Protein 7FCF (pdb70)

Sequence (850 aa):
AFDAFLKIDGIPGESSDDKHKDWIEIQSFAHKHAAYEITHFLDKASPKIYEACCKGQHIKEITIELCRAGGDKYMEIKMEQVLIAKVEPHGSANDFPSEKVSFTYGKIKWTYTQQAGGGNVSSGAFDAFLKIDGIPGESSDDKHKDWIEIQSFAHKLEVNHAAYEITHFLDKASPKIYEACCKGQHIKEITIELCRAGGDVKYMEIKMEQVLIAKVEPHGSANDNGFPSEKVSFTYGKIKWTYTQQKRADGGGNVSSGWDLTANKAIAFDAFLKIDGIPGESSDDKHKDWIEIQSFAHKLEQRVNHAAYEITHFLDKASPKIYEACCKGQHIKEITIELCRAGGDVKYMEIKMEQVLIAKVEPHGSANDNGFPSEKVSFTYGKIKWTYTQQKRADGAGGGNVSSGWDLTANKAIAFDAFLKIDGIPGESSDDKHKDWIEIQSFAHKLEQPAVNHAAYEITHFLDKASPKIYEACCKGQHIKEITIELCRAGGDKVKYMEIKMEQVLIAKVEPHGSANDNFPSEKVSFTYGKIKWTYTQQKRADGGNVSSGWDLTANKAIAFDAFLKIDGIPGESSDDKHKDWIEIQSFAHKLEQAERVNHAAYEITHFLDKASPKIYEACCKGQHIKEITIELCRAGDKVKYMEIKMEQVLIAKVEPHGSANDNFPSEKVSFTYGKIKWTYTQQRADGGGNVSSGWDLTANKAIAFDAFLKIDGIPGESSDDKHKDWIEIQSFAHKLEQPVNHAAYEITHFLDKASPKIYEACCKGQHIKEITIELCRAGGDVKYMEIKMEQVLIAKVEPHGSANDNFPSEKVSFTYGKIKWTYTQQKRADGAGGGNVSSGWDLTANKAI

Radius of gyration: 32.99 Å; Cα contacts (8 Å, |Δi|>4): 2394; chains: 6; bounding box: 77×77×88 Å

Structure (mmCIF, N/CA/C/O backbone):
data_7FCF
#
_entry.id   7FCF
#
_cell.length_a   80.205
_cell.length_b   83.151
_cell.length_c   156.083
_cell.angle_alpha   90.00
_cell.angle_beta   90.00
_cell.angle_gamma   90.00
#
_symmetry.space_group_name_H-M   'P 21 21 21'
#
loop_
_entity.id
_entity.type
_entity.pdbx_description
1 polymer 'Fimbrial protein'
2 polymer 'Fimbrial protein'
#
loop_
_atom_site.group_PDB
_atom_site.id
_atom_site.type_symbol
_atom_site.label_atom_id
_atom_site.label_alt_id
_atom_site.label_comp_id
_atom_site.label_asym_id
_atom_site.label_entity_id
_atom_site.label_seq_id
_atom_site.pdbx_PDB_ins_code
_atom_site.Cartn_x
_atom_site.Cartn_y
_atom_site.Cartn_z
_atom_site.occupancy
_atom_site.B_iso_or_equiv
_atom_site.auth_seq_id
_atom_site.auth_comp_id
_atom_site.auth_asym_id
_atom_site.auth_atom_id
_atom_site.pdbx_PDB_model_num
ATOM 1 N N . ALA A 1 1 ? -31.409 -5.832 -9.195 1.00 221.41 2 ALA A N 1
ATOM 2 C CA . ALA A 1 1 ? -30.360 -6.547 -8.478 1.00 222.23 2 ALA A CA 1
ATOM 3 C C . ALA A 1 1 ? -29.039 -6.535 -9.262 1.00 222.59 2 ALA A C 1
ATOM 4 O O . ALA A 1 1 ? -29.036 -6.638 -10.490 1.00 222.70 2 ALA A O 1
ATOM 6 N N . PHE A 1 2 ? -27.920 -6.418 -8.542 1.00 213.31 3 PHE A N 1
ATOM 7 C CA . PHE A 1 2 ? -26.592 -6.480 -9.148 1.00 212.41 3 PHE A CA 1
ATOM 8 C C . PHE A 1 2 ? -25.975 -7.853 -8.928 1.00 212.87 3 PHE A C 1
ATOM 9 O O . PHE A 1 2 ? -25.646 -8.533 -9.906 1.00 213.03 3 PHE A O 1
ATOM 11 N N . ASP A 1 3 ? -25.823 -8.281 -7.672 1.00 206.27 4 ASP A N 1
ATOM 12 C CA . ASP A 1 3 ? -25.406 -9.637 -7.309 1.00 207.01 4 ASP A CA 1
ATOM 13 C C . ASP A 1 3 ? -24.318 -10.235 -8.197 1.00 205.97 4 ASP A C 1
ATOM 14 O O . ASP A 1 3 ? -24.586 -11.172 -8.954 1.00 206.11 4 ASP A O 1
ATOM 19 N N . ALA A 1 4 ? -23.098 -9.715 -8.123 1.00 183.52 5 ALA A N 1
ATOM 20 C CA . ALA A 1 4 ? -22.008 -10.182 -8.965 1.00 182.72 5 ALA A CA 1
ATOM 21 C C . ALA A 1 4 ? -20.986 -10.936 -8.122 1.00 182.40 5 ALA A C 1
ATOM 22 O O . ALA A 1 4 ? -20.741 -10.605 -6.956 1.00 182.36 5 ALA A O 1
ATOM 24 N N . PHE A 1 5 ? -20.364 -11.937 -8.743 1.00 169.62 6 PHE A N 1
ATOM 25 C CA . PHE A 1 5 ? -19.467 -12.842 -8.049 1.00 168.98 6 PHE A CA 1
ATOM 26 C C . PHE A 1 5 ? -18.344 -13.260 -8.976 1.00 168.45 6 PHE A C 1
ATOM 27 O O . PHE A 1 5 ? -18.545 -13.477 -10.173 1.00 168.16 6 PHE A O 1
ATOM 35 N N . LEU A 1 6 ? -17.171 -13.423 -8.387 1.00 157.99 7 LEU A N 1
ATOM 36 C CA . LEU A 1 6 ? -15.979 -13.758 -9.138 1.00 157.60 7 LEU A CA 1
ATOM 37 C C . LEU A 1 6 ? -15.312 -14.917 -8.430 1.00 159.30 7 LEU A C 1
ATOM 38 O O . LEU A 1 6 ? -15.150 -14.897 -7.205 1.00 159.93 7 LEU A O 1
ATOM 43 N N . LYS A 1 7 ? -14.935 -15.923 -9.196 1.00 162.76 8 LYS A N 1
ATOM 44 C CA . LYS A 1 7 ? -14.141 -17.013 -8.672 1.00 164.07 8 LYS A CA 1
ATOM 45 C C . LYS A 1 7 ? -12.771 -16.914 -9.308 1.00 163.17 8 LYS A C 1
ATOM 46 O O . LYS A 1 7 ? -12.634 -17.091 -10.523 1.00 162.02 8 LYS A O 1
ATOM 52 N N . ILE A 1 8 ? -11.768 -16.652 -8.482 1.00 158.51 9 ILE A N 1
ATOM 53 C CA . ILE A 1 8 ? -10.384 -16.803 -8.887 1.00 158.56 9 ILE A CA 1
ATOM 54 C C . ILE A 1 8 ? -9.966 -18.216 -8.482 1.00 160.20 9 ILE A C 1
ATOM 55 O O . ILE A 1 8 ? -10.207 -18.633 -7.342 1.00 161.50 9 ILE A O 1
ATOM 60 N N . ASP A 1 9 ? -9.359 -18.960 -9.418 1.00 165.84 10 ASP A N 1
ATOM 61 C CA . ASP A 1 9 ? -9.040 -20.360 -9.134 1.00 167.36 10 ASP A CA 1
ATOM 62 C C . ASP A 1 9 ? -8.146 -20.494 -7.913 1.00 168.25 10 ASP A C 1
ATOM 63 O O . ASP A 1 9 ? -8.541 -21.082 -6.901 1.00 169.30 10 ASP A O 1
ATOM 68 N N . GLY A 1 10 ? -6.984 -19.848 -7.946 1.00 160.03 11 GLY A N 1
ATOM 69 C CA . GLY A 1 10 ? -5.998 -20.101 -6.913 1.00 161.12 11 GLY A CA 1
ATOM 70 C C . GLY A 1 10 ? -6.447 -19.617 -5.549 1.00 162.39 11 GLY A C 1
ATOM 71 O O . GLY A 1 10 ? -6.227 -20.291 -4.538 1.00 163.62 11 GLY A O 1
ATOM 72 N N . ILE A 1 11 ? -7.141 -18.497 -5.509 1.00 165.32 12 ILE A N 1
ATOM 73 C CA . ILE A 1 11 ? -7.384 -17.752 -4.275 1.00 165.17 12 ILE A CA 1
ATOM 74 C C . ILE A 1 11 ? -8.824 -17.957 -3.881 1.00 165.38 12 ILE A C 1
ATOM 75 O O . ILE A 1 11 ? -9.732 -17.748 -4.697 1.00 164.56 12 ILE A O 1
ATOM 80 N N . PRO A 1 12 ? -9.107 -18.407 -2.652 1.00 171.85 13 PRO A N 1
ATOM 81 C CA . PRO A 1 12 ? -10.486 -18.559 -2.211 1.00 171.55 13 PRO A CA 1
ATOM 82 C C . PRO A 1 12 ? -10.990 -17.246 -1.623 1.00 170.82 13 PRO A C 1
ATOM 83 O O . PRO A 1 12 ? -10.217 -16.378 -1.200 1.00 170.24 13 PRO A O 1
ATOM 87 N N . GLY A 1 13 ? -12.319 -17.131 -1.590 1.00 174.93 14 GLY A N 1
ATOM 88 C CA . GLY A 1 13 ? -12.966 -15.938 -1.146 1.00 174.15 14 GLY A CA 1
ATOM 89 C C . GLY A 1 13 ? -13.611 -16.063 0.213 1.00 175.15 14 GLY A C 1
ATOM 90 O O . GLY A 1 13 ? -13.342 -16.991 0.991 1.00 176.92 14 GLY A O 1
ATOM 91 N N . GLU A 1 14 ? -14.504 -15.118 0.501 1.00 173.94 15 GLU A N 1
ATOM 92 C CA . GLU A 1 14 ? -15.138 -15.003 1.805 1.00 174.30 15 GLU A CA 1
ATOM 93 C C . GLU A 1 14 ? -16.641 -14.769 1.695 1.00 173.62 15 GLU A C 1
ATOM 94 O O . GLU A 1 14 ? -17.300 -14.552 2.719 1.00 174.48 15 GLU A O 1
ATOM 100 N N . SER A 1 15 ? -17.203 -14.862 0.498 1.00 172.84 16 SER A N 1
ATOM 101 C CA . SER A 1 15 ? -18.636 -14.693 0.378 1.00 173.24 16 SER A CA 1
ATOM 102 C C . SER A 1 15 ? -19.333 -15.907 0.955 1.00 174.96 16 SER A C 1
ATOM 103 O O . SER A 1 15 ? -18.870 -17.040 0.805 1.00 176.37 16 SER A O 1
ATOM 106 N N . SER A 1 16 ? -20.457 -15.680 1.623 1.00 176.40 17 SER A N 1
ATOM 107 C CA . SER A 1 16 ? -21.225 -16.780 2.191 1.00 180.12 17 SER A CA 1
ATOM 108 C C . SER A 1 16 ? -22.573 -16.936 1.497 1.00 179.36 17 SER A C 1
ATOM 109 O O . SER A 1 16 ? -23.488 -17.544 2.055 1.00 182.16 17 SER A O 1
ATOM 112 N N . ASP A 1 17 ? -22.684 -16.425 0.264 1.00 198.00 18 ASP A N 1
ATOM 113 C CA . ASP A 1 17 ? -23.921 -16.452 -0.521 1.00 198.77 18 ASP A CA 1
ATOM 114 C C . ASP A 1 17 ? -24.344 -17.878 -0.883 1.00 200.76 18 ASP A C 1
ATOM 115 O O . ASP A 1 17 ? -23.588 -18.843 -0.755 1.00 201.00 18 ASP A O 1
ATOM 120 N N . ASP A 1 18 ? -25.602 -17.972 -1.328 1.00 214.39 19 ASP A N 1
ATOM 121 C CA . ASP A 1 18 ? -26.218 -19.242 -1.722 1.00 216.09 19 ASP A CA 1
ATOM 122 C C . ASP A 1 18 ? -25.496 -19.891 -2.898 1.00 215.33 19 ASP A C 1
ATOM 123 O O . ASP A 1 18 ? -24.925 -20.983 -2.770 1.00 215.93 19 ASP A O 1
ATOM 128 N N . LYS A 1 19 ? -25.467 -19.223 -4.049 1.00 213.63 20 LYS A N 1
ATOM 129 C CA . LYS A 1 19 ? -24.888 -19.856 -5.230 1.00 212.72 20 LYS A CA 1
ATOM 130 C C . LYS A 1 19 ? -23.361 -19.783 -5.298 1.00 211.69 20 LYS A C 1
ATOM 131 O O . LYS A 1 19 ? -22.766 -20.611 -5.997 1.00 211.11 20 LYS A O 1
ATOM 137 N N . HIS A 1 20 ? -22.705 -18.839 -4.586 1.00 191.90 21 HIS A N 1
ATOM 138 C CA . HIS A 1 20 ? -21.245 -18.665 -4.691 1.00 190.46 21 HIS A CA 1
ATOM 139 C C . HIS A 1 20 ? -20.564 -18.566 -3.311 1.00 190.64 21 HIS A C 1
ATOM 140 O O . HIS A 1 20 ? -20.240 -17.486 -2.815 1.00 189.29 21 HIS A O 1
ATOM 147 N N . LYS A 1 21 ? -20.303 -19.733 -2.726 1.00 187.39 22 LYS A N 1
ATOM 148 C CA . LYS A 1 21 ? -19.589 -19.872 -1.459 1.00 188.02 22 LYS A CA 1
ATOM 149 C C . LYS A 1 21 ? -18.096 -19.702 -1.672 1.00 187.17 22 LYS A C 1
ATOM 150 O O . LYS A 1 21 ? -17.552 -20.119 -2.695 1.00 186.89 22 LYS A O 1
ATOM 156 N N . ASP A 1 22 ? -17.425 -19.107 -0.684 1.00 182.50 23 ASP A N 1
ATOM 157 C CA . ASP A 1 22 ? -15.986 -18.828 -0.762 1.00 181.82 23 ASP A CA 1
ATOM 158 C C . ASP A 1 22 ? -15.600 -18.206 -2.097 1.00 179.88 23 ASP A C 1
ATOM 159 O O . ASP A 1 22 ? -14.479 -18.370 -2.580 1.00 179.03 23 ASP A O 1
ATOM 164 N N . TRP A 1 23 ? -16.529 -17.460 -2.680 1.00 175.78 24 TRP A N 1
ATOM 165 C CA . TRP A 1 23 ? -16.230 -16.639 -3.831 1.00 174.15 24 TRP A CA 1
ATOM 166 C C . TRP A 1 23 ? -15.860 -15.273 -3.303 1.00 173.01 24 TRP A C 1
ATOM 167 O O . TRP A 1 23 ? -15.937 -15.013 -2.096 1.00 173.47 24 TRP A O 1
ATOM 178 N N . ILE A 1 24 ? -15.559 -14.359 -4.204 1.00 166.36 25 ILE A N 1
ATOM 179 C CA . ILE A 1 24 ? -15.263 -12.990 -3.834 1.00 165.27 25 ILE A CA 1
ATOM 180 C C . ILE A 1 24 ? -16.411 -12.129 -4.328 1.00 163.69 25 ILE A C 1
ATOM 181 O O . ILE A 1 24 ? -16.947 -12.361 -5.418 1.00 163.49 25 ILE A O 1
ATOM 186 N N . GLU A 1 25 ? -16.865 -11.229 -3.479 1.00 157.44 26 GLU A N 1
ATOM 187 C CA . GLU A 1 25 ? -17.901 -10.285 -3.859 1.00 156.55 26 GLU A CA 1
ATOM 188 C C . GLU A 1 25 ? -17.309 -9.086 -4.585 1.00 154.71 26 GLU A C 1
ATOM 189 O O . GLU A 1 25 ? -16.367 -8.455 -4.106 1.00 153.85 26 GLU A O 1
ATOM 195 N N . ILE A 1 26 ? -17.899 -8.744 -5.718 1.00 154.99 27 ILE A N 1
ATOM 196 C CA . ILE A 1 26 ? -17.353 -7.740 -6.617 1.00 153.88 27 ILE A CA 1
ATOM 197 C C . ILE A 1 26 ? -18.380 -6.617 -6.776 1.00 153.43 27 ILE A C 1
ATOM 198 O O . ILE A 1 26 ? -19.515 -6.860 -7.201 1.00 154.29 27 ILE A O 1
ATOM 203 N N . GLN A 1 27 ? -17.961 -5.379 -6.496 1.00 145.14 28 GLN A N 1
ATOM 204 C CA . GLN A 1 27 ? -18.866 -4.245 -6.581 1.00 143.39 28 GLN A CA 1
ATOM 205 C C . GLN A 1 27 ? -18.700 -3.496 -7.884 1.00 143.11 28 GLN A C 1
ATOM 206 O O . GLN A 1 27 ? -19.435 -2.536 -8.125 1.00 143.88 28 GLN A O 1
ATOM 212 N N . SER A 1 28 ? -17.710 -3.857 -8.695 1.00 144.01 29 SER A N 1
ATOM 213 C CA . SER A 1 28 ? -17.517 -3.226 -9.982 1.00 144.12 29 SER A CA 1
ATOM 214 C C . SER A 1 28 ? -16.795 -4.184 -10.913 1.00 144.58 29 SER A C 1
ATOM 215 O O . SER A 1 28 ? -15.860 -4.876 -10.507 1.00 144.78 29 SER A O 1
ATOM 218 N N . PHE A 1 29 ? -17.209 -4.194 -12.165 1.00 149.18 30 PHE A N 1
ATOM 219 C CA . PHE A 1 29 ? -16.545 -4.995 -13.167 1.00 148.99 30 PHE A CA 1
ATOM 220 C C . PHE A 1 29 ? -16.412 -4.173 -14.441 1.00 148.50 30 PHE A C 1
ATOM 221 O O . PHE A 1 29 ? -17.327 -3.424 -14.795 1.00 149.39 30 PHE A O 1
ATOM 229 N N . ALA A 1 30 ? -15.263 -4.297 -15.109 1.00 157.80 31 ALA A N 1
ATOM 230 C CA . ALA A 1 30 ? -15.000 -3.489 -16.322 1.00 156.52 31 ALA A CA 1
ATOM 231 C C . ALA A 1 30 ? -14.167 -4.283 -17.324 1.00 155.56 31 ALA A C 1
ATOM 232 O O . ALA A 1 30 ? -13.497 -5.238 -16.907 1.00 156.50 31 ALA A O 1
ATOM 234 N N . HIS A 1 31 ? -14.181 -3.859 -18.587 1.00 179.57 32 HIS A N 1
ATOM 235 C CA . HIS A 1 31 ? -13.469 -4.628 -19.637 1.00 179.79 32 HIS A CA 1
ATOM 236 C C . HIS A 1 31 ? -12.784 -3.669 -20.606 1.00 179.48 32 HIS A C 1
ATOM 237 O O . HIS A 1 31 ? -12.815 -2.452 -20.339 1.00 179.67 32 HIS A O 1
ATOM 244 N N . LYS A 1 32 ? -12.197 -4.200 -21.682 1.00 186.06 33 LYS A N 1
ATOM 245 C CA . LYS A 1 32 ? -11.516 -3.369 -22.711 1.00 184.98 33 LYS A CA 1
ATOM 246 C C . LYS A 1 32 ? -11.512 -4.147 -24.030 1.00 183.64 33 LYS A C 1
ATOM 247 O O . LYS A 1 32 ? -11.766 -5.364 -23.968 1.00 183.25 33 LYS A O 1
ATOM 249 N N . HIS A 1 54 ? -8.653 -5.430 -27.393 1.00 203.36 55 HIS A N 1
ATOM 250 C CA . HIS A 1 54 ? -8.260 -6.564 -26.514 1.00 203.68 55 HIS A CA 1
ATOM 251 C C . HIS A 1 54 ? -7.174 -6.096 -25.546 1.00 203.59 55 HIS A C 1
ATOM 252 O O . HIS A 1 54 ? -6.133 -5.602 -26.027 1.00 203.96 55 HIS A O 1
ATOM 259 N N . ALA A 1 55 ? -7.413 -6.251 -24.239 1.00 186.94 56 ALA A N 1
ATOM 260 C CA . ALA A 1 55 ? -6.421 -5.830 -23.227 1.00 187.59 56 ALA A CA 1
ATOM 261 C C . ALA A 1 55 ? -6.657 -6.561 -21.909 1.00 188.85 56 ALA A C 1
ATOM 262 O O . ALA A 1 55 ? -6.133 -7.679 -21.759 1.00 188.94 56 ALA A O 1
ATOM 264 N N . ALA A 1 56 ? -7.438 -5.962 -21.006 1.00 168.26 57 ALA A N 1
ATOM 265 C CA . ALA A 1 56 ? -7.562 -6.565 -19.660 1.00 169.50 57 ALA A CA 1
ATOM 266 C C . ALA A 1 56 ? -8.976 -6.482 -19.084 1.00 170.28 57 ALA A C 1
ATOM 267 O O . ALA A 1 56 ? -9.783 -5.698 -19.603 1.00 169.74 57 ALA A O 1
ATOM 269 N N . TYR A 1 57 ? -9.245 -7.271 -18.038 1.00 153.78 58 TYR A N 1
ATOM 270 C CA . TYR A 1 57 ? -10.554 -7.212 -17.338 1.00 154.39 58 TYR A CA 1
ATOM 271 C C . TYR A 1 57 ? -10.293 -6.840 -15.886 1.00 155.67 58 TYR A C 1
ATOM 272 O O . TYR A 1 57 ? -9.623 -7.600 -15.201 1.00 156.63 58 TYR A O 1
ATOM 281 N N . GLU A 1 58 ? -10.858 -5.738 -15.430 1.00 147.48 59 GLU A N 1
ATOM 282 C CA . GLU A 1 58 ? -10.679 -5.204 -14.080 1.00 148.01 59 GLU A CA 1
ATOM 283 C C . GLU A 1 58 ? -11.916 -5.403 -13.211 1.00 148.75 59 GLU A C 1
ATOM 284 O O . GLU A 1 58 ? -13.039 -5.468 -13.708 1.00 149.04 59 GLU A O 1
ATOM 290 N N . ILE A 1 59 ? -11.712 -5.528 -11.903 1.00 137.05 60 ILE A N 1
ATOM 291 C CA . ILE A 1 59 ? -12.830 -5.510 -10.973 1.00 137.61 60 ILE A CA 1
ATOM 292 C C . ILE A 1 59 ? -12.453 -4.692 -9.757 1.00 138.34 60 ILE A C 1
ATOM 293 O O . ILE A 1 59 ? -11.279 -4.433 -9.495 1.00 139.06 60 ILE A O 1
ATOM 298 N N . THR A 1 60 ? -13.474 -4.310 -8.993 1.00 144.20 61 THR A N 1
ATOM 299 C CA . THR A 1 60 ? -13.332 -3.651 -7.703 1.00 144.44 61 THR A CA 1
ATOM 300 C C . THR A 1 60 ? -13.938 -4.557 -6.643 1.00 145.27 61 THR A C 1
ATOM 301 O O . THR A 1 60 ? -14.978 -5.169 -6.877 1.00 145.57 61 THR A O 1
ATOM 305 N N . HIS A 1 61 ? -13.275 -4.681 -5.489 1.00 142.86 62 HIS A N 1
ATOM 306 C CA . HIS A 1 61 ? -13.843 -5.400 -4.346 1.00 143.46 62 HIS A CA 1
ATOM 307 C C . HIS A 1 61 ? -13.293 -4.802 -3.056 1.00 143.39 62 HIS A C 1
ATOM 308 O O . HIS A 1 61 ? -12.287 -4.088 -3.074 1.00 142.88 62 HIS A O 1
ATOM 315 N N . PHE A 1 62 ? -13.980 -5.082 -1.937 1.00 147.96 63 PHE A N 1
ATOM 316 C CA . PHE A 1 62 ? -13.499 -4.663 -0.620 1.00 148.00 63 PHE A CA 1
ATOM 317 C C . PHE A 1 62 ? -12.288 -5.474 -0.192 1.00 149.46 63 PHE A C 1
ATOM 318 O O . PHE A 1 62 ? -12.035 -6.578 -0.671 1.00 150.19 63 PHE A O 1
ATOM 326 N N . LEU A 1 63 ? -11.539 -4.916 0.747 1.00 146.86 64 LEU A N 1
ATOM 327 C CA . LEU A 1 63 ? -10.397 -5.629 1.295 1.00 148.64 64 LEU A CA 1
ATOM 328 C C . LEU A 1 63 ? -10.907 -6.773 2.159 1.00 150.27 64 LEU A C 1
ATOM 329 O O . LEU A 1 63 ? -11.678 -6.549 3.098 1.00 150.15 64 LEU A O 1
ATOM 334 N N . ASP A 1 64 ? -10.543 -7.993 1.776 1.00 153.34 65 ASP A N 1
ATOM 335 C CA . ASP A 1 64 ? -11.011 -9.228 2.403 1.00 154.33 65 ASP A CA 1
ATOM 336 C C . ASP A 1 64 ? -9.951 -10.317 2.225 1.00 155.25 65 ASP A C 1
ATOM 337 O O . ASP A 1 64 ? -8.764 -10.043 2.022 1.00 154.66 65 ASP A O 1
ATOM 342 N N . LYS A 1 65 ? -10.420 -11.567 2.306 1.00 162.62 66 LYS A N 1
ATOM 343 C CA . LYS A 1 65 ? -9.601 -12.787 2.319 1.00 163.76 66 LYS A CA 1
ATOM 344 C C . LYS A 1 65 ? -8.704 -12.958 1.083 1.00 162.68 66 LYS A C 1
ATOM 345 O O . LYS A 1 65 ? -7.569 -13.423 1.209 1.00 163.14 66 LYS A O 1
ATOM 351 N N . ALA A 1 66 ? -9.180 -12.588 -0.114 1.00 153.70 67 ALA A N 1
ATOM 352 C CA . ALA A 1 66 ? -8.397 -12.877 -1.314 1.00 152.66 67 ALA A CA 1
ATOM 353 C C . ALA A 1 66 ? -7.228 -11.930 -1.533 1.00 153.04 67 ALA A C 1
ATOM 354 O O . ALA A 1 66 ? -6.281 -12.302 -2.238 1.00 152.86 67 ALA A O 1
ATOM 356 N N . SER A 1 67 ? -7.286 -10.726 -0.965 1.00 151.92 68 SER A N 1
ATOM 357 C CA . SER A 1 67 ? -6.327 -9.670 -1.294 1.00 151.11 68 SER A CA 1
ATOM 358 C C . SER A 1 67 ? -4.866 -10.077 -1.136 1.00 151.81 68 SER A C 1
ATOM 359 O O . SER A 1 67 ? -4.092 -9.888 -2.086 1.00 150.96 68 SER A O 1
ATOM 362 N N . PRO A 1 68 ? -4.417 -10.658 -0.023 1.00 151.32 69 PRO A N 1
ATOM 363 C CA . PRO A 1 68 ? -2.977 -10.927 0.061 1.00 151.74 69 PRO A CA 1
ATOM 364 C C . PRO A 1 68 ? -2.513 -11.942 -0.977 1.00 152.62 69 PRO A C 1
ATOM 365 O O . PRO A 1 68 ? -1.417 -11.782 -1.527 1.00 153.11 69 PRO A O 1
ATOM 369 N N . LYS A 1 69 ? -3.319 -12.960 -1.297 1.00 154.49 70 LYS A N 1
ATOM 370 C CA . LYS A 1 69 ? -2.915 -13.913 -2.319 1.00 153.96 70 LYS A CA 1
ATOM 371 C C . LYS A 1 69 ? -3.063 -13.350 -3.722 1.00 152.40 70 LYS A C 1
ATOM 372 O O . LYS A 1 69 ? -2.440 -13.874 -4.650 1.00 152.51 70 LYS A O 1
ATOM 378 N N . ILE A 1 70 ? -3.819 -12.258 -3.887 1.00 153.25 71 ILE A N 1
ATOM 379 C CA . ILE A 1 70 ? -3.892 -11.579 -5.181 1.00 152.22 71 ILE A CA 1
ATOM 380 C C . ILE A 1 70 ? -2.579 -10.886 -5.470 1.00 152.20 71 ILE A C 1
ATOM 381 O O . ILE A 1 70 ? -2.072 -10.911 -6.598 1.00 152.05 71 ILE A O 1
ATOM 386 N N . TYR A 1 71 ? -1.993 -10.280 -4.456 1.00 153.97 72 TYR A N 1
ATOM 387 C CA . TYR A 1 71 ? -0.748 -9.572 -4.662 1.00 154.97 72 TYR A CA 1
ATOM 388 C C . TYR A 1 71 ? 0.378 -10.534 -5.097 1.00 156.14 72 TYR A C 1
ATOM 389 O O . TYR A 1 71 ? 1.254 -10.159 -5.885 1.00 156.21 72 TYR A O 1
ATOM 398 N N . GLU A 1 72 ? 0.397 -11.698 -4.452 1.00 162.83 73 GLU A N 1
ATOM 399 C CA . GLU A 1 72 ? 1.473 -12.677 -4.732 1.00 163.21 73 GLU A CA 1
ATOM 400 C C . GLU A 1 72 ? 1.398 -13.012 -6.212 1.00 162.41 73 GLU A C 1
ATOM 401 O O . GLU A 1 72 ? 2.386 -12.804 -6.902 1.00 162.70 73 GLU A O 1
ATOM 403 N N . ALA A 1 73 ? 0.235 -13.471 -6.662 1.00 167.78 74 ALA A N 1
ATOM 404 C CA . ALA A 1 73 ? 0.073 -13.870 -8.075 1.00 167.83 74 ALA A CA 1
ATOM 405 C C . ALA A 1 73 ? 0.539 -12.734 -8.982 1.00 166.46 74 ALA A C 1
ATOM 406 O O . ALA A 1 73 ? 1.261 -13.020 -9.948 1.00 166.40 74 ALA A O 1
ATOM 408 N N . CYS A 1 74 ? 0.126 -11.501 -8.683 1.00 165.92 75 CYS A N 1
ATOM 409 C CA . CYS A 1 74 ? 0.479 -10.350 -9.553 1.00 166.51 75 CYS A CA 1
ATOM 410 C C . CYS A 1 74 ? 1.998 -10.209 -9.612 1.00 167.95 75 CYS A C 1
ATOM 411 O O . CYS A 1 74 ? 2.542 -10.121 -10.726 1.00 168.48 75 CYS A O 1
ATOM 414 N N . CYS A 1 75 ? 2.649 -10.189 -8.447 1.00 168.93 76 CYS A N 1
ATOM 415 C CA . CYS A 1 75 ? 4.118 -9.995 -8.405 1.00 169.64 76 CYS A CA 1
ATOM 416 C C . CYS A 1 75 ? 4.801 -11.222 -9.012 1.00 169.99 76 CYS A C 1
ATOM 417 O O . CYS A 1 75 ? 5.802 -11.047 -9.728 1.00 170.07 76 CYS A O 1
ATOM 420 N N . LYS A 1 76 ? 4.266 -12.410 -8.738 1.00 176.81 77 LYS A N 1
ATOM 421 C CA . LYS A 1 76 ? 4.848 -13.660 -9.279 1.00 176.55 77 LYS A CA 1
ATOM 422 C C . LYS A 1 76 ? 4.594 -13.705 -10.781 1.00 175.88 77 LYS A C 1
ATOM 423 O O . LYS A 1 76 ? 5.245 -14.528 -11.447 1.00 176.29 77 LYS A O 1
ATOM 429 N N . GLY A 1 77 ? 3.706 -12.847 -11.290 1.00 180.84 78 GLY A N 1
ATOM 430 C CA . GLY A 1 77 ? 3.340 -12.969 -12.713 1.00 180.21 78 GLY A CA 1
ATOM 431 C C . GLY A 1 77 ? 2.899 -14.396 -12.926 1.00 180.48 78 GLY A C 1
ATOM 432 O O . GLY A 1 77 ? 3.170 -14.950 -14.008 1.00 180.12 78 GLY A O 1
ATOM 433 N N . GLN A 1 78 ? 2.248 -14.969 -11.918 1.00 182.49 79 GLN A N 1
ATOM 434 C CA . GLN A 1 78 ? 1.881 -16.399 -11.980 1.00 183.33 79 GLN A CA 1
ATOM 435 C C . GLN A 1 78 ? 0.900 -16.646 -13.115 1.00 182.43 79 GLN A C 1
ATOM 436 O O . GLN A 1 78 ? -0.219 -16.118 -13.020 1.00 181.68 79 GLN A O 1
ATOM 442 N N . HIS A 1 79 ? 1.332 -17.340 -14.176 1.00 197.66 80 HIS A N 1
ATOM 443 C CA . HIS A 1 79 ? 0.381 -17.760 -15.191 1.00 195.69 80 HIS A CA 1
ATOM 444 C C . HIS A 1 79 ? -0.802 -18.349 -14.435 1.00 196.42 80 HIS A C 1
ATOM 445 O O . HIS A 1 79 ? -0.666 -19.345 -13.718 1.00 197.62 80 HIS A O 1
ATOM 452 N N . ILE A 1 80 ? -1.953 -17.697 -14.535 1.00 180.37 81 ILE A N 1
ATOM 453 C CA . ILE A 1 80 ? -3.150 -18.104 -13.809 1.00 180.33 81 ILE A CA 1
ATOM 454 C C . ILE A 1 80 ? -4.123 -18.681 -14.819 1.00 179.27 81 ILE A C 1
ATOM 455 O O . ILE A 1 80 ? -4.436 -18.041 -15.832 1.00 177.64 81 ILE A O 1
ATOM 460 N N . LYS A 1 81 ? -4.646 -19.861 -14.499 1.00 186.45 82 LYS A N 1
ATOM 461 C CA . LYS A 1 81 ? -5.405 -20.640 -15.466 1.00 185.82 82 LYS A CA 1
ATOM 462 C C . LYS A 1 81 ? -6.727 -19.967 -15.786 1.00 184.53 82 LYS A C 1
ATOM 463 O O . LYS A 1 81 ? -6.977 -19.578 -16.936 1.00 183.18 82 LYS A O 1
ATOM 469 N N . GLU A 1 82 ? -7.558 -19.744 -14.771 1.00 171.76 83 GLU A N 1
ATOM 470 C CA . GLU A 1 82 ? -8.941 -19.423 -15.071 1.00 170.95 83 GLU A CA 1
ATOM 471 C C . GLU A 1 82 ? -9.521 -18.515 -14.003 1.00 170.69 83 GLU A C 1
ATOM 472 O O . GLU A 1 82 ? -9.204 -18.621 -12.816 1.00 170.84 83 GLU A O 1
ATOM 478 N N . ILE A 1 83 ? -10.371 -17.612 -14.472 1.00 163.85 84 ILE A N 1
ATOM 479 C CA . ILE A 1 83 ? -11.141 -16.697 -13.641 1.00 163.94 84 ILE A CA 1
ATOM 480 C C . ILE A 1 83 ? -12.540 -16.635 -14.247 1.00 162.83 84 ILE A C 1
ATOM 481 O O . ILE A 1 83 ? -12.686 -16.686 -15.473 1.00 162.45 84 ILE A O 1
ATOM 486 N N . THR A 1 84 ? -13.568 -16.635 -13.405 1.00 158.50 85 THR A N 1
ATOM 487 C CA . THR A 1 84 ? -14.932 -16.587 -13.911 1.00 159.37 85 THR A CA 1
ATOM 488 C C . THR A 1 84 ? -15.766 -15.627 -13.081 1.00 160.36 85 THR A C 1
ATOM 489 O O . THR A 1 84 ? -15.571 -15.490 -11.872 1.00 161.27 85 THR A O 1
ATOM 493 N N . ILE A 1 85 ? -16.702 -14.971 -13.750 1.00 161.59 86 ILE A N 1
ATOM 494 C CA . ILE A 1 85 ? -17.576 -14.001 -13.124 1.00 161.77 86 ILE A CA 1
ATOM 495 C C . ILE A 1 85 ? -19.009 -14.377 -13.478 1.00 162.15 86 ILE A C 1
ATOM 496 O O . ILE A 1 85 ? -19.263 -14.911 -14.562 1.00 161.70 86 ILE A O 1
ATOM 501 N N . GLU A 1 86 ? -19.934 -14.177 -12.539 1.00 177.79 87 GLU A N 1
ATOM 502 C CA . GLU A 1 86 ? -21.360 -14.407 -12.776 1.00 179.11 87 GLU A CA 1
ATOM 503 C C . GLU A 1 86 ? -22.205 -13.244 -12.281 1.00 179.73 87 GLU A C 1
ATOM 504 O O . GLU A 1 86 ? -21.856 -12.582 -11.304 1.00 180.46 87 GLU A O 1
ATOM 510 N N . LEU A 1 87 ? -23.280 -12.928 -13.008 1.00 186.50 88 LEU A N 1
ATOM 511 C CA . LEU A 1 87 ? -24.143 -11.775 -12.635 1.00 187.17 88 LEU A CA 1
ATOM 512 C C . LEU A 1 87 ? -25.559 -12.294 -12.416 1.00 188.82 88 LEU A C 1
ATOM 513 O O . LEU A 1 87 ? -26.288 -12.425 -13.409 1.00 188.95 88 LEU A O 1
ATOM 518 N N . CYS A 1 88 ? -25.940 -12.554 -11.164 1.00 206.51 89 CYS A N 1
ATOM 519 C CA . CYS A 1 88 ? -27.278 -13.137 -10.882 1.00 207.64 89 CYS A CA 1
ATOM 520 C C . CYS A 1 88 ? -28.249 -12.048 -10.421 1.00 208.01 89 CYS A C 1
ATOM 521 O O . CYS A 1 88 ? -27.880 -10.860 -10.481 1.00 207.73 89 CYS A O 1
ATOM 524 N N . ARG A 1 89 ? -29.447 -12.449 -9.991 1.00 215.07 90 ARG A N 1
ATOM 525 C CA . ARG A 1 89 ? -30.451 -11.481 -9.477 1.00 215.19 90 ARG A CA 1
ATOM 526 C C . ARG A 1 89 ? -31.024 -12.059 -8.183 1.00 216.02 90 ARG A C 1
ATOM 527 O O . ARG A 1 89 ? -30.896 -13.278 -7.988 1.00 216.22 90 ARG A O 1
ATOM 529 N N . ALA A 1 90 ? -31.611 -11.214 -7.334 1.00 220.34 91 ALA A N 1
ATOM 530 C CA . ALA A 1 90 ? -32.174 -11.680 -6.045 1.00 221.28 91 ALA A CA 1
ATOM 531 C C . ALA A 1 90 ? -33.397 -12.549 -6.332 1.00 221.90 91 ALA A C 1
ATOM 532 O O . ALA A 1 90 ? -33.585 -13.551 -5.618 1.00 221.73 91 ALA A O 1
ATOM 534 N N . GLY A 1 91 ? -34.193 -12.167 -7.334 1.00 220.95 92 GLY A N 1
ATOM 535 C CA . GLY A 1 91 ? -35.347 -12.990 -7.728 1.00 221.93 92 GLY A CA 1
ATOM 536 C C . GLY A 1 91 ? -34.884 -14.358 -8.184 1.00 223.03 92 GLY A C 1
ATOM 537 O O . GLY A 1 91 ? -34.136 -14.417 -9.178 1.00 222.65 92 GLY A O 1
ATOM 538 N N . GLY A 1 92 ? -35.292 -15.415 -7.475 1.00 224.42 93 GLY A N 1
ATOM 539 C CA . GLY A 1 92 ? -34.812 -16.767 -7.812 1.00 225.25 93 GLY A CA 1
ATOM 540 C C . GLY A 1 92 ? -33.299 -16.796 -7.841 1.00 224.02 93 GLY A C 1
ATOM 541 O O . GLY A 1 92 ? -32.766 -17.268 -8.860 1.00 222.16 93 GLY A O 1
ATOM 542 N N . ASP A 1 93 ? -32.651 -16.314 -6.775 1.00 215.56 94 ASP A N 1
ATOM 543 C CA . ASP A 1 93 ? -31.164 -16.249 -6.690 1.00 214.48 94 ASP A CA 1
ATOM 544 C C . ASP A 1 93 ? -30.502 -17.245 -7.648 1.00 213.33 94 ASP A C 1
ATOM 545 O O . ASP A 1 93 ? -29.627 -16.786 -8.402 1.00 213.79 94 ASP A O 1
ATOM 547 N N . LYS A 1 96 ? -28.656 -16.551 -12.470 1.00 201.41 97 LYS A N 1
ATOM 548 C CA . LYS A 1 96 ? -27.451 -16.160 -13.252 1.00 199.61 97 LYS A CA 1
ATOM 549 C C . LYS A 1 96 ? -27.887 -15.647 -14.623 1.00 198.95 97 LYS A C 1
ATOM 550 O O . LYS A 1 96 ? -28.562 -16.402 -15.348 1.00 199.50 97 LYS A O 1
ATOM 552 N N . TYR A 1 97 ? -27.508 -14.414 -14.959 1.00 190.38 98 TYR A N 1
ATOM 553 C CA . TYR A 1 97 ? -27.951 -13.814 -16.244 1.00 189.37 98 TYR A CA 1
ATOM 554 C C . TYR A 1 97 ? -26.736 -13.570 -17.140 1.00 187.49 98 TYR A C 1
ATOM 555 O O . TYR A 1 97 ? -26.941 -13.321 -18.336 1.00 186.77 98 TYR A O 1
ATOM 557 N N . MET A 1 98 ? -25.528 -13.630 -16.572 1.00 179.03 99 MET A N 1
ATOM 558 C CA . MET A 1 98 ? -24.298 -13.417 -17.349 1.00 177.03 99 MET A CA 1
ATOM 559 C C . MET A 1 98 ? -23.080 -14.073 -16.696 1.00 175.78 99 MET A C 1
ATOM 560 O O . MET A 1 98 ? -22.911 -14.014 -15.475 1.00 176.66 99 MET A O 1
ATOM 562 N N . GLU A 1 99 ? -22.255 -14.733 -17.526 1.00 169.63 100 GLU A N 1
ATOM 563 C CA . GLU A 1 99 ? -21.062 -15.461 -17.100 1.00 169.95 100 GLU A CA 1
ATOM 564 C C . GLU A 1 99 ? -19.890 -15.099 -18.013 1.00 169.38 100 GLU A C 1
ATOM 565 O O . GLU A 1 99 ? -19.938 -15.365 -19.220 1.00 168.39 100 GLU A O 1
ATOM 571 N N . ILE A 1 100 ? -18.839 -14.498 -17.452 1.00 160.19 101 ILE A N 1
ATOM 572 C CA . ILE A 1 100 ? -17.619 -14.154 -18.191 1.00 159.22 101 ILE A CA 1
ATOM 573 C C . ILE A 1 100 ? -16.519 -15.122 -17.755 1.00 159.55 101 ILE A C 1
ATOM 574 O O . ILE A 1 100 ? -16.215 -15.225 -16.562 1.00 160.15 101 ILE A O 1
ATOM 579 N N . LYS A 1 101 ? -15.977 -15.871 -18.714 1.00 170.34 102 LYS A N 1
ATOM 580 C CA . LYS A 1 101 ? -14.918 -16.838 -18.449 1.00 171.45 102 LYS A CA 1
ATOM 581 C C . LYS A 1 101 ? -13.681 -16.456 -19.259 1.00 171.08 102 LYS A C 1
ATOM 582 O O . LYS A 1 101 ? -13.783 -16.178 -20.457 1.00 170.36 102 LYS A O 1
ATOM 588 N N . MET A 1 102 ? -12.519 -16.394 -18.593 1.00 175.90 103 MET A N 1
ATOM 589 C CA . MET A 1 102 ? -11.250 -15.982 -19.200 1.00 175.15 103 MET A CA 1
ATOM 590 C C . MET A 1 102 ? -10.163 -16.946 -18.742 1.00 175.81 103 MET A C 1
ATOM 591 O O . MET A 1 102 ? -10.107 -17.287 -17.558 1.00 176.78 103 MET A O 1
ATOM 596 N N . GLU A 1 103 ? -9.332 -17.420 -19.675 1.00 173.85 104 GLU A N 1
ATOM 597 C CA . GLU A 1 103 ? -8.247 -18.339 -19.345 1.00 174.73 104 GLU A CA 1
ATOM 598 C C . GLU A 1 103 ? -6.907 -17.742 -19.741 1.00 174.68 104 GLU A C 1
ATOM 599 O O . GLU A 1 103 ? -6.841 -16.680 -20.375 1.00 173.64 104 GLU A O 1
ATOM 605 N N . GLN A 1 104 ? -5.833 -18.406 -19.294 1.00 179.93 105 GLN A N 1
ATOM 606 C CA . GLN A 1 104 ? -4.460 -17.956 -19.512 1.00 179.95 105 GLN A CA 1
ATOM 607 C C . GLN A 1 104 ? -4.364 -16.508 -19.012 1.00 179.13 105 GLN A C 1
ATOM 608 O O . GLN A 1 104 ? -3.984 -15.575 -19.721 1.00 177.67 105 GLN A O 1
ATOM 614 N N . VAL A 1 105 ? -4.746 -16.368 -17.745 1.00 166.40 106 VAL A N 1
ATOM 615 C CA . VAL A 1 105 ? -4.958 -15.093 -17.107 1.00 166.12 106 VAL A CA 1
ATOM 616 C C . VAL A 1 105 ? -3.675 -14.738 -16.389 1.00 166.77 106 VAL A C 1
ATOM 617 O O . VAL A 1 105 ? -2.781 -15.562 -16.229 1.00 168.43 106 VAL A O 1
ATOM 621 N N . LEU A 1 106 ? -3.560 -13.480 -16.010 1.00 157.90 107 LEU A N 1
ATOM 622 C CA . LEU A 1 106 ? -2.419 -13.033 -15.236 1.00 159.06 107 LEU A CA 1
ATOM 623 C C . LEU A 1 106 ? -2.879 -11.754 -14.562 1.00 159.51 107 LEU A C 1
ATOM 624 O O . LEU A 1 106 ? -3.347 -10.846 -15.253 1.00 158.25 107 LEU A O 1
ATOM 629 N N . ILE A 1 107 ? -2.840 -11.703 -13.230 1.00 153.37 108 ILE A N 1
ATOM 630 C CA . ILE A 1 107 ? -3.200 -10.447 -12.574 1.00 152.67 108 ILE A CA 1
ATOM 631 C C . ILE A 1 107 ? -2.137 -9.426 -12.928 1.00 153.04 108 ILE A C 1
ATOM 632 O O . ILE A 1 107 ? -0.952 -9.606 -12.614 1.00 154.65 108 ILE A O 1
ATOM 637 N N . ALA A 1 108 ? -2.551 -8.389 -13.639 1.00 150.05 109 ALA A N 1
ATOM 638 C CA . ALA A 1 108 ? -1.619 -7.355 -14.043 1.00 149.51 109 ALA A CA 1
ATOM 639 C C . ALA A 1 108 ? -1.451 -6.243 -13.008 1.00 150.45 109 ALA A C 1
ATOM 640 O O . ALA A 1 108 ? -0.343 -5.736 -12.840 1.00 151.88 109 ALA A O 1
ATOM 642 N N . LYS A 1 109 ? -2.514 -5.857 -12.306 1.00 141.52 110 LYS A N 1
ATOM 643 C CA . LYS A 1 109 ? -2.481 -4.648 -11.486 1.00 141.54 110 LYS A CA 1
ATOM 644 C C . LYS A 1 109 ? -3.636 -4.633 -10.492 1.00 142.62 110 LYS A C 1
ATOM 645 O O . LYS A 1 109 ? -4.791 -4.865 -10.867 1.00 142.20 110 LYS A O 1
ATOM 651 N N . VAL A 1 110 ? -3.327 -4.347 -9.226 1.00 138.32 111 VAL A N 1
ATOM 652 C CA . VAL A 1 110 ? -4.338 -4.196 -8.180 1.00 137.96 111 VAL A CA 1
ATOM 653 C C . VAL A 1 110 ? -4.008 -2.981 -7.304 1.00 137.74 111 VAL A C 1
ATOM 654 O O . VAL A 1 110 ? -2.845 -2.711 -6.997 1.00 138.76 111 VAL A O 1
ATOM 658 N N . GLU A 1 111 ? -5.032 -2.230 -6.945 1.00 144.73 112 GLU A N 1
ATOM 659 C CA . GLU A 1 111 ? -4.831 -0.974 -6.235 1.00 145.13 112 GLU A CA 1
ATOM 660 C C . GLU A 1 111 ? -5.828 -0.795 -5.092 1.00 144.47 112 GLU A C 1
ATOM 661 O O . GLU A 1 111 ? -7.019 -0.572 -5.339 1.00 143.49 112 GLU A O 1
ATOM 667 N N . PRO A 1 112 ? -5.369 -0.874 -3.823 1.00 137.73 113 PRO A N 1
ATOM 668 C CA . PRO A 1 112 ? -6.263 -0.618 -2.679 1.00 137.54 113 PRO A CA 1
ATOM 669 C C . PRO A 1 112 ? -6.411 0.848 -2.313 1.00 136.96 113 PRO A C 1
ATOM 670 O O . PRO A 1 112 ? -5.423 1.528 -2.042 1.00 137.20 113 PRO A O 1
ATOM 674 N N . HIS A 1 113 ? -7.653 1.320 -2.311 1.00 143.72 114 HIS A N 1
ATOM 675 C CA . HIS A 1 113 ? -7.928 2.727 -1.935 1.00 142.64 114 HIS A CA 1
ATOM 676 C C . HIS A 1 113 ? -8.684 2.721 -0.611 1.00 141.75 114 HIS A C 1
ATOM 677 O O . HIS A 1 113 ? -9.040 1.630 -0.142 1.00 141.58 114 HIS A O 1
ATOM 684 N N . GLY A 1 114 ? -8.946 3.903 -0.054 1.00 139.23 115 GLY A N 1
ATOM 685 C CA . GLY A 1 114 ? -9.695 4.008 1.209 1.00 139.46 115 GLY A CA 1
ATOM 686 C C . GLY A 1 114 ? -9.579 5.410 1.762 1.00 139.58 115 GLY A C 1
ATOM 687 O O . GLY A 1 114 ? -8.440 5.866 1.940 1.00 140.85 115 GLY A O 1
ATOM 688 N N . SER A 1 1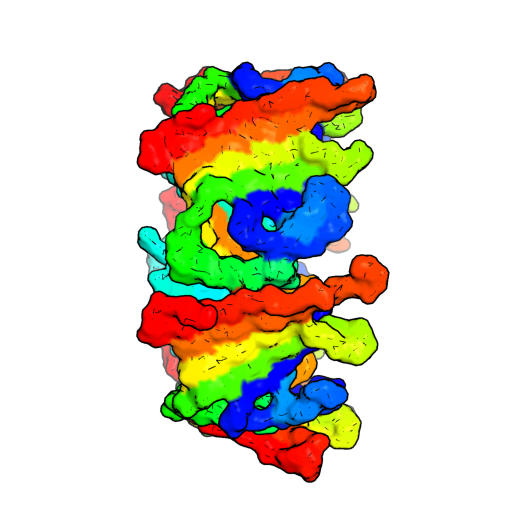15 ? -10.711 6.073 2.012 1.00 164.65 116 SER A N 1
ATOM 689 C CA . SER A 1 115 ? -10.669 7.487 2.460 1.00 165.22 116 SER A CA 1
ATOM 690 C C . SER A 1 115 ? -11.804 7.769 3.442 1.00 165.86 116 SER A C 1
ATOM 691 O O . SER A 1 115 ? -11.547 7.749 4.659 1.00 166.81 116 SER A O 1
ATOM 694 N N . ALA A 1 116 ? -13.002 8.051 2.923 1.00 187.43 117 ALA A N 1
ATOM 695 C CA . ALA A 1 116 ? -14.168 8.345 3.783 1.00 187.35 117 ALA A CA 1
ATOM 696 C C . ALA A 1 116 ? -15.353 7.525 3.282 1.00 187.17 117 ALA A C 1
ATOM 697 O O . ALA A 1 116 ? -15.485 7.435 2.047 1.00 186.07 117 ALA A O 1
ATOM 699 N N . ASN A 1 117 ? -16.161 6.960 4.190 1.00 204.49 118 ASN A N 1
ATOM 700 C CA . ASN A 1 117 ? -17.329 6.104 3.826 1.00 204.43 118 ASN A CA 1
ATOM 701 C C . ASN A 1 117 ? -16.851 4.865 3.064 1.00 204.11 118 ASN A C 1
ATOM 702 O O . ASN A 1 117 ? -16.808 3.791 3.694 1.00 203.11 118 ASN A O 1
ATOM 704 N N . ASP A 1 118 ? -16.547 5.000 1.771 1.00 296.89 119 ASP A N 1
ATOM 705 C CA . ASP A 1 118 ? -15.993 3.874 0.970 1.00 297.37 119 ASP A CA 1
ATOM 706 C C . ASP A 1 118 ? -16.898 2.647 1.119 1.00 298.15 119 ASP A C 1
ATOM 707 O O . ASP A 1 118 ? -16.742 1.726 0.298 1.00 296.31 119 ASP A O 1
ATOM 712 N N . PHE A 1 121 ? -15.861 1.096 3.776 1.00 203.88 122 PHE A N 1
ATOM 713 C CA . PHE A 1 121 ? -14.942 -0.069 3.796 1.00 205.30 122 PHE A CA 1
ATOM 714 C C . PHE A 1 121 ? -13.954 0.049 2.635 1.00 205.31 122 PHE A C 1
ATOM 715 O O . PHE A 1 121 ? -14.394 0.186 1.483 1.00 204.64 122 PHE A O 1
ATOM 717 N N . PRO A 1 122 ? -12.631 -0.009 2.888 1.00 151.18 123 PRO A N 1
ATOM 718 C CA . PRO A 1 122 ? -11.637 0.162 1.834 1.00 151.13 123 PRO A CA 1
ATOM 719 C C . PRO A 1 122 ? -11.813 -0.854 0.701 1.00 151.33 123 PRO A C 1
ATOM 720 O O . PRO A 1 122 ? -12.227 -1.962 0.964 1.00 152.30 123 PRO A O 1
ATOM 724 N N . SER A 1 123 ? -11.475 -0.450 -0.522 1.00 146.11 124 SER A N 1
ATOM 725 C CA . SER A 1 123 ? -11.684 -1.347 -1.685 1.00 146.22 124 SER A CA 1
ATOM 726 C C . SER A 1 123 ? -10.443 -1.343 -2.577 1.00 146.78 124 SER A C 1
ATOM 727 O O . SER A 1 123 ? -9.580 -0.508 -2.336 1.00 147.84 124 SER A O 1
ATOM 730 N N . GLU A 1 124 ? -10.367 -2.252 -3.552 1.00 136.30 125 GLU A N 1
ATOM 731 C CA . GLU A 1 124 ? -9.252 -2.305 -4.476 1.00 137.14 125 GLU A CA 1
ATOM 732 C C . GLU A 1 124 ? -9.721 -2.774 -5.834 1.00 136.53 125 GLU A C 1
ATOM 733 O O . GLU A 1 124 ? -10.620 -3.612 -5.948 1.00 135.97 125 GLU A O 1
ATOM 739 N N . LYS A 1 125 ? -9.070 -2.254 -6.853 1.00 143.27 126 LYS A N 1
ATOM 740 C CA . LYS A 1 125 ? -9.448 -2.483 -8.234 1.00 142.99 126 LYS A CA 1
ATOM 741 C C . LYS A 1 125 ? -8.359 -3.332 -8.855 1.00 142.70 126 LYS A C 1
ATOM 742 O O . LYS A 1 125 ? -7.263 -2.837 -9.121 1.00 142.98 126 LYS A O 1
ATOM 748 N N . VAL A 1 126 ? -8.687 -4.592 -9.148 1.00 136.01 127 VAL A N 1
ATOM 749 C CA . VAL A 1 126 ? -7.726 -5.564 -9.661 1.00 136.71 127 VAL A CA 1
ATOM 750 C C . VAL A 1 126 ? -8.029 -5.868 -11.126 1.00 135.12 127 VAL A C 1
ATOM 751 O O . VAL A 1 126 ? -9.193 -6.010 -11.512 1.00 133.98 127 VAL A O 1
ATOM 755 N N . SER A 1 127 ? -6.969 -5.971 -11.930 1.00 138.90 128 SER A N 1
ATOM 756 C CA . SER A 1 127 ? -7.045 -6.058 -13.383 1.00 137.78 128 SER A CA 1
ATOM 757 C C . SER A 1 127 ? -6.362 -7.317 -13.888 1.00 138.54 128 SER A C 1
ATOM 758 O O . SER A 1 127 ? -5.232 -7.616 -13.487 1.00 140.21 128 SER A O 1
ATOM 761 N N . PHE A 1 128 ? -7.024 -8.026 -14.807 1.00 149.59 129 PHE A N 1
ATOM 762 C CA . PHE A 1 128 ? -6.590 -9.346 -15.271 1.00 150.27 129 PHE A CA 1
ATOM 763 C C . PHE A 1 128 ? -6.327 -9.303 -16.775 1.00 149.45 129 PHE A C 1
ATOM 764 O O . PHE A 1 128 ? -7.179 -8.824 -17.524 1.00 148.90 129 PHE A O 1
ATOM 772 N N . THR A 1 129 ? -5.179 -9.823 -17.222 1.00 169.76 130 THR A N 1
ATOM 773 C CA . THR A 1 129 ? -4.897 -9.991 -18.650 1.00 168.39 130 THR A CA 1
ATOM 774 C C . THR A 1 129 ? -4.957 -11.449 -19.095 1.00 168.96 130 THR A C 1
ATOM 775 O O . THR A 1 129 ? -4.817 -12.364 -18.289 1.00 170.90 130 THR A O 1
ATOM 779 N N . TYR A 1 130 ? -5.179 -11.656 -20.396 1.00 187.62 131 TYR A N 1
ATOM 780 C CA . TYR A 1 130 ? -5.413 -12.999 -20.935 1.00 188.26 131 TYR A CA 1
ATOM 781 C C . TYR A 1 130 ? -5.053 -13.057 -22.430 1.00 187.20 131 TYR A C 1
ATOM 782 O O . TYR A 1 130 ? -4.730 -12.046 -23.064 1.00 186.47 131 TYR A O 1
ATOM 791 N N . GLY A 1 131 ? -5.142 -14.269 -22.985 1.00 190.81 132 GLY A N 1
ATOM 792 C CA . GLY A 1 131 ? -4.951 -14.558 -24.401 1.00 190.52 132 GLY A CA 1
ATOM 793 C C . GLY A 1 131 ? -6.211 -15.163 -25.004 1.00 191.12 132 GLY A C 1
ATOM 794 O O . GLY A 1 131 ? -6.279 -15.382 -26.222 1.00 190.69 132 GLY A O 1
ATOM 795 N N . LYS A 1 132 ? -7.162 -15.541 -24.134 1.00 190.09 133 LYS A N 1
ATOM 796 C CA . LYS A 1 132 ? -8.432 -16.162 -24.503 1.00 189.86 133 LYS A CA 1
ATOM 797 C C . LYS A 1 132 ? -9.553 -15.694 -23.572 1.00 189.50 133 LYS A C 1
ATOM 798 O O . LYS A 1 132 ? -9.308 -15.386 -22.403 1.00 189.96 133 LYS A O 1
ATOM 804 N N . ILE A 1 133 ? -10.796 -15.633 -24.091 1.00 183.12 134 ILE A N 1
ATOM 805 C CA . ILE A 1 133 ? -11.972 -15.191 -23.324 1.00 183.29 134 ILE A CA 1
ATOM 806 C C . ILE A 1 133 ? -13.238 -15.902 -23.801 1.00 183.78 134 ILE A C 1
ATOM 807 O O . ILE A 1 133 ? -13.309 -16.387 -24.929 1.00 183.48 134 ILE A O 1
ATOM 812 N N . LYS A 1 134 ? -14.229 -15.999 -22.891 1.00 183.69 135 LYS A N 1
ATOM 813 C CA . LYS A 1 134 ? -15.584 -16.507 -23.157 1.00 183.30 135 LYS A CA 1
ATOM 814 C C . LYS A 1 134 ? -16.621 -15.744 -22.331 1.00 182.42 135 LYS A C 1
ATOM 815 O O . LYS A 1 134 ? -16.438 -15.571 -21.123 1.00 182.68 135 LYS A O 1
ATOM 821 N N . TRP A 1 135 ? -17.704 -15.296 -22.972 1.00 179.06 136 TRP A N 1
ATOM 822 C CA . TRP A 1 135 ? -18.799 -14.580 -22.311 1.00 179.93 136 TRP A CA 1
ATOM 823 C C . TRP A 1 135 ? -20.148 -15.249 -22.568 1.00 181.39 136 TRP A C 1
ATOM 824 O O . TRP A 1 135 ? -20.413 -15.664 -23.700 1.00 181.38 136 TRP A O 1
ATOM 826 N N . THR A 1 136 ? -21.020 -15.329 -21.538 1.00 189.21 137 THR A N 1
ATOM 827 C CA . THR A 1 136 ? -22.286 -16.102 -21.605 1.00 190.21 137 THR A CA 1
ATOM 828 C C . THR A 1 136 ? -23.517 -15.450 -20.948 1.00 191.23 137 THR A C 1
ATOM 829 O O . THR A 1 136 ? -23.685 -15.554 -19.728 1.00 191.76 137 THR A O 1
ATOM 833 N N . TYR A 1 137 ? -24.374 -14.792 -21.752 1.00 191.82 138 TYR A N 1
ATOM 834 C CA . TYR A 1 137 ? -25.651 -14.220 -21.290 1.00 192.50 138 TYR A CA 1
ATOM 835 C C . TYR A 1 137 ? -26.781 -15.259 -21.296 1.00 193.36 138 TYR A C 1
ATOM 836 O O . TYR A 1 137 ? -26.908 -16.029 -22.251 1.00 193.06 138 TYR A O 1
ATOM 838 N N . THR A 1 138 ? -27.607 -15.292 -20.242 1.00 197.35 139 THR A N 1
ATOM 839 C CA . THR A 1 138 ? -28.752 -16.223 -20.194 1.00 198.41 139 THR A CA 1
ATOM 840 C C . THR A 1 138 ? -30.044 -15.427 -20.363 1.00 198.24 139 THR A C 1
ATOM 841 O O . THR A 1 138 ? -30.666 -14.988 -19.395 1.00 198.95 139 THR A O 1
ATOM 845 N N . GLN A 1 139 ? -30.503 -15.345 -21.600 1.00 202.54 140 GLN A N 1
ATOM 846 C CA . GLN A 1 139 ? -31.653 -14.524 -21.938 1.00 202.85 140 GLN A CA 1
ATOM 847 C C . GLN A 1 139 ? -32.938 -15.326 -21.786 1.00 204.99 140 GLN A C 1
ATOM 848 O O . GLN A 1 139 ? -33.115 -16.345 -22.469 1.00 205.65 140 GLN A O 1
ATOM 854 N N . GLN A 1 140 ? -33.813 -14.887 -20.875 1.00 206.78 141 GLN A N 1
ATOM 855 C CA . GLN A 1 140 ? -35.145 -15.476 -20.642 1.00 208.64 141 GLN A CA 1
ATOM 856 C C . GLN A 1 140 ? -36.279 -14.803 -21.421 1.00 208.53 141 GLN A C 1
ATOM 857 O O . GLN A 1 140 ? -36.111 -14.424 -22.576 1.00 208.03 141 GLN A O 1
ATOM 863 N N . ALA A 1 146 ? -35.043 -21.654 -21.855 1.00 210.29 147 ALA A N 1
ATOM 864 C CA . ALA A 1 146 ? -35.294 -20.221 -21.770 1.00 208.55 147 ALA A CA 1
ATOM 865 C C . ALA A 1 146 ? -35.746 -19.702 -23.125 1.00 208.18 147 ALA A C 1
ATOM 866 O O . ALA A 1 146 ? -35.515 -20.350 -24.147 1.00 208.08 147 ALA A O 1
ATOM 868 N N . GLY A 1 147 ? -36.383 -18.535 -23.138 1.00 214.33 148 GLY A N 1
ATOM 869 C CA . GLY A 1 147 ? -36.696 -17.908 -24.405 1.00 213.45 148 GLY A CA 1
ATOM 870 C C . GLY A 1 147 ? -35.425 -17.335 -24.998 1.00 211.80 148 GLY A C 1
ATOM 871 O O . GLY A 1 147 ? -35.265 -16.114 -25.109 1.00 210.97 148 GLY A O 1
ATOM 872 N N . GLY A 1 148 ? -34.507 -18.201 -25.395 1.00 206.03 149 GLY A N 1
ATOM 873 C CA . GLY A 1 148 ? -33.208 -17.727 -25.815 1.00 203.92 149 GLY A CA 1
ATOM 874 C C . GLY A 1 148 ? -32.121 -18.619 -25.270 1.00 203.68 149 GLY A C 1
ATOM 875 O O . GLY A 1 148 ? -30.979 -18.568 -25.739 1.00 201.47 149 GLY A O 1
ATOM 876 N N . GLY A 1 149 ? -32.470 -19.437 -24.281 1.00 206.10 150 GLY A N 1
ATOM 877 C CA . GLY A 1 149 ? -31.497 -20.399 -23.802 1.00 205.64 150 GLY A CA 1
ATOM 878 C C . GLY A 1 149 ? -30.291 -19.672 -23.253 1.00 204.77 150 GLY A C 1
ATOM 879 O O . GLY A 1 149 ? -30.379 -18.834 -22.344 1.00 204.66 150 GLY A O 1
ATOM 880 N N . ASN A 1 150 ? -29.127 -20.033 -23.786 1.00 202.38 151 ASN A N 1
ATOM 881 C CA . ASN A 1 150 ? -27.855 -19.467 -23.365 1.00 200.80 151 ASN A CA 1
ATOM 882 C C . ASN A 1 150 ? -27.061 -18.996 -24.585 1.00 199.28 151 ASN A C 1
ATOM 883 O O . ASN A 1 150 ? -26.559 -19.824 -25.355 1.00 198.43 151 ASN A O 1
ATOM 885 N N . VAL A 1 151 ? -27.003 -17.672 -24.784 1.00 189.05 152 VAL A N 1
ATOM 886 C CA . VAL A 1 151 ? -26.166 -17.017 -25.803 1.00 187.13 152 VAL A CA 1
ATOM 887 C C . VAL A 1 151 ? -24.740 -16.808 -25.263 1.00 186.73 152 VAL A C 1
ATOM 888 O O . VAL A 1 151 ? -24.563 -16.238 -24.180 1.00 186.94 152 VAL A O 1
ATOM 892 N N . SER A 1 152 ? -23.720 -17.284 -25.992 1.00 180.30 153 SER A N 1
ATOM 893 C CA . SER A 1 152 ? -22.325 -17.259 -25.533 1.00 179.71 153 SER A CA 1
ATOM 894 C C . SER A 1 152 ? -21.385 -16.737 -26.615 1.00 178.39 153 SER A C 1
ATOM 895 O O . SER A 1 152 ? -21.756 -16.612 -27.782 1.00 177.36 153 SER A O 1
ATOM 898 N N . SER A 1 153 ? -20.131 -16.481 -26.223 1.00 182.30 154 SER A N 1
ATOM 899 C CA . SER A 1 153 ? -19.117 -15.969 -27.145 1.00 181.12 154 SER A CA 1
ATOM 900 C C . SER A 1 153 ? -17.727 -16.244 -26.580 1.00 181.37 154 SER A C 1
ATOM 901 O O . SER A 1 153 ? -17.533 -16.278 -25.365 1.00 182.18 154 SER A O 1
ATOM 904 N N . GLY A 1 154 ? -16.750 -16.317 -27.488 1.00 182.74 155 GLY A N 1
ATOM 905 C CA . GLY A 1 154 ? -15.364 -16.573 -27.138 1.00 183.59 155 GLY A CA 1
ATOM 906 C C . GLY A 1 154 ? -14.345 -16.174 -28.191 1.00 184.32 155 GLY A C 1
ATOM 907 O O . GLY A 1 154 ? -13.182 -16.600 -28.154 1.00 185.51 155 GLY A O 1
ATOM 908 N N . ALA B 2 1 ? -15.670 4.573 6.641 1.00 177.09 2 ALA B N 1
ATOM 909 C CA . ALA B 2 1 ? -14.327 4.172 6.206 1.00 178.23 2 ALA B CA 1
ATOM 910 C C . ALA B 2 1 ? -13.762 3.078 7.108 1.00 180.73 2 ALA B C 1
ATOM 911 O O . ALA B 2 1 ? -14.305 1.966 7.163 1.00 181.75 2 ALA B O 1
ATOM 913 N N . PHE B 2 2 ? -12.659 3.365 7.788 1.00 168.19 3 PHE B N 1
ATOM 914 C CA . PHE B 2 2 ? -12.099 2.437 8.767 1.00 170.52 3 PHE B CA 1
ATOM 915 C C . PHE B 2 2 ? -11.544 3.251 9.939 1.00 171.39 3 PHE B C 1
ATOM 916 O O . PHE B 2 2 ? -11.970 4.383 10.177 1.00 171.85 3 PHE B O 1
ATOM 918 N N . ASP B 2 3 ? -10.528 2.693 10.607 1.00 164.58 4 ASP B N 1
ATOM 919 C CA . ASP B 2 3 ? -9.794 3.305 11.725 1.00 165.60 4 ASP B CA 1
ATOM 920 C C . ASP B 2 3 ? -8.328 2.863 11.626 1.00 166.37 4 ASP B C 1
ATOM 921 O O . ASP B 2 3 ? -7.934 1.872 12.243 1.00 168.29 4 ASP B O 1
ATOM 926 N N . ALA B 2 4 ? -7.512 3.613 10.902 1.00 147.48 5 ALA B N 1
ATOM 927 C CA . ALA B 2 4 ? -6.147 3.201 10.602 1.00 148.40 5 ALA B CA 1
ATOM 928 C C . ALA B 2 4 ? -5.087 4.010 11.350 1.00 149.49 5 ALA B C 1
ATOM 929 O O . ALA B 2 4 ? -5.289 5.176 11.700 1.00 148.99 5 ALA B O 1
ATOM 931 N N . PHE B 2 5 ? -3.935 3.363 11.555 1.00 144.92 6 PHE B N 1
ATOM 932 C CA . PHE B 2 5 ? -2.818 3.829 12.372 1.00 146.66 6 PHE B CA 1
ATOM 933 C C . PHE B 2 5 ? -1.510 3.380 11.736 1.00 146.92 6 PHE B C 1
ATOM 934 O O . PHE B 2 5 ? -1.466 2.340 11.083 1.00 146.79 6 PHE B O 1
ATOM 942 N N . LEU B 2 6 ? -0.455 4.178 11.913 1.00 148.11 7 LEU B N 1
ATOM 943 C CA . LEU B 2 6 ? 0.865 3.935 11.323 1.00 148.76 7 LEU B CA 1
ATOM 944 C C . LEU B 2 6 ? 1.988 4.104 12.349 1.00 151.02 7 LEU B C 1
ATOM 945 O O . LEU B 2 6 ? 1.985 5.061 13.129 1.00 152.00 7 LEU B O 1
ATOM 950 N N . LYS B 2 7 ? 2.953 3.186 12.356 1.00 149.75 8 LYS B N 1
ATOM 951 C CA . LYS B 2 7 ? 4.151 3.317 13.183 1.00 152.94 8 LYS B CA 1
ATOM 952 C C . LYS B 2 7 ? 5.349 3.475 12.259 1.00 151.59 8 LYS B C 1
ATOM 953 O O . LYS B 2 7 ? 5.603 2.606 11.425 1.00 150.89 8 LYS B O 1
ATOM 959 N N . ILE B 2 8 ? 6.051 4.599 12.361 1.00 149.44 9 ILE B N 1
ATOM 960 C CA . ILE B 2 8 ? 7.359 4.723 11.742 1.00 149.22 9 ILE B CA 1
ATOM 961 C C . ILE B 2 8 ? 8.401 4.400 12.798 1.00 153.59 9 ILE B C 1
ATOM 962 O O . ILE B 2 8 ? 8.320 4.897 13.929 1.00 155.84 9 ILE B O 1
ATOM 967 N N . ASP B 2 9 ? 9.382 3.562 12.449 1.00 156.88 10 ASP B N 1
ATOM 968 C CA . ASP B 2 9 ? 10.373 3.200 13.448 1.00 159.24 10 ASP B CA 1
ATOM 969 C C . ASP B 2 9 ? 11.061 4.444 13.982 1.00 159.62 10 ASP B C 1
ATOM 970 O O . ASP B 2 9 ? 11.062 4.701 15.195 1.00 161.40 10 ASP B O 1
ATOM 975 N N . GLY B 2 10 ? 11.610 5.255 13.080 1.00 159.88 11 GLY B N 1
ATOM 976 C CA . GLY B 2 10 ? 12.395 6.390 13.519 1.00 160.27 11 GLY B CA 1
ATOM 977 C C . GLY B 2 10 ? 11.537 7.490 14.105 1.00 159.95 11 GLY B C 1
ATOM 978 O O . GLY B 2 10 ? 11.913 8.122 15.094 1.00 161.41 11 GLY B O 1
ATOM 979 N N . ILE B 2 11 ? 10.370 7.716 13.506 1.00 155.47 12 ILE B N 1
ATOM 980 C CA . ILE B 2 11 ? 9.551 8.905 13.726 1.00 154.57 12 ILE B CA 1
ATOM 981 C C . ILE B 2 11 ? 8.280 8.495 14.455 1.00 155.10 12 ILE B C 1
ATOM 982 O O . ILE B 2 11 ? 7.408 7.840 13.867 1.00 153.97 12 ILE B O 1
ATOM 987 N N . PRO B 2 12 ? 8.082 8.928 15.690 1.00 157.18 13 PRO B N 1
ATOM 988 C CA . PRO B 2 12 ? 6.827 8.649 16.382 1.00 158.40 13 PRO B CA 1
ATOM 989 C C . PRO B 2 12 ? 5.800 9.759 16.162 1.00 156.90 13 PRO B C 1
ATOM 990 O O . PRO B 2 12 ? 6.130 10.917 15.889 1.00 155.97 13 PRO B O 1
ATOM 994 N N . GLY B 2 13 ? 4.535 9.384 16.355 1.00 159.12 14 GLY B N 1
ATOM 995 C CA . GLY B 2 13 ? 3.428 10.281 16.170 1.00 158.14 14 GLY B CA 1
ATOM 996 C C . GLY B 2 13 ? 2.854 10.740 17.495 1.00 159.98 14 GLY B C 1
ATOM 997 O O . GLY B 2 13 ? 3.489 10.629 18.547 1.00 162.10 14 GLY B O 1
ATOM 998 N N . GLU B 2 14 ? 1.609 11.246 17.437 1.00 158.33 15 GLU B N 1
ATOM 999 C CA . GLU B 2 14 ? 0.974 11.811 18.628 1.00 159.47 15 GLU B CA 1
ATOM 1000 C C . GLU B 2 14 ? -0.470 11.348 18.849 1.00 159.14 15 GLU B C 1
ATOM 1001 O O . GLU B 2 14 ? -1.217 12.044 19.538 1.00 159.10 15 GLU B O 1
ATOM 1007 N N . SER B 2 15 ? -0.905 10.223 18.269 1.00 162.79 16 SER B N 1
ATOM 1008 C CA . SER B 2 15 ? -2.282 9.782 18.509 1.00 161.94 16 SER B CA 1
ATOM 1009 C C . SER B 2 15 ? -2.456 9.317 19.955 1.00 164.69 16 SER B C 1
ATOM 1010 O O . SER B 2 15 ? -1.520 8.818 20.598 1.00 166.36 16 SER B O 1
ATOM 1013 N N . SER B 2 16 ? -3.678 9.491 20.463 1.00 169.47 17 SER B N 1
ATOM 1014 C CA . SER B 2 16 ? -4.038 9.095 21.816 1.00 171.19 17 SER B CA 1
ATOM 1015 C C . SER B 2 16 ? -4.926 7.857 21.794 1.00 171.14 17 SER B C 1
ATOM 1016 O O . SER B 2 16 ? -5.692 7.632 22.736 1.00 172.63 17 SER B O 1
ATOM 1019 N N . ASP B 2 17 ? -4.853 7.075 20.724 1.00 169.29 18 ASP B N 1
ATOM 1020 C CA . ASP B 2 17 ? -5.590 5.822 20.684 1.00 168.87 18 ASP B CA 1
ATOM 1021 C C . ASP B 2 17 ? -5.049 4.847 21.737 1.00 171.72 18 ASP B C 1
ATOM 1022 O O . ASP B 2 17 ? -3.880 4.905 22.148 1.00 173.27 18 ASP B O 1
ATOM 1027 N N . ASP B 2 18 ? -5.921 3.954 22.194 1.00 184.32 19 ASP B N 1
ATOM 1028 C CA . ASP B 2 18 ? -5.493 2.997 23.202 1.00 186.70 19 ASP B CA 1
ATOM 1029 C C . ASP B 2 18 ? -4.540 1.959 22.631 1.00 186.87 19 ASP B C 1
ATOM 1030 O O . ASP B 2 18 ? -3.381 1.880 23.054 1.00 188.28 19 ASP B O 1
ATOM 1035 N N . LYS B 2 19 ? -4.957 1.224 21.592 1.00 179.01 20 LYS B N 1
ATOM 1036 C CA . LYS B 2 19 ? -4.090 0.141 21.127 1.00 179.85 20 LYS B CA 1
ATOM 1037 C C . LYS B 2 19 ? -2.824 0.678 20.450 1.00 179.85 20 LYS B C 1
ATOM 1038 O O . LYS B 2 19 ? -1.842 -0.066 20.318 1.00 180.66 20 LYS B O 1
ATOM 1044 N N . HIS B 2 20 ? -2.826 1.968 20.035 1.00 172.99 21 HIS B N 1
ATOM 1045 C CA . HIS B 2 20 ? -1.703 2.622 19.351 1.00 171.88 21 HIS B CA 1
ATOM 1046 C C . HIS B 2 20 ? -1.445 3.988 19.981 1.00 172.80 21 HIS B C 1
ATOM 1047 O O . HIS B 2 20 ? -1.902 5.000 19.451 1.00 171.60 21 HIS B O 1
ATOM 1054 N N . LYS B 2 21 ? -0.692 4.046 21.073 1.00 176.09 22 LYS B N 1
ATOM 1055 C CA . LYS B 2 21 ? -0.282 5.357 21.554 1.00 176.55 22 LYS B CA 1
ATOM 1056 C C . LYS B 2 21 ? 0.842 5.863 20.653 1.00 176.13 22 LYS B C 1
ATOM 1057 O O . LYS B 2 21 ? 1.652 5.072 20.167 1.00 176.41 22 LYS B O 1
ATOM 1063 N N . ASP B 2 22 ? 0.869 7.181 20.412 1.00 177.49 23 ASP B N 1
ATOM 1064 C CA . ASP B 2 22 ? 1.862 7.897 19.591 1.00 177.04 23 ASP B CA 1
ATOM 1065 C C . ASP B 2 22 ? 2.210 7.233 18.257 1.00 175.48 23 ASP B C 1
ATOM 1066 O O . ASP B 2 22 ? 3.348 7.315 17.772 1.00 174.95 23 ASP B O 1
ATOM 1071 N N . TRP B 2 23 ? 1.199 6.641 17.639 1.00 161.55 24 TRP B N 1
ATOM 1072 C CA . TRP B 2 23 ? 1.257 6.213 16.256 1.00 159.19 24 TRP B CA 1
ATOM 1073 C C . TRP B 2 23 ? 0.832 7.431 15.430 1.00 157.14 24 TRP B C 1
ATOM 1074 O O . TRP B 2 23 ? 0.659 8.538 15.958 1.00 157.80 24 TRP B O 1
ATOM 1085 N N . ILE B 2 24 ? 0.683 7.275 14.122 1.00 146.78 25 ILE B N 1
ATOM 1086 C CA . ILE B 2 24 ? 0.232 8.356 13.267 1.00 143.08 25 ILE B CA 1
ATOM 1087 C C . ILE B 2 24 ? -1.180 8.015 12.810 1.00 141.18 25 ILE B C 1
ATOM 1088 O O . ILE B 2 24 ? -1.415 6.929 12.273 1.00 140.75 25 ILE B O 1
ATOM 1093 N N . GLU B 2 25 ? -2.113 8.927 13.009 1.00 149.14 26 GLU B N 1
ATOM 1094 C CA . GLU B 2 25 ? -3.441 8.699 12.476 1.00 147.51 26 GLU B CA 1
ATOM 1095 C C . GLU B 2 25 ? -3.510 9.093 10.994 1.00 146.61 26 GLU B C 1
ATOM 1096 O O . GLU B 2 25 ? -3.131 10.203 10.598 1.00 145.61 26 GLU B O 1
ATOM 1102 N N . ILE B 2 26 ? -4.066 8.170 10.204 1.00 142.65 27 ILE B N 1
ATOM 1103 C CA . ILE B 2 26 ? -4.073 8.143 8.748 1.00 141.44 27 ILE B CA 1
ATOM 1104 C C . ILE B 2 26 ? -5.519 8.130 8.265 1.00 140.50 27 ILE B C 1
ATOM 1105 O O . ILE B 2 26 ? -6.298 7.266 8.689 1.00 141.09 27 ILE B O 1
ATOM 1110 N N . GLN B 2 27 ? -5.876 9.078 7.360 1.00 139.30 28 GLN B N 1
ATOM 1111 C CA . GLN B 2 27 ? -7.243 9.220 6.835 1.00 137.26 28 GLN B CA 1
ATOM 1112 C C . GLN B 2 27 ? -7.412 8.782 5.389 1.00 136.27 28 GLN B C 1
ATOM 1113 O O . GLN B 2 27 ? -8.547 8.746 4.892 1.00 136.26 28 GLN B O 1
ATOM 1119 N N . SER B 2 28 ? -6.322 8.514 4.689 1.00 124.53 29 SER B N 1
ATOM 1120 C CA . SER B 2 28 ? -6.364 8.047 3.326 1.00 123.25 29 SER B CA 1
ATOM 1121 C C . SER B 2 28 ? -5.108 7.254 3.096 1.00 124.46 29 SER B C 1
ATOM 1122 O O . SER B 2 28 ? -4.033 7.640 3.544 1.00 125.43 29 SER B O 1
ATOM 1125 N N . PHE B 2 29 ? -5.271 6.136 2.413 1.00 132.91 30 PHE B N 1
ATOM 1126 C CA . PHE B 2 29 ? -4.143 5.335 1.990 1.00 133.24 30 PHE B CA 1
ATOM 1127 C C . PHE B 2 29 ? -4.443 4.868 0.576 1.00 132.78 30 PHE B C 1
ATOM 1128 O O . PHE B 2 29 ? -5.600 4.776 0.159 1.00 131.98 30 PHE B O 1
ATOM 1136 N N . ALA B 2 30 ? -3.367 4.655 -0.171 1.00 131.89 31 ALA B N 1
ATOM 1137 C CA . ALA B 2 30 ? -3.526 4.224 -1.567 1.00 131.68 31 ALA B CA 1
ATOM 1138 C C . ALA B 2 30 ? -2.254 3.511 -1.971 1.00 132.85 31 ALA B C 1
ATOM 1139 O O . ALA B 2 30 ? -1.170 3.959 -1.588 1.00 133.82 31 ALA B O 1
ATOM 1141 N N . HIS B 2 31 ? -2.377 2.450 -2.768 1.00 131.93 32 HIS B N 1
ATOM 1142 C CA . HIS B 2 31 ? -1.189 1.715 -3.266 1.00 132.86 32 HIS B CA 1
ATOM 1143 C C . HIS B 2 31 ? -1.505 1.222 -4.678 1.00 133.35 32 HIS B C 1
ATOM 1144 O O . HIS B 2 31 ? -2.657 1.405 -5.086 1.00 134.29 32 HIS B O 1
ATOM 1151 N N . LYS B 2 32 ? -0.537 0.614 -5.369 1.00 139.93 33 LYS B N 1
ATOM 1152 C CA . LYS B 2 32 ? -0.758 0.022 -6.714 1.00 140.06 33 LYS B CA 1
ATOM 1153 C C . LYS B 2 32 ? 0.445 -0.871 -7.007 1.00 141.36 33 LYS B C 1
ATOM 1154 O O . LYS B 2 32 ? 1.567 -0.417 -6.746 1.00 142.18 33 LYS B O 1
ATOM 1160 N N . LEU B 2 33 ? 0.238 -2.084 -7.514 1.00 148.17 34 LEU B N 1
ATOM 1161 C CA . LEU B 2 33 ? 1.442 -2.883 -7.856 1.00 149.02 34 LEU B CA 1
ATOM 1162 C C . LEU B 2 33 ? 1.396 -3.335 -9.313 1.00 148.79 34 LEU B C 1
ATOM 1163 O O . LEU B 2 33 ? 0.303 -3.703 -9.772 1.00 148.28 34 LEU B O 1
ATOM 1168 N N . GLU B 2 34 ? 2.546 -3.292 -9.992 1.00 172.18 35 GLU B N 1
ATOM 1169 C CA . GLU B 2 34 ? 2.637 -3.720 -11.414 1.00 172.18 35 GLU B CA 1
ATOM 1170 C C . GLU B 2 34 ? 1.474 -3.117 -12.208 1.00 172.18 35 GLU B C 1
ATOM 1171 O O . GLU B 2 34 ? 1.762 -2.291 -13.095 1.00 172.18 35 GLU B O 1
ATOM 1177 N N . VAL B 2 52 ? 8.024 -6.883 -11.518 1.00 187.96 53 VAL B N 1
ATOM 1178 C CA . VAL B 2 52 ? 6.790 -6.191 -11.041 1.00 187.19 53 VAL B CA 1
ATOM 1179 C C . VAL B 2 52 ? 7.086 -4.694 -10.930 1.00 185.14 53 VAL B C 1
ATOM 1180 O O . VAL B 2 52 ? 8.122 -4.337 -10.339 1.00 185.27 53 VAL B O 1
ATOM 1184 N N . ASN B 2 53 ? 6.223 -3.854 -11.502 1.00 189.00 54 ASN B N 1
ATOM 1185 C CA . ASN B 2 53 ? 6.405 -2.383 -11.401 1.00 187.00 54 ASN B CA 1
ATOM 1186 C C . ASN B 2 53 ? 5.771 -1.903 -10.096 1.00 187.98 54 ASN B C 1
ATOM 1187 O O . ASN B 2 53 ? 4.725 -1.233 -10.156 1.00 187.93 54 ASN B O 1
ATOM 1192 N N . HIS B 2 54 ? 6.389 -2.232 -8.962 1.00 182.14 55 HIS B N 1
ATOM 1193 C CA . HIS B 2 54 ? 5.845 -1.838 -7.638 1.00 183.38 55 HIS B CA 1
ATOM 1194 C C . HIS B 2 54 ? 5.900 -0.318 -7.494 1.00 181.48 55 HIS B C 1
ATOM 1195 O O . HIS B 2 54 ? 6.821 0.299 -8.060 1.00 179.45 55 HIS B O 1
ATOM 1202 N N . ALA B 2 55 ? 4.964 0.257 -6.739 1.00 160.83 56 ALA B N 1
ATOM 1203 C CA . ALA B 2 55 ? 4.918 1.728 -6.588 1.00 159.95 56 ALA B CA 1
ATOM 1204 C C . ALA B 2 55 ? 5.273 2.125 -5.157 1.00 160.60 56 ALA B C 1
ATOM 1205 O O . ALA B 2 55 ? 6.306 1.646 -4.657 1.00 161.87 56 ALA B O 1
ATOM 1207 N N . ALA B 2 56 ? 4.446 2.967 -4.533 1.00 130.09 57 ALA B N 1
ATOM 1208 C CA . ALA B 2 56 ? 4.746 3.466 -3.173 1.00 131.22 57 ALA B CA 1
ATOM 1209 C C . ALA B 2 56 ? 3.456 3.518 -2.366 1.00 131.62 57 ALA B C 1
ATOM 1210 O O . ALA B 2 56 ? 2.422 3.919 -2.926 1.00 130.69 57 ALA B O 1
ATOM 1212 N N . TYR B 2 57 ? 3.519 3.118 -1.102 1.00 129.20 58 TYR B N 1
ATOM 1213 C CA . TYR B 2 57 ? 2.318 3.213 -0.244 1.00 129.84 58 TYR B CA 1
ATOM 1214 C C . TYR B 2 57 ? 2.146 4.670 0.168 1.00 128.94 58 TYR B C 1
ATOM 1215 O O . TYR B 2 57 ? 3.020 5.202 0.872 1.00 128.96 58 TYR B O 1
ATOM 1224 N N . GLU B 2 58 ? 1.060 5.293 -0.285 1.00 129.76 59 GLU B N 1
ATOM 1225 C CA . GLU B 2 58 ? 0.800 6.710 0.057 1.00 128.56 59 GLU B CA 1
ATOM 1226 C C . GLU B 2 58 ? -0.132 6.754 1.259 1.00 128.47 59 GLU B C 1
ATOM 1227 O O . GLU B 2 58 ? -1.150 6.067 1.221 1.00 129.06 59 GLU B O 1
ATOM 1233 N N . ILE B 2 59 ? 0.237 7.512 2.288 1.00 131.03 60 ILE B N 1
ATOM 1234 C CA . ILE B 2 59 ? -0.654 7.678 3.472 1.00 132.02 60 ILE B CA 1
ATOM 1235 C C . ILE B 2 59 ? -0.903 9.176 3.631 1.00 131.15 60 ILE B C 1
ATOM 1236 O O . ILE B 2 59 ? -0.032 9.949 3.231 1.00 131.03 60 ILE B O 1
ATOM 1241 N N . THR B 2 60 ? -2.075 9.566 4.131 1.00 128.24 61 THR B N 1
ATOM 1242 C CA . THR B 2 60 ? -2.312 11.008 4.403 1.00 127.43 61 THR B CA 1
ATOM 1243 C C . THR B 2 60 ? -2.604 11.194 5.891 1.00 128.51 61 THR B C 1
ATOM 1244 O O . THR B 2 60 ? -3.467 10.473 6.416 1.00 129.13 61 THR B O 1
ATOM 1248 N N . HIS B 2 61 ? -1.896 12.118 6.536 1.00 128.48 62 HIS B N 1
ATOM 1249 C CA . HIS B 2 61 ? -2.112 12.376 7.979 1.00 129.62 62 HIS B CA 1
ATOM 1250 C C . HIS B 2 61 ? -2.327 13.867 8.208 1.00 129.22 62 HIS B C 1
ATOM 1251 O O . HIS B 2 61 ? -1.695 14.666 7.503 1.00 128.22 62 HIS B O 1
ATOM 1258 N N . PHE B 2 62 ? -3.201 14.221 9.144 1.00 144.43 63 PHE B N 1
ATOM 1259 C CA . PHE B 2 62 ? -3.345 15.652 9.489 1.00 143.55 63 PHE B CA 1
ATOM 1260 C C . PHE B 2 62 ? -2.029 16.068 10.134 1.00 144.91 63 PHE B C 1
ATOM 1261 O O . PHE B 2 62 ? -1.483 15.252 10.897 1.00 146.73 63 PHE B O 1
ATOM 1269 N N . LEU B 2 63 ? -1.530 17.265 9.836 1.00 140.17 64 LEU B N 1
ATOM 1270 C CA . LEU B 2 63 ? -0.212 17.712 10.353 1.00 142.28 64 LEU B CA 1
ATOM 1271 C C . LEU B 2 63 ? -0.078 17.356 11.839 1.00 144.40 64 LEU B C 1
ATOM 1272 O O . LEU B 2 63 ? -0.827 17.934 12.643 1.00 144.68 64 LEU B O 1
ATOM 1277 N N . ASP B 2 64 ? 0.837 16.445 12.181 1.00 142.55 65 ASP B N 1
ATOM 1278 C CA . ASP B 2 64 ? 1.022 16.018 13.592 1.00 146.20 65 ASP B CA 1
ATOM 1279 C C . ASP B 2 64 ? 2.429 16.392 14.060 1.00 148.50 65 ASP B C 1
ATOM 1280 O O . ASP B 2 64 ? 3.085 17.182 13.367 1.00 147.27 65 ASP B O 1
ATOM 1285 N N . LYS B 2 65 ? 2.875 15.817 15.178 1.00 158.58 66 LYS B N 1
ATOM 1286 C CA . LYS B 2 65 ? 4.224 16.125 15.717 1.00 160.42 66 LYS B CA 1
ATOM 1287 C C . LYS B 2 65 ? 5.277 15.376 14.904 1.00 160.35 66 LYS B C 1
ATOM 1288 O O . LYS B 2 65 ? 6.467 15.714 15.020 1.00 160.25 66 LYS B O 1
ATOM 1294 N N . ALA B 2 66 ? 4.853 14.388 14.125 1.00 147.82 67 ALA B N 1
ATOM 1295 C CA . ALA B 2 66 ? 5.805 13.596 13.329 1.00 147.57 67 ALA B CA 1
ATOM 1296 C C . ALA B 2 66 ? 6.200 14.414 12.108 1.00 145.85 67 ALA B C 1
ATOM 1297 O O . ALA B 2 66 ? 7.333 14.257 11.650 1.00 145.82 67 ALA B O 1
ATOM 1299 N N . SER B 2 67 ? 5.288 15.256 11.624 1.00 143.67 68 SER B N 1
ATOM 1300 C CA . SER B 2 67 ? 5.547 16.038 10.391 1.00 141.38 68 SER B CA 1
ATOM 1301 C C . SER B 2 67 ? 6.973 16.589 10.335 1.00 141.89 68 SER B C 1
ATOM 1302 O O . SER B 2 67 ? 7.663 16.228 9.374 1.00 140.64 68 SER B O 1
ATOM 1305 N N . PRO B 2 68 ? 7.478 17.440 11.261 1.00 139.61 69 PRO B N 1
ATOM 1306 C CA . PRO B 2 68 ? 8.825 17.998 11.126 1.00 139.92 69 PRO B CA 1
ATOM 1307 C C . PRO B 2 68 ? 9.885 16.921 10.859 1.00 140.91 69 PRO B C 1
ATOM 1308 O O . PRO B 2 68 ? 10.673 17.085 9.948 1.00 140.09 69 PRO B O 1
ATOM 1312 N N . LYS B 2 69 ? 9.857 15.840 11.633 1.00 142.28 70 LYS B N 1
ATOM 1313 C CA . LYS B 2 69 ? 10.884 14.781 11.489 1.00 143.38 70 LYS B CA 1
ATOM 1314 C C . LYS B 2 69 ? 10.643 14.004 10.194 1.00 141.37 70 LYS B C 1
ATOM 1315 O O . LYS B 2 69 ? 11.633 13.585 9.588 1.00 141.82 70 LYS B O 1
ATOM 1321 N N . ILE B 2 70 ? 9.382 13.824 9.795 1.00 139.14 71 ILE B N 1
ATOM 1322 C CA . ILE B 2 70 ? 9.055 13.133 8.514 1.00 136.23 71 ILE B CA 1
ATOM 1323 C C . ILE B 2 70 ? 9.699 13.926 7.376 1.00 134.37 71 ILE B C 1
ATOM 1324 O O . ILE B 2 70 ? 10.385 13.310 6.536 1.00 133.08 71 ILE B O 1
ATOM 1329 N N . TYR B 2 71 ? 9.516 15.245 7.381 1.00 143.59 72 TYR B N 1
ATOM 1330 C CA . TYR B 2 71 ? 10.132 16.104 6.338 1.00 142.32 72 TYR B CA 1
ATOM 1331 C C . TYR B 2 71 ? 11.628 15.832 6.312 1.00 142.63 72 TYR B C 1
ATOM 1332 O O . TYR B 2 71 ? 12.163 15.480 5.251 1.00 141.89 72 TYR B O 1
ATOM 1341 N N . GLU B 2 72 ? 12.280 15.973 7.462 1.00 156.76 73 GLU B N 1
ATOM 1342 C CA . GLU B 2 72 ? 13.753 15.817 7.502 1.00 158.02 73 GLU B CA 1
ATOM 1343 C C . GLU B 2 72 ? 14.153 14.401 7.085 1.00 157.96 73 GLU B C 1
ATOM 1344 O O . GLU B 2 72 ? 15.176 14.275 6.430 1.00 157.02 73 GLU B O 1
ATOM 1350 N N . ALA B 2 73 ? 13.386 13.384 7.479 1.00 145.88 74 ALA B N 1
ATOM 1351 C CA . ALA B 2 73 ? 13.771 11.994 7.168 1.00 145.88 74 ALA B CA 1
ATOM 1352 C C . ALA B 2 73 ? 13.826 11.825 5.655 1.00 143.33 74 ALA B C 1
ATOM 1353 O O . ALA B 2 73 ? 14.767 11.184 5.168 1.00 143.26 74 ALA B O 1
ATOM 1355 N N . CYS B 2 74 ? 12.843 12.387 4.952 1.00 135.56 75 CYS B N 1
ATOM 1356 C CA . CYS B 2 74 ? 12.866 12.335 3.470 1.00 132.88 75 CYS B CA 1
ATOM 1357 C C . CYS B 2 74 ? 14.148 13.005 2.999 1.00 133.71 75 CYS B C 1
ATOM 1358 O O . CYS B 2 74 ? 14.898 12.381 2.236 1.00 134.16 75 CYS B O 1
ATOM 1361 N N . CYS B 2 75 ? 14.408 14.217 3.481 1.00 143.08 76 CYS B N 1
ATOM 1362 C CA . CYS B 2 75 ? 15.589 14.967 2.999 1.00 142.22 76 CYS B CA 1
ATOM 1363 C C . CYS B 2 75 ? 16.878 14.233 3.393 1.00 143.33 76 CYS B C 1
ATOM 1364 O O . CYS B 2 75 ? 17.845 14.279 2.635 1.00 142.35 76 CYS B O 1
ATOM 1367 N N . LYS B 2 76 ? 16.891 13.563 4.538 1.00 155.32 77 LYS B N 1
ATOM 1368 C CA . LYS B 2 76 ? 18.140 12.905 4.984 1.00 155.73 77 LYS B CA 1
ATOM 1369 C C . LYS B 2 76 ? 18.269 11.579 4.244 1.00 155.68 77 LYS B C 1
ATOM 1370 O O . LYS B 2 76 ? 19.366 11.000 4.268 1.00 156.75 77 LYS B O 1
ATOM 1376 N N . GLY B 2 77 ? 17.186 11.118 3.613 1.00 144.99 78 GLY B N 1
ATOM 1377 C CA . GLY B 2 77 ? 17.218 9.786 2.988 1.00 145.66 78 GLY B CA 1
ATOM 1378 C C . GLY B 2 77 ? 17.382 8.758 4.080 1.00 147.34 78 GLY B C 1
ATOM 1379 O O . GLY B 2 77 ? 18.052 7.739 3.843 1.00 148.73 78 GLY B O 1
ATOM 1380 N N . GLN B 2 78 ? 16.792 9.022 5.244 1.00 148.55 79 GLN B N 1
ATOM 1381 C CA . GLN B 2 78 ? 17.002 8.121 6.401 1.00 150.91 79 GLN B CA 1
ATOM 1382 C C . GLN B 2 78 ? 16.393 6.754 6.100 1.00 151.66 79 GLN B C 1
ATOM 1383 O O . GLN B 2 78 ? 15.173 6.691 5.887 1.00 151.84 79 GLN B O 1
ATOM 1385 N N . HIS B 2 79 ? 17.227 5.716 6.081 1.00 157.57 80 HIS B N 1
ATOM 1386 C CA . HIS B 2 79 ? 16.684 4.352 5.895 1.00 159.09 80 HIS B CA 1
ATOM 1387 C C . HIS B 2 79 ? 15.830 4.017 7.111 1.00 160.61 80 HIS B C 1
ATOM 1388 O O . HIS B 2 79 ? 16.399 3.809 8.198 1.00 162.55 80 HIS B O 1
ATOM 1395 N N . ILE B 2 80 ? 14.512 4.047 6.955 1.00 163.58 81 ILE B N 1
ATOM 1396 C CA . ILE B 2 80 ? 13.647 3.604 8.076 1.00 165.38 81 ILE B CA 1
ATOM 1397 C C . ILE B 2 80 ? 13.659 2.079 8.009 1.00 166.47 81 ILE B C 1
ATOM 1398 O O . ILE B 2 80 ? 13.331 1.544 6.939 1.00 165.41 81 ILE B O 1
ATOM 1403 N N . LYS B 2 81 ? 14.086 1.419 9.083 1.00 171.08 82 LYS B N 1
ATOM 1404 C CA . LYS B 2 81 ? 14.199 -0.059 9.055 1.00 171.24 82 LYS B CA 1
ATOM 1405 C C . LYS B 2 81 ? 12.860 -0.643 8.610 1.00 170.31 82 LYS B C 1
ATOM 1406 O O . LYS B 2 81 ? 12.847 -1.381 7.621 1.00 170.05 82 LYS B O 1
ATOM 1412 N N . GLU B 2 82 ? 11.786 -0.312 9.327 1.00 167.03 83 GLU B N 1
ATOM 1413 C CA . GLU B 2 82 ? 10.461 -0.866 8.972 1.00 166.91 83 GLU B CA 1
ATOM 1414 C C . GLU B 2 82 ? 9.345 0.069 9.421 1.00 166.14 83 GLU B C 1
ATOM 1415 O O . GLU B 2 82 ? 9.579 0.879 10.333 1.00 166.45 83 GLU B O 1
ATOM 1421 N N . ILE B 2 83 ? 8.187 -0.026 8.770 1.00 160.28 84 ILE B N 1
ATOM 1422 C CA . ILE B 2 83 ? 7.000 0.758 9.209 1.00 159.93 84 ILE B CA 1
ATOM 1423 C C . ILE B 2 83 ? 5.853 -0.248 9.319 1.00 159.62 84 ILE B C 1
ATOM 1424 O O . ILE B 2 83 ? 5.922 -1.284 8.635 1.00 159.38 84 ILE B O 1
ATOM 1429 N N . THR B 2 84 ? 4.865 0.019 10.167 1.00 159.00 85 THR B N 1
ATOM 1430 C CA . THR B 2 84 ? 3.701 -0.896 10.222 1.00 159.00 85 THR B CA 1
ATOM 1431 C C . THR B 2 84 ? 2.410 -0.085 10.150 1.00 158.00 85 THR B C 1
ATOM 1432 O O . THR B 2 84 ? 2.273 0.862 10.935 1.00 158.00 85 THR B O 1
ATOM 1436 N N . ILE B 2 85 ? 1.523 -0.441 9.226 1.00 158.53 86 ILE B N 1
ATOM 1437 C CA . ILE B 2 85 ? 0.207 0.250 9.110 1.00 157.11 86 ILE B CA 1
ATOM 1438 C C . ILE B 2 85 ? -0.868 -0.761 9.506 1.00 157.68 86 ILE B C 1
ATOM 1439 O O . ILE B 2 85 ? -0.817 -1.890 9.011 1.00 158.52 86 ILE B O 1
ATOM 1444 N N . GLU B 2 86 ? -1.792 -0.370 10.385 1.00 160.80 87 GLU B N 1
ATOM 1445 C CA . GLU B 2 86 ? -2.817 -1.323 10.877 1.00 160.92 87 GLU B CA 1
ATOM 1446 C C . GLU B 2 86 ? -4.201 -0.734 10.638 1.00 159.44 87 GLU B C 1
ATOM 1447 O O . GLU B 2 86 ? -4.482 0.333 11.196 1.00 158.96 87 GLU B O 1
ATOM 1453 N N . LEU B 2 87 ? -5.032 -1.413 9.850 1.00 161.80 88 LEU B N 1
ATOM 1454 C CA . LEU B 2 87 ? -6.420 -0.932 9.639 1.00 160.95 88 LEU B CA 1
ATOM 1455 C C . LEU B 2 87 ? -7.348 -1.727 10.556 1.00 162.53 88 LEU B C 1
ATOM 1456 O O . LEU B 2 87 ? -7.365 -2.962 10.442 1.00 164.42 88 LEU B O 1
ATOM 1461 N N . CYS B 2 88 ? -8.066 -1.033 11.438 1.00 173.70 89 CYS B N 1
ATOM 1462 C CA . CYS B 2 88 ? -9.020 -1.706 12.353 1.00 174.55 89 CYS B CA 1
ATOM 1463 C C . CYS B 2 88 ? -10.442 -1.291 11.972 1.00 174.07 89 CYS B C 1
ATOM 1464 O O . CYS B 2 88 ? -10.583 -0.280 11.265 1.00 173.38 89 CYS B O 1
ATOM 1467 N N . ARG B 2 89 ? -11.447 -2.042 12.418 1.00 190.40 90 ARG B N 1
ATOM 1468 C CA . ARG B 2 89 ? -12.846 -1.747 12.017 1.00 189.81 90 ARG B CA 1
ATOM 1469 C C . ARG B 2 89 ? -13.483 -0.791 13.024 1.00 190.28 90 ARG B C 1
ATOM 1470 O O . ARG B 2 89 ? -12.740 -0.148 13.783 1.00 190.12 90 ARG B O 1
ATOM 1478 N N . ALA B 2 90 ? -14.817 -0.714 13.023 1.00 203.38 91 ALA B N 1
ATOM 1479 C CA . ALA B 2 90 ? -15.542 0.141 13.993 1.00 204.17 91 ALA B CA 1
ATOM 1480 C C . ALA B 2 90 ? -16.129 -0.750 15.088 1.00 206.58 91 ALA B C 1
ATOM 1481 O O . ALA B 2 90 ? -15.995 -1.983 14.970 1.00 207.00 91 ALA B O 1
ATOM 1483 N N . GLY B 2 91 ? -16.777 -0.161 16.101 1.00 202.84 92 GLY B N 1
ATOM 1484 C CA . GLY B 2 91 ? -17.266 -0.970 17.235 1.00 203.46 92 GLY B CA 1
ATOM 1485 C C . GLY B 2 91 ? -16.101 -1.705 17.858 1.00 204.86 92 GLY B C 1
ATOM 1486 O O . GLY B 2 91 ? -16.206 -2.931 18.048 1.00 206.33 92 GLY B O 1
ATOM 1487 N N . GLY B 2 92 ? -15.020 -0.985 18.155 1.00 209.67 93 GLY B N 1
ATOM 1488 C CA . GLY B 2 92 ? -13.797 -1.626 18.665 1.00 211.62 93 GLY B CA 1
ATOM 1489 C C . GLY B 2 92 ? -12.601 -1.112 17.889 1.00 210.87 93 GLY B C 1
ATOM 1490 O O . GLY B 2 92 ? -12.575 -1.339 16.668 1.00 209.23 93 GLY B O 1
ATOM 1491 N N . ASP B 2 93 ? -11.679 -0.417 18.563 1.00 207.12 94 ASP B N 1
ATOM 1492 C CA . ASP B 2 93 ? -10.491 0.181 17.891 1.00 205.97 94 ASP B CA 1
ATOM 1493 C C . ASP B 2 93 ? -10.964 1.080 16.743 1.00 202.97 94 ASP B C 1
ATOM 1494 O O . ASP B 2 93 ? -11.650 2.074 17.047 1.00 201.48 94 ASP B O 1
ATOM 1499 N N . VAL B 2 95 ? -11.264 -3.892 16.177 1.00 181.56 96 VAL B N 1
ATOM 1500 C CA . VAL B 2 95 ? -11.393 -5.139 15.368 1.00 182.85 96 VAL B CA 1
ATOM 1501 C C . VAL B 2 95 ? -10.379 -5.081 14.225 1.00 181.26 96 VAL B C 1
ATOM 1502 O O . VAL B 2 95 ? -10.801 -4.927 13.063 1.00 180.09 96 VAL B O 1
ATOM 1506 N N . LYS B 2 96 ? -9.094 -5.203 14.557 1.00 160.90 97 LYS B N 1
ATOM 1507 C CA . LYS B 2 96 ? -8.032 -5.170 13.520 1.00 157.66 97 LYS B CA 1
ATOM 1508 C C . LYS B 2 96 ? -8.337 -6.232 12.470 1.00 156.19 97 LYS B C 1
ATOM 1509 O O . LYS B 2 96 ? -8.694 -7.358 12.851 1.00 158.61 97 LYS B O 1
ATOM 1515 N N . TYR B 2 97 ? -8.187 -5.875 11.198 1.00 166.88 98 TYR B N 1
ATOM 1516 C CA . TYR B 2 97 ? -8.525 -6.831 10.120 1.00 166.75 98 TYR B CA 1
ATOM 1517 C C . TYR B 2 97 ? -7.435 -6.839 9.047 1.00 165.98 98 TYR B C 1
ATOM 1518 O O . TYR B 2 97 ? -7.488 -7.732 8.217 1.00 166.17 98 TYR B O 1
ATOM 1527 N N . MET B 2 98 ? -6.493 -5.894 9.067 1.00 153.77 99 MET B N 1
ATOM 1528 C CA . MET B 2 98 ? -5.391 -5.967 8.069 1.00 151.91 99 MET B CA 1
ATOM 1529 C C . MET B 2 98 ? -4.140 -5.251 8.581 1.00 152.45 99 MET B C 1
ATOM 1530 O O . MET B 2 98 ? -4.269 -4.119 9.074 1.00 151.73 99 MET B O 1
ATOM 1535 N N . GLU B 2 99 ? -2.982 -5.894 8.451 1.00 157.05 100 GLU B N 1
ATOM 1536 C CA . GLU B 2 99 ? -1.709 -5.266 8.881 1.00 158.70 100 GLU B CA 1
ATOM 1537 C C . GLU B 2 99 ? -0.750 -5.199 7.694 1.00 157.62 100 GLU B C 1
ATOM 1538 O O . GLU B 2 99 ? -0.466 -6.257 7.113 1.00 158.06 100 GLU B O 1
ATOM 1544 N N . ILE B 2 100 ? -0.265 -4.003 7.361 1.00 153.14 101 ILE B N 1
ATOM 1545 C CA . ILE B 2 100 ? 0.715 -3.840 6.250 1.00 152.23 101 ILE B CA 1
ATOM 1546 C C . ILE B 2 100 ? 2.081 -3.541 6.856 1.00 153.60 101 ILE B C 1
ATOM 1547 O O . ILE B 2 100 ? 2.336 -2.374 7.191 1.00 153.15 101 ILE B O 1
ATOM 1552 N N . LYS B 2 101 ? 2.930 -4.560 6.981 1.00 164.63 102 LYS B N 1
ATOM 1553 C CA . LYS B 2 101 ? 4.293 -4.341 7.520 1.00 165.80 102 LYS B CA 1
ATOM 1554 C C . LYS B 2 101 ? 5.266 -4.205 6.352 1.00 164.93 102 LYS B C 1
ATOM 1555 O O . LYS B 2 101 ? 5.484 -5.196 5.649 1.00 164.60 102 LYS B O 1
ATOM 1561 N N . MET B 2 102 ? 5.819 -3.010 6.168 1.00 164.66 103 MET B N 1
ATOM 1562 C CA . MET B 2 102 ? 6.757 -2.781 5.048 1.00 163.60 103 MET B CA 1
ATOM 1563 C C . MET B 2 102 ? 8.148 -2.518 5.619 1.00 165.03 103 MET B C 1
ATOM 1564 O O . MET B 2 102 ? 8.238 -1.742 6.575 1.00 166.34 103 MET B O 1
ATOM 1569 N N . GLU B 2 103 ? 9.180 -3.147 5.059 1.00 171.58 104 GLU B N 1
ATOM 1570 C CA . GLU B 2 103 ? 10.548 -3.000 5.613 1.00 172.94 104 GLU B CA 1
ATOM 1571 C C . GLU B 2 103 ? 11.440 -2.280 4.604 1.00 172.17 104 GLU B C 1
ATOM 1572 O O . GLU B 2 103 ? 10.944 -2.017 3.494 1.00 171.36 104 GLU B O 1
ATOM 1578 N N . GLN B 2 104 ? 12.692 -2.002 4.976 1.00 172.93 105 GLN B N 1
ATOM 1579 C CA . GLN B 2 104 ? 13.637 -1.260 4.099 1.00 171.97 105 GLN B CA 1
ATOM 1580 C C . GLN B 2 104 ? 12.903 -0.067 3.491 1.00 170.14 105 GLN B C 1
ATOM 1581 O O . GLN B 2 104 ? 12.911 0.053 2.254 1.00 169.01 105 GLN B O 1
ATOM 1587 N N . VAL B 2 105 ? 12.317 0.790 4.329 1.00 158.51 106 VAL B N 1
ATOM 1588 C CA . VAL B 2 105 ? 11.479 1.901 3.789 1.00 156.57 106 VAL B CA 1
ATOM 1589 C C . VAL B 2 105 ? 12.287 3.189 3.691 1.00 155.62 106 VAL B C 1
ATOM 1590 O O . VAL B 2 105 ? 13.360 3.266 4.313 1.00 156.62 106 VAL B O 1
ATOM 1594 N N . LEU B 2 106 ? 11.772 4.153 2.934 1.00 147.89 107 LEU B N 1
ATOM 1595 C CA . LEU B 2 106 ? 12.432 5.474 2.802 1.00 146.77 107 LEU B CA 1
ATOM 1596 C C . LEU B 2 106 ? 11.341 6.484 2.457 1.00 145.10 107 LEU B C 1
ATOM 1597 O O . LEU B 2 106 ? 10.591 6.233 1.506 1.00 143.94 107 LEU B O 1
ATOM 1602 N N . ILE B 2 107 ? 11.228 7.555 3.234 1.00 143.30 108 ILE B N 1
ATOM 1603 C CA . ILE B 2 107 ? 10.234 8.616 2.912 1.00 141.71 108 ILE B CA 1
ATOM 1604 C C . ILE B 2 107 ? 10.638 9.208 1.566 1.00 139.50 108 ILE B C 1
ATOM 1605 O O . ILE B 2 107 ? 11.773 9.699 1.453 1.00 138.81 108 ILE B O 1
ATOM 1610 N N . ALA B 2 108 ? 9.752 9.128 0.575 1.00 144.98 109 ALA B N 1
ATOM 1611 C CA . ALA B 2 108 ? 10.108 9.602 -0.780 1.00 142.89 109 ALA B CA 1
ATOM 1612 C C . ALA B 2 108 ? 9.535 10.996 -1.003 1.00 141.08 109 ALA B C 1
ATOM 1613 O O . ALA B 2 108 ? 10.321 11.945 -1.118 1.00 141.10 109 ALA B O 1
ATOM 1615 N N . LYS B 2 109 ? 8.209 11.107 -1.053 1.00 136.79 110 LYS B N 1
ATOM 1616 C CA . LYS B 2 109 ? 7.587 12.412 -1.374 1.00 135.74 110 LYS B CA 1
ATOM 1617 C C . LYS B 2 109 ? 6.583 12.784 -0.291 1.00 136.53 110 LYS B C 1
ATOM 1618 O O . LYS B 2 109 ? 5.581 12.073 -0.149 1.00 137.23 110 LYS B O 1
ATOM 1624 N N . VAL B 2 110 ? 6.851 13.866 0.433 1.00 126.73 111 VAL B N 1
ATOM 1625 C CA . VAL B 2 110 ? 5.871 14.350 1.446 1.00 127.53 111 VAL B CA 1
ATOM 1626 C C . VAL B 2 110 ? 5.239 15.619 0.878 1.00 126.49 111 VAL B C 1
ATOM 1627 O O . VAL B 2 110 ? 5.984 16.531 0.489 1.00 125.16 111 VAL B O 1
ATOM 1631 N N . GLU B 2 111 ? 3.912 15.628 0.737 1.00 125.88 112 GLU B N 1
ATOM 1632 C CA . GLU B 2 111 ? 3.214 16.795 0.147 1.00 124.85 112 GLU B CA 1
ATOM 1633 C C . GLU B 2 111 ? 2.225 17.349 1.167 1.00 125.74 112 GLU B C 1
ATOM 1634 O O . GLU B 2 111 ? 1.058 16.931 1.133 1.00 125.75 112 GLU B O 1
ATOM 1640 N N . PRO B 2 112 ? 2.633 18.264 2.069 1.00 125.11 113 PRO B N 1
ATOM 1641 C CA . PRO B 2 112 ? 1.700 18.874 3.002 1.00 125.47 113 PRO B CA 1
ATOM 1642 C C . PRO B 2 112 ? 0.767 19.825 2.245 1.00 123.98 113 PRO B C 1
ATOM 1643 O O . PRO B 2 112 ? 1.235 20.525 1.371 1.00 123.56 113 PRO B O 1
ATOM 1647 N N . HIS B 2 113 ? -0.518 19.829 2.605 1.00 129.72 114 HIS B N 1
ATOM 1648 C CA . HIS B 2 113 ? -1.490 20.725 1.933 1.00 128.48 114 HIS B CA 1
ATOM 1649 C C . HIS B 2 113 ? -2.481 21.270 2.954 1.00 129.17 114 HIS B C 1
ATOM 1650 O O . HIS B 2 113 ? -2.513 20.742 4.080 1.00 130.48 114 HIS B O 1
ATOM 1657 N N . GLY B 2 114 ? -3.267 22.270 2.564 1.00 123.61 115 GLY B N 1
ATOM 1658 C CA . GLY B 2 114 ? -4.276 22.860 3.464 1.00 124.28 115 GLY B CA 1
ATOM 1659 C C . GLY B 2 114 ? -5.036 23.960 2.752 1.00 122.73 115 GLY B C 1
ATOM 1660 O O . GLY B 2 114 ? -4.386 24.820 2.149 1.00 122.16 115 GLY B O 1
ATOM 1661 N N . SER B 2 115 ? -6.365 23.926 2.813 1.00 151.13 116 SER B N 1
ATOM 1662 C CA . SER B 2 115 ? -7.184 24.924 2.087 1.00 151.13 116 SER B CA 1
ATOM 1663 C C . SER B 2 115 ? -8.418 25.264 2.921 1.00 151.26 116 SER B C 1
ATOM 1664 O O . SER B 2 115 ? -8.813 24.437 3.751 1.00 152.43 116 SER B O 1
ATOM 1667 N N . ALA B 2 116 ? -8.966 26.463 2.741 1.00 154.59 117 ALA B N 1
ATOM 1668 C CA . ALA B 2 116 ? -10.137 26.877 3.541 1.00 155.79 117 ALA B CA 1
ATOM 1669 C C . ALA B 2 116 ? -11.347 26.078 3.065 1.00 155.34 117 ALA B C 1
ATOM 1670 O O . ALA B 2 116 ? -12.178 25.699 3.907 1.00 155.41 117 ALA B O 1
ATOM 1672 N N . ASN B 2 117 ? -11.417 25.816 1.758 1.00 171.45 118 ASN B N 1
ATOM 1673 C CA . ASN B 2 117 ? -12.541 25.030 1.194 1.00 169.73 118 ASN B CA 1
ATOM 1674 C C . ASN B 2 117 ? -12.448 23.585 1.684 1.00 170.45 118 ASN B C 1
ATOM 1675 O O . ASN B 2 117 ? -13.495 22.915 1.705 1.00 170.21 118 ASN B O 1
ATOM 1680 N N . ASP B 2 118 ? -11.254 23.127 2.077 1.00 177.14 119 ASP B N 1
ATOM 1681 C CA . ASP B 2 118 ? -11.122 21.762 2.650 1.00 179.12 119 ASP B CA 1
ATOM 1682 C C . ASP B 2 118 ? -12.104 21.638 3.812 1.00 180.54 119 ASP B C 1
ATOM 1683 O O . ASP B 2 118 ? -12.657 20.534 3.985 1.00 181.34 119 ASP B O 1
ATOM 1688 N N . ASN B 2 119 ? -12.286 22.718 4.583 1.00 273.52 120 ASN B N 1
ATOM 1689 C CA . ASN B 2 119 ? -13.204 22.700 5.754 1.00 275.02 120 ASN B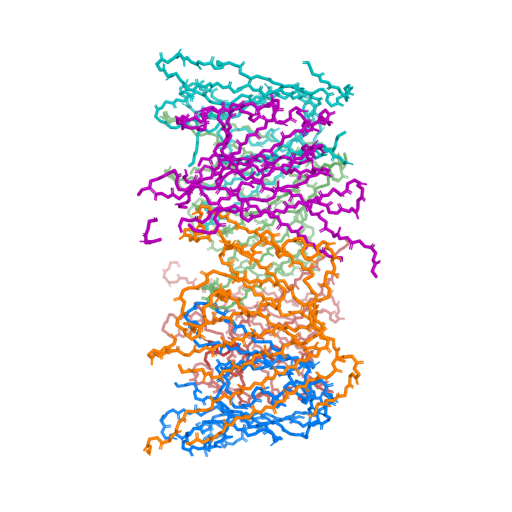 CA 1
ATOM 1690 C C . ASN B 2 119 ? -12.821 21.521 6.645 1.00 275.45 120 ASN B C 1
ATOM 1691 O O . ASN B 2 119 ? -13.723 20.910 7.239 1.00 277.18 120 ASN B O 1
ATOM 1696 N N . GLY B 2 120 ? -11.523 21.221 6.716 1.00 186.86 121 GLY B N 1
ATOM 1697 C CA . GLY B 2 120 ? -11.032 20.114 7.549 1.00 188.31 121 GLY B CA 1
ATOM 1698 C C . GLY B 2 120 ? -9.672 20.497 8.079 1.00 189.39 121 GLY B C 1
ATOM 1699 O O . GLY B 2 120 ? -9.361 21.704 8.087 1.00 189.09 121 GLY B O 1
ATOM 1700 N N . PHE B 2 121 ? -8.872 19.520 8.486 1.00 153.58 122 PHE B N 1
ATOM 1701 C CA . PHE B 2 121 ? -7.578 19.879 9.111 1.00 155.12 122 PHE B CA 1
ATOM 1702 C C . PHE B 2 121 ? -6.467 19.913 8.043 1.00 153.91 122 PHE B C 1
ATOM 1703 O O . PHE B 2 121 ? -6.573 19.089 7.116 1.00 153.00 122 PHE B O 1
ATOM 1711 N N . PRO B 2 122 ? -5.433 20.807 8.083 1.00 140.78 123 PRO B N 1
ATOM 1712 C CA . PRO B 2 122 ? -4.345 20.706 7.125 1.00 140.18 123 PRO B CA 1
ATOM 1713 C C . PRO B 2 122 ? -3.818 19.266 7.107 1.00 140.39 123 PRO B C 1
ATOM 1714 O O . PRO B 2 122 ? -3.272 18.839 8.101 1.00 142.13 123 PRO B O 1
ATOM 1718 N N . SER B 2 123 ? -3.998 18.568 5.988 1.00 131.73 124 SER B N 1
ATOM 1719 C CA . SER B 2 123 ? -3.513 17.173 5.874 1.00 132.21 124 SER B CA 1
ATOM 1720 C C . SER B 2 123 ? -2.124 17.159 5.244 1.00 132.30 124 SER B C 1
ATOM 1721 O O . SER B 2 123 ? -1.479 18.222 5.227 1.00 131.78 124 SER B O 1
ATOM 1724 N N . GLU B 2 124 ? -1.686 16.001 4.751 1.00 127.06 125 GLU B N 1
ATOM 1725 C CA . GLU B 2 124 ? -0.314 15.887 4.199 1.00 126.88 125 GLU B CA 1
ATOM 1726 C C . GLU B 2 124 ? -0.085 14.448 3.732 1.00 127.00 125 GLU B C 1
ATOM 1727 O O . GLU B 2 124 ? -0.175 13.542 4.569 1.00 128.05 125 GLU B O 1
ATOM 1733 N N . LYS B 2 125 ? 0.191 14.257 2.442 1.00 125.33 126 LYS B N 1
ATOM 1734 C CA . LYS B 2 125 ? 0.361 12.884 1.898 1.00 125.73 126 LYS B CA 1
ATOM 1735 C C . LYS B 2 125 ? 1.840 12.505 1.888 1.00 126.41 126 LYS B C 1
ATOM 1736 O O . LYS B 2 125 ? 2.617 13.201 1.223 1.00 125.30 126 LYS B O 1
ATOM 1742 N N . VAL B 2 126 ? 2.196 11.422 2.577 1.00 133.28 127 VAL B N 1
ATOM 1743 C CA . VAL B 2 126 ? 3.611 10.950 2.566 1.00 134.48 127 VAL B CA 1
ATOM 1744 C C . VAL B 2 126 ? 3.683 9.614 1.823 1.00 134.38 127 VAL B C 1
ATOM 1745 O O . VAL B 2 126 ? 2.907 8.703 2.157 1.00 134.73 127 VAL B O 1
ATOM 1749 N N . SER B 2 127 ? 4.562 9.526 0.824 1.00 136.88 128 SER B N 1
ATOM 1750 C CA . SER B 2 127 ? 4.731 8.276 0.045 1.00 136.60 128 SER B CA 1
ATOM 1751 C C . SER B 2 127 ? 5.920 7.498 0.609 1.00 137.56 128 SER B C 1
ATOM 1752 O O . SER B 2 127 ? 6.801 8.137 1.207 1.00 137.92 128 SER B O 1
ATOM 1755 N N . PHE B 2 128 ? 5.956 6.179 0.409 1.00 135.61 129 PHE B N 1
ATOM 1756 C CA . PHE B 2 128 ? 7.028 5.371 1.033 1.00 136.90 129 PHE B CA 1
ATOM 1757 C C . PHE B 2 128 ? 7.607 4.357 0.047 1.00 136.91 129 PHE B C 1
ATOM 1758 O O . PHE B 2 128 ? 6.869 3.442 -0.344 1.00 137.22 129 PHE B O 1
ATOM 1766 N N . THR B 2 129 ? 8.882 4.500 -0.320 1.00 141.66 130 THR B N 1
ATOM 1767 C CA . THR B 2 129 ? 9.509 3.456 -1.173 1.00 141.90 130 THR B CA 1
ATOM 1768 C C . THR B 2 129 ? 9.943 2.327 -0.248 1.00 144.37 130 THR B C 1
ATOM 1769 O O . THR B 2 129 ? 10.828 2.563 0.586 1.00 145.69 130 THR B O 1
ATOM 1773 N N . TYR B 2 130 ? 9.338 1.154 -0.387 1.00 163.43 131 TYR B N 1
ATOM 1774 C CA . TYR B 2 130 ? 9.628 0.024 0.531 1.00 164.84 131 TYR B CA 1
ATOM 1775 C C . TYR B 2 130 ? 10.648 -0.906 -0.118 1.00 165.23 131 TYR B C 1
ATOM 1776 O O . TYR B 2 130 ? 11.040 -0.651 -1.268 1.00 164.90 131 TYR B O 1
ATOM 1785 N N . GLY B 2 131 ? 11.058 -1.949 0.595 1.00 172.62 132 GLY B N 1
ATOM 1786 C CA . GLY B 2 131 ? 11.973 -2.951 0.017 1.00 173.95 132 GLY B CA 1
ATOM 1787 C C . GLY B 2 131 ? 11.405 -4.327 0.285 1.00 175.26 132 GLY B C 1
ATOM 1788 O O . GLY B 2 131 ? 11.681 -5.251 -0.492 1.00 176.01 132 GLY B O 1
ATOM 1789 N N . LYS B 2 132 ? 10.661 -4.464 1.381 1.00 174.85 133 LYS B N 1
ATOM 1790 C CA . LYS B 2 132 ? 9.973 -5.739 1.676 1.00 175.72 133 LYS B CA 1
ATOM 1791 C C . LYS B 2 132 ? 8.558 -5.348 2.097 1.00 175.39 133 LYS B C 1
ATOM 1792 O O . LYS B 2 132 ? 8.400 -4.210 2.557 1.00 175.35 133 LYS B O 1
ATOM 1798 N N . ILE B 2 133 ? 7.580 -6.231 1.921 1.00 169.94 134 ILE B N 1
ATOM 1799 C CA . ILE B 2 133 ? 6.163 -5.872 2.224 1.00 169.34 134 ILE B CA 1
ATOM 1800 C C . ILE B 2 133 ? 5.482 -7.101 2.813 1.00 170.31 134 ILE B C 1
ATOM 1801 O O . ILE B 2 133 ? 5.963 -8.214 2.546 1.00 170.43 134 ILE B O 1
ATOM 1806 N N . LYS B 2 134 ? 4.408 -6.900 3.574 1.00 154.30 135 LYS B N 1
ATOM 1807 C CA . LYS B 2 134 ? 3.674 -8.028 4.193 1.00 156.76 135 LYS B CA 1
ATOM 1808 C C . LYS B 2 134 ? 2.214 -7.625 4.346 1.00 155.27 135 LYS B C 1
ATOM 1809 O O . LYS B 2 134 ? 1.962 -6.430 4.553 1.00 154.82 135 LYS B O 1
ATOM 1815 N N . TRP B 2 135 ? 1.301 -8.589 4.248 1.00 160.15 136 TRP B N 1
ATOM 1816 C CA . TRP B 2 135 ? -0.149 -8.298 4.366 1.00 159.99 136 TRP B CA 1
ATOM 1817 C C . TRP B 2 135 ? -0.772 -9.336 5.298 1.00 160.42 136 TRP B C 1
ATOM 1818 O O . TRP B 2 135 ? -0.298 -10.469 5.260 1.00 161.09 136 TRP B O 1
ATOM 1829 N N . THR B 2 136 ? -1.778 -8.963 6.089 1.00 161.61 137 THR B N 1
ATOM 1830 C CA . THR B 2 136 ? -2.316 -9.884 7.118 1.00 163.41 137 THR B CA 1
ATOM 1831 C C . THR B 2 136 ? -3.814 -9.627 7.372 1.00 162.28 137 THR B C 1
ATOM 1832 O O . THR B 2 136 ? -4.168 -8.829 8.245 1.00 161.50 137 THR B O 1
ATOM 1836 N N . TYR B 2 137 ? -4.651 -10.370 6.640 1.00 165.34 138 TYR B N 1
ATOM 1837 C CA . TYR B 2 137 ? -6.120 -10.225 6.799 1.00 164.48 138 TYR B CA 1
ATOM 1838 C C . TYR B 2 137 ? -6.601 -11.061 7.978 1.00 166.58 138 TYR B C 1
ATOM 1839 O O . TYR B 2 137 ? -6.591 -12.293 7.871 1.00 168.79 138 TYR B O 1
ATOM 1848 N N . THR B 2 138 ? -7.033 -10.405 9.052 1.00 167.39 139 THR B N 1
ATOM 1849 C CA . THR B 2 138 ? -7.615 -11.145 10.195 1.00 168.77 139 THR B CA 1
ATOM 1850 C C . THR B 2 138 ? -9.120 -11.267 9.964 1.00 168.84 139 THR B C 1
ATOM 1851 O O . THR B 2 138 ? -9.776 -10.222 9.820 1.00 168.88 139 THR B O 1
ATOM 1855 N N . GLN B 2 139 ? -9.639 -12.495 9.924 1.00 183.19 140 GLN B N 1
ATOM 1856 C CA . GLN B 2 139 ? -11.088 -12.714 9.667 1.00 183.63 140 GLN B CA 1
ATOM 1857 C C . GLN B 2 139 ? -11.871 -12.506 10.965 1.00 186.18 140 GLN B C 1
ATOM 1858 O O . GLN B 2 139 ? -11.243 -12.201 11.998 1.00 188.15 140 GLN B O 1
ATOM 1864 N N . GLN B 2 140 ? -13.198 -12.637 10.925 1.00 199.46 141 GLN B N 1
ATOM 1865 C CA . GLN B 2 140 ? -14.013 -12.353 12.135 1.00 201.35 141 GLN B CA 1
ATOM 1866 C C . GLN B 2 140 ? -14.410 -13.676 12.797 1.00 204.03 141 GLN B C 1
ATOM 1867 O O . GLN B 2 140 ? -13.553 -14.267 13.483 1.00 203.43 141 GLN B O 1
ATOM 1873 N N . LYS B 2 141 ? -15.652 -14.118 12.599 1.00 218.96 142 LYS B N 1
ATOM 1874 C CA . LYS B 2 141 ? -16.117 -15.412 13.167 1.00 221.29 142 LYS B CA 1
ATOM 1875 C C . LYS B 2 141 ? -17.068 -16.080 12.172 1.00 220.66 142 LYS B C 1
ATOM 1876 O O . LYS B 2 141 ? -16.834 -15.940 10.956 1.00 219.21 142 LYS B O 1
ATOM 1878 N N . ARG B 2 142 ? -18.096 -16.773 12.671 1.00 235.89 143 ARG B N 1
ATOM 1879 C CA . ARG B 2 142 ? -19.096 -17.437 11.794 1.00 234.98 143 ARG B CA 1
ATOM 1880 C C . ARG B 2 142 ? -20.393 -17.590 12.592 1.00 237.56 143 ARG B C 1
ATOM 1881 O O . ARG B 2 142 ? -20.923 -18.716 12.636 1.00 239.70 143 ARG B O 1
ATOM 1889 N N . ALA B 2 143 ? -20.859 -16.506 13.224 1.00 237.43 144 ALA B N 1
ATOM 1890 C CA . ALA B 2 143 ? -22.073 -16.558 14.078 1.00 238.60 144 ALA B CA 1
ATOM 1891 C C . ALA B 2 143 ? -22.000 -17.774 15.010 1.00 241.54 144 ALA B C 1
ATOM 1892 O O . ALA B 2 143 ? -23.002 -18.511 15.095 1.00 243.85 144 ALA B O 1
ATOM 1894 N N . ASP B 2 144 ? -20.862 -17.965 15.683 1.00 241.28 145 ASP B N 1
ATOM 1895 C CA . ASP B 2 144 ? -20.673 -19.147 16.567 1.00 244.23 145 ASP B CA 1
ATOM 1896 C C . ASP B 2 144 ? -20.024 -18.702 17.881 1.00 244.29 145 ASP B C 1
ATOM 1897 O O . ASP B 2 144 ? -19.197 -19.479 18.396 1.00 242.60 145 ASP B O 1
ATOM 1902 N N . GLY B 2 147 ? -14.016 -18.345 13.244 1.00 209.36 148 GLY B N 1
ATOM 1903 C CA . GLY B 2 147 ? -14.300 -18.533 11.809 1.00 208.88 148 GLY B CA 1
ATOM 1904 C C . GLY B 2 147 ? -13.255 -17.862 10.941 1.00 206.63 148 GLY B C 1
ATOM 1905 O O . GLY B 2 147 ? -13.025 -16.653 11.130 1.00 204.40 148 GLY B O 1
ATOM 1906 N N . GLY B 2 148 ? -12.636 -18.619 10.031 1.00 204.75 149 GLY B N 1
ATOM 1907 C CA . GLY B 2 148 ? -11.605 -18.065 9.132 1.00 202.38 149 GLY B CA 1
ATOM 1908 C C . GLY B 2 148 ? -10.242 -18.033 9.799 1.00 201.76 149 GLY B C 1
ATOM 1909 O O . GLY B 2 148 ? -10.108 -18.646 10.875 1.00 200.50 149 GLY B O 1
ATOM 1910 N N . GLY B 2 149 ? -9.265 -17.340 9.204 1.00 189.88 150 GLY B N 1
ATOM 1911 C CA . GLY B 2 149 ? -7.961 -17.228 9.888 1.00 190.40 150 GLY B CA 1
ATOM 1912 C C . GLY B 2 149 ? -7.189 -15.992 9.465 1.00 188.21 150 GLY B C 1
ATOM 1913 O O . GLY B 2 149 ? -7.834 -14.971 9.173 1.00 187.21 150 GLY B O 1
ATOM 1914 N N . ASN B 2 150 ? -5.857 -16.082 9.438 1.00 175.90 151 ASN B N 1
ATOM 1915 C CA . ASN B 2 150 ? -5.013 -14.908 9.099 1.00 175.15 151 ASN B CA 1
ATOM 1916 C C . ASN B 2 150 ? -4.370 -15.127 7.726 1.00 174.12 151 ASN B C 1
ATOM 1917 O O . ASN B 2 150 ? -3.197 -15.536 7.692 1.00 175.69 151 ASN B O 1
ATOM 1922 N N . VAL B 2 151 ? -5.107 -14.850 6.647 1.00 169.61 152 VAL B N 1
ATOM 1923 C CA . VAL B 2 151 ? -4.580 -15.090 5.296 1.00 169.00 152 VAL B CA 1
ATOM 1924 C C . VAL B 2 151 ? -3.484 -14.082 4.967 1.00 168.85 152 VAL B C 1
ATOM 1925 O O . VAL B 2 151 ? -3.731 -12.875 5.009 1.00 168.91 152 VAL B O 1
ATOM 1929 N N . SER B 2 152 ? -2.274 -14.563 4.619 1.00 166.51 153 SER B N 1
ATOM 1930 C CA . SER B 2 152 ? -1.128 -13.668 4.385 1.00 165.52 153 SER B CA 1
ATOM 1931 C C . SER B 2 152 ? -0.320 -14.006 3.129 1.00 164.77 153 SER B C 1
ATOM 1932 O O . SER B 2 152 ? -0.444 -15.077 2.510 1.00 165.61 153 SER B O 1
ATOM 1935 N N . SER B 2 153 ? 0.518 -13.024 2.782 1.00 167.77 154 SER B N 1
ATOM 1936 C CA . SER B 2 153 ? 1.396 -12.957 1.623 1.00 167.53 154 SER B CA 1
ATOM 1937 C C . SER B 2 153 ? 2.354 -11.792 1.816 1.00 166.79 154 SER B C 1
ATOM 1938 O O . SER B 2 153 ? 2.108 -10.898 2.626 1.00 167.50 154 SER B O 1
ATOM 1941 N N . GLY B 2 154 ? 3.459 -11.823 1.079 1.00 167.16 155 GLY B N 1
ATOM 1942 C CA . GLY B 2 154 ? 4.438 -10.753 1.107 1.00 167.40 155 GLY B CA 1
ATOM 1943 C C . GLY B 2 154 ? 5.352 -10.881 -0.088 1.00 167.71 155 GLY B C 1
ATOM 1944 O O . GLY B 2 154 ? 5.480 -11.958 -0.673 1.00 168.74 155 GLY B O 1
ATOM 1945 N N . TRP B 2 155 ? 5.993 -9.783 -0.450 1.00 173.34 156 TRP B N 1
ATOM 1946 C CA . TRP B 2 155 ? 7.016 -9.848 -1.482 1.00 173.51 156 TRP B CA 1
ATOM 1947 C C . TRP B 2 155 ? 8.329 -9.383 -0.887 1.00 174.60 156 TRP B C 1
ATOM 1948 O O . TRP B 2 155 ? 8.355 -8.553 0.031 1.00 175.09 156 TRP B O 1
ATOM 1959 N N . ASP B 2 156 ? 9.419 -9.949 -1.394 1.00 186.05 157 ASP B N 1
ATOM 1960 C CA . ASP B 2 156 ? 10.745 -9.408 -1.142 1.00 186.49 157 ASP B CA 1
ATOM 1961 C C . ASP B 2 156 ? 11.147 -8.616 -2.382 1.00 185.60 157 ASP B C 1
ATOM 1962 O O . ASP B 2 156 ? 11.885 -9.099 -3.240 1.00 185.89 157 ASP B O 1
ATOM 1967 N N . LEU B 2 157 ? 10.657 -7.374 -2.465 1.00 191.23 158 LEU B N 1
ATOM 1968 C CA . LEU B 2 157 ? 10.977 -6.516 -3.603 1.00 189.85 158 LEU B CA 1
ATOM 1969 C C . LEU B 2 157 ? 12.487 -6.397 -3.822 1.00 189.95 158 LEU B C 1
ATOM 1970 O O . LEU B 2 157 ? 12.912 -6.207 -4.968 1.00 188.68 158 LEU B O 1
ATOM 1975 N N . THR B 2 158 ? 13.304 -6.565 -2.768 1.00 191.31 159 THR B N 1
ATOM 1976 C CA . THR B 2 158 ? 14.762 -6.566 -2.914 1.00 192.05 159 THR B CA 1
ATOM 1977 C C . THR B 2 158 ? 15.323 -7.893 -3.414 1.00 192.20 159 THR B C 1
ATOM 1978 O O . THR B 2 158 ? 16.539 -7.997 -3.623 1.00 192.36 159 THR B O 1
ATOM 1982 N N . ALA B 2 159 ? 14.489 -8.934 -3.535 1.00 190.25 160 ALA B N 1
ATOM 1983 C CA . ALA B 2 159 ? 14.905 -10.113 -4.292 1.00 190.45 160 ALA B CA 1
ATOM 1984 C C . ALA B 2 159 ? 13.709 -10.646 -5.079 1.00 189.82 160 ALA B C 1
ATOM 1985 O O . ALA B 2 159 ? 13.673 -11.846 -5.373 1.00 190.34 160 ALA B O 1
ATOM 1987 N N . ASN B 2 160 ? 12.841 -9.753 -5.555 1.00 200.91 161 ASN B N 1
ATOM 1988 C CA . ASN B 2 160 ? 11.704 -10.141 -6.441 1.00 199.85 161 ASN B CA 1
ATOM 1989 C C . ASN B 2 160 ? 11.409 -11.651 -6.404 1.00 200.16 161 ASN B C 1
ATOM 1990 O O . ASN B 2 160 ? 11.405 -12.274 -7.481 1.00 199.53 161 ASN B O 1
ATOM 1995 N N . LYS B 2 161 ? 11.203 -12.212 -5.211 1.00 186.14 162 LYS B N 1
ATOM 1996 C CA . LYS B 2 161 ? 10.809 -13.606 -5.056 1.00 187.18 162 LYS B CA 1
ATOM 1997 C C . LYS B 2 161 ? 10.092 -13.601 -3.713 1.00 187.49 162 LYS B C 1
ATOM 1998 O O . LYS B 2 161 ? 10.609 -13.036 -2.740 1.00 188.88 162 LYS B O 1
ATOM 2004 N N . ALA B 2 162 ? 8.906 -14.225 -3.675 1.00 178.64 163 ALA B N 1
ATOM 2005 C CA . ALA B 2 162 ? 7.949 -14.064 -2.580 1.00 178.77 163 ALA B CA 1
ATOM 2006 C C . ALA B 2 162 ? 8.464 -14.671 -1.270 1.00 180.71 163 ALA B C 1
ATOM 2007 O O . ALA B 2 162 ? 9.521 -15.304 -1.212 1.00 182.02 163 ALA B O 1
ATOM 2009 N N . ILE B 2 163 ? 7.668 -14.489 -0.210 1.00 185.00 164 ILE B N 1
ATOM 2010 C CA . ILE B 2 163 ? 8.068 -14.848 1.165 1.00 186.65 164 ILE B CA 1
ATOM 2011 C C . ILE B 2 163 ? 7.627 -16.281 1.586 1.00 188.49 164 ILE B C 1
ATOM 2012 O O . ILE B 2 163 ? 6.551 -16.525 2.163 1.00 189.67 164 ILE B O 1
ATOM 2017 N N . ALA C 2 1 ? -28.602 31.547 -21.341 1.00 170.21 2 ALA C N 1
ATOM 2018 C CA . ALA C 2 1 ? -29.288 31.088 -22.553 1.00 170.36 2 ALA C CA 1
ATOM 2019 C C . ALA C 2 1 ? -29.820 32.250 -23.394 1.00 172.20 2 ALA C C 1
ATOM 2020 O O . ALA C 2 1 ? -30.643 33.042 -22.934 1.00 173.63 2 ALA C O 1
ATOM 2022 N N . PHE C 2 2 ? -29.347 32.316 -24.632 1.00 168.35 3 PHE C N 1
ATOM 2023 C CA . PHE C 2 2 ? -29.650 33.343 -25.612 1.00 169.03 3 PHE C CA 1
ATOM 2024 C C . PHE C 2 2 ? -30.771 32.883 -26.551 1.00 170.55 3 PHE C C 1
ATOM 2025 O O . PHE C 2 2 ? -31.448 31.878 -26.310 1.00 171.07 3 PHE C O 1
ATOM 2033 N N . ASP C 2 3 ? -30.947 33.623 -27.649 1.00 166.14 4 ASP C N 1
ATOM 2034 C CA . ASP C 2 3 ? -31.822 33.263 -28.763 1.00 166.50 4 ASP C CA 1
ATOM 2035 C C . ASP C 2 3 ? -30.923 33.357 -29.988 1.00 164.63 4 ASP C C 1
ATOM 2036 O O . ASP C 2 3 ? -30.732 34.449 -30.531 1.00 164.94 4 ASP C O 1
ATOM 2041 N N . ALA C 2 4 ? -30.356 32.239 -30.426 1.00 152.46 5 ALA C N 1
ATOM 2042 C CA . ALA C 2 4 ? -29.409 32.275 -31.525 1.00 150.68 5 ALA C CA 1
ATOM 2043 C C . ALA C 2 4 ? -29.958 31.541 -32.737 1.00 151.35 5 ALA C C 1
ATOM 2044 O O . ALA C 2 4 ? -30.737 30.594 -32.611 1.00 151.68 5 ALA C O 1
ATOM 2046 N N . PHE C 2 5 ? -29.535 32.013 -33.905 1.00 152.45 6 PHE C N 1
ATOM 2047 C CA . PHE C 2 5 ? -30.018 31.598 -35.214 1.00 152.90 6 PHE C CA 1
ATOM 2048 C C . PHE C 2 5 ? -28.905 31.685 -36.240 1.00 151.55 6 PHE C C 1
ATOM 2049 O O . PHE C 2 5 ? -28.036 32.551 -36.162 1.00 150.18 6 PHE C O 1
ATOM 2057 N N . LEU C 2 6 ? -28.963 30.791 -37.220 1.00 153.74 7 LEU C N 1
ATOM 2058 C CA . LEU C 2 6 ? -27.984 30.719 -38.292 1.00 153.01 7 LEU C CA 1
ATOM 2059 C C . LEU C 2 6 ? -28.709 30.657 -39.625 1.00 155.02 7 LEU C C 1
ATOM 2060 O O . LEU C 2 6 ? -29.619 29.841 -39.800 1.00 155.18 7 LEU C O 1
ATOM 2065 N N . LYS C 2 7 ? -28.270 31.477 -40.588 1.00 165.35 8 LYS C N 1
ATOM 2066 C CA . LYS C 2 7 ? -28.760 31.363 -41.961 1.00 167.00 8 LYS C CA 1
ATOM 2067 C C . LYS C 2 7 ? -27.648 30.715 -42.742 1.00 165.40 8 LYS C C 1
ATOM 2068 O O . LYS C 2 7 ? -26.604 31.325 -42.968 1.00 164.69 8 LYS C O 1
ATOM 2074 N N . ILE C 2 8 ? -27.902 29.512 -43.190 1.00 164.82 9 ILE C N 1
ATOM 2075 C CA . ILE C 2 8 ? -27.098 28.901 -44.227 1.00 164.67 9 ILE C CA 1
ATOM 2076 C C . ILE C 2 8 ? -27.834 29.180 -45.518 1.00 167.67 9 ILE C C 1
ATOM 2077 O O . ILE C 2 8 ? -29.057 28.998 -45.586 1.00 169.26 9 ILE C O 1
ATOM 2082 N N . ASP C 2 9 ? -27.107 29.638 -46.543 1.00 168.57 10 ASP C N 1
ATOM 2083 C CA . ASP C 2 9 ? -27.773 29.934 -47.812 1.00 170.27 10 ASP C CA 1
ATOM 2084 C C . ASP C 2 9 ? -28.406 28.684 -48.434 1.00 171.11 10 ASP C C 1
ATOM 2085 O O . ASP C 2 9 ? -29.613 28.655 -48.711 1.00 173.42 10 ASP C O 1
ATOM 2090 N N . GLY C 2 10 ? -27.622 27.608 -48.582 1.00 166.20 11 GLY C N 1
ATOM 2091 C CA . GLY C 2 10 ? -28.064 26.407 -49.284 1.00 166.33 11 GLY C CA 1
ATOM 2092 C C . GLY C 2 10 ? -29.011 25.463 -48.553 1.00 165.99 11 GLY C C 1
ATOM 2093 O O . GLY C 2 10 ? -30.002 25.007 -49.142 1.00 167.32 11 GLY C O 1
ATOM 2094 N N . ILE C 2 11 ? -28.764 25.191 -47.272 1.00 163.38 12 ILE C N 1
ATOM 2095 C CA . ILE C 2 11 ? -29.435 24.121 -46.533 1.00 162.93 12 ILE C CA 1
ATOM 2096 C C . ILE C 2 11 ? -30.488 24.768 -45.635 1.00 163.34 12 ILE C C 1
ATOM 2097 O O . ILE C 2 11 ? -30.141 25.539 -44.727 1.00 162.89 12 ILE C O 1
ATOM 2102 N N . PRO C 2 12 ? -31.768 24.450 -45.801 1.00 159.04 13 PRO C N 1
ATOM 2103 C CA . PRO C 2 12 ? -32.786 25.104 -44.990 1.00 160.37 13 PRO C CA 1
ATOM 2104 C C . PRO C 2 12 ? -32.934 24.418 -43.643 1.00 159.95 13 PRO C C 1
ATOM 2105 O O . PRO C 2 12 ? -32.542 23.264 -43.446 1.00 158.45 13 PRO C O 1
ATOM 2109 N N . GLY C 2 13 ? -33.537 25.143 -42.704 1.00 160.50 14 GLY C N 1
ATOM 2110 C CA . GLY C 2 13 ? -33.792 24.620 -41.396 1.00 159.51 14 GLY C CA 1
ATOM 2111 C C . GLY C 2 13 ? -35.269 24.423 -41.146 1.00 160.97 14 GLY C C 1
ATOM 2112 O O . GLY C 2 13 ? -36.089 24.380 -42.072 1.00 162.14 14 GLY C O 1
ATOM 2113 N N . GLU C 2 14 ? -35.624 24.353 -39.865 1.00 165.23 15 GLU C N 1
ATOM 2114 C CA . GLU C 2 14 ? -37.021 24.124 -39.530 1.00 166.59 15 GLU C CA 1
ATOM 2115 C C . GLU C 2 14 ? -37.465 24.977 -38.359 1.00 166.79 15 GLU C C 1
ATOM 2116 O O . GLU C 2 14 ? -38.331 24.564 -37.574 1.00 166.74 15 GLU C O 1
ATOM 2122 N N . SER C 2 15 ? -36.909 26.176 -38.226 1.00 157.81 16 SER C N 1
ATOM 2123 C CA . SER C 2 15 ? -37.355 27.039 -37.150 1.00 158.63 16 SER C CA 1
ATOM 2124 C C . SER C 2 15 ? -38.815 27.407 -37.349 1.00 160.92 16 SER C C 1
ATOM 2125 O O . SER C 2 15 ? -39.302 27.530 -38.477 1.00 161.92 16 SER C O 1
ATOM 2128 N N . SER C 2 16 ? -39.525 27.520 -36.239 1.00 171.07 17 SER C N 1
ATOM 2129 C CA . SER C 2 16 ? -40.909 27.943 -36.241 1.00 172.48 17 SER C CA 1
ATOM 2130 C C . SER C 2 16 ? -41.011 29.371 -35.747 1.00 174.07 17 SER C C 1
ATOM 2131 O O . SER C 2 16 ? -42.119 29.910 -35.637 1.00 176.53 17 SER C O 1
ATOM 2134 N N . ASP C 2 17 ? -39.862 29.994 -35.482 1.00 177.97 18 ASP C N 1
ATOM 2135 C CA . ASP C 2 17 ? -39.767 31.386 -35.066 1.00 179.36 18 ASP C CA 1
ATOM 2136 C C . ASP C 2 17 ? -40.208 32.347 -36.169 1.00 181.01 18 ASP C C 1
ATOM 2137 O O . ASP C 2 17 ? -39.953 32.122 -37.355 1.00 180.79 18 ASP C O 1
ATOM 2142 N N . ASP C 2 18 ? -40.893 33.421 -35.760 1.00 186.08 19 ASP C N 1
ATOM 2143 C CA . ASP C 2 18 ? -41.412 34.398 -36.718 1.00 187.71 19 ASP C CA 1
ATOM 2144 C C . ASP C 2 18 ? -40.323 35.265 -37.359 1.00 187.30 19 ASP C C 1
ATOM 2145 O O . ASP C 2 18 ? -40.472 35.682 -38.515 1.00 187.94 19 ASP C O 1
ATOM 2150 N N . LYS C 2 19 ? -39.275 35.644 -36.618 1.00 180.00 20 LYS C N 1
ATOM 2151 C CA . LYS C 2 19 ? -38.251 36.456 -37.284 1.00 179.64 20 LYS C CA 1
ATOM 2152 C C . LYS C 2 19 ? -37.373 35.647 -38.219 1.00 177.76 20 LYS C C 1
ATOM 2153 O O . LYS C 2 19 ? -36.942 36.161 -39.267 1.00 177.54 20 LYS C O 1
ATOM 2159 N N . HIS C 2 20 ? -37.097 34.400 -37.882 1.00 172.53 21 HIS C N 1
ATOM 2160 C CA . HIS C 2 20 ? -36.171 33.593 -38.656 1.00 170.65 21 HIS C CA 1
ATOM 2161 C C . HIS C 2 20 ? -36.843 32.275 -39.108 1.00 170.65 21 HIS C C 1
ATOM 2162 O O . HIS C 2 20 ? -36.492 31.207 -38.611 1.00 170.31 21 HIS C O 1
ATOM 2169 N N . LYS C 2 21 ? -37.745 32.336 -40.094 1.00 164.56 22 LYS C N 1
ATOM 2170 C CA . LYS C 2 21 ? -38.510 31.136 -40.460 1.00 164.91 22 LYS C CA 1
ATOM 2171 C C . LYS C 2 21 ? -37.656 30.118 -41.197 1.00 163.44 22 LYS C C 1
ATOM 2172 O O . LYS C 2 21 ? -36.873 30.467 -42.082 1.00 163.92 22 LYS C O 1
ATOM 2178 N N . ASP C 2 22 ? -37.858 28.843 -40.870 1.00 171.64 23 ASP C N 1
ATOM 2179 C CA . ASP C 2 22 ? -37.093 27.721 -41.405 1.00 170.04 23 ASP C CA 1
ATOM 2180 C C . ASP C 2 22 ? -35.607 28.063 -41.389 1.00 168.83 23 ASP C C 1
ATOM 2181 O O . ASP C 2 22 ? -34.892 27.843 -42.376 1.00 168.21 23 ASP C O 1
ATOM 2186 N N . TRP C 2 23 ? -35.136 28.597 -40.267 1.00 165.41 24 TRP C N 1
ATOM 2187 C CA . TRP C 2 23 ? -33.730 28.909 -40.059 1.00 163.12 24 TRP C CA 1
ATOM 2188 C C . TRP C 2 23 ? -33.044 27.779 -39.301 1.00 161.42 24 TRP C C 1
ATOM 2189 O O . TRP C 2 23 ? -33.587 26.684 -39.121 1.00 162.11 24 TRP C O 1
ATOM 2200 N N . ILE C 2 24 ? -31.844 28.047 -38.805 1.00 151.22 25 ILE C N 1
ATOM 2201 C CA . ILE C 2 24 ? -31.171 27.105 -37.936 1.00 149.42 25 ILE C CA 1
ATOM 2202 C C . ILE C 2 24 ? -31.121 27.737 -36.567 1.00 148.87 25 ILE C C 1
ATOM 2203 O O . ILE C 2 24 ? -30.511 28.793 -36.378 1.00 147.70 25 ILE C O 1
ATOM 2208 N N . GLU C 2 25 ? -31.772 27.083 -35.615 1.00 144.24 26 GLU C N 1
ATOM 2209 C CA . GLU C 2 25 ? -31.678 27.466 -34.223 1.00 143.50 26 GLU C CA 1
ATOM 2210 C C . GLU C 2 25 ? -30.374 26.937 -33.684 1.00 140.95 26 GLU C C 1
ATOM 2211 O O . GLU C 2 25 ? -30.028 25.781 -33.918 1.00 139.98 26 GLU C O 1
ATOM 2217 N N . ILE C 2 26 ? -29.657 27.779 -32.963 1.00 144.76 27 ILE C N 1
ATOM 2218 C CA . ILE C 2 26 ? -28.309 27.469 -32.519 1.00 142.32 27 ILE C CA 1
ATOM 2219 C C . ILE C 2 26 ? -28.287 27.371 -31.005 1.00 142.29 27 ILE C C 1
ATOM 2220 O O . ILE C 2 26 ? -28.892 28.194 -30.306 1.00 144.16 27 ILE C O 1
ATOM 2225 N N . GLN C 2 27 ? -27.640 26.321 -30.503 1.00 140.64 28 GLN C N 1
ATOM 2226 C CA . GLN C 2 27 ? -27.543 26.050 -29.083 1.00 139.03 28 GLN C CA 1
ATOM 2227 C C . GLN C 2 27 ? -26.194 26.420 -28.477 1.00 136.89 28 GLN C C 1
ATOM 2228 O O . GLN C 2 27 ? -26.112 26.565 -27.252 1.00 136.59 28 GLN C O 1
ATOM 2234 N N . SER C 2 28 ? -25.137 26.582 -29.287 1.00 139.54 29 SER C N 1
ATOM 2235 C CA . SER C 2 28 ? -23.825 27.032 -28.817 1.00 137.66 29 SER C CA 1
ATOM 2236 C C . SER C 2 28 ? -22.952 27.467 -29.989 1.00 136.66 29 SER C C 1
ATOM 2237 O O . SER C 2 28 ? -22.982 26.854 -31.054 1.00 136.89 29 SER C O 1
ATOM 2240 N N . PHE C 2 29 ? -22.206 28.554 -29.776 1.00 138.37 30 PHE C N 1
ATOM 2241 C CA . PHE C 2 29 ? -21.280 29.063 -30.815 1.00 137.73 30 PHE C CA 1
ATOM 2242 C C . PHE C 2 29 ? -19.889 29.192 -30.197 1.00 136.61 30 PHE C C 1
ATOM 2243 O O . PHE C 2 29 ? -19.792 29.338 -28.969 1.00 136.58 30 PHE C O 1
ATOM 2251 N N . ALA C 2 30 ? -18.848 29.134 -31.027 1.00 131.89 31 ALA C N 1
ATOM 2252 C CA . ALA C 2 30 ? -17.461 29.225 -30.523 1.00 130.89 31 ALA C CA 1
ATOM 2253 C C . ALA C 2 30 ? -16.548 29.719 -31.638 1.00 131.47 31 ALA C C 1
ATOM 2254 O O . ALA C 2 30 ? -16.809 29.375 -32.801 1.00 131.91 31 ALA C O 1
ATOM 2256 N N . HIS C 2 31 ? -15.520 30.487 -31.286 1.00 142.08 32 HIS C N 1
ATOM 2257 C CA . HIS C 2 31 ? -14.571 31.028 -32.292 1.00 143.25 32 HIS C CA 1
ATOM 2258 C C . HIS C 2 31 ? -13.279 31.407 -31.571 1.00 143.50 32 HIS C C 1
ATOM 2259 O O . HIS C 2 31 ? -13.317 31.475 -30.331 1.00 143.07 32 HIS C O 1
ATOM 2266 N N . LYS C 2 32 ? -12.191 31.640 -32.311 1.00 159.46 33 LYS C N 1
ATOM 2267 C CA . LYS C 2 32 ? -10.880 31.937 -31.678 1.00 159.98 33 LYS C CA 1
ATOM 2268 C C . LYS C 2 32 ? -9.963 32.654 -32.671 1.00 162.01 33 LYS C C 1
ATOM 2269 O O . LYS C 2 32 ? -9.260 31.965 -33.426 1.00 162.57 33 LYS C O 1
ATOM 2271 N N . LEU C 2 33 ? -9.958 33.986 -32.656 1.00 162.89 34 LEU C N 1
ATOM 2272 C CA . LEU C 2 33 ? -9.031 34.751 -33.526 1.00 163.05 34 LEU C CA 1
ATOM 2273 C C . LEU C 2 33 ? -7.735 34.980 -32.745 1.00 163.59 34 LEU C C 1
ATOM 2274 O O . LEU C 2 33 ? -7.796 35.662 -31.715 1.00 164.24 34 LEU C O 1
ATOM 2279 N N . GLU C 2 34 ? -6.608 34.435 -33.215 1.00 259.35 35 GLU C N 1
ATOM 2280 C CA . GLU C 2 34 ? -5.332 34.526 -32.453 1.00 259.35 35 GLU C CA 1
ATOM 2281 C C . GLU C 2 34 ? -4.436 35.625 -33.020 1.00 259.35 35 GLU C C 1
ATOM 2282 O O . GLU C 2 34 ? -4.970 36.635 -33.485 1.00 259.35 35 GLU C O 1
ATOM 2288 N N . GLN C 2 35 ? -3.115 35.438 -32.943 1.00 197.47 36 GLN C N 1
ATOM 2289 C CA . GLN C 2 35 ? -2.153 36.409 -33.531 1.00 197.47 36 GLN C CA 1
ATOM 2290 C C . GLN C 2 35 ? -0.894 35.649 -33.954 1.00 197.47 36 GLN C C 1
ATOM 2291 O O . GLN C 2 35 ? 0.201 36.127 -33.604 1.00 197.47 36 GLN C O 1
ATOM 2297 N N . ARG C 2 51 ? 0.619 38.427 -37.844 1.00 188.37 52 ARG C N 1
ATOM 2298 C CA . ARG C 2 51 ? 0.420 37.096 -38.475 1.00 188.10 52 ARG C CA 1
ATOM 2299 C C . ARG C 2 51 ? -0.724 36.376 -37.759 1.00 185.82 52 ARG C C 1
ATOM 2300 O O . ARG C 2 51 ? -0.461 35.307 -37.178 1.00 184.58 52 ARG C O 1
ATOM 2302 N N . VAL C 2 52 ? -1.941 36.923 -37.821 1.00 205.11 53 VAL C N 1
ATOM 2303 C CA . VAL C 2 52 ? -3.093 36.338 -37.067 1.00 203.13 53 VAL C CA 1
ATOM 2304 C C . VAL C 2 52 ? -3.313 34.873 -37.451 1.00 201.18 53 VAL C C 1
ATOM 2305 O O . VAL C 2 52 ? -3.314 34.564 -38.660 1.00 201.38 53 VAL C O 1
ATOM 2309 N N . ASN C 2 53 ? -3.480 34.001 -36.456 1.00 218.04 54 ASN C N 1
ATOM 2310 C CA . ASN C 2 53 ? -3.799 32.584 -36.760 1.00 215.86 54 ASN C CA 1
ATOM 2311 C C . ASN C 2 53 ? -5.315 32.395 -36.645 1.00 215.10 54 ASN C C 1
ATOM 2312 O O . ASN C 2 53 ? -5.782 31.992 -35.569 1.00 214.13 54 ASN C O 1
ATOM 2314 N N . HIS C 2 54 ? -6.052 32.664 -37.722 1.00 305.03 55 HIS C N 1
ATOM 2315 C CA . HIS C 2 54 ? -7.531 32.521 -37.724 1.00 304.44 55 HIS C CA 1
ATOM 2316 C C . HIS C 2 54 ? -7.945 31.064 -37.494 1.00 303.38 55 HIS C C 1
ATOM 2317 O O . HIS C 2 54 ? -7.178 30.167 -37.885 1.00 303.23 55 HIS C O 1
ATOM 2324 N N . ALA C 2 55 ? -9.136 30.842 -36.927 1.00 195.68 56 ALA C N 1
ATOM 2325 C CA . ALA C 2 55 ? -9.645 29.463 -36.733 1.00 193.02 56 ALA C CA 1
ATOM 2326 C C . ALA C 2 55 ? -10.928 29.270 -37.540 1.00 193.06 56 ALA C C 1
ATOM 2327 O O . ALA C 2 55 ? -10.993 29.778 -38.677 1.00 195.00 56 ALA C O 1
ATOM 2329 N N . ALA C 2 56 ? -11.911 28.571 -36.971 1.00 155.32 57 ALA C N 1
ATOM 2330 C CA . ALA C 2 56 ? -13.184 28.314 -37.681 1.00 154.67 57 ALA C CA 1
ATOM 2331 C C . ALA C 2 56 ? -14.352 28.651 -36.754 1.00 154.06 57 ALA C C 1
ATOM 2332 O O . ALA C 2 56 ? -14.148 28.665 -35.530 1.00 154.11 57 ALA C O 1
ATOM 2334 N N . TYR C 2 57 ? -15.533 28.896 -37.322 1.00 138.86 58 TYR C N 1
ATOM 2335 C CA . TYR C 2 57 ? -16.714 29.160 -36.464 1.00 138.62 58 TYR C CA 1
ATOM 2336 C C . TYR C 2 57 ? -17.463 27.863 -36.182 1.00 137.77 58 TYR C C 1
ATOM 2337 O O . TYR C 2 57 ? -17.994 27.255 -37.119 1.00 139.05 58 TYR C O 1
ATOM 2346 N N . GLU C 2 58 ? -17.506 27.475 -34.914 1.00 138.99 59 GLU C N 1
ATOM 2347 C CA . GLU C 2 58 ? -18.189 26.257 -34.496 1.00 138.30 59 GLU C CA 1
ATOM 2348 C C . GLU C 2 58 ? -19.568 26.563 -33.954 1.00 138.98 59 GLU C C 1
ATOM 2349 O O . GLU C 2 58 ? -19.730 27.503 -33.178 1.00 139.67 59 GLU C O 1
ATOM 2355 N N . ILE C 2 59 ? -20.571 25.770 -34.331 1.00 128.95 60 ILE C N 1
ATOM 2356 C CA . ILE C 2 59 ? -21.889 25.891 -33.711 1.00 130.63 60 ILE C CA 1
ATOM 2357 C C . ILE C 2 59 ? -22.482 24.489 -33.551 1.00 131.26 60 ILE C C 1
ATOM 2358 O O . ILE C 2 59 ? -22.213 23.591 -34.356 1.00 131.05 60 ILE C O 1
ATOM 2363 N N . THR C 2 60 ? -23.306 24.306 -32.513 1.00 126.50 61 THR C N 1
ATOM 2364 C CA . THR C 2 60 ? -23.972 23.038 -32.243 1.00 127.17 61 THR C CA 1
ATOM 2365 C C . THR C 2 60 ? -25.490 23.229 -32.297 1.00 129.70 61 THR C C 1
ATOM 2366 O O . THR C 2 60 ? -26.008 24.256 -31.851 1.00 130.69 61 THR C O 1
ATOM 2370 N N . HIS C 2 61 ? -26.210 22.241 -32.854 1.00 121.52 62 HIS C N 1
ATOM 2371 C CA . HIS C 2 61 ? -27.669 22.289 -32.937 1.00 123.91 62 HIS C CA 1
ATOM 2372 C C . HIS C 2 61 ? -28.216 20.865 -32.994 1.00 124.35 62 HIS C C 1
ATOM 2373 O O . HIS C 2 61 ? -27.481 19.908 -33.234 1.00 122.78 62 HIS C O 1
ATOM 2380 N N . PHE C 2 62 ? -29.521 20.742 -32.753 1.00 137.12 63 PHE C N 1
ATOM 2381 C CA . PHE C 2 62 ? -30.208 19.454 -32.846 1.00 138.89 63 PHE C CA 1
ATOM 2382 C C . PHE C 2 62 ? -30.229 18.939 -34.285 1.00 138.18 63 PHE C C 1
ATOM 2383 O O . PHE C 2 62 ? -30.174 19.699 -35.242 1.00 139.19 63 PHE C O 1
ATOM 2391 N N . LEU C 2 63 ? -30.344 17.628 -34.428 1.00 132.36 64 LEU C N 1
ATOM 2392 C CA . LEU C 2 63 ? -30.555 17.064 -35.753 1.00 132.93 64 LEU C CA 1
ATOM 2393 C C . LEU C 2 63 ? -31.917 17.500 -36.270 1.00 135.26 64 LEU C C 1
ATOM 2394 O O . LEU C 2 63 ? -32.929 17.227 -35.616 1.00 136.68 64 LEU C O 1
ATOM 2399 N N . ASP C 2 64 ? -31.954 18.162 -37.432 1.00 136.05 65 ASP C N 1
ATOM 2400 C CA . ASP C 2 64 ? -33.191 18.789 -37.933 1.00 138.25 65 ASP C CA 1
ATOM 2401 C C . ASP C 2 64 ? -33.292 18.617 -39.454 1.00 138.64 65 ASP C C 1
ATOM 2402 O O . ASP C 2 64 ? -32.643 17.745 -40.031 1.00 137.71 65 ASP C O 1
ATOM 2407 N N . LYS C 2 65 ? -34.187 19.389 -40.090 1.00 148.04 66 LYS C N 1
ATOM 2408 C CA . LYS C 2 65 ? -34.360 19.323 -41.549 1.00 148.76 66 LYS C CA 1
ATOM 2409 C C . LYS C 2 65 ? -33.078 19.706 -42.295 1.00 147.99 66 LYS C C 1
ATOM 2410 O O . LYS C 2 65 ? -32.897 19.353 -43.470 1.00 148.30 66 LYS C O 1
ATOM 2416 N N . ALA C 2 66 ? -32.212 20.482 -41.658 1.00 135.36 67 ALA C N 1
ATOM 2417 C CA . ALA C 2 66 ? -30.943 20.803 -42.269 1.00 134.81 67 ALA C CA 1
ATOM 2418 C C . ALA C 2 66 ? -29.982 19.624 -42.240 1.00 133.03 67 ALA C C 1
ATOM 2419 O O . ALA C 2 66 ? -29.101 19.552 -43.086 1.00 133.00 67 ALA C O 1
ATOM 2421 N N . SER C 2 67 ? -30.133 18.687 -41.314 1.00 142.41 68 SER C N 1
ATOM 2422 C CA . SER C 2 67 ? -29.074 17.708 -41.055 1.00 140.74 68 SER C CA 1
ATOM 2423 C C . SER C 2 67 ? -28.616 16.910 -42.269 1.00 139.92 68 SER C C 1
ATOM 2424 O O . SER C 2 67 ? -27.395 16.805 -42.474 1.00 138.31 68 SER C O 1
ATOM 2427 N N . PRO C 2 68 ? -29.492 16.295 -43.078 1.00 140.88 69 PRO C N 1
ATOM 2428 C CA . PRO C 2 68 ? -28.978 15.429 -44.160 1.00 141.05 69 PRO C CA 1
ATOM 2429 C C . PRO C 2 68 ? -28.297 16.185 -45.298 1.00 140.96 69 PRO C C 1
ATOM 2430 O O . PRO C 2 68 ? -27.272 15.727 -45.819 1.00 139.72 69 PRO C O 1
ATOM 2434 N N . LYS C 2 69 ? -28.803 17.361 -45.665 1.00 140.20 70 LYS C N 1
ATOM 2435 C CA . LYS C 2 69 ? -28.198 18.171 -46.703 1.00 140.85 70 LYS C CA 1
ATOM 2436 C C . LYS C 2 69 ? -26.944 18.872 -46.208 1.00 139.48 70 LYS C C 1
ATOM 2437 O O . LYS C 2 69 ? -26.228 19.491 -47.001 1.00 139.78 70 LYS C O 1
ATOM 2443 N N . ILE C 2 70 ? -26.664 18.790 -44.917 1.00 139.03 71 ILE C N 1
ATOM 2444 C CA . ILE C 2 70 ? -25.408 19.299 -44.373 1.00 137.50 71 ILE C CA 1
ATOM 2445 C C . ILE C 2 70 ? -24.252 18.360 -44.689 1.00 135.81 71 ILE C C 1
ATOM 2446 O O . ILE C 2 70 ? -23.142 18.804 -44.997 1.00 135.90 71 ILE C O 1
ATOM 2451 N N . TYR C 2 71 ? -24.505 17.062 -44.629 1.00 141.09 72 TYR C N 1
ATOM 2452 C CA . TYR C 2 71 ? -23.484 16.072 -44.935 1.00 141.08 72 TYR C CA 1
ATOM 2453 C C . TYR C 2 71 ? -23.057 16.121 -46.400 1.00 142.40 72 TYR C C 1
ATOM 2454 O O . TYR C 2 71 ? -21.877 15.920 -46.722 1.00 141.39 72 TYR C O 1
ATOM 2463 N N . GLU C 2 72 ? -23.998 16.388 -47.299 1.00 150.67 73 GLU C N 1
ATOM 2464 C CA . GLU C 2 72 ? -23.636 16.544 -48.700 1.00 151.64 73 GLU C CA 1
ATOM 2465 C C . GLU C 2 72 ? -22.667 17.719 -48.849 1.00 151.12 73 GLU C C 1
ATOM 2466 O O . GLU C 2 72 ? -21.530 17.549 -49.303 1.00 150.99 73 GLU C O 1
ATOM 2472 N N . ALA C 2 73 ? -23.054 18.891 -48.325 1.00 136.81 74 ALA C N 1
ATOM 2473 C CA . ALA C 2 73 ? -22.224 20.093 -48.415 1.00 137.54 74 ALA C CA 1
ATOM 2474 C C . ALA C 2 73 ? -20.834 19.917 -47.815 1.00 135.41 74 ALA C C 1
ATOM 2475 O O . ALA C 2 73 ? -19.891 20.606 -48.218 1.00 136.54 74 ALA C O 1
ATOM 2477 N N . CYS C 2 74 ? -20.685 19.042 -46.827 1.00 144.26 75 CYS C N 1
ATOM 2478 C CA . CYS C 2 74 ? -19.359 18.800 -46.261 1.00 142.93 75 CYS C CA 1
ATOM 2479 C C . CYS C 2 74 ? -18.528 17.932 -47.185 1.00 143.51 75 CYS C C 1
ATOM 2480 O O . CYS C 2 74 ? -17.370 18.262 -47.500 1.00 143.52 75 CYS C O 1
ATOM 2483 N N . CYS C 2 75 ? -19.099 16.787 -47.577 1.00 151.27 76 CYS C N 1
ATOM 2484 C CA . CYS C 2 75 ? -18.433 15.848 -48.477 1.00 152.17 76 CYS C CA 1
ATOM 2485 C C . CYS C 2 75 ? -18.220 16.460 -49.850 1.00 153.55 76 CYS C C 1
ATOM 2486 O O . CYS C 2 75 ? -17.256 16.125 -50.545 1.00 153.58 76 CYS C O 1
ATOM 2489 N N . LYS C 2 76 ? -19.139 17.322 -50.274 1.00 144.92 77 LYS C N 1
ATOM 2490 C CA . LYS C 2 76 ? -19.052 17.909 -51.590 1.00 146.68 77 LYS C CA 1
ATOM 2491 C C . LYS C 2 76 ? -17.851 18.821 -51.739 1.00 146.60 77 LYS C C 1
ATOM 2492 O O . LYS C 2 76 ? -17.611 19.300 -52.851 1.00 148.10 77 LYS C O 1
ATOM 2494 N N . GLY C 2 77 ? -17.128 19.121 -50.665 1.00 150.53 78 GLY C N 1
ATOM 2495 C CA . GLY C 2 77 ? -16.124 20.167 -50.764 1.00 151.08 78 GLY C CA 1
ATOM 2496 C C . GLY C 2 77 ? -16.771 21.473 -51.124 1.00 151.91 78 GLY C C 1
ATOM 2497 O O . GLY C 2 77 ? -16.104 22.403 -51.582 1.00 152.96 78 GLY C O 1
ATOM 2498 N N . GLN C 2 78 ? -18.067 21.572 -50.825 1.00 153.68 79 GLN C N 1
ATOM 2499 C CA . GLN C 2 78 ? -18.994 22.536 -51.400 1.00 155.95 79 GLN C CA 1
ATOM 2500 C C . GLN C 2 78 ? -18.701 23.942 -50.890 1.00 156.02 79 GLN C C 1
ATOM 2501 O O . GLN C 2 78 ? -18.990 24.275 -49.734 1.00 154.90 79 GLN C O 1
ATOM 2507 N N . HIS C 2 79 ? -18.120 24.757 -51.770 1.00 181.32 80 HIS C N 1
ATOM 2508 C CA . HIS C 2 79 ? -17.913 26.184 -51.548 1.00 181.96 80 HIS C CA 1
ATOM 2509 C C . HIS C 2 79 ? -19.276 26.880 -51.469 1.00 183.01 80 HIS C C 1
ATOM 2510 O O . HIS C 2 79 ? -20.108 26.731 -52.369 1.00 184.63 80 HIS C O 1
ATOM 2517 N N . ILE C 2 80 ? -19.554 27.557 -50.358 1.00 177.11 81 ILE C N 1
ATOM 2518 C CA . ILE C 2 80 ? -20.823 28.239 -50.150 1.00 178.04 81 ILE C CA 1
ATOM 2519 C C . ILE C 2 80 ? -20.571 29.734 -49.938 1.00 178.77 81 ILE C C 1
ATOM 2520 O O . ILE C 2 80 ? -19.568 30.118 -49.326 1.00 177.72 81 ILE C O 1
ATOM 2525 N N . LYS C 2 81 ? -21.438 30.574 -50.512 1.00 182.81 82 LYS C N 1
ATOM 2526 C CA . LYS C 2 81 ? -21.155 32.010 -50.578 1.00 184.27 82 LYS C CA 1
ATOM 2527 C C . LYS C 2 81 ? -21.293 32.688 -49.226 1.00 183.09 82 LYS C C 1
ATOM 2528 O O . LYS C 2 81 ? -20.406 33.441 -48.819 1.00 182.60 82 LYS C O 1
ATOM 2534 N N . GLU C 2 82 ? -22.414 32.495 -48.543 1.00 175.99 83 GLU C N 1
ATOM 2535 C CA . GLU C 2 82 ? -22.710 33.337 -47.393 1.00 176.24 83 GLU C CA 1
ATOM 2536 C C . GLU C 2 82 ? -23.540 32.610 -46.337 1.00 175.35 83 GLU C C 1
ATOM 2537 O O . GLU C 2 82 ? -24.426 31.808 -46.652 1.00 175.91 83 GLU C O 1
ATOM 2543 N N . ILE C 2 83 ? -23.221 32.881 -45.072 1.00 165.66 84 ILE C N 1
ATOM 2544 C CA . ILE C 2 83 ? -24.054 32.529 -43.931 1.00 164.65 84 ILE C CA 1
ATOM 2545 C C . ILE C 2 83 ? -24.107 33.761 -43.062 1.00 165.23 84 ILE C C 1
ATOM 2546 O O . ILE C 2 83 ? -23.165 34.558 -43.022 1.00 165.17 84 ILE C O 1
ATOM 2551 N N . THR C 2 84 ? -25.234 33.959 -42.439 1.00 165.24 85 THR C N 1
ATOM 2552 C CA . THR C 2 84 ? -25.375 35.035 -41.494 1.00 164.87 85 THR C CA 1
ATOM 2553 C C . THR C 2 84 ? -26.070 34.432 -40.277 1.00 164.48 85 THR C C 1
ATOM 2554 O O . THR C 2 84 ? -26.975 33.602 -40.419 1.00 164.44 85 THR C O 1
ATOM 2558 N N . ILE C 2 85 ? -25.598 34.780 -39.081 1.00 162.96 86 ILE C N 1
ATOM 2559 C CA . ILE C 2 85 ? -26.123 34.232 -37.834 1.00 162.24 86 ILE C CA 1
ATOM 2560 C C . ILE C 2 85 ? -26.534 35.407 -36.954 1.00 163.30 86 ILE C C 1
ATOM 2561 O O . ILE C 2 85 ? -25.920 36.477 -37.025 1.00 163.69 86 ILE C O 1
ATOM 2566 N N . GLU C 2 86 ? -27.593 35.229 -36.157 1.00 165.39 87 GLU C N 1
ATOM 2567 C CA . GLU C 2 86 ? -28.051 36.306 -35.281 1.00 166.58 87 GLU C CA 1
ATOM 2568 C C . GLU C 2 86 ? -28.112 35.884 -33.826 1.00 165.06 87 GLU C C 1
ATOM 2569 O O . GLU C 2 86 ? -28.323 34.716 -33.507 1.00 164.81 87 GLU C O 1
ATOM 2575 N N . LEU C 2 87 ? -27.930 36.876 -32.966 1.00 160.50 88 LEU C N 1
ATOM 2576 C CA . LEU C 2 87 ? -28.080 36.763 -31.527 1.00 161.19 88 LEU C CA 1
ATOM 2577 C C . LEU C 2 87 ? -29.193 37.721 -31.116 1.00 163.88 88 LEU C C 1
ATOM 2578 O O . LEU C 2 87 ? -29.229 38.863 -31.584 1.00 165.17 88 LEU C O 1
ATOM 2583 N N . CYS C 2 88 ? -30.129 37.246 -30.289 1.00 169.56 89 CYS C N 1
ATOM 2584 C CA . CYS C 2 88 ? -31.289 38.030 -29.893 1.00 171.41 89 CYS C CA 1
ATOM 2585 C C . CYS C 2 88 ? -31.405 38.150 -28.378 1.00 172.30 89 CYS C C 1
ATOM 2586 O O . CYS C 2 88 ? -30.965 37.278 -27.618 1.00 171.07 89 CYS C O 1
ATOM 2589 N N . ARG C 2 89 ? -32.015 39.254 -27.955 1.00 190.26 90 ARG C N 1
ATOM 2590 C CA . ARG C 2 89 ? -32.451 39.515 -26.595 1.00 190.94 90 ARG C CA 1
ATOM 2591 C C . ARG C 2 89 ? -33.945 39.174 -26.512 1.00 193.63 90 ARG C C 1
ATOM 2592 O O . ARG C 2 89 ? -34.528 38.615 -27.454 1.00 194.02 90 ARG C O 1
ATOM 2600 N N . ALA C 2 90 ? -34.571 39.479 -25.376 1.00 200.37 91 ALA C N 1
ATOM 2601 C CA . ALA C 2 90 ? -36.024 39.464 -25.259 1.00 201.60 91 ALA C CA 1
ATOM 2602 C C . ALA C 2 90 ? -36.579 40.867 -25.524 1.00 203.82 91 ALA C C 1
ATOM 2603 O O . ALA C 2 90 ? -35.849 41.794 -25.899 1.00 203.55 91 ALA C O 1
ATOM 2605 N N . GLY C 2 91 ? -37.868 41.069 -25.237 1.00 206.22 92 GLY C N 1
ATOM 2606 C CA . GLY C 2 91 ? -38.566 42.306 -25.581 1.00 207.84 92 GLY C CA 1
ATOM 2607 C C . GLY C 2 91 ? -38.681 42.398 -27.094 1.00 208.43 92 GLY C C 1
ATOM 2608 O O . GLY C 2 91 ? -38.401 43.428 -27.712 1.00 208.13 92 GLY C O 1
ATOM 2609 N N . GLY C 2 92 ? -39.222 41.323 -27.658 1.00 209.55 93 GLY C N 1
ATOM 2610 C CA . GLY C 2 92 ? -39.118 40.882 -29.034 1.00 209.13 93 GLY C CA 1
ATOM 2611 C C . GLY C 2 92 ? -38.037 39.812 -29.191 1.00 207.78 93 GLY C C 1
ATOM 2612 O O . GLY C 2 92 ? -37.023 39.798 -28.478 1.00 206.76 93 GLY C O 1
ATOM 2613 N N . ASP C 2 93 ? -38.270 38.879 -30.116 1.00 206.92 94 ASP C N 1
ATOM 2614 C CA . ASP C 2 93 ? -37.401 37.714 -30.335 1.00 205.13 94 ASP C CA 1
ATOM 2615 C C . ASP C 2 93 ? -36.003 38.062 -30.860 1.00 203.57 94 ASP C C 1
ATOM 2616 O O . ASP C 2 93 ? -35.217 38.724 -30.185 1.00 202.52 94 ASP C O 1
ATOM 2621 N N . VAL C 2 95 ? -35.573 41.435 -31.167 1.00 196.58 96 VAL C N 1
ATOM 2622 C CA . VAL C 2 95 ? -34.572 42.487 -31.245 1.00 196.17 96 VAL C CA 1
ATOM 2623 C C . VAL C 2 95 ? -33.165 41.875 -31.431 1.00 193.97 96 VAL C C 1
ATOM 2624 O O . VAL C 2 95 ? -32.518 41.448 -30.469 1.00 192.50 96 VAL C O 1
ATOM 2628 N N . LYS C 2 96 ? -32.717 41.809 -32.688 1.00 178.23 97 LYS C N 1
ATOM 2629 C CA . LYS C 2 96 ? -31.400 41.280 -33.028 1.00 175.21 97 LYS C CA 1
ATOM 2630 C C . LYS C 2 96 ? -30.308 42.221 -32.528 1.00 174.16 97 LYS C C 1
ATOM 2631 O O . LYS C 2 96 ? -30.445 43.443 -32.606 1.00 176.63 97 LYS C O 1
ATOM 2637 N N . TYR C 2 97 ? -29.211 41.661 -32.029 1.00 176.02 98 TYR C N 1
ATOM 2638 C CA . TYR C 2 97 ? -28.138 42.528 -31.557 1.00 175.79 98 TYR C CA 1
ATOM 2639 C C . TYR C 2 97 ? -26.730 42.095 -31.980 1.00 173.43 98 TYR C C 1
ATOM 2640 O O . TYR C 2 97 ? -25.761 42.637 -31.442 1.00 172.62 98 TYR C O 1
ATOM 2649 N N . MET C 2 98 ? -26.574 41.087 -32.832 1.00 166.54 99 MET C N 1
ATOM 2650 C CA . MET C 2 98 ? -25.250 40.755 -33.356 1.00 164.61 99 MET C CA 1
ATOM 2651 C C . MET C 2 98 ? -25.459 39.978 -34.645 1.00 164.75 99 MET C C 1
ATOM 2652 O O . MET C 2 98 ? -26.111 38.936 -34.631 1.00 164.30 99 MET C O 1
ATOM 2657 N N . GLU C 2 99 ? -24.881 40.452 -35.745 1.00 170.17 100 GLU C N 1
ATOM 2658 C CA . GLU C 2 99 ? -25.068 39.868 -37.071 1.00 170.74 100 GLU C CA 1
ATOM 2659 C C . GLU C 2 99 ? -23.691 39.441 -37.567 1.00 169.44 100 GLU C C 1
ATOM 2660 O O . GLU C 2 99 ? -22.810 40.287 -37.746 1.00 170.00 100 GLU C O 1
ATOM 2666 N N . ILE C 2 100 ? -23.478 38.133 -37.708 1.00 161.82 101 ILE C N 1
ATOM 2667 C CA . ILE C 2 100 ? -22.129 37.649 -38.122 1.00 159.87 101 ILE C CA 1
ATOM 2668 C C . ILE C 2 100 ? -22.245 37.051 -39.520 1.00 160.18 101 ILE C C 1
ATOM 2669 O O . ILE C 2 100 ? -22.762 35.932 -39.641 1.00 160.25 101 ILE C O 1
ATOM 2674 N N . LYS C 2 101 ? -21.784 37.796 -40.526 1.00 165.71 102 LYS C N 1
ATOM 2675 C CA . LYS C 2 101 ? -21.893 37.330 -41.927 1.00 167.35 102 LYS C CA 1
ATOM 2676 C C . LYS C 2 101 ? -20.551 36.743 -42.359 1.00 165.95 102 LYS C C 1
ATOM 2677 O O . LYS C 2 101 ? -19.617 37.518 -42.590 1.00 166.08 102 LYS C O 1
ATOM 2683 N N . MET C 2 102 ? -20.471 35.418 -42.457 1.00 163.07 103 MET C N 1
ATOM 2684 C CA . MET C 2 102 ? -19.219 34.784 -42.935 1.00 162.27 103 MET C CA 1
ATOM 2685 C C . MET C 2 102 ? -19.361 34.533 -44.435 1.00 164.20 103 MET C C 1
ATOM 2686 O O . MET C 2 102 ? -20.435 34.055 -44.842 1.00 165.01 103 MET C O 1
ATOM 2691 N N . GLU C 2 103 ? -18.326 34.848 -45.218 1.00 170.94 104 GLU C N 1
ATOM 2692 C CA . GLU C 2 103 ? -18.435 34.713 -46.692 1.00 171.92 104 GLU C CA 1
ATOM 2693 C C . GLU C 2 103 ? -17.456 33.659 -47.206 1.00 170.36 104 GLU C C 1
ATOM 2694 O O . GLU C 2 103 ? -16.469 33.389 -46.495 1.00 168.14 104 GLU C O 1
ATOM 2700 N N . GLN C 2 104 ? -17.722 33.102 -48.393 1.00 170.81 105 GLN C N 1
ATOM 2701 C CA . GLN C 2 104 ? -16.870 32.035 -48.981 1.00 170.11 105 GLN C CA 1
ATOM 2702 C C . GLN C 2 104 ? -16.603 30.986 -47.907 1.00 167.50 105 GLN C C 1
ATOM 2703 O O . GLN C 2 104 ? -15.428 30.757 -47.575 1.00 165.72 105 GLN C O 1
ATOM 2709 N N . VAL C 2 105 ? -17.670 30.359 -47.410 1.00 167.60 106 VAL C N 1
ATOM 2710 C CA . VAL C 2 105 ? -17.530 29.386 -46.293 1.00 165.26 106 VAL C CA 1
ATOM 2711 C C . VAL C 2 105 ? -17.395 27.970 -46.846 1.00 163.66 106 VAL C C 1
ATOM 2712 O O . VAL C 2 105 ? -17.392 27.823 -48.084 1.00 165.07 106 VAL C O 1
ATOM 2716 N N . LEU C 2 106 ? -17.305 26.978 -45.954 1.00 161.56 107 LEU C N 1
ATOM 2717 C CA . LEU C 2 106 ? -17.202 25.552 -46.353 1.00 161.05 107 LEU C CA 1
ATOM 2718 C C . LEU C 2 106 ? -17.412 24.719 -45.089 1.00 159.34 107 LEU C C 1
ATOM 2719 O O . LEU C 2 106 ? -16.761 25.021 -44.082 1.00 158.02 107 LEU C O 1
ATOM 2724 N N . ILE C 2 107 ? -18.295 23.720 -45.134 1.00 154.21 108 ILE C N 1
ATOM 2725 C CA . ILE C 2 107 ? -18.468 22.825 -43.952 1.00 152.28 108 ILE C CA 1
ATOM 2726 C C . ILE C 2 107 ? -17.233 21.931 -43.847 1.00 151.30 108 ILE C C 1
ATOM 2727 O O . ILE C 2 107 ? -17.150 20.949 -44.596 1.00 151.60 108 ILE C O 1
ATOM 2732 N N . ALA C 2 108 ? -16.308 22.288 -42.960 1.00 141.78 109 ALA C N 1
ATOM 2733 C CA . ALA C 2 108 ? -15.070 21.497 -42.808 1.00 140.66 109 ALA C CA 1
ATOM 2734 C C . ALA C 2 108 ? -15.380 20.225 -42.025 1.00 140.09 109 ALA C C 1
ATOM 2735 O O . ALA C 2 108 ? -15.162 19.135 -42.573 1.00 140.95 109 ALA C O 1
ATOM 2737 N N . LYS C 2 109 ? -15.889 20.366 -40.796 1.00 138.41 110 LYS C N 1
ATOM 2738 C CA . LYS C 2 109 ? -16.114 19.169 -39.945 1.00 138.23 110 LYS C CA 1
ATOM 2739 C C . LYS C 2 109 ? -17.494 19.212 -39.292 1.00 138.23 110 LYS C C 1
ATOM 2740 O O . LYS C 2 109 ? -17.820 20.241 -38.694 1.00 138.14 110 LYS C O 1
ATOM 2746 N N . VAL C 2 110 ? -18.270 18.133 -39.411 1.00 137.66 111 VAL C N 1
ATOM 2747 C CA . VAL C 2 110 ? -19.590 18.063 -38.713 1.00 137.55 111 VAL C CA 1
ATOM 2748 C C . VAL C 2 110 ? -19.630 16.753 -37.925 1.00 137.83 111 VAL C C 1
ATOM 2749 O O . VAL C 2 110 ? -19.242 15.719 -38.495 1.00 138.65 111 VAL C O 1
ATOM 2753 N N . GLU C 2 111 ? -20.046 16.795 -36.653 1.00 133.66 112 GLU C N 1
ATOM 2754 C CA . GLU C 2 111 ? -19.996 15.575 -35.803 1.00 132.81 112 GLU C CA 1
ATOM 2755 C C . GLU C 2 111 ? -21.345 15.276 -35.156 1.00 133.47 112 GLU C C 1
ATOM 2756 O O . GLU C 2 111 ? -21.576 15.781 -34.052 1.00 133.13 112 GLU C O 1
ATOM 2762 N N . PRO C 2 112 ? -22.272 14.461 -35.736 1.00 133.93 113 PRO C N 1
ATOM 2763 C CA . PRO C 2 112 ? -23.495 14.087 -35.019 1.00 135.14 113 PRO C CA 1
ATOM 2764 C C . PRO C 2 112 ? -23.149 13.262 -33.775 1.00 134.47 113 PRO C C 1
ATOM 2765 O O . PRO C 2 112 ? -22.379 12.330 -33.884 1.00 133.72 113 PRO C O 1
ATOM 2769 N N . HIS C 2 113 ? -23.721 13.631 -32.627 1.00 148.55 114 HIS C N 1
ATOM 2770 C CA . HIS C 2 113 ? -23.430 12.898 -31.369 1.00 147.88 114 HIS C CA 1
ATOM 2771 C C . HIS C 2 113 ? -24.720 12.522 -30.643 1.00 148.25 114 HIS C C 1
ATOM 2772 O O . HIS C 2 113 ? -25.597 13.390 -30.508 1.00 149.02 114 HIS C O 1
ATOM 2779 N N . GLY C 2 114 ? -24.829 11.264 -30.217 1.00 153.17 115 GLY C N 1
ATOM 2780 C CA . GLY C 2 114 ? -25.995 10.820 -29.433 1.00 153.96 115 GLY C CA 1
ATOM 2781 C C . GLY C 2 114 ? -25.495 10.115 -28.191 1.00 153.14 115 GLY C C 1
ATOM 2782 O O . GLY C 2 114 ? -24.394 9.545 -28.274 1.00 152.47 115 GLY C O 1
ATOM 2783 N N . SER C 2 115 ? -26.244 10.159 -27.088 1.00 181.66 116 SER C N 1
ATOM 2784 C CA . SER C 2 115 ? -25.721 9.586 -25.819 1.00 182.53 116 SER C CA 1
ATOM 2785 C C . SER C 2 115 ? -26.860 9.124 -24.915 1.00 182.98 116 SER C C 1
ATOM 2786 O O . SER C 2 115 ? -26.545 8.394 -23.961 1.00 184.01 116 SER C O 1
ATOM 2789 N N . ALA C 2 116 ? -28.101 9.535 -25.201 1.00 193.83 117 ALA C N 1
ATOM 2790 C CA . ALA C 2 116 ? -29.276 9.201 -24.358 1.00 195.27 117 ALA C CA 1
ATOM 2791 C C . ALA C 2 116 ? -29.177 9.881 -22.991 1.00 195.45 117 ALA C C 1
ATOM 2792 O O . ALA C 2 116 ? -29.913 10.862 -22.793 1.00 195.96 117 ALA C O 1
ATOM 2794 N N . ASN C 2 117 ? -28.309 9.392 -22.098 1.00 290.41 118 ASN C N 1
ATOM 2795 C CA . ASN C 2 117 ? -28.182 9.941 -20.718 1.00 289.65 118 ASN C CA 1
ATOM 2796 C C . ASN C 2 117 ? -28.440 11.452 -20.688 1.00 289.30 118 ASN C C 1
ATOM 2797 O O . ASN C 2 117 ? -29.391 11.868 -19.999 1.00 289.75 118 ASN C O 1
ATOM 2802 N N . ASP C 2 118 ? -27.624 12.240 -21.391 1.00 208.14 119 ASP C N 1
ATOM 2803 C CA . ASP C 2 118 ? -27.779 13.716 -21.361 1.00 207.83 119 ASP C CA 1
ATOM 2804 C C . ASP C 2 118 ? -27.976 14.225 -22.790 1.00 208.87 119 ASP C C 1
ATOM 2805 O O . ASP C 2 118 ? -27.593 15.376 -23.062 1.00 209.27 119 ASP C O 1
ATOM 2807 N N . ASN C 2 119 ? -28.549 13.391 -23.659 1.00 190.19 120 ASN C N 1
ATOM 2808 C CA . ASN C 2 119 ? -28.689 13.789 -25.082 1.00 192.18 120 ASN C CA 1
ATOM 2809 C C . ASN C 2 119 ? -30.158 13.786 -25.497 1.00 193.06 120 ASN C C 1
ATOM 2810 O O . ASN C 2 119 ? -30.441 13.283 -26.600 1.00 193.49 120 ASN C O 1
ATOM 2812 N N . GLY C 2 120 ? -31.053 14.296 -24.646 1.00 182.06 121 GLY C N 1
ATOM 2813 C CA . GLY C 2 120 ? -32.450 14.439 -25.096 1.00 183.42 121 GLY C CA 1
ATOM 2814 C C . GLY C 2 120 ? -32.429 15.258 -26.371 1.00 184.96 121 GLY C C 1
ATOM 2815 O O . GLY C 2 120 ? -31.917 16.394 -26.293 1.00 185.31 121 GLY C O 1
ATOM 2816 N N . PHE C 2 121 ? -32.918 14.708 -27.491 1.00 166.21 122 PHE C N 1
ATOM 2817 C CA . PHE C 2 121 ? -32.827 15.385 -28.816 1.00 166.90 122 PHE C CA 1
ATOM 2818 C C . PHE C 2 121 ? -31.344 15.436 -29.251 1.00 165.99 122 PHE C C 1
ATOM 2819 O O . PHE C 2 121 ? -30.727 16.485 -28.984 1.00 165.97 122 PHE C O 1
ATOM 2821 N N . PRO C 2 122 ? -30.712 14.396 -29.885 1.00 147.12 123 PRO C N 1
ATOM 2822 C CA . PRO C 2 122 ? -29.285 14.482 -30.209 1.00 145.09 123 PRO C CA 1
ATOM 2823 C C . PRO C 2 122 ? -28.849 15.727 -30.982 1.00 146.11 123 PRO C C 1
ATOM 2824 O O . PRO C 2 122 ? -29.646 16.287 -31.704 1.00 148.98 123 PRO C O 1
ATOM 2828 N N . SER C 2 123 ? -27.573 16.081 -30.865 1.00 138.85 124 SER C N 1
ATOM 2829 C CA . SER C 2 123 ? -27.084 17.325 -31.503 1.00 138.87 124 SER C CA 1
ATOM 2830 C C . SER C 2 123 ? -25.891 17.025 -32.409 1.00 137.84 124 SER C C 1
ATOM 2831 O O . SER C 2 123 ? -25.383 15.901 -32.337 1.00 137.41 124 SER C O 1
ATOM 2834 N N . GLU C 2 124 ? -25.486 17.980 -33.245 1.00 129.92 125 GLU C N 1
ATOM 2835 C CA . GLU C 2 124 ? -24.266 17.792 -34.065 1.00 128.71 125 GLU C CA 1
ATOM 2836 C C . GLU C 2 124 ? -23.409 19.050 -33.947 1.00 128.28 125 GLU C C 1
ATOM 2837 O O . GLU C 2 124 ? -23.981 20.133 -33.794 1.00 129.23 125 GLU C O 1
ATOM 2843 N N . LYS C 2 125 ? -22.085 18.894 -33.996 1.00 138.82 126 LYS C N 1
ATOM 2844 C CA . LYS C 2 125 ? -21.165 20.058 -33.899 1.00 137.85 126 LYS C CA 1
ATOM 2845 C C . LYS C 2 125 ? -20.599 20.358 -35.285 1.00 138.10 126 LYS C C 1
ATOM 2846 O O . LYS C 2 125 ? -19.701 19.623 -35.726 1.00 137.87 126 LYS C O 1
ATOM 2852 N N . VAL C 2 126 ? -21.104 21.404 -35.939 1.00 135.17 127 VAL C N 1
ATOM 2853 C CA . VAL C 2 126 ? -20.655 21.710 -37.325 1.00 135.50 127 VAL C CA 1
ATOM 2854 C C . VAL C 2 126 ? -19.674 22.881 -37.273 1.00 135.25 127 VAL C C 1
ATOM 2855 O O . VAL C 2 126 ? -19.992 23.892 -36.625 1.00 135.98 127 VAL C O 1
ATOM 2859 N N . SER C 2 127 ? -18.504 22.718 -37.892 1.00 135.57 128 SER C N 1
ATOM 2860 C CA . SER C 2 127 ? -17.503 23.811 -37.941 1.00 135.78 128 SER C CA 1
ATOM 2861 C C . SER C 2 127 ? -17.516 24.434 -39.336 1.00 138.10 128 SER C C 1
ATOM 2862 O O . SER C 2 127 ? -17.802 23.708 -40.300 1.00 139.32 128 SER C O 1
ATOM 2865 N N . PHE C 2 128 ? -17.209 25.730 -39.436 1.00 135.94 129 PHE C N 1
ATOM 2866 C CA . PHE C 2 128 ? -17.298 26.427 -40.739 1.00 137.71 129 PHE C CA 1
ATOM 2867 C C . PHE C 2 128 ? -15.970 27.105 -41.072 1.00 137.79 129 PHE C C 1
ATOM 2868 O O . PHE C 2 128 ? -15.577 28.026 -40.341 1.00 137.58 129 PHE C O 1
ATOM 2876 N N . THR C 2 129 ? -15.327 26.675 -42.156 1.00 154.63 130 THR C N 1
ATOM 2877 C CA . THR C 2 129 ? -14.073 27.334 -42.594 1.00 154.99 130 THR C CA 1
ATOM 2878 C C . THR C 2 129 ? -14.448 28.518 -43.479 1.00 156.62 130 THR C C 1
ATOM 2879 O O . THR C 2 129 ? -14.823 28.282 -44.634 1.00 157.72 130 THR C O 1
ATOM 2883 N N . TYR C 2 130 ? -14.335 29.732 -42.953 1.00 160.26 131 TYR C N 1
ATOM 2884 C CA . TYR C 2 130 ? -14.758 30.922 -43.726 1.00 162.58 131 TYR C CA 1
ATOM 2885 C C . TYR C 2 130 ? -13.556 31.541 -44.435 1.00 164.15 131 TYR C C 1
ATOM 2886 O O . TYR C 2 130 ? -12.416 31.269 -44.030 1.00 163.47 131 TYR C O 1
ATOM 2895 N N . GLY C 2 131 ? -13.816 32.346 -45.467 1.00 170.63 132 GLY C N 1
ATOM 2896 C CA . GLY C 2 131 ? -12.717 33.071 -46.133 1.00 172.16 132 GLY C CA 1
ATOM 2897 C C . GLY C 2 131 ? -12.841 34.535 -45.797 1.00 173.28 132 GLY C C 1
ATOM 2898 O O . GLY C 2 131 ? -11.806 35.215 -45.718 1.00 175.05 132 GLY C O 1
ATOM 2899 N N . LYS C 2 132 ? -14.077 34.999 -45.604 1.00 180.57 133 LYS C N 1
ATOM 2900 C CA . LYS C 2 132 ? -14.307 36.411 -45.202 1.00 182.96 133 LYS C CA 1
ATOM 2901 C C . LYS C 2 132 ? -15.279 36.410 -44.026 1.00 182.24 133 LYS C C 1
ATOM 2902 O O . LYS C 2 132 ? -15.947 35.385 -43.827 1.00 181.34 133 LYS C O 1
ATOM 2908 N N . ILE C 2 133 ? -15.361 37.524 -43.291 1.00 174.23 134 ILE C N 1
ATOM 2909 C CA . ILE C 2 133 ? -16.239 37.595 -42.091 1.00 173.07 134 ILE C CA 1
ATOM 2910 C C . ILE C 2 133 ? -16.741 39.037 -41.940 1.00 174.17 134 ILE C C 1
ATOM 2911 O O . ILE C 2 133 ? -16.090 39.938 -42.496 1.00 175.15 134 ILE C O 1
ATOM 2916 N N . LYS C 2 134 ? -17.875 39.228 -41.258 1.00 168.65 135 LYS C N 1
ATOM 2917 C CA . LYS C 2 134 ? -18.400 40.595 -41.010 1.00 170.40 135 LYS C CA 1
ATOM 2918 C C . LYS C 2 134 ? -19.228 40.611 -39.724 1.00 170.31 135 LYS C C 1
ATOM 2919 O O . LYS C 2 134 ? -20.359 40.101 -39.750 1.00 169.88 135 LYS C O 1
ATOM 2925 N N . TRP C 2 135 ? -18.690 41.188 -38.648 1.00 170.75 136 TRP C N 1
ATOM 2926 C CA . TRP C 2 135 ? -19.450 41.314 -37.378 1.00 169.91 136 TRP C CA 1
ATOM 2927 C C . TRP C 2 135 ? -20.279 42.598 -37.443 1.00 171.71 136 TRP C C 1
ATOM 2928 O O . TRP C 2 135 ? -19.803 43.544 -38.079 1.00 173.25 136 TRP C O 1
ATOM 2939 N N . THR C 2 136 ? -21.474 42.612 -36.843 1.00 173.17 137 THR C N 1
ATOM 2940 C CA . THR C 2 136 ? -22.361 43.808 -36.871 1.00 175.22 137 THR C CA 1
ATOM 2941 C C . THR C 2 136 ? -23.215 43.872 -35.602 1.00 174.99 137 THR C C 1
ATOM 2942 O O . THR C 2 136 ? -24.294 43.257 -35.594 1.00 175.84 137 THR C O 1
ATOM 2946 N N . TYR C 2 137 ? -22.771 44.623 -34.593 1.00 173.66 138 TYR C N 1
ATOM 2947 C CA . TYR C 2 137 ? -23.536 44.755 -33.325 1.00 174.07 138 TYR C CA 1
ATOM 2948 C C . TYR C 2 137 ? -24.658 45.775 -33.515 1.00 176.33 138 TYR C C 1
ATOM 2949 O O . TYR C 2 137 ? -24.525 46.647 -34.383 1.00 178.19 138 TYR C O 1
ATOM 2958 N N . THR C 2 138 ? -25.732 45.655 -32.732 1.00 179.82 139 THR C N 1
ATOM 2959 C CA . THR C 2 138 ? -26.833 46.648 -32.794 1.00 182.47 139 THR C CA 1
ATOM 2960 C C . THR C 2 138 ? -27.263 46.980 -31.364 1.00 182.35 139 THR C C 1
ATOM 2961 O O . THR C 2 138 ? -28.099 46.243 -30.813 1.00 181.80 139 THR C O 1
ATOM 2965 N N . GLN C 2 139 ? -26.701 48.042 -30.786 1.00 195.11 140 GLN C N 1
ATOM 2966 C CA . GLN C 2 139 ? -27.030 48.410 -29.385 1.00 195.23 140 GLN C CA 1
ATOM 2967 C C . GLN C 2 139 ? -28.471 48.925 -29.323 1.00 197.99 140 GLN C C 1
ATOM 2968 O O . GLN C 2 139 ? -28.888 49.617 -30.266 1.00 199.81 140 GLN C O 1
ATOM 2974 N N . GLN C 2 140 ? -29.202 48.569 -28.265 1.00 215.32 141 GLN C N 1
ATOM 2975 C CA . GLN C 2 140 ? -30.621 48.987 -28.128 1.00 217.15 141 GLN C CA 1
ATOM 2976 C C . GLN C 2 140 ? -30.723 50.065 -27.043 1.00 218.23 141 GLN C C 1
ATOM 2977 O O . GLN C 2 140 ? -30.099 49.888 -25.981 1.00 216.84 141 GLN C O 1
ATOM 2983 N N . LYS C 2 141 ? -31.471 51.139 -27.317 1.00 214.36 142 LYS C N 1
ATOM 2984 C CA . LYS C 2 141 ? -31.657 52.230 -26.322 1.00 216.09 142 LYS C CA 1
ATOM 2985 C C . LYS C 2 141 ? -32.803 51.860 -25.381 1.00 217.16 142 LYS C C 1
ATOM 2986 O O . LYS C 2 141 ? -33.649 51.041 -25.778 1.00 216.71 142 LYS C O 1
ATOM 2992 N N . ARG C 2 142 ? -32.850 52.484 -24.203 1.00 221.19 143 ARG C N 1
ATOM 2993 C CA . ARG C 2 142 ? -33.970 52.229 -23.260 1.00 222.30 143 ARG C CA 1
ATOM 2994 C C . ARG C 2 142 ? -34.985 53.363 -23.390 1.00 224.75 143 ARG C C 1
ATOM 2995 O O . ARG C 2 142 ? -35.603 53.720 -22.366 1.00 225.66 143 ARG C O 1
ATOM 2997 N N . ALA C 2 143 ? -35.157 53.904 -24.600 1.00 220.86 144 ALA C N 1
ATOM 2998 C CA . ALA C 2 143 ? -36.101 55.025 -24.814 1.00 222.27 144 ALA C CA 1
ATOM 2999 C C . ALA C 2 143 ? -37.016 54.727 -26.004 1.00 223.96 144 ALA C C 1
ATOM 3000 O O . ALA C 2 143 ? -37.684 53.679 -25.984 1.00 224.87 144 ALA C O 1
ATOM 3002 N N . ASP C 2 144 ? -37.033 55.610 -27.005 1.00 210.74 145 ASP C N 1
ATOM 3003 C CA . ASP C 2 144 ? -37.953 55.451 -28.160 1.00 211.54 145 ASP C CA 1
ATOM 3004 C C . ASP C 2 144 ? -37.495 54.301 -29.064 1.00 210.18 145 ASP C C 1
ATOM 3005 O O . ASP C 2 144 ? -38.214 53.287 -29.124 1.00 211.57 145 ASP C O 1
ATOM 3010 N N . GLY C 2 145 ? -36.356 54.452 -29.743 1.00 221.54 146 GLY C N 1
ATOM 3011 C CA . GLY C 2 145 ? -35.910 53.425 -30.706 1.00 220.57 146 GLY C CA 1
ATOM 3012 C C . GLY C 2 145 ? -34.723 52.617 -30.213 1.00 218.96 146 GLY C C 1
ATOM 3013 O O . GLY C 2 145 ? -34.616 52.410 -28.990 1.00 217.73 146 GLY C O 1
ATOM 3014 N N . ALA C 2 146 ? -33.867 52.158 -31.135 1.00 229.58 147 ALA C N 1
ATOM 3015 C CA . ALA C 2 146 ? -32.699 51.323 -30.760 1.00 226.43 147 ALA C CA 1
ATOM 3016 C C . ALA C 2 146 ? -31.408 52.114 -30.974 1.00 225.31 147 ALA C C 1
ATOM 3017 O O . ALA C 2 146 ? -30.616 51.731 -31.855 1.00 224.16 147 ALA C O 1
ATOM 3019 N N . GLY C 2 147 ? -31.213 53.178 -30.194 1.00 223.23 148 GLY C N 1
ATOM 3020 C CA . GLY C 2 147 ? -30.009 54.019 -30.324 1.00 223.24 148 GLY C CA 1
ATOM 3021 C C . GLY C 2 147 ? -28.740 53.219 -30.119 1.00 220.74 148 GLY C C 1
ATOM 3022 O O . GLY C 2 147 ? -28.705 52.400 -29.184 1.00 218.93 148 GLY C O 1
ATOM 3023 N N . GLY C 2 148 ? -27.724 53.475 -30.942 1.00 214.22 149 GLY C N 1
ATOM 3024 C CA . GLY C 2 148 ? -26.464 52.713 -30.874 1.00 211.69 149 GLY C CA 1
ATOM 3025 C C . GLY C 2 148 ? -26.001 52.422 -32.284 1.00 211.82 149 GLY C C 1
ATOM 3026 O O . GLY C 2 148 ? -24.835 52.020 -32.461 1.00 210.17 149 GLY C O 1
ATOM 3027 N N . GLY C 2 149 ? -26.896 52.618 -33.251 1.00 207.12 150 GLY C N 1
ATOM 3028 C CA . GLY C 2 149 ? -26.533 52.426 -34.665 1.00 207.38 150 GLY C CA 1
ATOM 3029 C C . GLY C 2 149 ? -26.128 50.998 -34.952 1.00 204.28 150 GLY C C 1
ATOM 3030 O O . GLY C 2 149 ? -26.774 50.079 -34.418 1.00 203.04 150 GLY C O 1
ATOM 3031 N N . ASN C 2 150 ? -25.094 50.822 -35.773 1.00 197.08 151 ASN C N 1
ATOM 3032 C CA . ASN C 2 150 ? -24.680 49.455 -36.177 1.00 195.32 151 ASN C CA 1
ATOM 3033 C C . ASN C 2 150 ? -23.155 49.384 -36.220 1.00 194.27 151 ASN C C 1
ATOM 3034 O O . ASN C 2 150 ? -22.608 49.252 -37.326 1.00 196.23 151 ASN C O 1
ATOM 3039 N N . VAL C 2 151 ? -22.506 49.473 -35.055 1.00 180.47 152 VAL C N 1
ATOM 3040 C CA . VAL C 2 151 ? -21.022 49.328 -35.005 1.00 179.68 152 VAL C CA 1
ATOM 3041 C C . VAL C 2 151 ? -20.659 47.994 -35.667 1.00 178.28 152 VAL C C 1
ATOM 3042 O O . VAL C 2 151 ? -21.255 46.968 -35.294 1.00 177.56 152 VAL C O 1
ATOM 3046 N N . SER C 2 152 ? -19.746 48.011 -36.645 1.00 174.81 153 SER C N 1
ATOM 3047 C CA . SER C 2 152 ? -19.448 46.767 -37.400 1.00 173.49 153 SER C CA 1
ATOM 3048 C C . SER C 2 152 ? -17.959 46.659 -37.725 1.00 173.04 153 SER C C 1
ATOM 3049 O O . SER C 2 152 ? -17.255 47.669 -37.548 1.00 173.85 153 SER C O 1
ATOM 3052 N N . SER C 2 153 ? -17.515 45.485 -38.187 1.00 173.02 154 SER C N 1
ATOM 3053 C CA . SER C 2 153 ? -16.095 45.265 -38.575 1.00 173.09 154 SER C CA 1
ATOM 3054 C C . SER C 2 153 ? -16.024 44.044 -39.498 1.00 172.08 154 SER C C 1
ATOM 3055 O O . SER C 2 153 ? -17.062 43.386 -39.653 1.00 171.36 154 SER C O 1
ATOM 3058 N N . GLY C 2 154 ? -14.851 43.748 -40.072 1.00 171.29 155 GLY C N 1
ATOM 3059 C CA . GLY C 2 154 ? -14.743 42.630 -41.029 1.00 170.64 155 GLY C CA 1
ATOM 3060 C C . GLY C 2 154 ? -13.312 42.293 -41.404 1.00 170.33 155 GLY C C 1
ATOM 3061 O O . GLY C 2 154 ? -12.419 43.089 -41.058 1.00 170.71 155 GLY C O 1
ATOM 3062 N N . TRP C 2 155 ? -13.104 41.168 -42.102 1.00 185.85 156 TRP C N 1
ATOM 3063 C CA . TRP C 2 155 ? -11.741 40.729 -42.522 1.00 186.72 156 TRP C CA 1
ATOM 3064 C C . TRP C 2 155 ? -11.838 39.730 -43.678 1.00 187.17 156 TRP C C 1
ATOM 3065 O O . TRP C 2 155 ? -12.810 38.968 -43.700 1.00 185.57 156 TRP C O 1
ATOM 3076 N N . ASP C 2 156 ? -10.844 39.689 -44.569 1.00 194.56 157 ASP C N 1
ATOM 3077 C CA . ASP C 2 156 ? -10.809 38.696 -45.682 1.00 194.72 157 ASP C CA 1
ATOM 3078 C C . ASP C 2 156 ? -9.459 37.972 -45.639 1.00 193.54 157 ASP C C 1
ATOM 3079 O O . ASP C 2 156 ? -8.447 38.600 -45.966 1.00 195.06 157 ASP C O 1
ATOM 3084 N N . LEU C 2 157 ? -9.442 36.690 -45.281 1.00 196.56 158 LEU C N 1
ATOM 3085 C CA . LEU C 2 157 ? -8.137 35.995 -45.132 1.00 196.30 158 LEU C CA 1
ATOM 3086 C C . LEU C 2 157 ? -7.667 35.382 -46.455 1.00 196.89 158 LEU C C 1
ATOM 3087 O O . LEU C 2 157 ? -6.533 34.879 -46.487 1.00 196.14 158 LEU C O 1
ATOM 3092 N N . THR C 2 158 ? -8.492 35.407 -47.505 1.00 202.79 159 THR C N 1
ATOM 3093 C CA . THR C 2 158 ? -7.985 34.917 -48.817 1.00 203.80 159 THR C CA 1
ATOM 3094 C C . THR C 2 158 ? -6.857 35.861 -49.227 1.00 205.58 159 THR C C 1
ATOM 3095 O O . THR C 2 158 ? -5.761 35.361 -49.547 1.00 205.81 159 THR C O 1
ATOM 3099 N N . ALA C 2 159 ? -7.114 37.164 -49.205 1.00 203.47 160 ALA C N 1
ATOM 3100 C CA . ALA C 2 159 ? -6.094 38.170 -49.489 1.00 204.66 160 ALA C CA 1
ATOM 3101 C C . ALA C 2 159 ? -5.455 38.690 -48.206 1.00 203.96 160 ALA C C 1
ATOM 3102 O O . ALA C 2 159 ? -4.707 39.675 -48.241 1.00 205.33 160 ALA C O 1
ATOM 3104 N N . ASN C 2 160 ? -5.787 38.061 -47.068 1.00 207.16 161 ASN C N 1
ATOM 3105 C CA . ASN C 2 160 ? -5.166 38.261 -45.748 1.00 206.08 161 ASN C CA 1
ATOM 3106 C C . ASN C 2 160 ? -5.230 39.724 -45.271 1.00 207.15 161 ASN C C 1
ATOM 3107 O O . ASN C 2 160 ? -4.359 40.174 -44.516 1.00 206.53 161 ASN C O 1
ATOM 3112 N N . LYS C 2 161 ? -6.264 40.477 -45.682 1.00 199.33 162 LYS C N 1
ATOM 3113 C CA . LYS C 2 161 ? -6.483 41.853 -45.216 1.00 200.11 162 LYS C CA 1
ATOM 3114 C C . LYS C 2 161 ? -7.967 42.105 -44.920 1.00 199.83 162 LYS C C 1
ATOM 3115 O O . LYS C 2 161 ? -8.825 41.251 -45.162 1.00 199.30 162 LYS C O 1
ATOM 3121 N N . ALA C 2 162 ? -8.266 43.296 -44.382 1.00 192.71 163 ALA C N 1
ATOM 3122 C CA . ALA C 2 162 ? -9.544 43.658 -43.760 1.00 191.80 163 ALA C CA 1
ATOM 3123 C C . ALA C 2 162 ? -10.637 44.037 -44.772 1.00 192.87 163 ALA C C 1
ATOM 3124 O O . ALA C 2 162 ? -10.386 44.216 -45.964 1.00 195.23 163 ALA C O 1
ATOM 3126 N N . ILE C 2 163 ? -11.876 44.157 -44.265 1.00 183.46 164 ILE C N 1
ATOM 3127 C CA . ILE C 2 163 ? -13.082 44.524 -45.050 1.00 184.94 164 ILE C CA 1
ATOM 3128 C C . ILE C 2 163 ? -13.612 45.914 -44.673 1.00 186.63 164 ILE C C 1
ATOM 3129 O O . ILE C 2 163 ? -14.452 46.062 -43.769 1.00 185.47 164 ILE C O 1
ATOM 3134 N N . ALA D 2 1 ? -33.555 11.350 -23.092 1.00 186.90 2 ALA D N 1
ATOM 3135 C CA . ALA D 2 1 ? -33.051 10.211 -23.869 1.00 186.28 2 ALA D CA 1
ATOM 3136 C C . ALA D 2 1 ? -33.748 10.178 -25.216 1.00 186.68 2 ALA D C 1
ATOM 3137 O O . ALA D 2 1 ? -34.362 11.177 -25.605 1.00 187.97 2 ALA D O 1
ATOM 3139 N N . PHE D 2 2 ? -33.685 9.043 -25.905 1.00 173.22 3 PHE D N 1
ATOM 3140 C CA . PHE D 2 2 ? -34.383 8.892 -27.194 1.00 175.00 3 PHE D CA 1
ATOM 3141 C C . PHE D 2 2 ? -34.926 7.465 -27.317 1.00 174.53 3 PHE D C 1
ATOM 3142 O O . PHE D 2 2 ? -34.990 6.723 -26.331 1.00 174.45 3 PHE D O 1
ATOM 3150 N N . ASP D 2 3 ? -35.302 7.073 -28.558 1.00 164.37 4 ASP D N 1
ATOM 3151 C CA . ASP D 2 3 ? -35.775 5.729 -28.878 1.00 164.02 4 ASP D CA 1
ATOM 3152 C C . ASP D 2 3 ? -35.061 5.303 -30.145 1.00 163.97 4 ASP D C 1
ATOM 3153 O O . ASP D 2 3 ? -35.634 5.491 -31.219 1.00 165.20 4 ASP D O 1
ATOM 3158 N N . ALA D 2 4 ? -33.861 4.730 -30.045 1.00 154.31 5 ALA D N 1
ATOM 3159 C CA . ALA D 2 4 ? -33.091 4.358 -31.232 1.00 152.63 5 ALA D CA 1
ATOM 3160 C C . ALA D 2 4 ? -32.910 2.843 -31.373 1.00 151.96 5 ALA D C 1
ATOM 3161 O O . ALA D 2 4 ? -32.775 2.123 -30.375 1.00 151.89 5 ALA D O 1
ATOM 3163 N N . PHE D 2 5 ? -32.823 2.373 -32.633 1.00 149.24 6 PHE D N 1
ATOM 3164 C CA . PHE D 2 5 ? -32.846 0.951 -32.983 1.00 148.28 6 PHE D CA 1
ATOM 3165 C C . PHE D 2 5 ? -31.933 0.711 -34.177 1.00 146.80 6 PHE D C 1
ATOM 3166 O O . PHE D 2 5 ? -31.820 1.569 -35.046 1.00 147.16 6 PHE D O 1
ATOM 3174 N N . LEU D 2 6 ? -31.300 -0.458 -34.251 1.00 153.51 7 LEU D N 1
ATOM 3175 C CA . LEU D 2 6 ? -30.371 -0.732 -35.348 1.00 153.10 7 LEU D CA 1
ATOM 3176 C C . LEU D 2 6 ? -30.601 -2.108 -35.978 1.00 153.41 7 LEU D C 1
ATOM 3177 O O . LEU D 2 6 ? -30.774 -3.100 -35.267 1.00 153.58 7 LEU D O 1
ATOM 3182 N N . LYS D 2 7 ? -30.612 -2.172 -37.311 1.00 172.27 8 LYS D N 1
ATOM 3183 C CA . LYS D 2 7 ? -30.683 -3.439 -38.036 1.00 172.15 8 LYS D CA 1
ATOM 3184 C C . LYS D 2 7 ? -29.456 -3.700 -38.886 1.00 171.65 8 LYS D C 1
ATOM 3185 O O . LYS D 2 7 ? -29.151 -2.915 -39.788 1.00 172.09 8 LYS D O 1
ATOM 3191 N N . ILE D 2 8 ? -28.751 -4.788 -38.593 1.00 168.49 9 ILE D N 1
ATOM 3192 C CA . ILE D 2 8 ? -27.798 -5.390 -39.521 1.00 168.10 9 ILE D CA 1
ATOM 3193 C C . ILE D 2 8 ? -28.454 -6.637 -40.118 1.00 168.93 9 ILE D C 1
ATOM 3194 O O . ILE D 2 8 ? -29.049 -7.430 -39.377 1.00 169.00 9 ILE D O 1
ATOM 3199 N N . ASP D 2 9 ? -28.362 -6.816 -41.449 1.00 178.71 10 ASP D N 1
ATOM 3200 C CA . ASP D 2 9 ? -29.060 -7.937 -42.096 1.00 178.96 10 ASP D CA 1
ATOM 3201 C C . ASP D 2 9 ? -28.548 -9.303 -41.614 1.00 177.80 10 ASP D C 1
ATOM 3202 O O . ASP D 2 9 ? -29.344 -10.217 -41.357 1.00 178.12 10 ASP D O 1
ATOM 3207 N N . GLY D 2 10 ? -27.227 -9.482 -41.525 1.00 176.76 11 GLY D N 1
ATOM 3208 C CA . GLY D 2 10 ? -26.698 -10.804 -41.228 1.00 176.72 11 GLY D CA 1
ATOM 3209 C C . GLY D 2 10 ? -27.050 -11.262 -39.824 1.00 176.98 11 GLY D C 1
ATOM 3210 O O . GLY D 2 10 ? -27.357 -12.438 -39.600 1.00 176.86 11 GLY D O 1
ATOM 3211 N N . ILE D 2 11 ? -27.008 -10.355 -38.864 1.00 171.19 12 ILE D N 1
ATOM 3212 C CA . ILE D 2 11 ? -27.152 -10.689 -37.452 1.00 171.23 12 ILE D CA 1
ATOM 3213 C C . ILE D 2 11 ? -28.453 -10.093 -36.958 1.00 171.98 12 ILE D C 1
ATOM 3214 O O . ILE D 2 11 ? -28.650 -8.873 -37.059 1.00 171.72 12 ILE D O 1
ATOM 3219 N N . PRO D 2 12 ? -29.370 -10.893 -36.421 1.00 172.19 13 PRO D N 1
ATOM 3220 C CA . PRO D 2 12 ? -30.597 -10.352 -35.837 1.00 173.78 13 PRO D CA 1
ATOM 3221 C C . PRO D 2 12 ? -30.461 -10.004 -34.353 1.00 174.64 13 PRO D C 1
ATOM 3222 O O . PRO D 2 12 ? -29.578 -10.488 -33.644 1.00 174.60 13 PRO D O 1
ATOM 3226 N N . GLY D 2 13 ? -31.371 -9.142 -33.886 1.00 167.99 14 GLY D N 1
ATOM 3227 C CA . GLY D 2 13 ? -31.371 -8.677 -32.514 1.00 168.77 14 GLY D CA 1
ATOM 3228 C C . GLY D 2 13 ? -32.516 -9.230 -31.677 1.00 169.61 14 GLY D C 1
ATOM 3229 O O . GLY D 2 13 ? -33.185 -10.202 -32.049 1.00 170.04 14 GLY D O 1
ATOM 3230 N N . GLU D 2 14 ? -32.772 -8.556 -30.533 1.00 171.15 15 GLU D N 1
ATOM 3231 C CA . GLU D 2 14 ? -33.780 -9.057 -29.599 1.00 172.91 15 GLU D CA 1
ATOM 3232 C C . GLU D 2 14 ? -34.772 -8.013 -29.036 1.00 173.53 15 GLU D C 1
ATOM 3233 O O . GLU D 2 14 ? -35.382 -8.281 -28.001 1.00 175.49 15 GLU D O 1
ATOM 3239 N N . SER D 2 15 ? -34.958 -6.848 -29.665 1.00 165.80 16 SER D N 1
ATOM 3240 C CA . SER D 2 15 ? -35.897 -5.823 -29.167 1.00 166.79 16 SER D CA 1
ATOM 3241 C C . SER D 2 15 ? -37.373 -6.207 -29.351 1.00 167.16 16 SER D C 1
ATOM 3242 O O . SER D 2 15 ? -37.734 -6.989 -30.230 1.00 167.66 16 SER D O 1
ATOM 3245 N N . SER D 2 16 ? -38.234 -5.654 -28.485 1.00 160.73 17 SER D N 1
ATOM 3246 C CA . SER D 2 16 ? -39.669 -5.913 -28.508 1.00 161.47 17 SER D CA 1
ATOM 3247 C C . SER D 2 16 ? -40.537 -4.710 -28.882 1.00 162.01 17 SER D C 1
ATOM 3248 O O . SER D 2 16 ? -41.716 -4.695 -28.529 1.00 163.95 17 SER D O 1
ATOM 3251 N N . ASP D 2 17 ? -40.024 -3.718 -29.612 1.00 161.74 18 ASP D N 1
ATOM 3252 C CA . ASP D 2 17 ? -40.861 -2.551 -29.923 1.00 162.51 18 ASP D CA 1
ATOM 3253 C C . ASP D 2 17 ? -42.069 -2.966 -30.790 1.00 163.22 18 ASP D C 1
ATOM 3254 O O . ASP D 2 17 ? -42.084 -4.046 -31.410 1.00 162.57 18 ASP D O 1
ATOM 3259 N N . ASP D 2 18 ? -43.128 -2.137 -30.792 1.00 174.35 19 ASP D N 1
ATOM 3260 C CA . ASP D 2 18 ? -44.213 -2.443 -31.721 1.00 174.60 19 ASP D CA 1
ATOM 3261 C C . ASP D 2 18 ? -43.667 -2.416 -33.136 1.00 173.30 19 ASP D C 1
ATOM 3262 O O . ASP D 2 18 ? -43.758 -3.402 -33.875 1.00 173.22 19 ASP D O 1
ATOM 3267 N N . LYS D 2 19 ? -43.015 -1.309 -33.486 1.00 169.76 20 LYS D N 1
ATOM 3268 C CA . LYS D 2 19 ? -42.519 -1.071 -34.826 1.00 169.09 20 LYS D 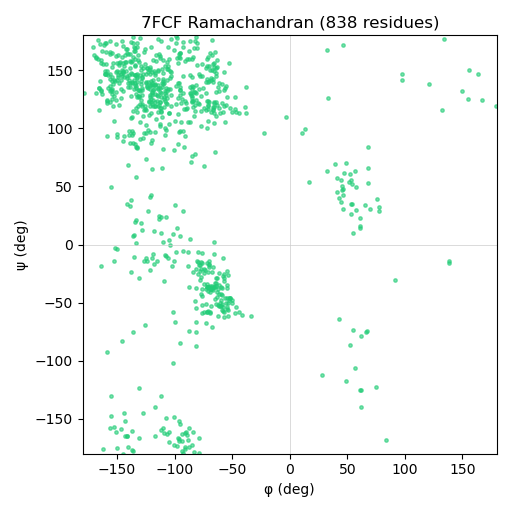CA 1
ATOM 3269 C C . LYS D 2 19 ? -41.213 -1.793 -35.144 1.00 167.72 20 LYS D C 1
ATOM 3270 O O . LYS D 2 19 ? -40.863 -1.900 -36.321 1.00 167.82 20 LYS D O 1
ATOM 3276 N N . HIS D 2 20 ? -40.459 -2.261 -34.143 1.00 160.27 21 HIS D N 1
ATOM 3277 C CA . HIS D 2 20 ? -39.166 -2.936 -34.361 1.00 158.82 21 HIS D CA 1
ATOM 3278 C C . HIS D 2 20 ? -39.063 -4.226 -33.557 1.00 159.16 21 HIS D C 1
ATOM 3279 O O . HIS D 2 20 ? -38.464 -4.230 -32.489 1.00 159.52 21 HIS D O 1
ATOM 3286 N N . LYS D 2 21 ? -39.601 -5.326 -34.076 1.00 160.79 22 LYS D N 1
ATOM 3287 C CA . LYS D 2 21 ? -39.389 -6.605 -33.408 1.00 161.08 22 LYS D CA 1
ATOM 3288 C C . LYS D 2 21 ? -37.998 -7.154 -33.733 1.00 159.92 22 LYS D C 1
ATOM 3289 O O . LYS D 2 21 ? -37.420 -6.860 -34.775 1.00 159.69 22 LYS D O 1
ATOM 3295 N N . ASP D 2 22 ? -37.414 -7.851 -32.755 1.00 170.52 23 ASP D N 1
ATOM 3296 C CA . ASP D 2 22 ? -36.085 -8.472 -32.829 1.00 170.59 23 ASP D CA 1
ATOM 3297 C C . ASP D 2 22 ? -34.994 -7.623 -33.485 1.00 169.79 23 ASP D C 1
ATOM 3298 O O . ASP D 2 22 ? -34.180 -8.159 -34.247 1.00 168.53 23 ASP D O 1
ATOM 3303 N N . TRP D 2 23 ? -34.970 -6.308 -33.200 1.00 164.27 24 TRP D N 1
ATOM 3304 C CA . TRP D 2 23 ? -33.903 -5.402 -33.609 1.00 162.69 24 TRP D CA 1
ATOM 3305 C C . TRP D 2 23 ? -32.785 -5.288 -32.563 1.00 162.68 24 TRP D C 1
ATOM 3306 O O . TRP D 2 23 ? -32.780 -5.965 -31.526 1.00 163.44 24 TRP D O 1
ATOM 3317 N N . ILE D 2 24 ? -31.832 -4.391 -32.819 1.00 154.25 25 ILE D N 1
ATOM 3318 C CA . ILE D 2 24 ? -30.777 -4.074 -31.874 1.00 153.78 25 ILE D CA 1
ATOM 3319 C C . ILE D 2 24 ? -31.072 -2.702 -31.307 1.00 154.68 25 ILE D C 1
ATOM 3320 O O . ILE D 2 24 ? -31.340 -1.749 -32.054 1.00 153.97 25 ILE D O 1
ATOM 3325 N N . GLU D 2 25 ? -31.061 -2.628 -29.993 1.00 152.71 26 GLU D N 1
ATOM 3326 C CA . GLU D 2 25 ? -31.173 -1.369 -29.291 1.00 152.65 26 GLU D CA 1
ATOM 3327 C C . GLU D 2 25 ? -29.809 -0.715 -29.198 1.00 151.82 26 GLU D C 1
ATOM 3328 O O . GLU D 2 25 ? -28.796 -1.367 -28.961 1.00 151.93 26 GLU D O 1
ATOM 3334 N N . ILE D 2 26 ? -29.788 0.564 -29.472 1.00 149.07 27 ILE D N 1
ATOM 3335 C CA . ILE D 2 26 ? -28.588 1.356 -29.555 1.00 147.42 27 ILE D CA 1
ATOM 3336 C C . ILE D 2 26 ? -28.758 2.464 -28.531 1.00 148.81 27 ILE D C 1
ATOM 3337 O O . ILE D 2 26 ? -29.823 3.092 -28.474 1.00 149.74 27 ILE D O 1
ATOM 3342 N N . GLN D 2 27 ? -27.764 2.647 -27.666 1.00 148.55 28 GLN D N 1
ATOM 3343 C CA . GLN D 2 27 ? -27.890 3.662 -26.633 1.00 148.75 28 GLN D CA 1
ATOM 3344 C C . GLN D 2 27 ? -27.059 4.908 -26.879 1.00 148.41 28 GLN D C 1
ATOM 3345 O O . GLN D 2 27 ? -27.248 5.893 -26.167 1.00 149.14 28 GLN D O 1
ATOM 3351 N N . SER D 2 28 ? -26.148 4.892 -27.838 1.00 140.38 29 SER D N 1
ATOM 3352 C CA . SER D 2 28 ? -25.391 6.073 -28.197 1.00 139.82 29 SER D CA 1
ATOM 3353 C C . SER D 2 28 ? -24.873 5.877 -29.605 1.00 139.26 29 SER D C 1
ATOM 3354 O O . SER D 2 28 ? -24.659 4.747 -30.041 1.00 139.18 29 SER D O 1
ATOM 3357 N N . PHE D 2 29 ? -24.721 6.970 -30.332 1.00 134.59 30 PHE D N 1
ATOM 3358 C CA . PHE D 2 29 ? -24.079 6.889 -31.633 1.00 134.74 30 PHE D CA 1
ATOM 3359 C C . PHE D 2 29 ? -23.140 8.064 -31.811 1.00 134.77 30 PHE D C 1
ATOM 3360 O O . PHE D 2 29 ? -23.278 9.098 -31.161 1.00 134.78 30 PHE D O 1
ATOM 3368 N N . ALA D 2 30 ? -22.180 7.901 -32.707 1.00 133.67 31 ALA D N 1
ATOM 3369 C CA . ALA D 2 30 ? -21.352 9.045 -33.020 1.00 134.11 31 ALA D CA 1
ATOM 3370 C C . ALA D 2 30 ? -20.682 8.842 -34.373 1.00 134.75 31 ALA D C 1
ATOM 3371 O O . ALA D 2 30 ? -20.370 7.712 -34.758 1.00 134.28 31 ALA D O 1
ATOM 3373 N N . HIS D 2 31 ? -20.487 9.946 -35.095 1.00 141.15 32 HIS D N 1
ATOM 3374 C CA . HIS D 2 31 ? -19.888 9.922 -36.425 1.00 141.19 32 HIS D CA 1
ATOM 3375 C C . HIS D 2 31 ? -19.287 11.294 -36.697 1.00 140.87 32 HIS D C 1
ATOM 3376 O O . HIS D 2 31 ? -19.583 12.254 -35.993 1.00 140.97 32 HIS D O 1
ATOM 3383 N N . LYS D 2 32 ? -18.411 11.383 -37.701 1.00 138.95 33 LYS D N 1
ATOM 3384 C CA . LYS D 2 32 ? -17.728 12.669 -38.000 1.00 138.10 33 LYS D CA 1
ATOM 3385 C C . LYS D 2 32 ? -17.465 12.756 -39.502 1.00 139.58 33 LYS D C 1
ATOM 3386 O O . LYS D 2 32 ? -17.107 11.737 -40.090 1.00 140.78 33 LYS D O 1
ATOM 3392 N N . LEU D 2 33 ? -17.669 13.921 -40.110 1.00 147.95 34 LEU D N 1
ATOM 3393 C CA . LEU D 2 33 ? -17.327 14.075 -41.545 1.00 148.86 34 LEU D CA 1
ATOM 3394 C C . LEU D 2 33 ? -16.330 15.224 -41.656 1.00 148.46 34 LEU D C 1
ATOM 3395 O O . LEU D 2 33 ? -16.736 16.365 -41.408 1.00 148.28 34 LEU D O 1
ATOM 3400 N N . GLU D 2 34 ? -15.080 14.928 -42.003 1.00 201.68 35 GLU D N 1
ATOM 3401 C CA . GLU D 2 34 ? -14.053 15.996 -42.027 1.00 202.72 35 GLU D CA 1
ATOM 3402 C C . GLU D 2 34 ? -13.619 16.307 -43.460 1.00 204.78 35 GLU D C 1
ATOM 3403 O O . GLU D 2 34 ? -13.466 15.363 -44.246 1.00 205.79 35 GLU D O 1
ATOM 3405 N N . GLN D 2 35 ? -13.433 17.587 -43.783 1.00 202.76 36 GLN D N 1
ATOM 3406 C CA . GLN D 2 35 ? -12.912 17.979 -45.114 1.00 203.62 36 GLN D CA 1
ATOM 3407 C C . GLN D 2 35 ? -11.526 18.580 -44.877 1.00 203.99 36 GLN D C 1
ATOM 3408 O O . GLN D 2 35 ? -11.451 19.722 -44.382 1.00 203.24 36 GLN D O 1
ATOM 3414 N N . PRO D 2 36 ? -10.428 17.844 -45.136 1.00 289.18 37 PRO D N 1
ATOM 3415 C CA . PRO D 2 36 ? -9.082 18.341 -44.867 1.00 290.20 37 PRO D CA 1
ATOM 3416 C C . PRO D 2 36 ? -8.539 19.192 -46.021 1.00 292.64 37 PRO D C 1
ATOM 3417 O O . PRO D 2 36 ? -9.294 19.472 -46.935 1.00 292.77 37 PRO D O 1
ATOM 3421 N N . ALA D 2 37 ? -7.258 19.570 -45.949 1.00 281.08 38 ALA D N 1
ATOM 3422 C CA . ALA D 2 37 ? -6.619 20.385 -47.021 1.00 283.02 38 ALA D CA 1
ATOM 3423 C C . ALA D 2 37 ? -7.568 21.497 -47.479 1.00 284.38 38 ALA D C 1
ATOM 3424 O O . ALA D 2 37 ? -7.590 21.758 -48.698 1.00 287.15 38 ALA D O 1
ATOM 3426 N N . VAL D 2 52 ? -12.102 14.299 -49.889 1.00 194.31 53 VAL D N 1
ATOM 3427 C CA . VAL D 2 52 ? -12.792 14.479 -48.590 1.00 192.16 53 VAL D CA 1
ATOM 3428 C C . VAL D 2 52 ? -12.760 13.174 -47.751 1.00 190.71 53 VAL D C 1
ATOM 3429 O O . VAL D 2 52 ? -12.697 12.076 -48.328 1.00 191.56 53 VAL D O 1
ATOM 3433 N N . ASN D 2 53 ? -12.799 13.288 -46.412 1.00 183.49 54 ASN D N 1
ATOM 3434 C CA . ASN D 2 53 ? -12.491 12.177 -45.509 1.00 182.86 54 ASN D CA 1
ATOM 3435 C C . ASN D 2 53 ? -13.709 11.755 -44.682 1.00 182.30 54 ASN D C 1
ATOM 3436 O O . ASN D 2 53 ? -14.333 12.595 -44.020 1.00 182.07 54 ASN D O 1
ATOM 3438 N N . HIS D 2 54 ? -14.003 10.441 -44.698 1.00 173.33 55 HIS D N 1
ATOM 3439 C CA . HIS D 2 54 ? -15.127 9.806 -43.991 1.00 172.99 55 HIS D CA 1
ATOM 3440 C C . HIS D 2 54 ? -14.649 9.030 -42.779 1.00 172.79 55 HIS D C 1
ATOM 3441 O O . HIS D 2 54 ? -13.734 8.200 -42.892 1.00 172.39 55 HIS D O 1
ATOM 3448 N N . ALA D 2 55 ? -15.339 9.229 -41.649 1.00 164.13 56 ALA D N 1
ATOM 3449 C CA . ALA D 2 55 ? -15.080 8.499 -40.410 1.00 163.01 56 ALA D CA 1
ATOM 3450 C C . ALA D 2 55 ? -15.926 7.220 -40.383 1.00 162.74 56 ALA D C 1
ATOM 3451 O O . ALA D 2 55 ? -16.471 6.794 -41.408 1.00 163.49 56 ALA D O 1
ATOM 3453 N N . ALA D 2 56 ? -16.068 6.600 -39.208 1.00 153.18 57 ALA D N 1
ATOM 3454 C CA . ALA D 2 56 ? -16.681 5.283 -39.079 1.00 153.12 57 ALA D CA 1
ATOM 3455 C C . ALA D 2 56 ? -17.667 5.330 -37.916 1.00 153.57 57 ALA D C 1
ATOM 3456 O O . ALA D 2 56 ? -17.522 6.128 -36.983 1.00 154.09 57 ALA D O 1
ATOM 3458 N N . TYR D 2 57 ? -18.671 4.462 -37.958 1.00 145.14 58 TYR D N 1
ATOM 3459 C CA . TYR D 2 57 ? -19.889 4.666 -37.179 1.00 144.90 58 TYR D CA 1
ATOM 3460 C C . TYR D 2 57 ? -19.927 3.922 -35.858 1.00 143.10 58 TYR D C 1
ATOM 3461 O O . TYR D 2 57 ? -19.838 2.694 -35.828 1.00 142.37 58 TYR D O 1
ATOM 3470 N N . GLU D 2 58 ? -20.177 4.659 -34.783 1.00 146.82 59 GLU D N 1
ATOM 3471 C CA . GLU D 2 58 ? -20.169 4.084 -33.450 1.00 146.43 59 GLU D CA 1
ATOM 3472 C C . GLU D 2 58 ? -21.578 3.958 -32.915 1.00 146.39 59 GLU D C 1
ATOM 3473 O O . GLU D 2 58 ? -22.429 4.820 -33.146 1.00 147.00 59 GLU D O 1
ATOM 3479 N N . ILE D 2 59 ? -21.819 2.854 -32.207 1.00 148.28 60 ILE D N 1
ATOM 3480 C CA . ILE D 2 59 ? -23.049 2.637 -31.455 1.00 148.61 60 ILE D CA 1
ATOM 3481 C C . ILE D 2 59 ? -22.688 1.956 -30.148 1.00 149.20 60 ILE D C 1
ATOM 3482 O O . ILE D 2 59 ? -21.575 1.458 -29.965 1.00 149.25 60 ILE D O 1
ATOM 3487 N N . THR D 2 60 ? -23.627 1.983 -29.211 1.00 143.70 61 THR D N 1
ATOM 3488 C CA . THR D 2 60 ? -23.528 1.187 -28.000 1.00 144.06 61 THR D CA 1
ATOM 3489 C C . THR D 2 60 ? -24.749 0.305 -27.911 1.00 144.87 61 THR D C 1
ATOM 3490 O O . THR D 2 60 ? -25.857 0.753 -28.214 1.00 145.48 61 THR D O 1
ATOM 3494 N N . HIS D 2 61 ? -24.551 -0.939 -27.491 1.00 160.47 62 HIS D N 1
ATOM 3495 C CA . HIS D 2 61 ? -25.684 -1.809 -27.196 1.00 161.95 62 HIS D CA 1
ATOM 3496 C C . HIS D 2 61 ? -25.263 -2.791 -26.108 1.00 162.33 62 HIS D C 1
ATOM 3497 O O . HIS D 2 61 ? -24.083 -3.105 -25.956 1.00 162.67 62 HIS D O 1
ATOM 3504 N N . PHE D 2 62 ? -26.248 -3.311 -25.386 1.00 157.16 63 PHE D N 1
ATOM 3505 C CA . PHE D 2 62 ? -25.956 -4.303 -24.356 1.00 159.02 63 PHE D CA 1
ATOM 3506 C C . PHE D 2 62 ? -25.525 -5.651 -24.935 1.00 159.23 63 PHE D C 1
ATOM 3507 O O . PHE D 2 62 ? -25.739 -5.969 -26.103 1.00 158.70 63 PHE D O 1
ATOM 3515 N N . LEU D 2 63 ? -24.881 -6.450 -24.083 1.00 171.57 64 LEU D N 1
ATOM 3516 C CA . LEU D 2 63 ? -24.572 -7.830 -24.415 1.00 171.58 64 LEU D CA 1
ATOM 3517 C C . LEU D 2 63 ? -25.881 -8.622 -24.430 1.00 172.36 64 LEU D C 1
ATOM 3518 O O . LEU D 2 63 ? -26.647 -8.602 -23.465 1.00 173.78 64 LEU D O 1
ATOM 3520 N N . ASP D 2 64 ? -26.176 -9.244 -25.563 1.00 172.92 65 ASP D N 1
ATOM 3521 C CA . ASP D 2 64 ? -27.468 -9.870 -25.765 1.00 173.52 65 ASP D CA 1
ATOM 3522 C C . ASP D 2 64 ? -27.298 -11.034 -26.729 1.00 173.05 65 ASP D C 1
ATOM 3523 O O . ASP D 2 64 ? -26.201 -11.577 -26.886 1.00 172.15 65 ASP D O 1
ATOM 3528 N N . LYS D 2 65 ? -28.420 -11.455 -27.315 1.00 179.43 66 LYS D N 1
ATOM 3529 C CA . LYS D 2 65 ? -28.413 -12.534 -28.293 1.00 178.15 66 LYS D CA 1
ATOM 3530 C C . LYS D 2 65 ? -27.571 -12.161 -29.518 1.00 176.76 66 LYS D C 1
ATOM 3531 O O . LYS D 2 65 ? -26.900 -13.021 -30.095 1.00 176.66 66 LYS D O 1
ATOM 3537 N N . ALA D 2 66 ? -27.567 -10.880 -29.916 1.00 174.42 67 ALA D N 1
ATOM 3538 C CA . ALA D 2 66 ? -26.842 -10.448 -31.114 1.00 172.94 67 ALA D CA 1
ATOM 3539 C C . ALA D 2 66 ? -25.326 -10.329 -30.925 1.00 173.12 67 ALA D C 1
ATOM 3540 O O . ALA D 2 66 ? -24.590 -10.320 -31.919 1.00 171.80 67 ALA D O 1
ATOM 3542 N N . SER D 2 67 ? -24.849 -10.196 -29.678 1.00 173.48 68 SER D N 1
ATOM 3543 C CA . SER D 2 67 ? -23.447 -9.900 -29.392 1.00 172.86 68 SER D CA 1
ATOM 3544 C C . SER D 2 67 ? -22.450 -10.841 -30.060 1.00 172.43 68 SER D C 1
ATOM 3545 O O . SER D 2 67 ? -21.461 -10.351 -30.631 1.00 171.24 68 SER D O 1
ATOM 3548 N N . PRO D 2 68 ? -22.615 -12.167 -30.007 1.00 179.69 69 PRO D N 1
ATOM 3549 C CA . PRO D 2 68 ? -21.546 -13.042 -30.519 1.00 179.35 69 PRO D CA 1
ATOM 3550 C C . PRO D 2 68 ? -21.336 -12.982 -32.019 1.00 177.55 69 PRO D C 1
ATOM 3551 O O . PRO D 2 68 ? -20.181 -13.027 -32.467 1.00 177.08 69 PRO D O 1
ATOM 3555 N N . LYS D 2 69 ? -22.400 -12.820 -32.807 1.00 175.15 70 LYS D N 1
ATOM 3556 C CA . LYS D 2 69 ? -22.209 -12.881 -34.247 1.00 174.16 70 LYS D CA 1
ATOM 3557 C C . LYS D 2 69 ? -21.459 -11.680 -34.791 1.00 174.32 70 LYS D C 1
ATOM 3558 O O . LYS D 2 69 ? -20.966 -11.739 -35.923 1.00 173.89 70 LYS D O 1
ATOM 3560 N N . ILE D 2 70 ? -21.357 -10.589 -34.036 1.00 182.02 71 ILE D N 1
ATOM 3561 C CA . ILE D 2 70 ? -20.486 -9.494 -34.450 1.00 181.28 71 ILE D CA 1
ATOM 3562 C C . ILE D 2 70 ? -19.034 -9.776 -34.071 1.00 180.68 71 ILE D C 1
ATOM 3563 O O . ILE D 2 70 ? -18.108 -9.428 -34.817 1.00 179.61 71 ILE D O 1
ATOM 3568 N N . TYR D 2 71 ? -18.811 -10.401 -32.901 1.00 185.34 72 TYR D N 1
ATOM 3569 C CA . TYR D 2 71 ? -17.455 -10.687 -32.444 1.00 185.83 72 TYR D CA 1
ATOM 3570 C C . TYR D 2 71 ? -16.742 -11.532 -33.465 1.00 185.52 72 TYR D C 1
ATOM 3571 O O . TYR D 2 71 ? -15.503 -11.515 -33.536 1.00 185.47 72 TYR D O 1
ATOM 3573 N N . GLU D 2 72 ? -17.519 -12.311 -34.235 1.00 190.70 73 GLU D N 1
ATOM 3574 C CA . GLU D 2 72 ? -16.970 -13.031 -35.377 1.00 190.41 73 GLU D CA 1
ATOM 3575 C C . GLU D 2 72 ? -16.581 -12.045 -36.474 1.00 189.45 73 GLU D C 1
ATOM 3576 O O . GLU D 2 72 ? -15.398 -11.912 -36.809 1.00 188.76 73 GLU D O 1
ATOM 3578 N N . ALA D 2 73 ? -17.561 -11.254 -36.955 1.00 188.44 74 ALA D N 1
ATOM 3579 C CA . ALA D 2 73 ? -17.298 -10.244 -37.982 1.00 188.07 74 ALA D CA 1
ATOM 3580 C C . ALA D 2 73 ? -16.225 -9.238 -37.560 1.00 187.93 74 ALA D C 1
ATOM 3581 O O . ALA D 2 73 ? -15.614 -8.597 -38.423 1.00 187.71 74 ALA D O 1
ATOM 3583 N N . CYS D 2 74 ? -16.022 -9.016 -36.254 1.00 189.46 75 CYS D N 1
ATOM 3584 C CA . CYS D 2 74 ? -14.879 -8.199 -35.837 1.00 189.11 75 CYS D CA 1
ATOM 3585 C C . CYS D 2 74 ? -13.577 -8.953 -35.972 1.00 189.94 75 CYS D C 1
ATOM 3586 O O . CYS D 2 74 ? -12.618 -8.459 -36.578 1.00 190.12 75 CYS D O 1
ATOM 3589 N N . CYS D 2 75 ? -13.486 -10.098 -35.290 1.00 201.64 76 CYS D N 1
ATOM 3590 C CA . CYS D 2 75 ? -12.263 -10.882 -35.311 1.00 201.42 76 CYS D CA 1
ATOM 3591 C C . CYS D 2 75 ? -12.075 -11.554 -36.667 1.00 200.82 76 CYS D C 1
ATOM 3592 O O . CYS D 2 75 ? -10.938 -11.668 -37.152 1.00 201.64 76 CYS D O 1
ATOM 3595 N N . LYS D 2 76 ? -13.174 -12.009 -37.298 1.00 195.09 77 LYS D N 1
ATOM 3596 C CA . LYS D 2 76 ? -13.108 -12.579 -38.646 1.00 195.74 77 LYS D CA 1
ATOM 3597 C C . LYS D 2 76 ? -13.136 -11.556 -39.784 1.00 196.21 77 LYS D C 1
ATOM 3598 O O . LYS D 2 76 ? -12.584 -11.851 -40.854 1.00 196.59 77 LYS D O 1
ATOM 3600 N N . GLY D 2 77 ? -13.673 -10.352 -39.594 1.00 192.07 78 GLY D N 1
ATOM 3601 C CA . GLY D 2 77 ? -13.832 -9.431 -40.724 1.00 192.33 78 GLY D CA 1
ATOM 3602 C C . GLY D 2 77 ? -14.940 -9.644 -41.761 1.00 192.86 78 GLY D C 1
ATOM 3603 O O . GLY D 2 77 ? -14.685 -9.479 -42.964 1.00 193.29 78 GLY D O 1
ATOM 3604 N N . GLN D 2 78 ? -16.151 -10.056 -41.342 1.00 194.09 79 GLN D N 1
ATOM 3605 C CA . GLN D 2 78 ? -17.237 -10.456 -42.260 1.00 193.68 79 GLN D CA 1
ATOM 3606 C C . GLN D 2 78 ? -17.860 -9.271 -43.023 1.00 193.49 79 GLN D C 1
ATOM 3607 O O . GLN D 2 78 ? -18.426 -8.359 -42.403 1.00 193.29 79 GLN D O 1
ATOM 3609 N N . HIS D 2 79 ? -17.730 -9.275 -44.368 1.00 181.13 80 HIS D N 1
ATOM 3610 C CA . HIS D 2 79 ? -18.380 -8.302 -45.269 1.00 182.19 80 HIS D CA 1
ATOM 3611 C C . HIS D 2 79 ? -19.907 -8.453 -45.283 1.00 182.32 80 HIS D C 1
ATOM 3612 O O . HIS D 2 79 ? -20.419 -9.479 -45.735 1.00 181.91 80 HIS D O 1
ATOM 3614 N N . ILE D 2 80 ? -20.632 -7.418 -44.834 1.00 179.07 81 ILE D N 1
ATOM 3615 C CA . ILE D 2 80 ? -22.093 -7.461 -44.749 1.00 178.94 81 ILE D CA 1
ATOM 3616 C C . ILE D 2 80 ? -22.783 -6.441 -45.655 1.00 179.58 81 ILE D C 1
ATOM 3617 O O . ILE D 2 80 ? -22.253 -5.369 -45.974 1.00 179.85 81 ILE D O 1
ATOM 3622 N N . LYS D 2 81 ? -23.968 -6.837 -46.136 1.00 182.11 82 LYS D N 1
ATOM 3623 C CA . LYS D 2 81 ? -24.696 -6.019 -47.137 1.00 182.83 82 LYS D CA 1
ATOM 3624 C C . LYS D 2 81 ? -25.195 -4.693 -46.584 1.00 183.29 82 LYS D C 1
ATOM 3625 O O . LYS D 2 81 ? -24.646 -3.670 -46.983 1.00 184.07 82 LYS D O 1
ATOM 3627 N N . GLU D 2 82 ? -26.204 -4.710 -45.711 1.00 190.98 83 GLU D N 1
ATOM 3628 C CA . GLU D 2 82 ? -26.797 -3.407 -45.319 1.00 191.27 83 GLU D CA 1
ATOM 3629 C C . GLU D 2 82 ? -27.114 -3.298 -43.828 1.00 190.49 83 GLU D C 1
ATOM 3630 O O . GLU D 2 82 ? -27.656 -4.271 -43.269 1.00 189.43 83 GLU D O 1
ATOM 3636 N N . ILE D 2 83 ? -26.771 -2.160 -43.213 1.00 255.10 84 ILE D N 1
ATOM 3637 C CA . ILE D 2 83 ? -27.167 -1.906 -41.797 1.00 253.94 84 ILE D CA 1
ATOM 3638 C C . ILE D 2 83 ? -28.006 -0.621 -41.754 1.00 254.89 84 ILE D C 1
ATOM 3639 O O . ILE D 2 83 ? -27.770 0.258 -42.606 1.00 255.93 84 ILE D O 1
ATOM 3644 N N . THR D 2 84 ? -28.982 -0.539 -40.842 1.00 177.40 85 THR D N 1
ATOM 3645 C CA . THR D 2 84 ? -29.876 0.646 -40.813 1.00 178.82 85 THR D CA 1
ATOM 3646 C C . THR D 2 84 ? -30.217 1.106 -39.396 1.00 178.29 85 THR D C 1
ATOM 3647 O O . THR D 2 84 ? -30.503 0.252 -38.553 1.00 177.00 85 THR D O 1
ATOM 3651 N N . ILE D 2 85 ? -30.168 2.419 -39.156 1.00 157.64 86 ILE D N 1
ATOM 3652 C CA . ILE D 2 85 ? -30.536 2.993 -37.860 1.00 157.28 86 ILE D CA 1
ATOM 3653 C C . ILE D 2 85 ? -31.784 3.867 -37.984 1.00 159.02 86 ILE D C 1
ATOM 3654 O O . ILE D 2 85 ? -31.950 4.589 -38.976 1.00 160.54 86 ILE D O 1
ATOM 3659 N N . GLU D 2 86 ? -32.691 3.729 -37.012 1.00 159.75 87 GLU D N 1
ATOM 3660 C CA . GLU D 2 86 ? -33.947 4.514 -37.023 1.00 160.67 87 GLU D CA 1
ATOM 3661 C C . GLU D 2 86 ? -34.075 5.287 -35.712 1.00 160.69 87 GLU D C 1
ATOM 3662 O O . GLU D 2 86 ? -34.377 4.648 -34.687 1.00 160.39 87 GLU D O 1
ATOM 3668 N N . LEU D 2 87 ? -33.792 6.590 -35.736 1.00 154.64 88 LEU D N 1
ATOM 3669 C CA . LEU D 2 87 ? -33.996 7.422 -34.527 1.00 155.63 88 LEU D CA 1
ATOM 3670 C C . LEU D 2 87 ? -35.473 7.798 -34.509 1.00 157.55 88 LEU D C 1
ATOM 3671 O O . LEU D 2 87 ? -35.927 8.400 -35.488 1.00 159.29 88 LEU D O 1
ATOM 3676 N N . CYS D 2 88 ? -36.195 7.417 -33.458 1.00 162.77 89 CYS D N 1
ATOM 3677 C CA . CYS D 2 88 ? -37.654 7.683 -33.414 1.00 164.02 89 CYS D CA 1
ATOM 3678 C C . CYS D 2 88 ? -37.972 8.594 -32.234 1.00 165.13 89 CYS D C 1
ATOM 3679 O O . CYS D 2 88 ? -37.242 8.533 -31.229 1.00 165.60 89 CYS D O 1
ATOM 3682 N N . ARG D 2 89 ? -39.006 9.427 -32.369 1.00 172.73 90 ARG D N 1
ATOM 3683 C CA . ARG D 2 89 ? -39.445 10.282 -31.236 1.00 173.62 90 ARG D CA 1
ATOM 3684 C C . ARG D 2 89 ? -40.341 9.414 -30.353 1.00 174.19 90 ARG D C 1
ATOM 3685 O O . ARG D 2 89 ? -40.629 8.269 -30.752 1.00 173.28 90 ARG D O 1
ATOM 3693 N N . ALA D 2 90 ? -40.785 9.942 -29.216 1.00 206.66 91 ALA D N 1
ATOM 3694 C CA . ALA D 2 90 ? -41.734 9.173 -28.381 1.00 207.33 91 ALA D CA 1
ATOM 3695 C C . ALA D 2 90 ? -43.141 9.352 -28.957 1.00 209.05 91 ALA D C 1
ATOM 3696 O O . ALA D 2 90 ? -43.546 8.512 -29.780 1.00 209.87 91 ALA D O 1
ATOM 3698 N N . GLY D 2 91 ? -43.844 10.409 -28.539 1.00 228.55 92 GLY D N 1
ATOM 3699 C CA . GLY D 2 91 ? -45.208 10.673 -29.033 1.00 230.01 92 GLY D CA 1
ATOM 3700 C C . GLY D 2 91 ? -46.059 9.420 -29.051 1.00 230.00 92 GLY D C 1
ATOM 3701 O O . GLY D 2 91 ? -46.684 9.154 -30.097 1.00 230.11 92 GLY D O 1
ATOM 3702 N N . GLY D 2 92 ? -46.105 8.686 -27.934 1.00 244.79 93 GLY D N 1
ATOM 3703 C CA . GLY D 2 92 ? -46.832 7.404 -27.912 1.00 244.49 93 GLY D CA 1
ATOM 3704 C C . GLY D 2 92 ? -46.292 6.482 -28.986 1.00 243.68 93 GLY D C 1
ATOM 3705 O O . GLY D 2 92 ? -45.176 5.959 -28.800 1.00 243.82 93 GLY D O 1
ATOM 3706 N N . ASP D 2 93 ? -47.044 6.293 -30.073 1.00 299.97 94 ASP D N 1
ATOM 3707 C CA . ASP D 2 93 ? -46.536 5.486 -31.210 1.00 298.85 94 ASP D CA 1
ATOM 3708 C C . ASP D 2 93 ? -45.220 6.112 -31.679 1.00 299.18 94 ASP D C 1
ATOM 3709 O O . ASP D 2 93 ? -45.246 7.288 -32.082 1.00 298.31 94 ASP D O 1
ATOM 3714 N N . LYS D 2 94 ? -44.121 5.355 -31.613 1.00 214.11 95 LYS D N 1
ATOM 3715 C CA . LYS D 2 94 ? -42.800 5.863 -32.057 1.00 214.11 95 LYS D CA 1
ATOM 3716 C C . LYS D 2 94 ? -42.951 6.528 -33.431 1.00 214.11 95 LYS D C 1
ATOM 3717 O O . LYS D 2 94 ? -43.503 5.887 -34.337 1.00 214.11 95 LYS D O 1
ATOM 3719 N N . VAL D 2 95 ? -42.497 7.774 -33.563 1.00 185.85 96 VAL D N 1
ATOM 3720 C CA . VAL D 2 95 ? -42.567 8.488 -34.872 1.00 186.21 96 VAL D CA 1
ATOM 3721 C C . VAL D 2 95 ? -41.146 8.591 -35.422 1.00 184.57 96 VAL D C 1
ATOM 3722 O O . VAL D 2 95 ? -40.418 9.493 -34.975 1.00 184.44 96 VAL D O 1
ATOM 3726 N N . LYS D 2 96 ? -40.772 7.714 -36.357 1.00 160.75 97 LYS D N 1
ATOM 3727 C CA . LYS D 2 96 ? -39.366 7.712 -36.827 1.00 159.09 97 LYS D CA 1
ATOM 3728 C C . LYS D 2 96 ? -39.009 9.077 -37.414 1.00 160.02 97 LYS D C 1
ATOM 3729 O O . LYS D 2 96 ? -39.717 9.542 -38.325 1.00 161.37 97 LYS D O 1
ATOM 3735 N N . TYR D 2 97 ? -37.992 9.723 -36.854 1.00 158.03 98 TYR D N 1
ATOM 3736 C CA . TYR D 2 97 ? -37.512 10.992 -37.404 1.00 159.01 98 TYR D CA 1
ATOM 3737 C C . TYR D 2 97 ? -36.144 10.967 -38.088 1.00 158.40 98 TYR D C 1
ATOM 3738 O O . TYR D 2 97 ? -35.698 12.034 -38.521 1.00 160.06 98 TYR D O 1
ATOM 3747 N N . MET D 2 98 ? -35.452 9.821 -38.213 1.00 150.37 99 MET D N 1
ATOM 3748 C CA . MET D 2 98 ? -34.166 9.787 -38.916 1.00 149.65 99 MET D CA 1
ATOM 3749 C C . MET D 2 98 ? -33.787 8.359 -39.261 1.00 147.98 99 MET D C 1
ATOM 3750 O O . MET D 2 98 ? -33.799 7.491 -38.393 1.00 146.80 99 MET D O 1
ATOM 3755 N N . GLU D 2 99 ? -33.377 8.139 -40.502 1.00 154.50 100 GLU D N 1
ATOM 3756 C CA . GLU D 2 99 ? -33.104 6.803 -41.007 1.00 153.25 100 GLU D CA 1
ATOM 3757 C C . GLU D 2 99 ? -31.723 6.813 -41.631 1.00 153.08 100 GLU D C 1
ATOM 3758 O O . GLU D 2 99 ? -31.471 7.604 -42.541 1.00 155.41 100 GLU D O 1
ATOM 3764 N N . ILE D 2 100 ? -30.810 5.997 -41.108 1.00 156.68 101 ILE D N 1
ATOM 3765 C CA . ILE D 2 100 ? -29.464 5.876 -41.669 1.00 156.56 101 ILE D CA 1
ATOM 3766 C C . ILE D 2 100 ? -29.284 4.488 -42.268 1.00 156.90 101 ILE D C 1
ATOM 3767 O O . ILE D 2 100 ? -29.261 3.505 -41.523 1.00 155.29 101 ILE D O 1
ATOM 3772 N N . LYS D 2 101 ? -29.046 4.418 -43.584 1.00 166.53 102 LYS D N 1
ATOM 3773 C CA . LYS D 2 101 ? -28.852 3.164 -44.321 1.00 165.30 102 LYS D CA 1
ATOM 3774 C C . LYS D 2 101 ? -27.434 3.084 -44.868 1.00 165.09 102 LYS D C 1
ATOM 3775 O O . LYS D 2 101 ? -26.980 4.013 -45.540 1.00 165.72 102 LYS D O 1
ATOM 3781 N N . MET D 2 102 ? -26.739 1.985 -44.589 1.00 170.28 103 MET D N 1
ATOM 3782 C CA . MET D 2 102 ? -25.350 1.843 -45.022 1.00 170.21 103 MET D CA 1
ATOM 3783 C C . MET D 2 102 ? -25.124 0.495 -45.686 1.00 169.78 103 MET D C 1
ATOM 3784 O O . MET D 2 102 ? -25.434 -0.546 -45.108 1.00 168.37 103 MET D O 1
ATOM 3789 N N . GLU D 2 103 ? -24.550 0.527 -46.886 1.00 170.12 104 GLU D N 1
ATOM 3790 C CA . GLU D 2 103 ? -24.308 -0.664 -47.688 1.00 169.82 104 GLU D CA 1
ATOM 3791 C C . GLU D 2 103 ? -22.812 -0.931 -47.843 1.00 169.32 104 GLU D C 1
ATOM 3792 O O . GLU D 2 103 ? -21.963 -0.066 -47.600 1.00 169.08 104 GLU D O 1
ATOM 3798 N N . GLN D 2 104 ? -22.513 -2.162 -48.258 1.00 171.46 105 GLN D N 1
ATOM 3799 C CA . GLN D 2 104 ? -21.138 -2.628 -48.402 1.00 170.52 105 GLN D CA 1
ATOM 3800 C C . GLN D 2 104 ? -20.396 -2.369 -47.099 1.00 169.25 105 GLN D C 1
ATOM 3801 O O . GLN D 2 104 ? -19.429 -1.617 -47.031 1.00 169.63 105 GLN D O 1
ATOM 3803 N N . VAL D 2 105 ? -20.913 -2.988 -46.049 1.00 169.30 106 VAL D N 1
ATOM 3804 C CA . VAL D 2 105 ? -20.500 -2.674 -44.698 1.00 168.91 106 VAL D CA 1
ATOM 3805 C C . VAL D 2 105 ? -19.422 -3.651 -44.283 1.00 167.53 106 VAL D C 1
ATOM 3806 O O . VAL D 2 105 ? -19.195 -4.673 -44.930 1.00 167.30 106 VAL D O 1
ATOM 3810 N N . LEU D 2 106 ? -18.714 -3.337 -43.206 1.00 157.62 107 LEU D N 1
ATOM 3811 C CA . LEU D 2 106 ? -17.738 -4.237 -42.613 1.00 156.70 107 LEU D CA 1
ATOM 3812 C C . LEU D 2 106 ? -17.654 -3.854 -41.148 1.00 156.09 107 LEU D C 1
ATOM 3813 O O . LEU D 2 106 ? -17.320 -2.711 -40.830 1.00 156.63 107 LEU D O 1
ATOM 3818 N N . ILE D 2 107 ? -17.985 -4.781 -40.249 1.00 163.65 108 ILE D N 1
ATOM 3819 C CA . ILE D 2 107 ? -17.891 -4.461 -38.825 1.00 163.22 108 ILE D CA 1
ATOM 3820 C C . ILE D 2 107 ? -16.421 -4.312 -38.482 1.00 162.68 108 ILE D C 1
ATOM 3821 O O . ILE D 2 107 ? -15.649 -5.276 -38.551 1.00 162.23 108 ILE D O 1
ATOM 3826 N N . ALA D 2 108 ? -16.031 -3.099 -38.119 1.00 163.54 109 ALA D N 1
ATOM 3827 C CA . ALA D 2 108 ? -14.657 -2.817 -37.725 1.00 163.76 109 ALA D CA 1
ATOM 3828 C C . ALA D 2 108 ? -14.491 -3.168 -36.250 1.00 162.85 109 ALA D C 1
ATOM 3829 O O . ALA D 2 108 ? -15.297 -3.900 -35.670 1.00 163.31 109 ALA D O 1
ATOM 3831 N N . LYS D 2 109 ? -13.447 -2.627 -35.639 1.00 161.00 110 LYS D N 1
ATOM 3832 C CA . LYS D 2 109 ? -13.076 -2.941 -34.274 1.00 161.16 110 LYS D CA 1
ATOM 3833 C C . LYS D 2 109 ? -14.290 -3.127 -33.369 1.00 161.22 110 LYS D C 1
ATOM 3834 O O . LYS D 2 109 ? -15.234 -2.336 -33.443 1.00 160.86 110 LYS D O 1
ATOM 3840 N N . VAL D 2 110 ? -14.287 -4.159 -32.522 1.00 173.92 111 VAL D N 1
ATOM 3841 C CA . VAL D 2 110 ? -15.355 -4.337 -31.549 1.00 174.21 111 VAL D CA 1
ATOM 3842 C C . VAL D 2 110 ? -14.715 -4.172 -30.178 1.00 174.97 111 VAL D C 1
ATOM 3843 O O . VAL D 2 110 ? -13.626 -4.699 -29.903 1.00 175.76 111 VAL D O 1
ATOM 3847 N N . GLU D 2 111 ? -15.393 -3.417 -29.333 1.00 170.93 112 GLU D N 1
ATOM 3848 C CA . GLU D 2 111 ? -14.866 -2.957 -28.064 1.00 172.38 112 GLU D CA 1
ATOM 3849 C C . GLU D 2 111 ? -15.933 -3.082 -26.999 1.00 174.15 112 GLU D C 1
ATOM 3850 O O . GLU D 2 111 ? -16.955 -2.401 -27.088 1.00 174.78 112 GLU D O 1
ATOM 3856 N N . PRO D 2 112 ? -15.799 -4.017 -26.056 1.00 179.52 113 PRO D N 1
ATOM 3857 C CA . PRO D 2 112 ? -16.755 -4.112 -24.936 1.00 181.17 113 PRO D CA 1
ATOM 3858 C C . PRO D 2 112 ? -16.388 -3.311 -23.699 1.00 182.26 113 PRO D C 1
ATOM 3859 O O . PRO D 2 112 ? -15.287 -3.499 -23.173 1.00 182.97 113 PRO D O 1
ATOM 3863 N N . HIS D 2 113 ? -17.258 -2.404 -23.235 1.00 182.46 114 HIS D N 1
ATOM 3864 C CA . HIS D 2 113 ? -17.090 -1.723 -21.949 1.00 184.12 114 HIS D CA 1
ATOM 3865 C C . HIS D 2 113 ? -18.266 -1.959 -20.992 1.00 186.01 114 HIS D C 1
ATOM 3866 O O . HIS D 2 113 ? -19.399 -2.157 -21.418 1.00 186.58 114 HIS D O 1
ATOM 3873 N N . GLY D 2 114 ? -17.990 -1.924 -19.686 1.00 186.77 115 GLY D N 1
ATOM 3874 C CA . GLY D 2 114 ? -19.026 -1.997 -18.665 1.00 188.76 115 GLY D CA 1
ATOM 3875 C C . GLY D 2 114 ? -18.557 -1.337 -17.380 1.00 191.65 115 GLY D C 1
ATOM 3876 O O . GLY D 2 114 ? -17.460 -1.671 -16.927 1.00 191.68 115 GLY D O 1
ATOM 3877 N N . SER D 2 115 ? -19.382 -0.482 -16.733 1.00 204.46 116 SER D N 1
ATOM 3878 C CA . SER D 2 115 ? -18.948 0.363 -15.605 1.00 204.73 116 SER D CA 1
ATOM 3879 C C . SER D 2 115 ? -19.660 0.088 -14.277 1.00 205.03 116 SER D C 1
ATOM 3880 O O . SER D 2 115 ? -19.533 0.892 -13.340 1.00 204.86 116 SER D O 1
ATOM 3883 N N . ALA D 2 116 ? -20.416 -1.014 -14.183 1.00 187.45 117 ALA D N 1
ATOM 3884 C CA . ALA D 2 116 ? -21.062 -1.558 -12.985 1.00 187.08 117 ALA D CA 1
ATOM 3885 C C . ALA D 2 116 ? -21.983 -0.584 -12.249 1.00 187.62 117 ALA D C 1
ATOM 3886 O O . ALA D 2 116 ? -22.435 -0.917 -11.139 1.00 187.86 117 ALA D O 1
ATOM 3888 N N . ASN D 2 117 ? -22.303 0.599 -12.828 1.00 202.84 118 ASN D N 1
ATOM 3889 C CA . ASN D 2 117 ? -23.359 1.476 -12.307 1.00 201.79 118 ASN D CA 1
ATOM 3890 C C . ASN D 2 117 ? -24.412 1.805 -13.359 1.00 201.58 118 ASN D C 1
ATOM 3891 O O . ASN D 2 117 ? -25.436 2.418 -13.013 1.00 200.56 118 ASN D O 1
ATOM 3896 N N . ASP D 2 118 ? -24.151 1.488 -14.639 1.00 203.05 119 ASP D N 1
ATOM 3897 C CA . ASP D 2 118 ? -25.173 1.378 -15.690 1.00 202.99 119 ASP D CA 1
ATOM 3898 C C . ASP D 2 118 ? -25.593 -0.099 -15.739 1.00 203.30 119 ASP D C 1
ATOM 3899 O O . ASP D 2 118 ? -24.914 -0.944 -16.333 1.00 202.83 119 ASP D O 1
ATOM 3904 N N . ASN D 2 119 ? -26.704 -0.409 -15.079 1.00 206.36 120 ASN D N 1
ATOM 3905 C CA . ASN D 2 119 ? -27.094 -1.788 -14.783 1.00 206.91 120 ASN D CA 1
ATOM 3906 C C . ASN D 2 119 ? -27.203 -2.688 -16.005 1.00 206.11 120 ASN D C 1
ATOM 3907 O O . ASN D 2 119 ? -26.904 -3.876 -15.917 1.00 206.03 120 ASN D O 1
ATOM 3912 N N . PHE D 2 121 ? -24.622 -4.770 -16.167 1.00 187.05 122 PHE D N 1
ATOM 3913 C CA . PHE D 2 121 ? -24.514 -5.662 -17.315 1.00 186.58 122 PHE D CA 1
ATOM 3914 C C . PHE D 2 121 ? -23.552 -5.019 -18.304 1.00 185.25 122 PHE D C 1
ATOM 3915 O O . PHE D 2 121 ? -23.549 -3.792 -18.470 1.00 185.12 122 PHE D O 1
ATOM 3923 N N . PRO D 2 122 ? -22.726 -5.855 -18.928 1.00 182.53 123 PRO D N 1
ATOM 3924 C CA . PRO D 2 122 ? -21.715 -5.358 -19.867 1.00 181.19 123 PRO D CA 1
ATOM 3925 C C . PRO D 2 122 ? -22.336 -4.742 -21.112 1.00 179.41 123 PRO D C 1
ATOM 3926 O O . PRO D 2 122 ? -23.486 -5.020 -21.457 1.00 179.51 123 PRO D O 1
ATOM 3928 N N . SER D 2 123 ? -21.568 -3.857 -21.754 1.00 170.81 124 SER D N 1
ATOM 3929 C CA . SER D 2 123 ? -21.964 -3.100 -22.941 1.00 169.09 124 SER D CA 1
ATOM 3930 C C . SER D 2 123 ? -20.866 -3.257 -23.997 1.00 167.62 124 SER D C 1
ATOM 3931 O O . SER D 2 123 ? -19.870 -3.947 -23.770 1.00 168.08 124 SER D O 1
ATOM 3934 N N . GLU D 2 124 ? -21.061 -2.676 -25.181 1.00 164.88 125 GLU D N 1
ATOM 3935 C CA . GLU D 2 124 ? -19.968 -2.636 -26.146 1.00 163.53 125 GLU D CA 1
ATOM 3936 C C . GLU D 2 124 ? -20.206 -1.590 -27.223 1.00 161.26 125 GLU D C 1
ATOM 3937 O O . GLU D 2 124 ? -21.332 -1.176 -27.486 1.00 161.93 125 GLU D O 1
ATOM 3943 N N . LYS D 2 125 ? -19.102 -1.139 -27.800 1.00 156.35 126 LYS D N 1
ATOM 3944 C CA . LYS D 2 125 ? -19.087 -0.142 -28.854 1.00 155.20 126 LYS D CA 1
ATOM 3945 C C . LYS D 2 125 ? -18.599 -0.791 -30.131 1.00 154.64 126 LYS D C 1
ATOM 3946 O O . LYS D 2 125 ? -17.490 -1.338 -30.172 1.00 154.19 126 LYS D O 1
ATOM 3952 N N . VAL D 2 126 ? -19.453 -0.763 -31.142 1.00 159.31 127 VAL D N 1
ATOM 3953 C CA . VAL D 2 126 ? -19.194 -1.349 -32.445 1.00 158.07 127 VAL D CA 1
ATOM 3954 C C . VAL D 2 126 ? -19.017 -0.236 -33.459 1.00 157.89 127 VAL D C 1
ATOM 3955 O O . VAL D 2 126 ? -19.795 0.726 -33.482 1.00 158.45 127 VAL D O 1
ATOM 3959 N N . SER D 2 127 ? -18.036 -0.392 -34.336 1.00 149.97 128 SER D N 1
ATOM 3960 C CA . SER D 2 127 ? -17.743 0.610 -35.344 1.00 151.04 128 SER D CA 1
ATOM 3961 C C . SER D 2 127 ? -17.951 -0.033 -36.710 1.00 151.30 128 SER D C 1
ATOM 3962 O O . SER D 2 127 ? -17.516 -1.167 -36.946 1.00 150.87 128 SER D O 1
ATOM 3965 N N . PHE D 2 128 ? -18.646 0.685 -37.589 1.00 157.55 129 PHE D N 1
ATOM 3966 C CA . PHE D 2 128 ? -19.079 0.197 -38.896 1.00 158.08 129 PHE D CA 1
ATOM 3967 C C . PHE D 2 128 ? -18.418 1.028 -39.986 1.00 159.95 129 PHE D C 1
ATOM 3968 O O . PHE D 2 128 ? -18.481 2.262 -39.953 1.00 160.97 129 PHE D O 1
ATOM 3976 N N . THR D 2 129 ? -17.800 0.362 -40.956 1.00 154.38 130 THR D N 1
ATOM 3977 C CA . THR D 2 129 ? -17.379 1.030 -42.174 1.00 154.67 130 THR D CA 1
ATOM 3978 C C . THR D 2 129 ? -18.308 0.633 -43.310 1.00 154.66 130 THR D C 1
ATOM 3979 O O . THR D 2 129 ? -18.905 -0.444 -43.303 1.00 154.10 130 THR D O 1
ATOM 3983 N N . TYR D 2 130 ? -18.407 1.514 -44.294 1.00 159.15 131 TYR D N 1
ATOM 3984 C CA . TYR D 2 130 ? -19.419 1.384 -45.327 1.00 160.38 131 TYR D CA 1
ATOM 3985 C C . TYR D 2 130 ? -18.875 2.012 -46.598 1.00 161.30 131 TYR D C 1
ATOM 3986 O O . TYR D 2 130 ? -17.854 2.714 -46.590 1.00 161.40 131 TYR D O 1
ATOM 3995 N N . GLY D 2 131 ? -19.628 1.835 -47.677 1.00 166.31 132 GLY D N 1
ATOM 3996 C CA . GLY D 2 131 ? -19.273 2.452 -48.937 1.00 167.41 132 GLY D CA 1
ATOM 3997 C C . GLY D 2 131 ? -20.352 3.423 -49.371 1.00 168.57 132 GLY D C 1
ATOM 3998 O O . GLY D 2 131 ? -20.134 4.259 -50.252 1.00 169.70 132 GLY D O 1
ATOM 3999 N N . LYS D 2 132 ? -21.529 3.300 -48.766 1.00 164.66 133 LYS D N 1
ATOM 4000 C CA . LYS D 2 132 ? -22.658 4.175 -49.048 1.00 165.76 133 LYS D CA 1
ATOM 4001 C C . LYS D 2 132 ? -23.419 4.490 -47.767 1.00 165.41 133 LYS D C 1
ATOM 4002 O O . LYS D 2 132 ? -23.513 3.651 -46.868 1.00 163.91 133 LYS D O 1
ATOM 4004 N N . ILE D 2 133 ? -23.940 5.727 -47.697 1.00 166.77 134 ILE D N 1
ATOM 4005 C CA . ILE D 2 133 ? -24.739 6.203 -46.533 1.00 166.94 134 ILE D CA 1
ATOM 4006 C C . ILE D 2 133 ? -26.089 6.756 -46.986 1.00 167.94 134 ILE D C 1
ATOM 4007 O O . ILE D 2 133 ? -26.222 7.029 -48.188 1.00 168.09 134 ILE D O 1
ATOM 4012 N N . LYS D 2 134 ? -27.029 6.946 -46.058 1.00 161.28 135 LYS D N 1
ATOM 4013 C CA . LYS D 2 134 ? -28.353 7.537 -46.402 1.00 162.54 135 LYS D CA 1
ATOM 4014 C C . LYS D 2 134 ? -28.893 8.232 -45.152 1.00 161.91 135 LYS D C 1
ATOM 4015 O O . LYS D 2 134 ? -28.647 7.716 -44.060 1.00 160.32 135 LYS D O 1
ATOM 4021 N N . TRP D 2 135 ? -29.544 9.390 -45.304 1.00 152.76 136 TRP D N 1
ATOM 4022 C CA . TRP D 2 135 ? -30.152 10.109 -44.152 1.00 152.77 136 TRP D CA 1
ATOM 4023 C C . TRP D 2 135 ? -31.572 10.516 -44.550 1.00 153.87 136 TRP D C 1
ATOM 4024 O O . TRP D 2 135 ? -31.672 11.375 -45.410 1.00 155.82 136 TRP D O 1
ATOM 4035 N N . THR D 2 136 ? -32.613 9.963 -43.918 1.00 151.43 137 THR D N 1
ATOM 4036 C CA . THR D 2 136 ? -33.990 10.205 -44.360 1.00 153.49 137 THR D CA 1
ATOM 4037 C C . THR D 2 136 ? -34.678 10.861 -43.175 1.00 154.03 137 THR D C 1
ATOM 4038 O O . THR D 2 136 ? -35.331 10.196 -42.363 1.00 153.00 137 THR D O 1
ATOM 4042 N N . TYR D 2 137 ? -34.603 12.182 -43.152 1.00 151.83 138 TYR D N 1
ATOM 4043 C CA . TYR D 2 137 ? -35.186 12.956 -42.077 1.00 151.83 138 TYR D CA 1
ATOM 4044 C C . TYR D 2 137 ? -36.669 13.114 -42.348 1.00 153.46 138 TYR D C 1
ATOM 4045 O O . TYR D 2 137 ? -37.056 13.475 -43.458 1.00 156.54 138 TYR D O 1
ATOM 4054 N N . THR D 2 138 ? -37.507 12.819 -41.353 1.00 158.69 139 THR D N 1
ATOM 4055 C CA . THR D 2 138 ? -38.957 12.938 -41.491 1.00 160.26 139 THR D CA 1
ATOM 4056 C C . THR D 2 138 ? -39.488 13.982 -40.504 1.00 161.98 139 THR D C 1
ATOM 4057 O O . THR D 2 138 ? -39.317 13.838 -39.291 1.00 161.17 139 THR D O 1
ATOM 4061 N N . GLN D 2 139 ? -40.108 15.043 -41.024 1.00 173.79 140 GLN D N 1
ATOM 4062 C CA . GLN D 2 139 ? -40.551 16.154 -40.139 1.00 175.07 140 GLN D CA 1
ATOM 4063 C C . GLN D 2 139 ? -42.032 16.012 -39.790 1.00 177.00 140 GLN D C 1
ATOM 4064 O O . GLN D 2 139 ? -42.741 15.289 -40.513 1.00 178.06 140 GLN D O 1
ATOM 4070 N N . GLN D 2 140 ? -42.470 16.680 -38.722 1.00 189.94 141 GLN D N 1
ATOM 4071 C CA . GLN D 2 140 ? -43.908 16.681 -38.348 1.00 191.81 141 GLN D CA 1
ATOM 4072 C C . GLN D 2 140 ? -44.525 17.979 -38.884 1.00 194.80 141 GLN D C 1
ATOM 4073 O O . GLN D 2 140 ? -43.753 18.828 -39.371 1.00 195.07 141 GLN D O 1
ATOM 4079 N N . LYS D 2 141 ? -45.846 18.128 -38.784 1.00 199.41 142 LYS D N 1
ATOM 4080 C CA . LYS D 2 141 ? -46.529 19.337 -39.314 1.00 201.73 142 LYS D CA 1
ATOM 4081 C C . LYS D 2 141 ? -47.807 19.594 -38.513 1.00 203.43 142 LYS D C 1
ATOM 4082 O O . LYS D 2 141 ? -48.470 20.606 -38.802 1.00 205.29 142 LYS D O 1
ATOM 4084 N N . ARG D 2 142 ? -48.129 18.709 -37.564 1.00 217.05 143 ARG D N 1
ATOM 4085 C CA . ARG D 2 142 ? -49.380 18.835 -36.764 1.00 217.72 143 ARG D CA 1
ATOM 4086 C C . ARG D 2 142 ? -50.559 19.077 -37.708 1.00 220.19 143 ARG D C 1
ATOM 4087 O O . ARG D 2 142 ? -50.849 18.186 -38.531 1.00 220.73 143 ARG D O 1
ATOM 4089 N N . ALA D 2 143 ? -51.217 20.233 -37.590 1.00 222.30 144 ALA D N 1
ATOM 4090 C CA . ALA D 2 143 ? -52.340 20.571 -38.493 1.00 224.05 144 ALA D CA 1
ATOM 4091 C C . ALA D 2 143 ? -52.104 21.963 -39.075 1.00 225.93 144 ALA D C 1
ATOM 4092 O O . ALA D 2 143 ? -53.067 22.571 -39.567 1.00 227.95 144 ALA D O 1
ATOM 4094 N N . ASP D 2 144 ? -50.860 22.442 -39.017 1.00 233.27 145 ASP D N 1
ATOM 4095 C CA . ASP D 2 144 ? -50.538 23.806 -39.509 1.00 235.14 145 ASP D CA 1
ATOM 4096 C C . ASP D 2 144 ? -49.529 23.704 -40.654 1.00 235.10 145 ASP D C 1
ATOM 4097 O O . ASP D 2 144 ? -49.358 22.578 -41.159 1.00 233.68 145 ASP D O 1
ATOM 4102 N N . GLY D 2 148 ? -45.147 15.976 -43.410 1.00 190.96 149 GLY D N 1
ATOM 4103 C CA . GLY D 2 148 ? -44.596 17.321 -43.394 1.00 191.49 149 GLY D CA 1
ATOM 4104 C C . GLY D 2 148 ? -43.329 17.554 -44.203 1.00 191.04 149 GLY D C 1
ATOM 4105 O O . GLY D 2 148 ? -43.046 18.688 -44.603 1.00 191.44 149 GLY D O 1
ATOM 4106 N N . GLY D 2 149 ? -42.619 16.476 -44.532 1.00 186.17 150 GLY D N 1
ATOM 4107 C CA . GLY D 2 149 ? -41.434 16.558 -45.374 1.00 184.97 150 GLY D CA 1
ATOM 4108 C C . GLY D 2 149 ? -40.438 15.421 -45.182 1.00 181.91 150 GLY D C 1
ATOM 4109 O O . GLY D 2 149 ? -40.365 14.828 -44.105 1.00 180.32 150 GLY D O 1
ATOM 4110 N N . ASN D 2 150 ? -39.711 15.073 -46.242 1.00 175.33 151 ASN D N 1
ATOM 4111 C CA . ASN D 2 150 ? -38.742 13.972 -46.233 1.00 172.12 151 ASN D CA 1
ATOM 4112 C C . ASN D 2 150 ? -37.425 14.404 -46.885 1.00 171.23 151 ASN D C 1
ATOM 4113 O O . ASN D 2 150 ? -36.976 13.803 -47.853 1.00 171.80 151 ASN D O 1
ATOM 4118 N N . VAL D 2 151 ? -36.791 15.447 -46.354 1.00 157.66 152 VAL D N 1
ATOM 4119 C CA . VAL D 2 151 ? -35.517 15.904 -46.919 1.00 157.29 152 VAL D CA 1
ATOM 4120 C C . VAL D 2 151 ? -34.403 14.912 -46.587 1.00 154.93 152 VAL D C 1
ATOM 4121 O O . VAL D 2 151 ? -34.178 14.559 -45.426 1.00 153.39 152 VAL D O 1
ATOM 4125 N N . SER D 2 152 ? -33.739 14.423 -47.628 1.00 152.88 153 SER D N 1
ATOM 4126 C CA . SER D 2 152 ? -32.770 13.345 -47.555 1.00 151.21 153 SER D CA 1
ATOM 4127 C C . SER D 2 152 ? -31.545 13.683 -48.387 1.00 150.98 153 SER D C 1
ATOM 4128 O O . SER D 2 152 ? -31.501 14.687 -49.101 1.00 152.47 153 SER D O 1
ATOM 4131 N N . SER D 2 153 ? -30.536 12.806 -48.273 1.00 144.90 154 SER D N 1
ATOM 4132 C CA . SER D 2 153 ? -29.256 12.982 -49.004 1.00 144.42 154 SER D CA 1
ATOM 4133 C C . SER D 2 153 ? -28.493 11.656 -48.898 1.00 143.08 154 SER D C 1
ATOM 4134 O O . SER D 2 153 ? -28.998 10.754 -48.209 1.00 142.35 154 SER D O 1
ATOM 4137 N N . GLY D 2 154 ? -27.333 11.546 -49.550 1.00 151.09 155 GLY D N 1
ATOM 4138 C CA . GLY D 2 154 ? -26.516 10.319 -49.481 1.00 149.91 155 GLY D CA 1
ATOM 4139 C C . GLY D 2 154 ? -25.146 10.541 -50.093 1.00 149.07 155 GLY D C 1
ATOM 4140 O O . GLY D 2 154 ? -24.992 11.531 -50.826 1.00 150.09 155 GLY D O 1
ATOM 4141 N N . TRP D 2 155 ? -24.188 9.653 -49.807 1.00 168.15 156 TRP D N 1
ATOM 4142 C CA . TRP D 2 155 ? -22.832 9.765 -50.406 1.00 168.19 156 TRP D CA 1
ATOM 4143 C C . TRP D 2 155 ? -22.219 8.383 -50.606 1.00 168.43 156 TRP D C 1
ATOM 4144 O O . TRP D 2 155 ? -22.043 7.664 -49.611 1.00 167.15 156 TRP D O 1
ATOM 4155 N N . ASP D 2 156 ? -21.891 8.043 -51.851 1.00 196.95 157 ASP D N 1
ATOM 4156 C CA . ASP D 2 156 ? -21.212 6.754 -52.129 1.00 196.23 157 ASP D CA 1
ATOM 4157 C C . ASP D 2 156 ? -19.710 7.028 -52.151 1.00 194.74 157 ASP D C 1
ATOM 4158 O O . ASP D 2 156 ? -19.252 7.615 -53.137 1.00 195.42 157 ASP D O 1
ATOM 4163 N N . LEU D 2 157 ? -18.985 6.630 -51.103 1.00 258.46 158 LEU D N 1
ATOM 4164 C CA . LEU D 2 157 ? -17.539 6.963 -51.049 1.00 258.06 158 LEU D CA 1
ATOM 4165 C C . LEU D 2 157 ? -16.728 6.002 -51.921 1.00 257.97 158 LEU D C 1
ATOM 4166 O O . LEU D 2 157 ? -15.567 6.335 -52.222 1.00 257.02 158 LEU D O 1
ATOM 4171 N N . THR D 2 158 ? -17.310 4.875 -52.344 1.00 201.73 159 THR D N 1
ATOM 4172 C CA . THR D 2 158 ? -16.576 3.984 -53.280 1.00 201.10 159 THR D CA 1
ATOM 41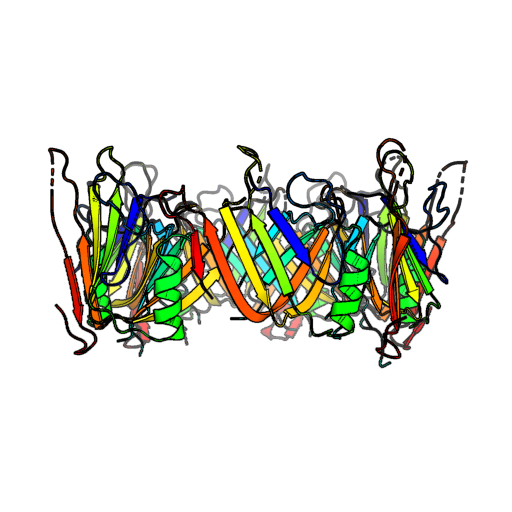73 C C . THR D 2 158 ? -16.257 4.777 -54.547 1.00 201.97 159 THR D C 1
ATOM 4174 O O . THR D 2 158 ? -15.168 4.572 -55.107 1.00 201.32 159 THR D O 1
ATOM 4178 N N . ALA D 2 159 ? -17.172 5.653 -54.970 1.00 193.15 160 ALA D N 1
ATOM 4179 C CA . ALA D 2 159 ? -16.913 6.516 -56.145 1.00 193.99 160 ALA D CA 1
ATOM 4180 C C . ALA D 2 159 ? -16.795 7.967 -55.680 1.00 194.92 160 ALA D C 1
ATOM 4181 O O . ALA D 2 159 ? -16.773 8.848 -56.555 1.00 196.64 160 ALA D O 1
ATOM 4183 N N . ASN D 2 160 ? -16.729 8.194 -54.364 1.00 190.61 161 ASN D N 1
ATOM 4184 C CA . ASN D 2 160 ? -16.653 9.567 -53.790 1.00 190.70 161 ASN D CA 1
ATOM 4185 C C . ASN D 2 160 ? -17.602 10.508 -54.539 1.00 191.54 161 ASN D C 1
ATOM 4186 O O . ASN D 2 160 ? -17.128 11.537 -55.055 1.00 191.38 161 ASN D O 1
ATOM 4191 N N . LYS D 2 161 ? -18.892 10.172 -54.575 1.00 176.18 162 LYS D N 1
ATOM 4192 C CA . LYS D 2 161 ? -19.881 11.001 -55.306 1.00 177.88 162 LYS D CA 1
ATOM 4193 C C . LYS D 2 161 ? -21.201 10.978 -54.545 1.00 177.43 162 LYS D C 1
ATOM 4194 O O . LYS D 2 161 ? -21.267 10.287 -53.519 1.00 175.88 162 LYS D O 1
ATOM 4196 N N . ALA D 2 162 ? -22.221 11.672 -55.057 1.00 166.08 163 ALA D N 1
ATOM 4197 C CA . ALA D 2 162 ? -23.513 11.775 -54.341 1.00 166.27 163 ALA D CA 1
ATOM 4198 C C . ALA D 2 162 ? -24.392 10.550 -54.604 1.00 166.33 163 ALA D C 1
ATOM 4199 O O . ALA D 2 162 ? -23.946 9.639 -55.323 1.00 166.03 163 ALA D O 1
ATOM 4201 N N . ILE D 2 163 ? -25.600 10.541 -54.036 1.00 161.55 164 ILE D N 1
ATOM 4202 C CA . ILE D 2 163 ? -26.536 9.393 -54.214 1.00 161.24 164 ILE D CA 1
ATOM 4203 C C . ILE D 2 163 ? -27.929 9.953 -54.512 1.00 162.39 164 ILE D C 1
ATOM 4204 O O . ILE D 2 163 ? -28.062 11.188 -54.448 1.00 163.03 164 ILE D O 1
ATOM 4209 N N . ALA E 2 1 ? -11.549 26.788 6.691 1.00 170.07 2 ALA E N 1
ATOM 4210 C CA . ALA E 2 1 ? -12.141 26.978 8.021 1.00 171.12 2 ALA E CA 1
ATOM 4211 C C . ALA E 2 1 ? -11.049 27.151 9.082 1.00 171.67 2 ALA E C 1
ATOM 4212 O O . ALA E 2 1 ? -11.330 27.167 10.297 1.00 172.34 2 ALA E O 1
ATOM 4214 N N . PHE E 2 2 ? -9.803 27.307 8.617 1.00 160.27 3 PHE E N 1
ATOM 4215 C CA . PHE E 2 2 ? -8.661 27.415 9.507 1.00 161.47 3 PHE E CA 1
ATOM 4216 C C . PHE E 2 2 ? -8.284 28.874 9.768 1.00 161.68 3 PHE E C 1
ATOM 4217 O O . PHE E 2 2 ? -8.983 29.811 9.364 1.00 160.99 3 PHE E O 1
ATOM 4225 N N . ASP E 2 3 ? -7.106 29.046 10.383 1.00 149.25 4 ASP E N 1
ATOM 4226 C CA . ASP E 2 3 ? -6.519 30.340 10.707 1.00 149.21 4 ASP E CA 1
ATOM 4227 C C . ASP E 2 3 ? -5.030 30.315 10.360 1.00 149.30 4 ASP E C 1
ATOM 4228 O O . ASP E 2 3 ? -4.220 29.819 11.148 1.00 151.06 4 ASP E O 1
ATOM 4233 N N . ALA E 2 4 ? -4.660 30.800 9.186 1.00 133.74 5 ALA E N 1
ATOM 4234 C CA . ALA E 2 4 ? -3.260 30.760 8.785 1.00 133.77 5 ALA E CA 1
ATOM 4235 C C . ALA E 2 4 ? -2.760 32.163 8.509 1.00 134.00 5 ALA E C 1
ATOM 4236 O O . ALA E 2 4 ? -3.535 33.033 8.082 1.00 133.40 5 ALA E O 1
ATOM 4238 N N . PHE E 2 5 ? -1.442 32.350 8.701 1.00 137.07 6 PHE E N 1
ATOM 4239 C CA . PHE E 2 5 ? -0.785 33.662 8.637 1.00 137.40 6 PHE E CA 1
ATOM 4240 C C . PHE E 2 5 ? 0.614 33.570 8.030 1.00 137.26 6 PHE E C 1
ATOM 4241 O O . PHE E 2 5 ? 1.372 32.644 8.326 1.00 137.80 6 PHE E O 1
ATOM 4249 N N . LEU E 2 6 ? 0.999 34.590 7.258 1.00 130.89 7 LEU E N 1
ATOM 4250 C CA . LEU E 2 6 ? 2.335 34.602 6.605 1.00 130.75 7 LEU E CA 1
ATOM 4251 C C . LEU E 2 6 ? 2.989 35.972 6.796 1.00 132.62 7 LEU E C 1
ATOM 4252 O O . LEU E 2 6 ? 2.258 36.965 6.820 1.00 132.68 7 LEU E O 1
ATOM 4257 N N . LYS E 2 7 ? 4.316 36.012 6.945 1.00 143.64 8 LYS E N 1
ATOM 4258 C CA . LYS E 2 7 ? 5.042 37.298 7.065 1.00 143.90 8 LYS E CA 1
ATOM 4259 C C . LYS E 2 7 ? 6.181 37.310 6.046 1.00 143.53 8 LYS E C 1
ATOM 4260 O O . LYS E 2 7 ? 6.937 36.331 6.018 1.00 143.34 8 LYS E O 1
ATOM 4266 N N . ILE E 2 8 ? 6.281 38.360 5.229 1.00 146.81 9 ILE E N 1
ATOM 4267 C CA . ILE E 2 8 ? 7.434 38.483 4.289 1.00 146.96 9 ILE E CA 1
ATOM 4268 C C . ILE E 2 8 ? 8.353 39.567 4.850 1.00 147.98 9 ILE E C 1
ATOM 4269 O O . ILE E 2 8 ? 7.830 40.632 5.221 1.00 148.57 9 ILE E O 1
ATOM 4274 N N . ASP E 2 9 ? 9.658 39.298 4.931 1.00 158.97 10 ASP E N 1
ATOM 4275 C CA . ASP E 2 9 ? 10.615 40.259 5.535 1.00 160.07 10 ASP E CA 1
ATOM 4276 C C . ASP E 2 9 ? 10.391 41.665 4.990 1.00 160.60 10 ASP E C 1
ATOM 4277 O O . ASP E 2 9 ? 10.115 42.572 5.800 1.00 161.87 10 ASP E O 1
ATOM 4282 N N . GLY E 2 10 ? 10.505 41.853 3.678 1.00 156.73 11 GLY E N 1
ATOM 4283 C CA . GLY E 2 10 ? 10.429 43.213 3.116 1.00 155.95 11 GLY E CA 1
ATOM 4284 C C . GLY E 2 10 ? 9.022 43.655 2.776 1.00 155.52 11 GLY E C 1
ATOM 4285 O O . GLY E 2 10 ? 8.824 44.870 2.604 1.00 156.03 11 GLY E O 1
ATOM 4286 N N . ILE E 2 11 ? 8.076 42.726 2.652 1.00 143.24 12 ILE E N 1
ATOM 4287 C CA . ILE E 2 11 ? 6.716 43.130 2.204 1.00 143.18 12 ILE E CA 1
ATOM 4288 C C . ILE E 2 11 ? 5.708 42.846 3.318 1.00 143.70 12 ILE E C 1
ATOM 4289 O O . ILE E 2 11 ? 5.418 41.668 3.575 1.00 142.98 12 ILE E O 1
ATOM 4294 N N . PRO E 2 12 ? 5.166 43.877 4.001 1.00 149.15 13 PRO E N 1
ATOM 4295 C CA . PRO E 2 12 ? 4.143 43.663 5.017 1.00 149.57 13 PRO E CA 1
ATOM 4296 C C . PRO E 2 12 ? 2.739 43.631 4.400 1.00 149.03 13 PRO E C 1
ATOM 4297 O O . PRO E 2 12 ? 2.608 43.884 3.219 1.00 148.65 13 PRO E O 1
ATOM 4301 N N . GLY E 2 13 ? 1.724 43.347 5.214 1.00 153.70 14 GLY E N 1
ATOM 4302 C CA . GLY E 2 13 ? 0.357 43.239 4.676 1.00 153.43 14 GLY E CA 1
ATOM 4303 C C . GLY E 2 13 ? -0.619 44.110 5.434 1.00 154.67 14 GLY E C 1
ATOM 4304 O O . GLY E 2 13 ? -0.218 45.199 5.872 1.00 155.11 14 GLY E O 1
ATOM 4305 N N . GLU E 2 14 ? -1.859 43.640 5.576 1.00 161.71 15 GLU E N 1
ATOM 4306 C CA . GLU E 2 14 ? -2.904 44.451 6.250 1.00 161.95 15 GLU E CA 1
ATOM 4307 C C . GLU E 2 14 ? -3.734 43.559 7.173 1.00 161.98 15 GLU E C 1
ATOM 4308 O O . GLU E 2 14 ? -4.958 43.773 7.251 1.00 161.80 15 GLU E O 1
ATOM 4314 N N . SER E 2 15 ? -3.095 42.609 7.857 1.00 165.48 16 SER E N 1
ATOM 4315 C CA . SER E 2 15 ? -3.843 41.785 8.838 1.00 166.47 16 SER E CA 1
ATOM 4316 C C . SER E 2 15 ? -4.275 42.673 10.005 1.00 168.36 16 SER E C 1
ATOM 4317 O O . SER E 2 15 ? -3.573 43.657 10.290 1.00 168.63 16 SER E O 1
ATOM 4320 N N . SER E 2 16 ? -5.394 42.342 10.642 1.00 173.16 17 SER E N 1
ATOM 4321 C CA . SER E 2 16 ? -5.855 43.113 11.823 1.00 173.99 17 SER E CA 1
ATOM 4322 C C . SER E 2 16 ? -5.559 42.293 13.073 1.00 175.40 17 SER E C 1
ATOM 4323 O O . SER E 2 16 ? -5.861 42.768 14.183 1.00 176.66 17 SER E O 1
ATOM 4326 N N . ASP E 2 17 ? -4.987 41.104 12.888 1.00 184.97 18 ASP E N 1
ATOM 4327 C CA . ASP E 2 17 ? -4.729 40.208 14.044 1.00 186.42 18 ASP E CA 1
ATOM 4328 C C . ASP E 2 17 ? -3.774 40.894 15.015 1.00 187.52 18 ASP E C 1
ATOM 4329 O O . ASP E 2 17 ? -2.746 41.416 14.562 1.00 186.20 18 ASP E O 1
ATOM 4334 N N . ASP E 2 18 ? -4.116 40.873 16.303 1.00 199.57 19 ASP E N 1
ATOM 4335 C CA . ASP E 2 18 ? -3.265 41.497 17.344 1.00 200.23 19 ASP E CA 1
ATOM 4336 C C . ASP E 2 18 ? -1.864 40.889 17.292 1.00 200.51 19 ASP E C 1
ATOM 4337 O O . ASP E 2 18 ? -0.907 41.639 17.029 1.00 201.30 19 ASP E O 1
ATOM 4342 N N . LYS E 2 19 ? -1.753 39.583 17.534 1.00 195.74 20 LYS E N 1
ATOM 4343 C CA . LYS E 2 19 ? -0.414 38.939 17.587 1.00 196.54 20 LYS E CA 1
ATOM 4344 C C . LYS E 2 19 ? 0.256 39.039 16.219 1.00 194.85 20 LYS E C 1
ATOM 4345 O O . LYS E 2 19 ? 1.486 39.217 16.177 1.00 194.82 20 LYS E O 1
ATOM 4351 N N . HIS E 2 20 ? -0.524 38.939 15.141 1.00 180.72 21 HIS E N 1
ATOM 4352 C CA . HIS E 2 20 ? 0.076 38.944 13.784 1.00 179.07 21 HIS E CA 1
ATOM 4353 C C . HIS E 2 20 ? 0.102 40.369 13.236 1.00 178.62 21 HIS E C 1
ATOM 4354 O O . HIS E 2 20 ? 0.008 40.498 12.011 1.00 177.78 21 HIS E O 1
ATOM 4361 N N . LYS E 2 21 ? 0.195 41.376 14.110 1.00 175.70 22 LYS E N 1
ATOM 4362 C CA . LYS E 2 21 ? 0.329 42.801 13.697 1.00 175.06 22 LYS E CA 1
ATOM 4363 C C . LYS E 2 21 ? -0.311 43.068 12.336 1.00 173.23 22 LYS E C 1
ATOM 4364 O O . LYS E 2 21 ? -1.550 43.033 12.249 1.00 172.67 22 LYS E O 1
ATOM 4366 N N . ASP E 2 22 ? 0.518 43.375 11.337 1.00 170.52 23 ASP E N 1
ATOM 4367 C CA . ASP E 2 22 ? 0.012 43.601 9.959 1.00 169.30 23 ASP E CA 1
ATOM 4368 C C . ASP E 2 22 ? 0.673 42.569 9.046 1.00 168.53 23 ASP E C 1
ATOM 4369 O O . ASP E 2 22 ? 1.451 42.971 8.163 1.00 167.52 23 ASP E O 1
ATOM 4374 N N . TRP E 2 23 ? 0.373 41.289 9.265 1.00 158.40 24 TRP E N 1
ATOM 4375 C CA . TRP E 2 23 ? 0.960 40.197 8.449 1.00 157.06 24 TRP E CA 1
ATOM 4376 C C . TRP E 2 23 ? 0.089 39.981 7.208 1.00 157.12 24 TRP E C 1
ATOM 4377 O O . TRP E 2 23 ? -0.669 40.899 6.846 1.00 157.05 24 TRP E O 1
ATOM 4388 N N . ILE E 2 24 ? 0.178 38.794 6.601 1.00 140.40 25 ILE E N 1
ATOM 4389 C CA . ILE E 2 24 ? -0.653 38.474 5.404 1.00 137.80 25 ILE E CA 1
ATOM 4390 C C . ILE E 2 24 ? -1.505 37.254 5.749 1.00 136.88 25 ILE E C 1
ATOM 4391 O O . ILE E 2 24 ? -0.930 36.227 6.129 1.00 137.25 25 ILE E O 1
ATOM 4396 N N . GLU E 2 25 ? -2.828 37.375 5.645 1.00 143.12 26 GLU E N 1
ATOM 4397 C CA . GLU E 2 25 ? -3.731 36.234 5.932 1.00 142.40 26 GLU E CA 1
ATOM 4398 C C . GLU E 2 25 ? -3.785 35.329 4.700 1.00 141.90 26 GLU E C 1
ATOM 4399 O O . GLU E 2 25 ? -4.121 35.836 3.618 1.00 140.63 26 GLU E O 1
ATOM 4405 N N . ILE E 2 26 ? -3.477 34.042 4.870 1.00 134.10 27 ILE E N 1
ATOM 4406 C CA . ILE E 2 26 ? -3.442 33.103 3.710 1.00 132.95 27 ILE E CA 1
ATOM 4407 C C . ILE E 2 26 ? -4.702 32.233 3.743 1.00 132.41 27 ILE E C 1
ATOM 4408 O O . ILE E 2 26 ? -5.168 31.911 4.849 1.00 133.50 27 ILE E O 1
ATOM 4413 N N . GLN E 2 27 ? -5.253 31.913 2.571 1.00 137.82 28 GLN E N 1
ATOM 4414 C CA . GLN E 2 27 ? -6.514 31.127 2.502 1.00 136.92 28 GLN E CA 1
ATOM 4415 C C . GLN E 2 27 ? -6.229 29.711 1.992 1.00 136.48 28 GLN E C 1
ATOM 4416 O O . GLN E 2 27 ? -7.164 28.902 2.018 1.00 136.78 28 GLN E O 1
ATOM 4422 N N . SER E 2 28 ? -5.004 29.433 1.527 1.00 127.73 29 SER E N 1
ATOM 4423 C CA . SER E 2 28 ? -4.622 28.061 1.090 1.00 127.33 29 SER E CA 1
ATOM 4424 C C . SER E 2 28 ? -3.099 27.943 1.074 1.00 128.67 29 SER E C 1
ATOM 4425 O O . SER E 2 28 ? -2.441 28.939 0.753 1.00 129.15 29 SER E O 1
ATOM 4428 N N . PHE E 2 29 ? -2.567 26.757 1.384 1.00 122.35 30 PHE E N 1
ATOM 4429 C CA . PHE E 2 29 ? -1.099 26.535 1.328 1.00 122.65 30 PHE E CA 1
ATOM 4430 C C . PHE E 2 29 ? -0.806 25.131 0.806 1.00 122.44 30 PHE E C 1
ATOM 4431 O O . PHE E 2 29 ? -1.682 24.259 0.950 1.00 122.33 30 PHE E O 1
ATOM 4439 N N . ALA E 2 30 ? 0.400 24.924 0.256 1.00 114.64 31 ALA E N 1
ATOM 4440 C CA . ALA E 2 30 ? 0.791 23.603 -0.289 1.00 114.51 31 ALA E CA 1
ATOM 4441 C C . ALA E 2 30 ? 2.304 23.517 -0.494 1.00 115.08 31 ALA E C 1
ATOM 4442 O O . ALA E 2 30 ? 2.926 24.577 -0.681 1.00 114.94 31 ALA E O 1
ATOM 4444 N N . HIS E 2 31 ? 2.854 22.298 -0.504 1.00 123.21 32 HIS E N 1
ATOM 4445 C CA . HIS E 2 31 ? 4.311 22.084 -0.721 1.00 123.62 32 HIS E CA 1
ATOM 4446 C C . HIS E 2 31 ? 4.538 20.634 -1.160 1.00 123.56 32 HIS E C 1
ATOM 4447 O O . HIS E 2 31 ? 3.562 19.870 -1.125 1.00 124.43 32 HIS E O 1
ATOM 4454 N N . LYS E 2 32 ? 5.769 20.280 -1.543 1.00 131.27 33 LYS E N 1
ATOM 4455 C CA . LYS E 2 32 ? 6.098 18.899 -1.991 1.00 131.04 33 LYS E CA 1
ATOM 4456 C C . LYS E 2 32 ? 7.605 18.663 -1.860 1.00 131.44 33 LYS E C 1
ATOM 4457 O O . LYS E 2 32 ? 8.374 19.454 -2.431 1.00 130.71 33 LYS E O 1
ATOM 4463 N N . LEU E 2 33 ? 8.008 17.620 -1.127 1.00 209.43 34 LEU E N 1
ATOM 4464 C CA . LEU E 2 33 ? 9.454 17.285 -1.008 1.00 210.02 34 LEU E CA 1
ATOM 4465 C C . LEU E 2 33 ? 9.691 15.846 -1.477 1.00 210.78 34 LEU E C 1
ATOM 4466 O O . LEU E 2 33 ? 9.506 14.936 -0.662 1.00 210.22 34 LEU E O 1
ATOM 4471 N N . GLU E 2 34 ? 10.134 15.671 -2.728 1.00 272.54 35 GLU E N 1
ATOM 4472 C CA . GLU E 2 34 ? 10.412 14.340 -3.337 1.00 272.37 35 GLU E CA 1
ATOM 4473 C C . GLU E 2 34 ? 11.868 13.932 -3.093 1.00 273.79 35 GLU E C 1
ATOM 4474 O O . GLU E 2 34 ? 12.492 14.500 -2.179 1.00 274.85 35 GLU E O 1
ATOM 4480 N N . GLN E 2 35 ? 12.383 12.981 -3.878 1.00 281.60 36 GLN E N 1
ATOM 4481 C CA . GLN E 2 35 ? 13.766 12.473 -3.697 1.00 282.96 36 GLN E CA 1
ATOM 4482 C C . GLN E 2 35 ? 14.436 12.326 -5.064 1.00 282.41 36 GLN E C 1
ATOM 4483 O O . GLN E 2 35 ? 13.795 11.719 -5.944 1.00 280.42 36 GLN E O 1
ATOM 4489 N N . ALA E 2 49 ? 20.888 7.555 -5.635 1.00 218.48 50 ALA E N 1
ATOM 4490 C CA . ALA E 2 49 ? 20.807 8.574 -4.563 1.00 219.64 50 ALA E CA 1
ATOM 4491 C C . ALA E 2 49 ? 21.447 9.883 -5.043 1.00 218.81 50 ALA E C 1
ATOM 4492 O O . ALA E 2 49 ? 22.638 10.108 -4.741 1.00 219.47 50 ALA E O 1
ATOM 4494 N N . GLU E 2 50 ? 20.685 10.707 -5.769 1.00 230.16 51 GLU E N 1
ATOM 4495 C CA . GLU E 2 50 ? 21.208 12.007 -6.268 1.00 228.31 51 GLU E CA 1
ATOM 4496 C C . GLU E 2 50 ? 20.987 13.074 -5.193 1.00 229.20 51 GLU E C 1
ATOM 4497 O O . GLU E 2 50 ? 21.978 13.445 -4.533 1.00 231.33 51 GLU E O 1
ATOM 4503 N N . ARG E 2 51 ? 19.742 13.531 -5.021 1.00 219.76 52 ARG E N 1
ATOM 4504 C CA . ARG E 2 51 ? 19.427 14.585 -4.018 1.00 219.51 52 ARG E CA 1
ATOM 4505 C C . ARG E 2 51 ? 17.951 14.508 -3.617 1.00 218.83 52 ARG E C 1
ATOM 4506 O O . ARG E 2 51 ? 17.347 13.430 -3.779 1.00 218.30 52 ARG E O 1
ATOM 4508 N N . VAL E 2 52 ? 17.403 15.610 -3.097 1.00 199.48 53 VAL E N 1
ATOM 4509 C CA . VAL E 2 52 ? 15.961 15.658 -2.714 1.00 198.60 53 VAL E CA 1
ATOM 4510 C C . VAL E 2 52 ? 15.276 16.745 -3.538 1.00 196.78 53 VAL E C 1
ATOM 4511 O O . VAL E 2 52 ? 15.864 17.833 -3.688 1.00 196.59 53 VAL E O 1
ATOM 4515 N N . ASN E 2 53 ? 14.073 16.462 -4.038 1.00 210.27 54 ASN E N 1
ATOM 4516 C CA . ASN E 2 53 ? 13.386 17.442 -4.920 1.00 208.98 54 ASN E CA 1
ATOM 4517 C C . ASN E 2 53 ? 12.502 18.358 -4.070 1.00 208.85 54 ASN E C 1
ATOM 4518 O O . ASN E 2 53 ? 11.339 17.996 -3.823 1.00 208.47 54 ASN E O 1
ATOM 4523 N N . HIS E 2 54 ? 13.040 19.504 -3.653 1.00 174.54 55 HIS E N 1
ATOM 4524 C CA . HIS E 2 54 ? 12.246 20.481 -2.868 1.00 173.68 55 HIS E CA 1
ATOM 4525 C C . HIS E 2 54 ? 11.495 21.379 -3.851 1.00 172.33 55 HIS E C 1
ATOM 4526 O O . HIS E 2 54 ? 12.150 21.932 -4.748 1.00 172.65 55 HIS E O 1
ATOM 4533 N N . ALA E 2 55 ? 10.180 21.526 -3.683 1.00 155.26 56 ALA E N 1
ATOM 4534 C CA . ALA E 2 55 ? 9.388 22.327 -4.644 1.00 153.78 56 ALA E CA 1
ATOM 4535 C C . ALA E 2 55 ? 9.216 2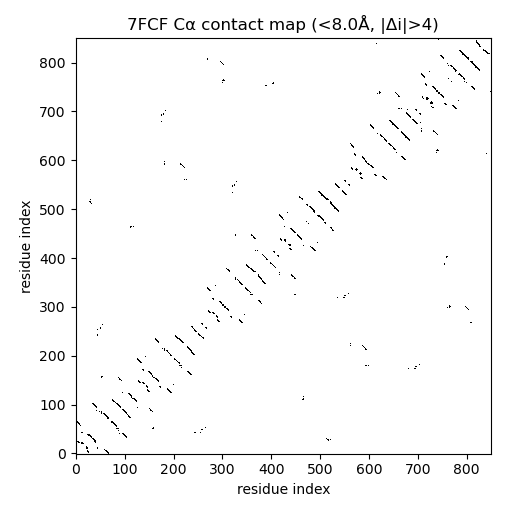3.757 -4.128 1.00 154.29 56 ALA E C 1
ATOM 4536 O O . ALA E 2 55 ? 10.060 24.214 -3.341 1.00 155.29 56 ALA E O 1
ATOM 4538 N N . ALA E 2 56 ? 8.154 24.433 -4.567 1.00 129.66 57 ALA E N 1
ATOM 4539 C CA . ALA E 2 56 ? 7.915 25.833 -4.152 1.00 128.85 57 ALA E CA 1
ATOM 4540 C C . ALA E 2 56 ? 6.768 25.865 -3.146 1.00 129.02 57 ALA E C 1
ATOM 4541 O O . ALA E 2 56 ? 5.889 24.993 -3.226 1.00 129.87 57 ALA E O 1
ATOM 4543 N N . TYR E 2 57 ? 6.783 26.839 -2.239 1.00 118.18 58 TYR E N 1
ATOM 4544 C CA . TYR E 2 57 ? 5.668 26.958 -1.269 1.00 118.87 58 TYR E CA 1
ATOM 4545 C C . TYR E 2 57 ? 4.583 27.829 -1.896 1.00 118.01 58 TYR E C 1
ATOM 4546 O O . TYR E 2 57 ? 4.759 29.053 -1.970 1.00 117.80 58 TYR E O 1
ATOM 4555 N N . GLU E 2 58 ? 3.493 27.200 -2.328 1.00 127.10 59 GLU E N 1
ATOM 4556 C CA . GLU E 2 58 ? 2.373 27.950 -2.945 1.00 126.32 59 GLU E CA 1
ATOM 4557 C C . GLU E 2 58 ? 1.473 28.455 -1.821 1.00 127.41 59 GLU E C 1
ATOM 4558 O O . GLU E 2 58 ? 1.082 27.639 -0.981 1.00 127.92 59 GLU E O 1
ATOM 4564 N N . ILE E 2 59 ? 1.174 29.754 -1.814 1.00 125.88 60 ILE E N 1
ATOM 4565 C CA . ILE E 2 59 ? 0.274 30.342 -0.783 1.00 125.88 60 ILE E CA 1
ATOM 4566 C C . ILE E 2 59 ? -0.769 31.174 -1.523 1.00 125.51 60 ILE E C 1
ATOM 4567 O O . ILE E 2 59 ? -0.374 32.075 -2.278 1.00 125.43 60 ILE E O 1
ATOM 4572 N N . THR E 2 60 ? -2.051 30.847 -1.362 1.00 121.63 61 THR E N 1
ATOM 4573 C CA . THR E 2 60 ? -3.097 31.692 -1.982 1.00 121.28 61 THR E CA 1
ATOM 4574 C C . THR E 2 60 ? -3.597 32.675 -0.932 1.00 122.20 61 THR E C 1
ATOM 4575 O O . THR E 2 60 ? -3.742 32.265 0.228 1.00 122.94 61 THR E O 1
ATOM 4579 N N . HIS E 2 61 ? -3.818 33.920 -1.335 1.00 127.62 62 HIS E N 1
ATOM 4580 C CA . HIS E 2 61 ? -4.322 34.960 -0.404 1.00 128.46 62 HIS E CA 1
ATOM 4581 C C . HIS E 2 61 ? -5.062 36.017 -1.215 1.00 128.54 62 HIS E C 1
ATOM 4582 O O . HIS E 2 61 ? -4.733 36.196 -2.394 1.00 128.00 62 HIS E O 1
ATOM 4589 N N . PHE E 2 62 ? -6.020 36.692 -0.595 1.00 132.33 63 PHE E N 1
ATOM 4590 C CA . PHE E 2 62 ? -6.840 37.686 -1.323 1.00 132.24 63 PHE E CA 1
ATOM 4591 C C . PHE E 2 62 ? -5.949 38.831 -1.803 1.00 132.64 63 PHE E C 1
ATOM 4592 O O . PHE E 2 62 ? -4.976 39.156 -1.107 1.00 133.36 63 PHE E O 1
ATOM 4600 N N . LEU E 2 63 ? -6.275 39.423 -2.955 1.00 130.84 64 LEU E N 1
ATOM 4601 C CA . LEU E 2 63 ? -5.507 40.600 -3.442 1.00 131.47 64 LEU E CA 1
ATOM 4602 C C . LEU E 2 63 ? -5.451 41.621 -2.309 1.00 133.25 64 LEU E C 1
ATOM 4603 O O . LEU E 2 63 ? -6.521 42.120 -1.927 1.00 133.71 64 LEU E O 1
ATOM 4608 N N . ASP E 2 64 ? -4.256 41.935 -1.810 1.00 146.20 65 ASP E N 1
ATOM 4609 C CA . ASP E 2 64 ? -4.177 42.821 -0.619 1.00 147.35 65 ASP E CA 1
ATOM 4610 C C . ASP E 2 64 ? -3.182 43.957 -0.835 1.00 147.85 65 ASP E C 1
ATOM 4611 O O . ASP E 2 64 ? -2.756 44.161 -1.982 1.00 147.04 65 ASP E O 1
ATOM 4616 N N . LYS E 2 65 ? -2.822 44.656 0.245 1.00 159.38 66 LYS E N 1
ATOM 4617 C CA . LYS E 2 65 ? -1.853 45.781 0.165 1.00 159.60 66 LYS E CA 1
ATOM 4618 C C . LYS E 2 65 ? -0.493 45.254 -0.286 1.00 158.97 66 LYS E C 1
ATOM 4619 O O . LYS E 2 65 ? 0.266 46.026 -0.893 1.00 159.24 66 LYS E O 1
ATOM 4625 N N . ALA E 2 66 ? -0.196 43.997 0.025 1.00 143.87 67 ALA E N 1
ATOM 4626 C CA . ALA E 2 66 ? 1.124 43.433 -0.321 1.00 142.90 67 ALA E CA 1
ATOM 4627 C C . ALA E 2 66 ? 1.173 43.098 -1.808 1.00 142.74 67 ALA E C 1
ATOM 4628 O O . ALA E 2 66 ? 2.271 43.150 -2.370 1.00 143.50 67 ALA E O 1
ATOM 4630 N N . SER E 2 67 ? 0.024 42.789 -2.410 1.00 143.09 68 SER E N 1
ATOM 4631 C CA . SER E 2 67 ? 0.008 42.347 -3.830 1.00 142.26 68 SER E CA 1
ATOM 4632 C C . SER E 2 67 ? 0.910 43.203 -4.730 1.00 142.70 68 SER E C 1
ATOM 4633 O O . SER E 2 67 ? 1.797 42.597 -5.353 1.00 142.34 68 SER E O 1
ATOM 4636 N N . PRO E 2 68 ? 0.759 44.540 -4.874 1.00 151.52 69 PRO E N 1
ATOM 4637 C CA . PRO E 2 68 ? 1.615 45.299 -5.788 1.00 152.93 69 PRO E CA 1
ATOM 4638 C C . PRO E 2 68 ? 3.111 45.052 -5.555 1.00 153.05 69 PRO E C 1
ATOM 4639 O O . PRO E 2 68 ? 3.820 44.840 -6.514 1.00 152.99 69 PRO E O 1
ATOM 4643 N N . LYS E 2 69 ? 3.553 45.071 -4.298 1.00 151.85 70 LYS E N 1
ATOM 4644 C CA . LYS E 2 69 ? 4.999 44.897 -4.004 1.00 151.43 70 LYS E CA 1
ATOM 4645 C C . LYS E 2 69 ? 5.401 43.462 -4.327 1.00 150.92 70 LYS E C 1
ATOM 4646 O O . LYS E 2 69 ? 6.493 43.273 -4.876 1.00 151.17 70 LYS E O 1
ATOM 4652 N N . ILE E 2 70 ? 4.546 42.495 -3.988 1.00 144.66 71 ILE E N 1
ATOM 4653 C CA . ILE E 2 70 ? 4.826 41.065 -4.304 1.00 143.71 71 ILE E CA 1
ATOM 4654 C C . ILE E 2 70 ? 5.059 40.953 -5.811 1.00 143.50 71 ILE E C 1
ATOM 4655 O O . ILE E 2 70 ? 6.053 40.316 -6.208 1.00 143.14 71 ILE E O 1
ATOM 4660 N N . TYR E 2 71 ? 4.192 41.583 -6.602 1.00 149.68 72 TYR E N 1
ATOM 4661 C CA . TYR E 2 71 ? 4.345 41.557 -8.073 1.00 150.10 72 TYR E CA 1
ATOM 4662 C C . TYR E 2 71 ? 5.752 42.034 -8.436 1.00 151.26 72 TYR E C 1
ATOM 4663 O O . TYR E 2 71 ? 6.511 41.256 -9.026 1.00 151.07 72 TYR E O 1
ATOM 4672 N N . GLU E 2 72 ? 6.082 43.278 -8.083 1.00 164.05 73 GLU E N 1
ATOM 4673 C CA . GLU E 2 72 ? 7.398 43.846 -8.474 1.00 164.51 73 GLU E CA 1
ATOM 4674 C C . GLU E 2 72 ? 8.525 42.929 -8.004 1.00 163.67 73 GLU E C 1
ATOM 4675 O O . GLU E 2 72 ? 9.433 42.680 -8.799 1.00 163.88 73 GLU E O 1
ATOM 4681 N N . ALA E 2 73 ? 8.472 42.460 -6.759 1.00 162.04 74 ALA E N 1
ATOM 4682 C CA . ALA E 2 73 ? 9.559 41.622 -6.207 1.00 161.55 74 ALA E CA 1
ATOM 4683 C C . ALA E 2 73 ? 9.828 40.444 -7.145 1.00 161.29 74 ALA E C 1
ATOM 4684 O O . ALA E 2 73 ? 11.004 40.183 -7.426 1.00 161.00 74 ALA E O 1
ATOM 4686 N N . CYS E 2 74 ? 8.771 39.774 -7.606 1.00 165.05 75 CYS E N 1
ATOM 4687 C CA . CYS E 2 74 ? 8.938 38.637 -8.550 1.00 164.80 75 CYS E CA 1
ATOM 4688 C C . CYS E 2 74 ? 9.642 39.127 -9.811 1.00 164.90 75 CYS E C 1
ATOM 4689 O O . CYS E 2 74 ? 10.669 38.529 -10.177 1.00 164.42 75 CYS E O 1
ATOM 4692 N N . CYS E 2 75 ? 9.119 40.181 -10.443 1.00 165.76 76 CYS E N 1
ATOM 4693 C CA . CYS E 2 75 ? 9.703 40.665 -11.720 1.00 167.06 76 CYS E CA 1
ATOM 4694 C C . CYS E 2 75 ? 11.167 41.060 -11.516 1.00 167.96 76 CYS E C 1
ATOM 4695 O O . CYS E 2 75 ? 11.993 40.720 -12.379 1.00 168.25 76 CYS E O 1
ATOM 4698 N N . LYS E 2 76 ? 11.480 41.743 -10.415 1.00 169.36 77 LYS E N 1
ATOM 4699 C CA . LYS E 2 76 ? 12.862 42.230 -10.173 1.00 169.06 77 LYS E CA 1
ATOM 4700 C C . LYS E 2 76 ? 13.772 41.067 -9.791 1.00 168.91 77 LYS E C 1
ATOM 4701 O O . LYS E 2 76 ? 14.996 41.213 -9.936 1.00 171.14 77 LYS E O 1
ATOM 4707 N N . GLY E 2 77 ? 13.203 39.965 -9.308 1.00 174.33 78 GLY E N 1
ATOM 4708 C CA . GLY E 2 77 ? 14.046 38.863 -8.813 1.00 174.36 78 GLY E CA 1
ATOM 4709 C C . GLY E 2 77 ? 14.582 39.223 -7.440 1.00 174.81 78 GLY E C 1
ATOM 4710 O O . GLY E 2 77 ? 15.678 38.750 -7.095 1.00 174.78 78 GLY E O 1
ATOM 4711 N N . GLN E 2 78 ? 13.838 40.041 -6.693 1.00 177.16 79 GLN E N 1
ATOM 4712 C CA . GLN E 2 78 ? 14.290 40.495 -5.356 1.00 177.01 79 GLN E CA 1
ATOM 4713 C C . GLN E 2 78 ? 14.537 39.284 -4.457 1.00 176.47 79 GLN E C 1
ATOM 4714 O O . GLN E 2 78 ? 13.562 38.584 -4.128 1.00 176.49 79 GLN E O 1
ATOM 4720 N N . HIS E 2 79 ? 15.790 39.059 -4.080 1.00 181.53 80 HIS E N 1
ATOM 4721 C CA . HIS E 2 79 ? 16.122 37.945 -3.164 1.00 182.04 80 HIS E CA 1
ATOM 4722 C C . HIS E 2 79 ? 15.730 38.362 -1.745 1.00 182.90 80 HIS E C 1
ATOM 4723 O O . HIS E 2 79 ? 16.473 39.148 -1.137 1.00 184.42 80 HIS E O 1
ATOM 4730 N N . ILE E 2 80 ? 14.592 37.872 -1.254 1.00 165.72 81 ILE E N 1
ATOM 4731 C CA . ILE E 2 80 ? 14.144 38.207 0.129 1.00 166.50 81 ILE E CA 1
ATOM 4732 C C . ILE E 2 80 ? 14.969 37.397 1.129 1.00 166.88 81 ILE E C 1
ATOM 4733 O O . ILE E 2 80 ? 15.480 36.332 0.744 1.00 167.14 81 ILE E O 1
ATOM 4738 N N . LYS E 2 81 ? 15.092 37.887 2.360 1.00 172.51 82 LYS E N 1
ATOM 4739 C CA . LYS E 2 81 ? 15.908 37.213 3.373 1.00 173.37 82 LYS E CA 1
ATOM 4740 C C . LYS E 2 81 ? 15.158 36.079 4.062 1.00 173.13 82 LYS E C 1
ATOM 4741 O O . LYS E 2 81 ? 15.712 34.988 4.234 1.00 173.50 82 LYS E O 1
ATOM 4747 N N . GLU E 2 82 ? 13.937 36.337 4.518 1.00 160.71 83 GLU E N 1
ATOM 4748 C CA . GLU E 2 82 ? 13.289 35.433 5.454 1.00 161.79 83 GLU E CA 1
ATOM 4749 C C . GLU E 2 82 ? 11.783 35.545 5.257 1.00 162.08 83 GLU E C 1
ATOM 4750 O O . GLU E 2 82 ? 11.293 36.639 4.993 1.00 162.14 83 GLU E O 1
ATOM 4756 N N . ILE E 2 83 ? 11.053 34.426 5.321 1.00 152.47 84 ILE E N 1
ATOM 4757 C CA . ILE E 2 83 ? 9.582 34.461 5.327 1.00 151.50 84 ILE E CA 1
ATOM 4758 C C . ILE E 2 83 ? 9.075 33.419 6.320 1.00 151.74 84 ILE E C 1
ATOM 4759 O O . ILE E 2 83 ? 9.690 32.363 6.493 1.00 152.88 84 ILE E O 1
ATOM 4764 N N . THR E 2 84 ? 7.967 33.716 6.977 1.00 139.93 85 THR E N 1
ATOM 4765 C CA . THR E 2 84 ? 7.454 32.812 7.990 1.00 140.61 85 THR E CA 1
ATOM 4766 C C . THR E 2 84 ? 5.968 32.558 7.820 1.00 138.61 85 THR E C 1
ATOM 4767 O O . THR E 2 84 ? 5.220 33.441 7.402 1.00 137.67 85 THR E O 1
ATOM 4771 N N . ILE E 2 85 ? 5.562 31.321 8.122 1.00 136.50 86 ILE E N 1
ATOM 4772 C CA . ILE E 2 85 ? 4.180 30.864 8.051 1.00 135.96 86 ILE E CA 1
ATOM 4773 C C . ILE E 2 85 ? 3.786 30.384 9.436 1.00 137.76 86 ILE E C 1
ATOM 4774 O O . ILE E 2 85 ? 4.579 29.717 10.112 1.00 139.56 86 ILE E O 1
ATOM 4779 N N . GLU E 2 86 ? 2.578 30.729 9.885 1.00 141.93 87 GLU E N 1
ATOM 4780 C CA . GLU E 2 86 ? 2.064 30.210 11.146 1.00 144.21 87 GLU E CA 1
ATOM 4781 C C . GLU E 2 86 ? 0.659 29.648 10.982 1.00 144.06 87 GLU E C 1
ATOM 4782 O O . GLU E 2 86 ? -0.167 30.176 10.231 1.00 142.98 87 GLU E O 1
ATOM 4788 N N . LEU E 2 87 ? 0.373 28.595 11.735 1.00 143.26 88 LEU E N 1
ATOM 4789 C CA . LEU E 2 87 ? -0.940 27.983 11.702 1.00 143.41 88 LEU E CA 1
ATOM 4790 C C . LEU E 2 87 ? -1.538 28.000 13.102 1.00 144.63 88 LEU E C 1
ATOM 4791 O O . LEU E 2 87 ? -0.895 27.555 14.059 1.00 146.24 88 LEU E O 1
ATOM 4796 N N . CYS E 2 88 ? -2.708 28.618 13.232 1.00 155.35 89 CYS E N 1
ATOM 4797 C CA . CYS E 2 88 ? -3.367 28.717 14.556 1.00 156.45 89 CYS E CA 1
ATOM 4798 C C . CYS E 2 88 ? -4.711 28.007 14.461 1.00 156.53 89 CYS E C 1
ATOM 4799 O O . CYS E 2 88 ? -5.207 27.832 13.337 1.00 155.96 89 CYS E O 1
ATOM 4802 N N . ARG E 2 89 ? -5.268 27.596 15.597 1.00 163.11 90 ARG E N 1
ATOM 4803 C CA . ARG E 2 89 ? -6.609 26.966 15.584 1.00 162.54 90 ARG E CA 1
ATOM 4804 C C . ARG E 2 89 ? -7.633 28.012 16.012 1.00 162.08 90 ARG E C 1
ATOM 4805 O O . ARG E 2 89 ? -7.222 29.073 16.513 1.00 163.11 90 ARG E O 1
ATOM 4813 N N . ALA E 2 90 ? -8.919 27.717 15.820 1.00 164.87 91 ALA E N 1
ATOM 4814 C CA . ALA E 2 90 ? -9.982 28.657 16.236 1.00 165.26 91 ALA E CA 1
ATOM 4815 C C . ALA E 2 90 ? -10.235 28.498 17.738 1.00 167.06 91 ALA E C 1
ATOM 4816 O O . ALA E 2 90 ? -10.209 27.340 18.197 1.00 168.65 91 ALA E O 1
ATOM 4818 N N . GLY E 2 92 ? -11.166 28.356 21.870 1.00 182.52 93 GLY E N 1
ATOM 4819 C CA . GLY E 2 92 ? -9.905 28.976 22.317 1.00 184.57 93 GLY E CA 1
ATOM 4820 C C . GLY E 2 92 ? -8.985 29.234 21.144 1.00 184.20 93 GLY E C 1
ATOM 4821 O O . GLY E 2 92 ? -8.448 28.253 20.593 1.00 187.37 93 GLY E O 1
ATOM 4822 N N . ASP E 2 93 ? -8.778 30.500 20.783 1.00 191.20 94 ASP E N 1
ATOM 4823 C CA . ASP E 2 93 ? -7.970 30.811 19.575 1.00 191.12 94 ASP E CA 1
ATOM 4824 C C . ASP E 2 93 ? -6.488 30.930 19.928 1.00 193.52 94 ASP E C 1
ATOM 4825 O O . ASP E 2 93 ? -6.123 30.526 21.050 1.00 197.32 94 ASP E O 1
ATOM 4827 N N . LYS E 2 94 ? -5.682 31.440 18.992 1.00 225.50 95 LYS E N 1
ATOM 4828 C CA . LYS E 2 94 ? -4.225 31.644 19.216 1.00 226.70 95 LYS E CA 1
ATOM 4829 C C . LYS E 2 94 ? -3.519 30.318 19.513 1.00 226.78 95 LYS E C 1
ATOM 4830 O O . LYS E 2 94 ? -2.372 30.367 19.990 1.00 227.41 95 LYS E O 1
ATOM 4832 N N . VAL E 2 95 ? -4.177 29.187 19.248 1.00 177.05 96 VAL E N 1
ATOM 4833 C CA . VAL E 2 95 ? -3.570 27.863 19.572 1.00 178.65 96 VAL E CA 1
ATOM 4834 C C . VAL E 2 95 ? -2.660 27.647 18.360 1.00 177.61 96 VAL E C 1
ATOM 4835 O O . VAL E 2 95 ? -3.042 26.860 17.474 1.00 176.13 96 VAL E O 1
ATOM 4837 N N . LYS E 2 96 ? -1.501 28.309 18.337 1.00 164.88 97 LYS E N 1
ATOM 4838 C CA . LYS E 2 96 ? -0.535 28.099 17.229 1.00 164.25 97 LYS E CA 1
ATOM 4839 C C . LYS E 2 96 ? -0.096 26.639 17.267 1.00 165.44 97 LYS E C 1
ATOM 4840 O O . LYS E 2 96 ? 0.188 26.137 18.370 1.00 167.31 97 LYS E O 1
ATOM 4846 N N . TYR E 2 97 ? -0.043 25.993 16.108 1.00 160.69 98 TYR E N 1
ATOM 4847 C CA . TYR E 2 97 ? 0.446 24.593 16.079 1.00 160.61 98 TYR E CA 1
ATOM 4848 C C . TYR E 2 97 ? 1.573 24.436 15.064 1.00 159.69 98 TYR E C 1
ATOM 4849 O O . TYR E 2 97 ? 2.250 23.408 15.162 1.00 160.04 98 TYR E O 1
ATOM 4858 N N . MET E 2 98 ? 1.782 25.396 14.157 1.00 146.31 99 MET E N 1
ATOM 4859 C CA . MET E 2 98 ? 2.849 25.131 13.196 1.00 145.44 99 MET E CA 1
ATOM 4860 C C . MET E 2 98 ? 3.445 26.423 12.648 1.00 145.00 99 MET E C 1
ATOM 4861 O O . MET E 2 98 ? 2.714 27.295 12.176 1.00 143.55 99 MET E O 1
ATOM 4866 N N . GLU E 2 99 ? 4.771 26.517 12.686 1.00 147.30 100 GLU E N 1
ATOM 4867 C CA . GLU E 2 99 ? 5.531 27.677 12.231 1.00 147.30 100 GLU E CA 1
ATOM 4868 C C . GLU E 2 99 ? 6.513 27.280 11.136 1.00 146.40 100 GLU E C 1
ATOM 4869 O O . GLU E 2 99 ? 7.394 26.445 11.369 1.00 147.76 100 GLU E O 1
ATOM 4875 N N . ILE E 2 100 ? 6.380 27.855 9.931 1.00 138.77 101 ILE E N 1
ATOM 4876 C CA . ILE E 2 100 ? 7.244 27.489 8.803 1.00 137.36 101 ILE E CA 1
ATOM 4877 C C . ILE E 2 100 ? 8.112 28.707 8.426 1.00 137.94 101 ILE E C 1
ATOM 4878 O O . ILE E 2 100 ? 7.593 29.713 7.934 1.00 136.80 101 ILE E O 1
ATOM 4883 N N . LYS E 2 101 ? 9.431 28.633 8.612 1.00 141.31 102 LYS E N 1
ATOM 4884 C CA . LYS E 2 101 ? 10.328 29.764 8.361 1.00 140.92 102 LYS E CA 1
ATOM 4885 C C . LYS E 2 101 ? 11.331 29.411 7.275 1.00 139.77 102 LYS E C 1
ATOM 4886 O O . LYS E 2 101 ? 12.044 28.414 7.404 1.00 140.51 102 LYS E O 1
ATOM 4892 N N . MET E 2 102 ? 11.388 30.216 6.208 1.00 148.05 103 MET E N 1
ATOM 4893 C CA . MET E 2 102 ? 12.307 29.971 5.094 1.00 147.33 103 MET E CA 1
ATOM 4894 C C . MET E 2 102 ? 13.218 31.167 4.813 1.00 147.81 103 MET E C 1
ATOM 4895 O O . MET E 2 102 ? 12.741 32.300 4.738 1.00 147.83 103 MET E O 1
ATOM 4900 N N . GLU E 2 103 ? 14.512 30.902 4.580 1.00 160.93 104 GLU E N 1
ATOM 4901 C CA . GLU E 2 103 ? 15.536 31.923 4.346 1.00 160.56 104 GLU E CA 1
ATOM 4902 C C . GLU E 2 103 ? 16.114 31.820 2.943 1.00 158.79 104 GLU E C 1
ATOM 4903 O O . GLU E 2 103 ? 16.057 30.776 2.299 1.00 158.07 104 GLU E O 1
ATOM 4909 N N . GLN E 2 104 ? 16.774 32.900 2.529 1.00 165.68 105 GLN E N 1
ATOM 4910 C CA . GLN E 2 104 ? 17.315 33.065 1.177 1.00 164.09 105 GLN E CA 1
ATOM 4911 C C . GLN E 2 104 ? 16.236 32.792 0.135 1.00 162.85 105 GLN E C 1
ATOM 4912 O O . GLN E 2 104 ? 16.427 32.015 -0.800 1.00 162.01 105 GLN E O 1
ATOM 4918 N N . VAL E 2 105 ? 15.113 33.500 0.275 1.00 151.08 106 VAL E N 1
ATOM 4919 C CA . VAL E 2 105 ? 13.861 33.301 -0.464 1.00 150.02 106 VAL E CA 1
ATOM 4920 C C . VAL E 2 105 ? 13.851 34.082 -1.778 1.00 149.34 106 VAL E C 1
ATOM 4921 O O . VAL E 2 105 ? 14.748 34.897 -2.037 1.00 149.82 106 VAL E O 1
ATOM 4925 N N . LEU E 2 106 ? 12.895 33.764 -2.657 1.00 148.38 107 LEU E N 1
ATOM 4926 C CA . LEU E 2 106 ? 12.755 34.465 -3.930 1.00 148.63 107 LEU E CA 1
ATOM 4927 C C . LEU E 2 106 ? 11.406 34.155 -4.572 1.00 148.39 107 LEU E C 1
ATOM 4928 O O . LEU E 2 106 ? 11.167 33.009 -4.963 1.00 148.07 107 LEU E O 1
ATOM 4933 N N . ILE E 2 107 ? 10.533 35.150 -4.734 1.00 147.69 108 ILE E N 1
ATOM 4934 C CA . ILE E 2 107 ? 9.212 34.920 -5.326 1.00 147.01 108 ILE E CA 1
ATOM 4935 C C . ILE E 2 107 ? 9.391 34.507 -6.785 1.00 147.25 108 ILE E C 1
ATOM 4936 O O . ILE E 2 107 ? 9.848 35.298 -7.615 1.00 147.80 108 ILE E O 1
ATOM 4941 N N . ALA E 2 108 ? 9.041 33.259 -7.097 1.00 153.54 109 ALA E N 1
ATOM 4942 C CA . ALA E 2 108 ? 9.197 32.755 -8.459 1.00 153.57 109 ALA E CA 1
ATOM 4943 C C . ALA E 2 108 ? 8.050 33.175 -9.374 1.00 153.83 109 ALA E C 1
ATOM 4944 O O . ALA E 2 108 ? 8.279 33.727 -10.455 1.00 154.90 109 ALA E O 1
ATOM 4946 N N . LYS E 2 109 ? 6.813 32.879 -8.964 1.00 140.66 110 LYS E N 1
ATOM 4947 C CA . LYS E 2 109 ? 5.601 33.059 -9.756 1.00 140.75 110 LYS E CA 1
ATOM 4948 C C . LYS E 2 109 ? 4.462 33.605 -8.885 1.00 140.55 110 LYS E C 1
ATOM 4949 O O . LYS E 2 109 ? 4.350 33.232 -7.722 1.00 139.81 110 LYS E O 1
ATOM 4955 N N . VAL E 2 110 ? 3.655 34.514 -9.437 1.00 127.83 111 VAL E N 1
ATOM 4956 C CA . VAL E 2 110 ? 2.455 35.005 -8.695 1.00 127.84 111 VAL E CA 1
ATOM 4957 C C . VAL E 2 110 ? 1.307 35.085 -9.700 1.00 127.82 111 VAL E C 1
ATOM 4958 O O . VAL E 2 110 ? 1.518 35.666 -10.779 1.00 128.29 111 VAL E O 1
ATOM 4962 N N . GLU E 2 111 ? 0.162 34.477 -9.383 1.00 133.01 112 GLU E N 1
ATOM 4963 C CA . GLU E 2 111 ? -0.936 34.415 -10.379 1.00 133.35 112 GLU E CA 1
ATOM 4964 C C . GLU E 2 111 ? -2.234 34.993 -9.828 1.00 133.83 112 GLU E C 1
ATOM 4965 O O . GLU E 2 111 ? -2.946 34.260 -9.126 1.00 133.10 112 GLU E O 1
ATOM 4971 N N . PRO E 2 112 ? -2.568 36.274 -10.088 1.00 129.01 113 PRO E N 1
ATOM 4972 C CA . PRO E 2 112 ? -3.869 36.813 -9.695 1.00 128.25 113 PRO E CA 1
ATOM 4973 C C . PRO E 2 112 ? -5.026 36.245 -10.523 1.00 127.85 113 PRO E C 1
ATOM 4974 O O . PRO E 2 112 ? -4.802 35.871 -11.654 1.00 128.39 113 PRO E O 1
ATOM 4978 N N . HIS E 2 113 ? -6.229 36.214 -9.943 1.00 135.85 114 HIS E N 1
ATOM 4979 C CA . HIS E 2 113 ? -7.417 35.685 -10.657 1.00 135.83 114 HIS E CA 1
ATOM 4980 C C . HIS E 2 113 ? -8.692 36.280 -10.059 1.00 136.34 114 HIS E C 1
ATOM 4981 O O . HIS E 2 113 ? -8.611 36.839 -8.957 1.00 136.46 114 HIS E O 1
ATOM 4988 N N . GLY E 2 114 ? -9.819 36.154 -10.760 1.00 129.01 115 GLY E N 1
ATOM 4989 C CA . GLY E 2 114 ? -11.116 36.646 -10.258 1.00 129.61 115 GLY E CA 1
ATOM 4990 C C . GLY E 2 114 ? -12.214 36.088 -11.137 1.00 129.82 115 GLY E C 1
ATOM 4991 O O . GLY E 2 114 ? -11.866 35.663 -12.250 1.00 128.52 115 GLY E O 1
ATOM 4992 N N . SER E 2 115 ? -13.476 36.081 -10.686 1.00 142.59 116 SER E N 1
ATOM 4993 C CA . SER E 2 115 ? -14.472 35.435 -11.524 1.00 142.78 116 SER E CA 1
ATOM 4994 C C . SER E 2 115 ? -15.861 36.026 -11.401 1.00 144.38 116 SER E C 1
ATOM 4995 O O . SER E 2 115 ? -16.745 35.565 -12.133 1.00 145.79 116 SER E O 1
ATOM 4998 N N . ALA E 2 116 ? -16.108 37.003 -10.514 1.00 148.67 117 ALA E N 1
ATOM 4999 C CA . ALA E 2 116 ? -17.425 37.612 -10.329 1.00 150.22 117 ALA E CA 1
ATOM 5000 C C . ALA E 2 116 ? -18.446 36.576 -9.881 1.00 150.72 117 ALA E C 1
ATOM 5001 O O . ALA E 2 116 ? -19.662 36.829 -9.893 1.00 150.73 117 ALA E O 1
ATOM 5003 N N . ASN E 2 117 ? -17.962 35.420 -9.425 1.00 163.24 118 ASN E N 1
ATOM 5004 C CA . ASN E 2 117 ? -18.894 34.387 -8.898 1.00 161.75 118 ASN E CA 1
ATOM 5005 C C . ASN E 2 117 ? -18.456 34.006 -7.484 1.00 160.49 118 ASN E C 1
ATOM 5006 O O . ASN E 2 117 ? -19.180 34.357 -6.536 1.00 160.52 118 ASN E O 1
ATOM 5011 N N . ASP E 2 118 ? -17.314 33.329 -7.359 1.00 183.69 119 ASP E N 1
ATOM 5012 C CA . ASP E 2 118 ? -16.831 32.850 -6.035 1.00 184.61 119 ASP E CA 1
ATOM 5013 C C . ASP E 2 118 ? -16.914 33.971 -5.001 1.00 185.34 119 ASP E C 1
ATOM 5014 O O . ASP E 2 118 ? -16.196 34.970 -5.161 1.00 186.09 119 ASP E O 1
ATOM 5019 N N . ASN E 2 119 ? -17.743 33.788 -3.970 1.00 188.39 120 ASN E N 1
ATOM 5020 C CA . ASN E 2 119 ? -17.842 34.789 -2.877 1.00 189.52 120 ASN E CA 1
ATOM 5021 C C . ASN E 2 119 ? -16.503 34.853 -2.143 1.00 190.46 120 ASN E C 1
ATOM 5022 O O . ASN E 2 119 ? -16.243 35.905 -1.529 1.00 190.96 120 ASN E O 1
ATOM 5027 N N . PHE E 2 121 ? -14.240 36.576 -3.621 1.00 146.07 122 PHE E N 1
ATOM 5028 C CA . PHE E 2 121 ? -13.312 37.734 -3.621 1.00 146.06 122 PHE E CA 1
ATOM 5029 C C . PHE E 2 121 ? -12.082 37.366 -4.451 1.00 145.85 122 PHE E C 1
ATOM 5030 O O . PHE E 2 121 ? -11.531 36.273 -4.247 1.00 145.58 122 PHE E O 1
ATOM 5038 N N . PRO E 2 122 ? -11.627 38.231 -5.380 1.00 135.37 123 PRO E N 1
ATOM 5039 C CA . PRO E 2 122 ? -10.495 37.910 -6.229 1.00 134.48 123 PRO E CA 1
ATOM 5040 C C . PRO E 2 122 ? -9.244 37.690 -5.383 1.00 133.97 123 PRO E C 1
ATOM 5041 O O . PRO E 2 122 ? -9.018 38.426 -4.445 1.00 134.53 123 PRO E O 1
ATOM 5045 N N . SER E 2 123 ? -8.465 36.680 -5.745 1.00 136.34 124 SER E N 1
ATOM 5046 C CA . SER E 2 123 ? -7.296 36.338 -4.906 1.00 136.66 124 SER E CA 1
ATOM 5047 C C . SER E 2 123 ? -6.094 36.099 -5.807 1.00 136.42 124 SER E C 1
ATOM 5048 O O . SER E 2 123 ? -6.273 36.062 -7.030 1.00 136.86 124 SER E O 1
ATOM 5051 N N . GLU E 2 124 ? -4.910 35.988 -5.215 1.00 132.22 125 GLU E N 1
ATOM 5052 C CA . GLU E 2 124 ? -3.716 35.654 -6.018 1.00 132.67 125 GLU E CA 1
ATOM 5053 C C . GLU E 2 124 ? -2.995 34.507 -5.318 1.00 132.44 125 GLU E C 1
ATOM 5054 O O . GLU E 2 124 ? -3.214 34.317 -4.113 1.00 131.89 125 GLU E O 1
ATOM 5060 N N . LYS E 2 125 ? -2.203 33.748 -6.067 1.00 133.33 126 LYS E N 1
ATOM 5061 C CA . LYS E 2 125 ? -1.399 32.658 -5.460 1.00 133.07 126 LYS E CA 1
ATOM 5062 C C . LYS E 2 125 ? 0.083 32.960 -5.645 1.00 132.98 126 LYS E C 1
ATOM 5063 O O . LYS E 2 125 ? 0.510 33.102 -6.796 1.00 133.25 126 LYS E O 1
ATOM 5069 N N . VAL E 2 126 ? 0.833 33.035 -4.546 1.00 128.59 127 VAL E N 1
ATOM 5070 C CA . VAL E 2 126 ? 2.275 33.401 -4.631 1.00 128.92 127 VAL E CA 1
ATOM 5071 C C . VAL E 2 126 ? 3.122 32.165 -4.335 1.00 128.74 127 VAL E C 1
ATOM 5072 O O . VAL E 2 126 ? 2.845 31.485 -3.338 1.00 128.88 127 VAL E O 1
ATOM 5076 N N . SER E 2 127 ? 4.118 31.899 -5.178 1.00 134.57 128 SER E N 1
ATOM 5077 C CA . SER E 2 127 ? 5.012 30.735 -4.971 1.00 134.82 128 SER E CA 1
ATOM 5078 C C . SER E 2 127 ? 6.351 31.210 -4.413 1.00 135.64 128 SER E C 1
ATOM 5079 O O . SER E 2 127 ? 6.787 32.300 -4.811 1.00 136.03 128 SER E O 1
ATOM 5082 N N . PHE E 2 128 ? 6.980 30.419 -3.540 1.00 140.04 129 PHE E N 1
ATOM 5083 C CA . PHE E 2 128 ? 8.228 30.830 -2.897 1.00 140.62 129 PHE E CA 1
ATOM 5084 C C . PHE E 2 128 ? 9.287 29.772 -3.062 1.00 141.03 129 PHE E C 1
ATOM 5085 O O . PHE E 2 128 ? 9.078 28.627 -2.657 1.00 141.92 129 PHE E O 1
ATOM 5093 N N . THR E 2 129 ? 10.396 30.161 -3.686 1.00 149.01 130 THR E N 1
ATOM 5094 C CA . THR E 2 129 ? 11.628 29.398 -3.700 1.00 149.12 130 THR E CA 1
ATOM 5095 C C . THR E 2 129 ? 12.534 29.962 -2.612 1.00 149.94 130 THR E C 1
ATOM 5096 O O . THR E 2 129 ? 12.622 31.183 -2.454 1.00 150.45 130 THR E O 1
ATOM 5100 N N . TYR E 2 130 ? 13.213 29.079 -1.879 1.00 155.07 131 TYR E N 1
ATOM 5101 C CA . TYR E 2 130 ? 13.997 29.459 -0.705 1.00 155.82 131 TYR E CA 1
ATOM 5102 C C . TYR E 2 130 ? 15.332 28.717 -0.748 1.00 156.36 131 TYR E C 1
ATOM 5103 O O . TYR E 2 130 ? 15.601 27.933 -1.664 1.00 155.24 131 TYR E O 1
ATOM 5112 N N . GLY E 2 131 ? 16.189 28.976 0.242 1.00 161.81 132 GLY E N 1
ATOM 5113 C CA . GLY E 2 131 ? 17.476 28.309 0.340 1.00 161.85 132 GLY E CA 1
ATOM 5114 C C . GLY E 2 131 ? 17.676 27.599 1.660 1.00 163.03 132 GLY E C 1
ATOM 5115 O O . GLY E 2 131 ? 18.597 26.791 1.812 1.00 163.42 132 GLY E O 1
ATOM 5116 N N . LYS E 2 132 ? 16.821 27.909 2.633 1.00 159.54 133 LYS E N 1
ATOM 5117 C CA . LYS E 2 132 ? 16.870 27.348 3.974 1.00 161.82 133 LYS E CA 1
ATOM 5118 C C . LYS E 2 132 ? 15.427 27.224 4.458 1.00 162.25 133 LYS E C 1
ATOM 5119 O O . LYS E 2 132 ? 14.556 27.963 3.997 1.00 162.21 133 LYS E O 1
ATOM 5125 N N . ILE E 2 133 ? 15.140 26.248 5.322 1.00 146.26 134 ILE E N 1
ATOM 5126 C CA . ILE E 2 133 ? 13.763 26.028 5.765 1.00 146.49 134 ILE E CA 1
ATOM 5127 C C . ILE E 2 133 ? 13.753 25.580 7.223 1.00 148.77 134 ILE E C 1
ATOM 5128 O O . ILE E 2 133 ? 14.737 25.054 7.747 1.00 150.23 134 ILE E O 1
ATOM 5133 N N . LYS E 2 134 ? 12.627 25.814 7.891 1.00 142.72 135 LYS E N 1
ATOM 5134 C CA . LYS E 2 134 ? 12.482 25.467 9.300 1.00 144.87 135 LYS E CA 1
ATOM 5135 C C . LYS E 2 134 ? 11.021 25.170 9.569 1.00 144.94 135 LYS E C 1
ATOM 5136 O O . LYS E 2 134 ? 10.169 25.998 9.258 1.00 144.18 135 LYS E O 1
ATOM 5142 N N . TRP E 2 135 ? 10.732 23.993 10.101 1.00 141.13 136 TRP E N 1
ATOM 5143 C CA . TRP E 2 135 ? 9.385 23.628 10.514 1.00 141.34 136 TRP E CA 1
ATOM 5144 C C . TRP E 2 135 ? 9.333 23.565 12.036 1.00 143.63 136 TRP E C 1
ATOM 5145 O O . TRP E 2 135 ? 10.290 23.105 12.655 1.00 145.46 136 TRP E O 1
ATOM 5156 N N . THR E 2 136 ? 8.234 24.041 12.666 1.00 151.78 137 THR E N 1
ATOM 5157 C CA . THR E 2 136 ? 8.146 24.046 14.147 1.00 154.28 137 THR E CA 1
ATOM 5158 C C . THR E 2 136 ? 6.725 23.754 14.624 1.00 154.41 137 THR E C 1
ATOM 5159 O O . THR E 2 136 ? 5.928 24.682 14.834 1.00 153.70 137 THR E O 1
ATOM 5163 N N . TYR E 2 137 ? 6.457 22.466 14.885 1.00 156.12 138 TYR E N 1
ATOM 5164 C CA . TYR E 2 137 ? 5.180 22.025 15.423 1.00 156.12 138 TYR E CA 1
ATOM 5165 C C . TYR E 2 137 ? 5.187 22.244 16.911 1.00 158.58 138 TYR E C 1
ATOM 5166 O O . TYR E 2 137 ? 6.205 22.039 17.573 1.00 161.15 138 TYR E O 1
ATOM 5175 N N . THR E 2 138 ? 4.080 22.749 17.430 1.00 160.56 139 THR E N 1
ATOM 5176 C CA . THR E 2 138 ? 3.914 22.883 18.867 1.00 162.71 139 THR E CA 1
ATOM 5177 C C . THR E 2 138 ? 2.581 22.257 19.263 1.00 162.06 139 THR E C 1
ATOM 5178 O O . THR E 2 138 ? 1.533 22.632 18.733 1.00 160.79 139 THR E O 1
ATOM 5182 N N . GLN E 2 139 ? 2.614 21.304 20.189 1.00 168.54 140 GLN E N 1
ATOM 5183 C CA . GLN E 2 139 ? 1.386 20.657 20.614 1.00 169.75 140 GLN E CA 1
ATOM 5184 C C . GLN E 2 139 ? 0.951 21.205 21.985 1.00 172.38 140 GLN E C 1
ATOM 5185 O O . GLN E 2 139 ? 1.787 21.598 22.799 1.00 174.71 140 GLN E O 1
ATOM 5191 N N . GLN E 2 140 ? -0.365 21.249 22.229 1.00 176.35 141 GLN E N 1
ATOM 5192 C CA . GLN E 2 140 ? -0.904 21.643 23.529 1.00 178.92 141 GLN E CA 1
ATOM 5193 C C . GLN E 2 140 ? -1.182 20.354 24.283 1.00 181.53 141 GLN E C 1
ATOM 5194 O O . GLN E 2 140 ? -1.347 19.287 23.677 1.00 180.33 141 GLN E O 1
ATOM 5200 N N . ARG E 2 142 ? -3.606 18.240 27.349 1.00 196.92 143 ARG E N 1
ATOM 5201 C CA . ARG E 2 142 ? -4.951 18.076 27.885 1.00 196.33 143 ARG E CA 1
ATOM 5202 C C . ARG E 2 142 ? -4.981 18.024 29.410 1.00 198.62 143 ARG E C 1
ATOM 5203 O O . ARG E 2 142 ? -6.034 18.288 30.002 1.00 198.67 143 ARG E O 1
ATOM 5205 N N . ALA E 2 143 ? -3.870 17.645 30.053 1.00 195.65 144 ALA E N 1
ATOM 5206 C CA . ALA E 2 143 ? -3.742 17.552 31.507 1.00 198.30 144 ALA E CA 1
ATOM 5207 C C . ALA E 2 143 ? -3.078 18.792 32.126 1.00 200.54 144 ALA E C 1
ATOM 5208 O O . ALA E 2 143 ? -2.721 18.750 33.312 1.00 203.02 144 ALA E O 1
ATOM 5210 N N . ASP E 2 144 ? -2.974 19.903 31.366 1.00 198.02 145 ASP E N 1
ATOM 5211 C CA . ASP E 2 144 ? -2.237 21.136 31.681 1.00 198.91 145 ASP E CA 1
ATOM 5212 C C . ASP E 2 144 ? -0.706 21.011 31.711 1.00 200.40 145 ASP E C 1
ATOM 5213 O O . ASP E 2 144 ? -0.092 21.226 32.763 1.00 202.63 145 ASP E O 1
ATOM 5215 N N . GLY E 2 147 ? 2.538 19.713 26.512 1.00 200.86 148 GLY E N 1
ATOM 5216 C CA . GLY E 2 147 ? 3.328 18.554 26.163 1.00 200.53 148 GLY E CA 1
ATOM 5217 C C . GLY E 2 147 ? 3.616 18.477 24.679 1.00 197.34 148 GLY E C 1
ATOM 5218 O O . GLY E 2 147 ? 2.796 18.849 23.830 1.00 195.23 148 GLY E O 1
ATOM 5219 N N . GLY E 2 148 ? 4.794 17.938 24.370 1.00 214.24 149 GLY E N 1
ATOM 5220 C CA . GLY E 2 148 ? 5.349 17.947 23.038 1.00 212.58 149 GLY E CA 1
ATOM 5221 C C . GLY E 2 148 ? 6.237 19.145 22.770 1.00 211.69 149 GLY E C 1
ATOM 5222 O O . GLY E 2 148 ? 7.143 19.062 21.930 1.00 210.60 149 GLY E O 1
ATOM 5223 N N . GLY E 2 149 ? 5.951 20.277 23.419 1.00 200.33 150 GLY E N 1
ATOM 5224 C CA . GLY E 2 149 ? 6.810 21.434 23.276 1.00 201.21 150 GLY E CA 1
ATOM 5225 C C . GLY E 2 149 ? 6.794 21.862 21.824 1.00 198.11 150 GLY E C 1
ATOM 5226 O O . GLY E 2 149 ? 5.736 22.033 21.193 1.00 195.89 150 GLY E O 1
ATOM 5227 N N . ASN E 2 150 ? 8.000 21.935 21.271 1.00 188.79 151 ASN E N 1
ATOM 5228 C CA . ASN E 2 150 ? 8.286 22.391 19.915 1.00 186.53 151 ASN E CA 1
ATOM 5229 C C . ASN E 2 150 ? 9.176 21.350 19.237 1.00 186.17 151 ASN E C 1
ATOM 5230 O O . ASN E 2 150 ? 10.402 21.397 19.360 1.00 187.04 151 ASN E O 1
ATOM 5235 N N . VAL E 2 151 ? 8.558 20.388 18.556 1.00 174.52 152 VAL E N 1
ATOM 5236 C CA . VAL E 2 151 ? 9.295 19.494 17.663 1.00 172.79 152 VAL E CA 1
ATOM 5237 C C . VAL E 2 151 ? 9.609 20.249 16.374 1.00 170.53 152 VAL E C 1
ATOM 5238 O O . VAL E 2 151 ? 8.708 20.825 15.751 1.00 169.20 152 VAL E O 1
ATOM 5242 N N . SER E 2 152 ? 10.880 20.253 15.971 1.00 162.45 153 SER E N 1
ATOM 5243 C CA . SER E 2 152 ? 11.308 21.157 14.912 1.00 160.59 153 SER E CA 1
ATOM 5244 C C . SER E 2 152 ? 12.352 20.479 14.028 1.00 159.51 153 SER E C 1
ATOM 5245 O O . SER E 2 152 ? 13.003 19.509 14.434 1.00 160.86 153 SER E O 1
ATOM 5248 N N . SER E 2 153 ? 12.562 21.045 12.831 1.00 158.23 154 SER E N 1
ATOM 5249 C CA . SER E 2 153 ? 13.471 20.514 11.810 1.00 156.66 154 SER E CA 1
ATOM 5250 C C . SER E 2 153 ? 13.769 21.600 10.785 1.00 154.32 154 SER E C 1
ATOM 5251 O O . SER E 2 153 ? 13.113 22.644 10.732 1.00 154.02 154 SER E O 1
ATOM 5254 N N . GLY E 2 154 ? 14.787 21.343 9.978 1.00 162.83 155 GLY E N 1
ATOM 5255 C CA . GLY E 2 154 ? 15.119 22.271 8.920 1.00 161.42 155 GLY E CA 1
ATOM 5256 C C . GLY E 2 154 ? 15.984 21.579 7.900 1.00 160.32 155 GLY E C 1
ATOM 5257 O O . GLY E 2 154 ? 16.285 20.387 8.002 1.00 160.93 155 GLY E O 1
ATOM 5258 N N . TRP E 2 155 ? 16.423 22.359 6.921 1.00 170.71 156 TRP E N 1
ATOM 5259 C CA . TRP E 2 155 ? 17.376 21.830 5.964 1.00 170.35 156 TRP E CA 1
ATOM 5260 C C . TRP E 2 155 ? 18.100 23.010 5.351 1.00 169.63 156 TRP E C 1
ATOM 5261 O O . TRP E 2 155 ? 17.467 23.992 4.952 1.00 168.92 156 TRP E O 1
ATOM 5272 N N . ASP E 2 156 ? 19.419 22.888 5.252 1.00 173.98 157 ASP E N 1
ATOM 5273 C CA . ASP E 2 156 ? 20.243 23.872 4.560 1.00 173.36 157 ASP E CA 1
ATOM 5274 C C . ASP E 2 156 ? 20.405 23.267 3.176 1.00 171.71 157 ASP E C 1
ATOM 5275 O O . ASP E 2 156 ? 21.268 22.418 2.955 1.00 171.33 157 ASP E O 1
ATOM 5280 N N . LEU E 2 157 ? 19.570 23.712 2.242 1.00 171.40 158 LEU E N 1
ATOM 5281 C CA . LEU E 2 157 ? 19.588 23.114 0.920 1.00 170.16 158 LEU E CA 1
ATOM 5282 C C . LEU E 2 157 ? 20.496 23.848 -0.045 1.00 168.74 158 LEU E C 1
ATOM 5283 O O . LEU E 2 157 ? 20.714 23.367 -1.160 1.00 167.76 158 LEU E O 1
ATOM 5288 N N . THR E 2 158 ? 21.071 24.972 0.364 1.00 179.13 159 THR E N 1
ATOM 5289 C CA . THR E 2 158 ? 22.232 25.477 -0.350 1.00 178.94 159 THR E CA 1
ATOM 5290 C C . THR E 2 158 ? 23.444 24.581 -0.069 1.00 179.56 159 THR E C 1
ATOM 5291 O O . THR E 2 158 ? 24.236 24.292 -0.977 1.00 178.61 159 THR E O 1
ATOM 5295 N N . ALA E 2 159 ? 23.561 24.070 1.163 1.00 177.57 160 ALA E N 1
ATOM 5296 C CA . ALA E 2 159 ? 24.649 23.187 1.565 1.00 178.39 160 ALA E CA 1
ATOM 5297 C C . ALA E 2 159 ? 24.270 21.700 1.605 1.00 178.36 160 ALA E C 1
ATOM 5298 O O . ALA E 2 159 ? 25.042 20.901 2.145 1.00 179.19 160 ALA E O 1
ATOM 5300 N N . ASN E 2 160 ? 23.086 21.315 1.109 1.00 175.87 161 ASN E N 1
ATOM 5301 C CA . ASN E 2 160 ? 22.734 19.900 0.928 1.00 175.99 161 ASN E CA 1
ATOM 5302 C C . ASN E 2 160 ? 22.919 19.093 2.211 1.00 178.15 161 ASN E C 1
ATOM 5303 O O . ASN E 2 160 ? 23.139 17.880 2.174 1.00 179.13 161 ASN E O 1
ATOM 5308 N N . LYS E 2 161 ? 22.826 19.766 3.362 1.00 171.44 162 LYS E N 1
ATOM 5309 C CA . LYS E 2 161 ? 22.908 19.128 4.668 1.00 173.02 162 LYS E CA 1
ATOM 5310 C C . LYS E 2 161 ? 21.808 19.723 5.539 1.00 173.57 162 LYS E C 1
ATOM 5311 O O . LYS E 2 161 ? 21.308 20.821 5.274 1.00 172.16 162 LYS E O 1
ATOM 5317 N N . ALA E 2 162 ? 21.472 19.023 6.619 1.00 164.73 163 ALA E N 1
ATOM 5318 C CA . ALA E 2 162 ? 20.299 19.380 7.403 1.00 164.91 163 ALA E CA 1
ATOM 5319 C C . ALA E 2 162 ? 20.619 20.501 8.404 1.00 165.44 163 ALA E C 1
ATOM 5320 O O . ALA E 2 162 ? 21.773 20.872 8.631 1.00 167.29 163 ALA E O 1
ATOM 5322 N N . ILE E 2 163 ? 19.562 21.042 9.007 1.00 158.58 164 ILE E N 1
ATOM 5323 C CA . ILE E 2 163 ? 19.693 22.083 10.014 1.00 159.86 164 ILE E CA 1
ATOM 5324 C C . ILE E 2 163 ? 19.297 21.401 11.303 1.00 162.63 164 ILE E C 1
ATOM 5325 O O . ILE E 2 163 ? 18.791 20.273 11.271 1.00 162.92 164 ILE E O 1
ATOM 5330 N N . ALA F 2 1 ? -17.607 37.305 -5.111 1.00 165.69 2 ALA F N 1
ATOM 5331 C CA . ALA F 2 1 ? -17.441 37.985 -6.399 1.00 164.88 2 ALA F CA 1
ATOM 5332 C C . ALA F 2 1 ? -16.812 39.364 -6.260 1.00 164.67 2 ALA F C 1
ATOM 5333 O O . ALA F 2 1 ? -16.183 39.678 -5.246 1.00 165.04 2 ALA F O 1
ATOM 5335 N N . PHE F 2 2 ? -16.976 40.173 -7.304 1.00 154.04 3 PHE F N 1
ATOM 5336 C CA . PHE F 2 2 ? -16.500 41.550 -7.320 1.00 155.15 3 PHE F CA 1
ATOM 5337 C C . PHE F 2 2 ? -17.158 42.292 -8.473 1.00 156.13 3 PHE F C 1
ATOM 5338 O O . PHE F 2 2 ? -17.805 41.701 -9.350 1.00 156.27 3 PHE F O 1
ATOM 5346 N N . ASP F 2 3 ? -16.913 43.598 -8.481 1.00 164.99 4 ASP F N 1
ATOM 5347 C CA . ASP F 2 3 ? -17.343 44.539 -9.514 1.00 165.36 4 ASP F CA 1
ATOM 5348 C C . ASP F 2 3 ? -16.135 45.149 -10.194 1.00 164.87 4 ASP F C 1
ATOM 5349 O O . ASP F 2 3 ? -15.512 46.068 -9.658 1.00 165.38 4 ASP F O 1
ATOM 5354 N N . ALA F 2 4 ? -15.761 44.594 -11.338 1.00 146.71 5 ALA F N 1
ATOM 5355 C CA . ALA F 2 4 ? -14.613 45.065 -12.084 1.00 145.86 5 ALA F CA 1
ATOM 5356 C C . ALA F 2 4 ? -15.050 45.738 -13.375 1.00 146.13 5 ALA F C 1
ATOM 5357 O O . ALA F 2 4 ? -16.085 45.405 -13.961 1.00 146.38 5 ALA F O 1
ATOM 5359 N N . PHE F 2 5 ? -14.235 46.682 -13.812 1.00 149.20 6 PHE F N 1
ATOM 5360 C CA . PHE F 2 5 ? -14.488 47.491 -14.993 1.00 149.81 6 PHE F CA 1
ATOM 5361 C C . PHE F 2 5 ? -13.180 47.706 -15.712 1.00 149.43 6 PHE F C 1
ATOM 5362 O O . PHE F 2 5 ? -12.147 47.931 -15.079 1.00 148.76 6 PHE F O 1
ATOM 5370 N N . LEU F 2 6 ? -13.236 47.707 -17.034 1.00 147.88 7 LEU F N 1
ATOM 5371 C CA . LEU F 2 6 ? -12.032 47.871 -17.825 1.00 147.68 7 LEU F CA 1
ATOM 5372 C C . LEU F 2 6 ? -12.275 48.941 -18.861 1.00 148.97 7 LEU F C 1
ATOM 5373 O O . LEU F 2 6 ? -13.246 48.862 -19.624 1.00 149.27 7 LEU F O 1
ATOM 5378 N N . LYS F 2 7 ? -11.376 49.932 -18.888 1.00 164.89 8 LYS F N 1
ATOM 5379 C CA . LYS F 2 7 ? -11.318 50.928 -19.943 1.00 165.28 8 LYS F CA 1
ATOM 5380 C C . LYS F 2 7 ? -9.978 50.820 -20.636 1.00 164.55 8 LYS F C 1
ATOM 5381 O O . LYS F 2 7 ? -8.937 51.148 -20.054 1.00 164.48 8 LYS F O 1
ATOM 5387 N N . ILE F 2 8 ? -10.039 50.518 -21.942 1.00 165.49 9 ILE F N 1
ATOM 5388 C CA . ILE F 2 8 ? -8.820 50.503 -22.800 1.00 166.54 9 ILE F CA 1
ATOM 5389 C C . ILE F 2 8 ? -8.717 51.899 -23.426 1.00 169.58 9 ILE F C 1
ATOM 5390 O O . ILE F 2 8 ? -9.685 52.661 -23.301 1.00 170.47 9 ILE F O 1
ATOM 5395 N N . ASP F 2 9 ? -7.602 52.235 -24.085 1.00 174.48 10 ASP F N 1
ATOM 5396 C CA . ASP F 2 9 ? -7.420 53.616 -24.620 1.00 175.16 10 ASP F CA 1
ATOM 5397 C C . ASP F 2 9 ? -8.555 53.993 -25.568 1.00 175.79 10 ASP F C 1
ATOM 5398 O O . ASP F 2 9 ? -9.223 55.005 -25.301 1.00 178.17 10 ASP F O 1
ATOM 5403 N N . GLY F 2 10 ? -8.762 53.225 -26.636 1.00 164.68 11 GLY F N 1
ATOM 5404 C CA . GLY F 2 10 ? -9.759 53.636 -27.640 1.00 166.49 11 GLY F CA 1
ATOM 5405 C C . GLY F 2 10 ? -11.130 53.018 -27.444 1.00 166.95 11 GLY F C 1
ATOM 5406 O O . GLY F 2 10 ? -11.971 53.686 -26.812 1.00 168.20 11 GLY F O 1
ATOM 5407 N N . ILE F 2 11 ? -11.355 51.802 -27.957 1.00 160.67 12 ILE F N 1
ATOM 5408 C CA . ILE F 2 11 ? -12.700 51.150 -27.929 1.00 160.10 12 ILE F CA 1
ATOM 5409 C C . ILE F 2 11 ? -13.457 51.403 -26.626 1.00 160.09 12 ILE F C 1
ATOM 5410 O O . ILE F 2 11 ? -12.968 50.983 -25.557 1.00 158.83 12 ILE F O 1
ATOM 5415 N N . PRO F 2 12 ? -14.636 52.062 -26.666 1.00 169.50 13 PRO F N 1
ATOM 5416 C CA . PRO F 2 12 ? -15.462 52.251 -25.470 1.00 169.45 13 PRO F CA 1
ATOM 5417 C C . PRO F 2 12 ? -16.507 51.135 -25.305 1.00 168.23 13 PRO F C 1
ATOM 5418 O O . PRO F 2 12 ? -16.630 50.322 -26.191 1.00 167.31 13 PRO F O 1
ATOM 5422 N N . GLY F 2 13 ? -17.242 51.132 -24.186 1.00 165.76 14 GLY F N 1
ATOM 5423 C CA . GLY F 2 13 ? -18.207 50.101 -23.947 1.00 165.40 14 GLY F CA 1
ATOM 5424 C C . GLY F 2 13 ? -19.623 50.623 -24.044 1.00 166.99 14 GLY F C 1
ATOM 5425 O O . GLY F 2 13 ? -19.915 51.629 -24.704 1.00 168.32 14 GLY F O 1
ATOM 5426 N N . GLU F 2 14 ? -20.518 49.892 -23.407 1.00 174.28 15 GLU F N 1
ATOM 5427 C CA . GLU F 2 14 ? -21.927 50.229 -23.357 1.00 176.11 15 GLU F CA 1
ATOM 5428 C C . GLU F 2 14 ? -22.352 50.203 -21.908 1.00 176.40 15 GLU F C 1
ATOM 5429 O O . GLU F 2 14 ? -23.557 50.242 -21.619 1.00 177.52 15 GLU F O 1
ATOM 5435 N N . SER F 2 15 ? -21.388 50.157 -20.996 1.00 170.40 16 SER F N 1
ATOM 5436 C CA . SER F 2 15 ? -21.739 50.089 -19.597 1.00 170.66 16 SER F CA 1
ATOM 5437 C C . SER F 2 15 ? -22.365 51.406 -19.190 1.00 171.75 16 SER F C 1
ATOM 5438 O O . SER F 2 15 ? -21.971 52.479 -19.654 1.00 172.53 16 SER F O 1
ATOM 5441 N N . SER F 2 16 ? -23.355 51.300 -18.326 1.00 176.29 17 SER F N 1
ATOM 5442 C CA . SER F 2 16 ? -24.073 52.448 -17.826 1.00 177.57 17 SER F CA 1
ATOM 5443 C C . SER F 2 16 ? -23.800 52.663 -16.350 1.00 177.89 17 SER F C 1
ATOM 5444 O O . SER F 2 16 ? -24.615 53.272 -15.657 1.00 179.09 17 SER F O 1
ATOM 5447 N N . ASP F 2 17 ? -22.675 52.170 -15.839 1.00 178.24 18 ASP F N 1
ATOM 5448 C CA . ASP F 2 17 ? -22.390 52.423 -14.436 1.00 178.13 18 ASP F CA 1
ATOM 5449 C C . ASP F 2 17 ? -22.212 53.906 -14.196 1.00 179.62 18 ASP F C 1
ATOM 5450 O O . ASP F 2 17 ? -21.753 54.647 -15.065 1.00 180.46 18 ASP F O 1
ATOM 5455 N N . ASP F 2 18 ? -22.520 54.324 -12.966 1.00 195.66 19 ASP F N 1
ATOM 5456 C CA . ASP F 2 18 ? -22.424 55.736 -12.607 1.00 196.57 19 ASP F CA 1
ATOM 5457 C C . ASP F 2 18 ? -20.982 56.208 -12.677 1.00 195.59 19 ASP F C 1
ATOM 5458 O O . ASP F 2 18 ? -20.686 57.279 -13.225 1.00 196.01 19 ASP F O 1
ATOM 5463 N N . LYS F 2 19 ? -20.081 55.423 -12.090 1.00 183.28 20 LYS F N 1
ATOM 5464 C CA . LYS F 2 19 ? -18.676 55.769 -11.981 1.00 182.45 20 LYS F CA 1
ATOM 5465 C C . LYS F 2 19 ? -17.903 55.547 -13.286 1.00 181.81 20 LYS F C 1
ATOM 5466 O O . LYS F 2 19 ? -16.793 56.078 -13.419 1.00 181.68 20 LYS F O 1
ATOM 5472 N N . HIS F 2 20 ? -18.445 54.753 -14.230 1.00 168.01 21 HIS F N 1
ATOM 5473 C CA . HIS F 2 20 ? -17.771 54.426 -15.502 1.00 167.60 21 HIS F CA 1
ATOM 5474 C C . HIS F 2 20 ? -18.768 54.452 -16.676 1.00 167.99 21 HIS F C 1
ATOM 5475 O O . HIS F 2 20 ? -19.288 53.404 -17.062 1.00 168.14 21 HIS F O 1
ATOM 5482 N N . LYS F 2 21 ? -18.991 55.616 -17.295 1.00 163.72 22 LYS F N 1
ATOM 5483 C CA . LYS F 2 21 ? -19.880 55.670 -18.469 1.00 164.47 22 LYS F CA 1
ATOM 5484 C C . LYS F 2 21 ? -19.203 55.107 -19.718 1.00 163.98 22 LYS F C 1
ATOM 5485 O O . LYS F 2 21 ? -18.079 55.488 -20.064 1.00 163.56 22 LYS F O 1
ATOM 5491 N N . ASP F 2 22 ? -19.958 54.278 -20.447 1.00 172.10 23 ASP F N 1
ATOM 5492 C CA . ASP F 2 22 ? -19.497 53.548 -21.632 1.00 170.95 23 ASP F CA 1
ATOM 5493 C C . ASP F 2 22 ? -18.132 52.873 -21.422 1.00 169.13 23 ASP F C 1
ATOM 5494 O O . ASP F 2 22 ? -17.256 52.904 -22.285 1.00 168.15 23 ASP F O 1
ATOM 5499 N N . TRP F 2 23 ? -17.952 52.257 -20.252 1.00 167.58 24 TRP F N 1
ATOM 5500 C CA . TRP F 2 23 ? -16.812 51.394 -19.987 1.00 165.68 24 TRP F CA 1
ATOM 5501 C C . TRP F 2 23 ? -17.138 49.943 -20.343 1.00 164.41 24 TRP F C 1
ATOM 5502 O O . TRP F 2 23 ? -18.222 49.616 -20.843 1.00 164.31 24 TRP F O 1
ATOM 5513 N N . ILE F 2 24 ? -16.193 49.050 -20.054 1.00 151.67 25 ILE F N 1
ATOM 5514 C CA . ILE F 2 24 ? -16.388 47.625 -20.239 1.00 149.63 25 ILE F CA 1
ATOM 5515 C C . ILE F 2 24 ? -16.508 47.007 -18.862 1.00 148.65 25 ILE F C 1
ATOM 5516 O O . ILE F 2 24 ? -15.634 47.190 -18.006 1.00 146.87 25 ILE F O 1
ATOM 5521 N N . GLU F 2 25 ? -17.608 46.315 -18.648 1.00 149.14 26 GLU F N 1
ATOM 5522 C CA . GLU F 2 25 ? -17.805 45.481 -17.483 1.00 147.69 26 GLU F CA 1
ATOM 5523 C C . GLU F 2 25 ? -17.212 44.112 -17.785 1.00 146.48 26 GLU F C 1
ATOM 5524 O O . GLU F 2 25 ? -17.341 43.599 -18.898 1.00 146.50 26 GLU F O 1
ATOM 5530 N N . ILE F 2 26 ? -16.490 43.580 -16.814 1.00 136.17 27 ILE F N 1
ATOM 5531 C CA . ILE F 2 26 ? -15.744 42.339 -16.916 1.00 134.74 27 ILE F CA 1
ATOM 5532 C C . ILE F 2 26 ? -16.178 41.376 -15.822 1.00 135.08 27 ILE F C 1
ATOM 5533 O O . ILE F 2 26 ? -16.325 41.763 -14.654 1.00 136.21 27 ILE F O 1
ATOM 5538 N N . GLN F 2 27 ? -16.378 40.120 -16.193 1.00 131.09 28 GLN F N 1
ATOM 5539 C CA . GLN F 2 27 ? -16.767 39.178 -15.170 1.00 131.46 28 GLN F CA 1
ATOM 5540 C C . GLN F 2 27 ? -15.623 38.321 -14.692 1.00 130.87 28 GLN F C 1
ATOM 5541 O O . GLN F 2 27 ? -15.739 37.730 -13.623 1.00 131.25 28 GLN F O 1
ATOM 5547 N N . SER F 2 28 ? -14.508 38.281 -15.396 1.00 121.62 29 SER F N 1
ATOM 5548 C CA . SER F 2 28 ? -13.407 37.523 -14.831 1.00 121.28 29 SER F CA 1
ATOM 5549 C C . SER F 2 28 ? -12.108 38.020 -15.435 1.00 120.38 29 SER F C 1
ATOM 5550 O O . SER F 2 28 ? -12.095 38.459 -16.579 1.00 120.55 29 SER F O 1
ATOM 5553 N N . PHE F 2 29 ? -11.036 38.005 -14.645 1.00 115.13 30 PHE F N 1
ATOM 5554 C CA . PHE F 2 29 ? -9.716 38.373 -15.127 1.00 115.15 30 PHE F CA 1
ATOM 5555 C C . PHE F 2 29 ? -8.672 37.413 -14.590 1.00 114.70 30 PHE F C 1
ATOM 5556 O O . PHE F 2 29 ? -8.850 36.806 -13.544 1.00 114.77 30 PHE F O 1
ATOM 5564 N N . ALA F 2 30 ? -7.549 37.314 -15.276 1.00 118.46 31 ALA F N 1
ATOM 5565 C CA . ALA F 2 30 ? -6.510 36.473 -14.722 1.00 118.33 31 ALA F CA 1
ATOM 5566 C C . ALA F 2 30 ? -5.172 36.851 -15.345 1.00 118.63 31 ALA F C 1
ATOM 5567 O O . ALA F 2 30 ? -5.107 37.192 -16.522 1.00 118.40 31 ALA F O 1
ATOM 5569 N N . HIS F 2 31 ? -4.101 36.727 -14.559 1.00 131.85 32 HIS F N 1
ATOM 5570 C CA . HIS F 2 31 ? -2.753 37.114 -14.970 1.00 132.43 32 HIS F CA 1
ATOM 5571 C C . HIS F 2 31 ? -1.753 36.196 -14.264 1.00 132.44 32 HIS F C 1
ATOM 5572 O O . HIS F 2 31 ? -2.080 35.558 -13.266 1.00 132.89 32 HIS F O 1
ATOM 5579 N N . LYS F 2 32 ? -0.523 36.166 -14.781 1.00 145.50 33 LYS F N 1
ATOM 5580 C CA . LYS F 2 32 ? 0.552 35.348 -14.164 1.00 145.51 33 LYS F CA 1
ATOM 5581 C C . LYS F 2 32 ? 1.892 35.986 -14.526 1.00 146.16 33 LYS F C 1
ATOM 5582 O O . LYS F 2 32 ? 1.988 36.544 -15.629 1.00 147.09 33 LYS F O 1
ATOM 5588 N N . LEU F 2 33 ? 2.869 35.947 -13.618 1.00 166.29 34 LEU F N 1
ATOM 5589 C CA . LEU F 2 33 ? 4.223 36.457 -13.961 1.00 167.26 34 LEU F CA 1
ATOM 5590 C C . LEU F 2 33 ? 5.279 35.624 -13.226 1.00 166.33 34 LEU F C 1
ATOM 5591 O O . LEU F 2 33 ? 5.165 35.479 -12.000 1.00 166.51 34 LEU F O 1
ATOM 5596 N N . GLU F 2 34 ? 6.250 35.081 -13.967 1.00 279.77 35 GLU F N 1
ATOM 5597 C CA . GLU F 2 34 ? 7.173 34.047 -13.430 1.00 279.38 35 GLU F CA 1
ATOM 5598 C C . GLU F 2 34 ? 8.625 34.385 -13.762 1.00 280.47 35 GLU F C 1
ATOM 5599 O O . GLU F 2 34 ? 8.955 34.437 -14.948 1.00 280.90 35 GLU F O 1
ATOM 5605 N N . GLN F 2 35 ? 9.470 34.576 -12.751 1.00 213.35 36 GLN F N 1
ATOM 5606 C CA . GLN F 2 35 ? 10.917 34.787 -13.011 1.00 213.93 36 GLN F CA 1
ATOM 5607 C C . GLN F 2 35 ? 11.545 33.418 -13.278 1.00 214.90 36 GLN F C 1
ATOM 5608 O O . GLN F 2 35 ? 11.442 32.545 -12.398 1.00 214.78 36 GLN F O 1
ATOM 5614 N N . PRO F 2 36 ? 12.165 33.181 -14.454 1.00 309.29 37 PRO F N 1
ATOM 5615 C CA . PRO F 2 36 ? 12.841 31.916 -14.728 1.00 311.39 37 PRO F CA 1
ATOM 5616 C C . PRO F 2 36 ? 13.949 31.664 -13.697 1.00 312.32 37 PRO F C 1
ATOM 5617 O O . PRO F 2 36 ? 14.975 31.151 -14.105 1.00 313.30 37 PRO F O 1
ATOM 5621 N N . VAL F 2 52 ? 12.619 38.436 -17.163 1.00 202.25 53 VAL F N 1
ATOM 5622 C CA . VAL F 2 52 ? 11.419 37.890 -16.467 1.00 200.51 53 VAL F CA 1
ATOM 5623 C C . VAL F 2 52 ? 10.343 37.416 -17.446 1.00 199.88 53 VAL F C 1
ATOM 5624 O O . VAL F 2 52 ? 9.947 38.204 -18.326 1.00 199.87 53 VAL F O 1
ATOM 5628 N N . ASN F 2 53 ? 9.917 36.158 -17.318 1.00 231.46 54 ASN F N 1
ATOM 5629 C CA . ASN F 2 53 ? 8.819 35.655 -18.182 1.00 230.66 54 ASN F CA 1
ATOM 5630 C C . ASN F 2 53 ? 7.502 36.248 -17.686 1.00 230.06 54 ASN F C 1
ATOM 5631 O O . ASN F 2 53 ? 7.130 35.980 -16.529 1.00 229.07 54 ASN F O 1
ATOM 5636 N N . HIS F 2 54 ? 6.843 37.044 -18.523 1.00 285.99 55 HIS F N 1
ATOM 5637 C CA . HIS F 2 54 ? 5.511 37.577 -18.152 1.00 285.26 55 HIS F CA 1
ATOM 5638 C C . HIS F 2 54 ? 4.467 36.701 -18.834 1.00 285.38 55 HIS F C 1
ATOM 5639 O O . HIS F 2 54 ? 4.867 35.775 -19.563 1.00 285.95 55 HIS F O 1
ATOM 5646 N N . ALA F 2 55 ? 3.187 36.989 -18.621 1.00 175.87 56 ALA F N 1
ATOM 5647 C CA . ALA F 2 55 ? 2.155 36.241 -19.366 1.00 174.92 56 ALA F CA 1
ATOM 5648 C C . ALA F 2 55 ? 1.099 37.222 -19.861 1.00 174.79 56 ALA F C 1
ATOM 5649 O O . ALA F 2 55 ? 1.253 38.429 -19.627 1.00 174.56 56 ALA F O 1
ATOM 5651 N N . ALA F 2 56 ? 0.061 36.707 -20.510 1.00 151.47 57 ALA F N 1
ATOM 5652 C CA . ALA F 2 56 ? -0.967 37.592 -21.091 1.00 150.32 57 ALA F CA 1
ATOM 5653 C C . ALA F 2 56 ? -2.020 37.943 -20.041 1.00 149.32 57 ALA F C 1
ATOM 5654 O O . ALA F 2 56 ? -2.522 37.019 -19.383 1.00 149.51 57 ALA F O 1
ATOM 5656 N N . TYR F 2 57 ? -2.333 39.227 -19.883 1.00 130.47 58 TYR F N 1
ATOM 5657 C CA . TYR F 2 57 ? -3.448 39.584 -18.975 1.00 130.36 58 TYR F CA 1
ATOM 5658 C C . TYR F 2 57 ? -4.728 39.174 -19.693 1.00 129.37 58 TYR F C 1
ATOM 5659 O O . TYR F 2 57 ? -4.878 39.515 -20.871 1.00 130.02 58 TYR F O 1
ATOM 5668 N N . GLU F 2 58 ? -5.609 38.444 -19.017 1.00 136.25 59 GLU F N 1
ATOM 5669 C CA . GLU F 2 58 ? -6.812 37.930 -19.646 1.00 135.91 59 GLU F CA 1
ATOM 5670 C C . GLU F 2 58 ? -8.053 38.508 -18.991 1.00 135.88 59 GLU F C 1
ATOM 5671 O O . GLU F 2 58 ? -8.075 38.730 -17.778 1.00 136.47 59 GLU F O 1
ATOM 5677 N N . ILE F 2 59 ? -9.109 38.725 -19.785 1.00 127.50 60 ILE F N 1
ATOM 5678 C CA . ILE F 2 59 ? -10.395 39.122 -19.233 1.00 128.02 60 ILE F CA 1
ATOM 5679 C C . ILE F 2 59 ? -11.513 38.359 -19.919 1.00 127.16 60 ILE F C 1
ATOM 5680 O O . ILE F 2 59 ? -11.376 37.907 -21.053 1.00 126.49 60 ILE F O 1
ATOM 5685 N N . THR F 2 60 ? -12.647 38.261 -19.242 1.00 126.15 61 THR F N 1
ATOM 5686 C CA . THR F 2 60 ? -13.864 37.750 -19.844 1.00 126.16 61 THR F CA 1
ATOM 5687 C C . THR F 2 60 ? -14.881 38.857 -19.721 1.00 127.85 61 THR F C 1
ATOM 5688 O O . THR F 2 60 ? -15.066 39.415 -18.633 1.00 128.81 61 THR F O 1
ATOM 5692 N N . HIS F 2 61 ? -15.593 39.118 -20.801 1.00 130.98 62 HIS F N 1
ATOM 5693 C CA . HIS F 2 61 ? -16.671 40.079 -20.751 1.00 133.20 62 HIS F CA 1
ATOM 5694 C C . HIS F 2 61 ? -17.723 39.600 -21.737 1.00 134.00 62 HIS F C 1
ATOM 5695 O O . HIS F 2 61 ? -17.427 38.841 -22.660 1.00 132.79 62 HIS F O 1
ATOM 5702 N N . PHE F 2 62 ? -18.955 40.036 -21.528 1.00 141.60 63 PHE F N 1
ATOM 5703 C CA . PHE F 2 62 ? -20.041 39.717 -22.442 1.00 142.17 63 PHE F CA 1
ATOM 5704 C C . PHE F 2 62 ? -19.811 40.398 -23.780 1.00 142.84 63 PHE F C 1
ATOM 5705 O O . PHE F 2 62 ? -18.996 41.308 -23.911 1.00 143.46 63 PHE F O 1
ATOM 5713 N N . LEU F 2 63 ? -20.514 39.924 -24.794 1.00 149.67 64 LEU F N 1
ATOM 5714 C CA . LEU F 2 63 ? -20.503 40.617 -26.076 1.00 151.38 64 LEU F CA 1
ATOM 5715 C C . LEU F 2 63 ? -21.280 41.927 -25.951 1.00 153.38 64 LEU F C 1
ATOM 5716 O O . LEU F 2 63 ? -22.482 41.903 -25.663 1.00 155.20 64 LEU F O 1
ATOM 5721 N N . ASP F 2 64 ? -20.624 43.060 -26.205 1.00 155.76 65 ASP F N 1
ATOM 5722 C CA . ASP F 2 64 ? -21.229 44.376 -25.944 1.00 158.03 65 ASP F CA 1
ATOM 5723 C C . ASP F 2 64 ? -20.843 45.345 -27.059 1.00 159.25 65 ASP F C 1
ATOM 5724 O O . ASP F 2 64 ? -20.374 44.926 -28.123 1.00 159.12 65 ASP F O 1
ATOM 5729 N N . LYS F 2 65 ? -21.049 46.654 -26.813 1.00 167.54 66 LYS F N 1
ATOM 5730 C CA . LYS F 2 65 ? -20.816 47.686 -27.832 1.00 168.48 66 LYS F CA 1
ATOM 5731 C C . LYS F 2 65 ? -19.392 47.633 -28.353 1.00 167.30 66 LYS F C 1
ATOM 5732 O O . LYS F 2 65 ? -19.140 47.950 -29.523 1.00 168.49 66 LYS F O 1
ATOM 5738 N N . ALA F 2 66 ? -18.451 47.236 -27.497 1.00 156.14 67 ALA F N 1
ATOM 5739 C CA . ALA F 2 66 ? -17.051 47.212 -27.868 1.00 155.38 67 ALA F CA 1
ATOM 5740 C C . ALA F 2 66 ? -16.716 46.053 -28.796 1.00 155.16 67 ALA F C 1
ATOM 5741 O O . ALA F 2 66 ? -15.758 46.159 -29.557 1.00 155.54 67 ALA F O 1
ATOM 5743 N N . SER F 2 67 ? -17.551 45.009 -28.817 1.00 160.38 68 SER F N 1
ATOM 5744 C CA . SER F 2 67 ? -17.198 43.708 -29.391 1.00 158.60 68 SER F CA 1
ATOM 5745 C C . SER F 2 67 ? -16.610 43.737 -30.804 1.00 158.80 68 SER F C 1
ATOM 5746 O O . SER F 2 67 ? -15.556 43.114 -31.009 1.00 157.81 68 SER F O 1
ATOM 5749 N N . PRO F 2 68 ? -17.201 44.401 -31.808 1.00 156.04 69 PRO F N 1
ATOM 5750 C CA . PRO F 2 68 ? -16.644 44.265 -33.169 1.00 156.67 69 PRO F CA 1
ATOM 5751 C C . PRO F 2 68 ? -15.288 44.930 -33.344 1.00 156.76 69 PRO F C 1
ATOM 5752 O O . PRO F 2 68 ? -14.437 44.393 -34.065 1.00 156.11 69 PRO F O 1
ATOM 5756 N N . LYS F 2 69 ? -15.053 46.069 -32.692 1.00 160.22 70 LYS F N 1
ATOM 5757 C CA . LYS F 2 69 ? -13.786 46.780 -32.797 1.00 160.73 70 LYS F CA 1
ATOM 5758 C C . LYS F 2 69 ? -12.662 46.067 -32.064 1.00 159.60 70 LYS F C 1
ATOM 5759 O O . LYS F 2 69 ? -11.487 46.375 -32.298 1.00 160.05 70 LYS F O 1
ATOM 5765 N N . ILE F 2 70 ? -13.015 45.123 -31.190 1.00 161.84 71 ILE F N 1
ATOM 5766 C CA . ILE F 2 70 ? -12.047 44.258 -30.520 1.00 160.25 71 ILE F CA 1
ATOM 5767 C C . ILE F 2 70 ? -11.521 43.176 -31.457 1.00 159.56 71 ILE F C 1
ATOM 5768 O O . ILE F 2 70 ? -10.310 42.911 -31.485 1.00 159.50 71 ILE F O 1
ATOM 5773 N N . TYR F 2 71 ? -12.413 42.536 -32.229 1.00 157.97 72 TYR F N 1
ATOM 5774 C CA . TYR F 2 71 ? -12.000 41.459 -33.132 1.00 157.03 72 TYR F CA 1
ATOM 5775 C C . TYR F 2 71 ? -11.062 41.985 -34.213 1.00 158.89 72 TYR F C 1
ATOM 5776 O O . TYR F 2 71 ? -10.213 41.247 -34.738 1.00 158.42 72 TYR F O 1
ATOM 5785 N N . GLU F 2 72 ? -11.219 43.261 -34.555 1.00 163.17 73 GLU F N 1
ATOM 5786 C CA . GLU F 2 72 ? -10.417 43.905 -35.581 1.00 164.74 73 GLU F CA 1
ATOM 5787 C C . GLU F 2 72 ? -8.982 44.141 -35.125 1.00 164.49 73 GLU F C 1
ATOM 5788 O O . GLU F 2 72 ? -8.034 43.616 -35.727 1.00 164.66 73 GLU F O 1
ATOM 5794 N N . ALA F 2 73 ? -8.813 44.876 -34.021 1.00 161.83 74 ALA F N 1
ATOM 5795 C CA . ALA F 2 73 ? -7.486 45.201 -33.518 1.00 161.61 74 ALA F CA 1
ATOM 5796 C C . ALA F 2 73 ? -6.626 43.965 -33.306 1.00 159.83 74 ALA F C 1
ATOM 5797 O O . ALA F 2 73 ? -5.397 44.055 -33.306 1.00 159.99 74 ALA F O 1
ATOM 5799 N N . CYS F 2 74 ? -7.242 42.798 -33.129 1.00 172.73 75 CYS F N 1
ATOM 5800 C CA . CYS F 2 74 ? -6.483 41.559 -32.992 1.00 172.18 75 CYS F CA 1
ATOM 5801 C C . CYS F 2 74 ? -5.870 41.147 -34.324 1.00 173.46 75 CYS F C 1
ATOM 5802 O O . CYS F 2 74 ? -4.647 40.971 -34.424 1.00 173.21 75 CYS F O 1
ATOM 5805 N N . CYS F 2 75 ? -6.706 40.950 -35.356 1.00 176.57 76 CYS F N 1
ATOM 5806 C CA . CYS F 2 75 ? -6.194 40.583 -36.681 1.00 177.54 76 CYS F CA 1
ATOM 5807 C C . CYS F 2 75 ? -5.453 41.758 -37.306 1.00 178.78 76 CYS F C 1
ATOM 5808 O O . CYS F 2 75 ? -4.387 41.578 -37.911 1.00 178.92 76 CYS F O 1
ATOM 5811 N N . LYS F 2 76 ? -5.953 42.982 -37.103 1.00 163.32 77 LYS F N 1
ATOM 5812 C CA . LYS F 2 76 ? -5.270 44.151 -37.638 1.00 165.00 77 LYS F CA 1
ATOM 5813 C C . LYS F 2 76 ? -3.969 44.430 -36.910 1.00 164.96 77 LYS F C 1
ATOM 5814 O O . LYS F 2 76 ? -3.106 45.106 -37.463 1.00 167.26 77 LYS F O 1
ATOM 5816 N N . GLY F 2 77 ? -3.791 43.898 -35.704 1.00 160.37 78 GLY F N 1
ATOM 5817 C CA . GLY F 2 77 ? -2.600 44.181 -34.930 1.00 161.14 78 GLY F CA 1
ATOM 5818 C C . GLY F 2 77 ? -2.459 45.584 -34.375 1.00 161.71 78 GLY F C 1
ATOM 5819 O O . GLY F 2 77 ? -1.335 46.070 -34.249 1.00 162.68 78 GLY F O 1
ATOM 5820 N N . GLN F 2 78 ? -3.561 46.264 -34.062 1.00 167.49 79 GLN F N 1
ATOM 5821 C CA . GLN F 2 78 ? -3.493 47.673 -33.694 1.00 168.88 79 GLN F CA 1
ATOM 5822 C C . GLN F 2 78 ? -2.881 47.879 -32.297 1.00 168.50 79 GLN F C 1
ATOM 5823 O O . GLN F 2 78 ? -3.424 47.418 -31.294 1.00 167.27 79 GLN F O 1
ATOM 5829 N N . HIS F 2 79 ? -1.725 48.544 -32.261 1.00 186.20 80 HIS F N 1
ATOM 5830 C CA . HIS F 2 79 ? -1.035 48.988 -31.035 1.00 186.32 80 HIS F CA 1
ATOM 5831 C C . HIS F 2 79 ? -1.843 50.025 -30.248 1.00 186.09 80 HIS F C 1
ATOM 5832 O O . HIS F 2 79 ? -2.232 51.067 -30.796 1.00 187.00 80 HIS F O 1
ATOM 5839 N N . ILE F 2 80 ? -2.140 49.729 -28.979 1.00 179.26 81 ILE F N 1
ATOM 5840 C CA . ILE F 2 80 ? -2.911 50.630 -28.123 1.00 179.65 81 ILE F CA 1
ATOM 5841 C C . ILE F 2 80 ? -2.092 51.121 -26.925 1.00 179.57 81 ILE F C 1
ATOM 5842 O O . ILE F 2 80 ? -1.394 50.340 -26.268 1.00 178.24 81 ILE F O 1
ATOM 5847 N N . LYS F 2 81 ? -2.217 52.426 -26.621 1.00 185.50 82 LYS F N 1
ATOM 5848 C CA . LYS F 2 81 ? -1.294 53.065 -25.680 1.00 186.00 82 LYS F CA 1
ATOM 5849 C C . LYS F 2 81 ? -1.492 52.537 -24.268 1.00 184.67 82 LYS F C 1
ATOM 5850 O O . LYS F 2 81 ? -0.544 52.047 -23.651 1.00 183.95 82 LYS F O 1
ATOM 5856 N N . GLU F 2 82 ? -2.717 52.576 -23.764 1.00 172.17 83 GLU F N 1
ATOM 5857 C CA . GLU F 2 82 ? -2.927 52.411 -22.334 1.00 171.50 83 GLU F CA 1
ATOM 5858 C C . GLU F 2 82 ? -4.237 51.686 -22.066 1.00 171.11 83 GLU F C 1
ATOM 5859 O O . GLU F 2 82 ? -5.224 51.905 -22.762 1.00 171.95 83 GLU F O 1
ATOM 5865 N N . ILE F 2 83 ? -4.243 50.812 -21.063 1.00 164.63 84 ILE F N 1
ATOM 5866 C CA . ILE F 2 83 ? -5.478 50.184 -20.601 1.00 163.13 84 ILE F CA 1
ATOM 5867 C C . ILE F 2 83 ? -5.464 50.231 -19.090 1.00 162.51 84 ILE F C 1
ATOM 5868 O O . ILE F 2 83 ? -4.406 50.103 -18.460 1.00 162.45 84 ILE F O 1
ATOM 5873 N N . THR F 2 84 ? -6.623 50.473 -18.517 1.00 150.79 85 THR F N 1
ATOM 5874 C CA . THR F 2 84 ? -6.753 50.566 -17.081 1.00 150.44 85 THR F CA 1
ATOM 5875 C C . THR F 2 84 ? -7.958 49.766 -16.660 1.00 150.41 85 THR F C 1
ATOM 5876 O O . THR F 2 84 ? -9.002 49.816 -17.315 1.00 150.66 85 THR F O 1
ATOM 5880 N N . ILE F 2 85 ? -7.826 49.047 -15.555 1.00 150.08 86 ILE F N 1
ATOM 5881 C CA . ILE F 2 85 ? -8.927 48.261 -15.025 1.00 149.23 86 ILE F CA 1
ATOM 5882 C C . ILE F 2 85 ? -9.068 48.662 -13.570 1.00 148.81 86 ILE F C 1
ATOM 5883 O O . ILE F 2 85 ? -8.087 49.030 -12.912 1.00 148.58 86 ILE F O 1
ATOM 5888 N N . GLU F 2 86 ? -10.290 48.656 -13.083 1.00 148.62 87 GLU F N 1
ATOM 5889 C CA . GLU F 2 86 ? -10.458 48.982 -11.688 1.00 149.18 87 GLU F CA 1
ATOM 5890 C C . GLU F 2 86 ? -11.304 47.907 -11.044 1.00 149.40 87 GLU F C 1
ATOM 5891 O O . GLU F 2 86 ? -12.323 47.493 -11.601 1.00 149.72 87 GLU F O 1
ATOM 5897 N N . LEU F 2 87 ? -10.950 47.541 -9.821 1.00 149.40 88 LEU F N 1
ATOM 5898 C CA . LEU F 2 87 ? -11.667 46.500 -9.105 1.00 148.56 88 LEU F CA 1
ATOM 5899 C C . LEU F 2 87 ? -12.386 47.126 -7.942 1.00 149.84 88 LEU F C 1
ATOM 5900 O O . LEU F 2 87 ? -11.784 47.835 -7.128 1.00 150.84 88 LEU F O 1
ATOM 5905 N N . CYS F 2 88 ? -13.652 46.814 -7.840 1.00 168.90 89 CYS F N 1
ATOM 5906 C CA . CYS F 2 88 ? -14.473 47.390 -6.812 1.00 170.63 89 CYS F CA 1
ATOM 5907 C C . CYS F 2 88 ? -15.063 46.270 -5.992 1.00 169.74 89 CYS F C 1
ATOM 5908 O O . CYS F 2 88 ? -15.291 45.162 -6.495 1.00 169.28 89 CYS F O 1
ATOM 5911 N N . ARG F 2 89 ? -15.309 46.569 -4.724 1.00 170.58 90 ARG F N 1
ATOM 5912 C CA . ARG F 2 89 ? -16.055 45.643 -3.897 1.00 170.80 90 ARG F CA 1
ATOM 5913 C C . ARG F 2 89 ? -17.527 45.815 -4.249 1.00 171.90 90 ARG F C 1
ATOM 5914 O O . ARG F 2 89 ? -17.881 46.390 -5.282 1.00 172.13 90 ARG F O 1
ATOM 5922 N N . ALA F 2 90 ? -18.411 45.273 -3.436 1.00 175.54 91 ALA F N 1
ATOM 5923 C CA . ALA F 2 90 ? -19.796 45.696 -3.501 1.00 176.62 91 ALA F CA 1
ATOM 5924 C C . ALA F 2 90 ? -20.066 46.581 -2.274 1.00 178.14 91 ALA F C 1
ATOM 5925 O O . ALA F 2 90 ? -19.244 46.683 -1.351 1.00 177.68 91 ALA F O 1
ATOM 5927 N N . GLY F 2 91 ? -21.234 47.232 -2.261 1.00 187.76 92 GLY F N 1
ATOM 5928 C CA . GLY F 2 91 ? -21.550 48.160 -1.186 1.00 188.71 92 GLY F CA 1
ATOM 5929 C C . GLY F 2 91 ? -20.860 49.507 -1.299 1.00 189.41 92 GLY F C 1
ATOM 5930 O O . GLY F 2 91 ? -20.582 50.145 -0.278 1.00 190.14 92 GLY F O 1
ATOM 5931 N N . GLY F 2 92 ? -20.622 49.983 -2.522 1.00 188.16 93 GLY F N 1
ATOM 5932 C CA . GLY F 2 92 ? -19.668 51.050 -2.830 1.00 188.62 93 GLY F CA 1
ATOM 5933 C C . GLY F 2 92 ? -18.608 50.553 -3.801 1.00 187.88 93 GLY F C 1
ATOM 5934 O O . GLY F 2 92 ? -18.066 49.464 -3.609 1.00 187.25 93 GLY F O 1
ATOM 5935 N N . ASP F 2 93 ? -18.232 51.348 -4.797 1.00 191.13 94 ASP F N 1
ATOM 5936 C CA . ASP F 2 93 ? -17.295 50.881 -5.840 1.00 190.38 94 ASP F CA 1
ATOM 5937 C C . ASP F 2 93 ? -16.002 51.685 -5.993 1.00 189.99 94 ASP F C 1
ATOM 5938 O O . ASP F 2 93 ? -14.945 51.120 -6.264 1.00 188.48 94 ASP F O 1
ATOM 5943 N N . VAL F 2 95 ? -15.981 51.774 -2.934 1.00 177.79 96 VAL F N 1
ATOM 5944 C CA . VAL F 2 95 ? -14.562 51.862 -2.600 1.00 178.11 96 VAL F CA 1
ATOM 5945 C C . VAL F 2 95 ? -13.718 51.002 -3.548 1.00 177.03 96 VAL F C 1
ATOM 5946 O O . VAL F 2 95 ? -13.823 49.779 -3.542 1.00 177.10 96 VAL F O 1
ATOM 5950 N N . LYS F 2 96 ? -12.898 51.639 -4.378 1.00 159.03 97 LYS F N 1
ATOM 5951 C CA . LYS F 2 96 ? -12.038 50.895 -5.282 1.00 158.01 97 LYS F CA 1
ATOM 5952 C C . LYS F 2 96 ? -10.921 50.259 -4.479 1.00 156.85 97 LYS F C 1
ATOM 5953 O O . LYS F 2 96 ? -10.536 50.759 -3.420 1.00 156.11 97 LYS F O 1
ATOM 5959 N N . TYR F 2 97 ? -10.410 49.127 -4.970 1.00 155.70 98 TYR F N 1
ATOM 5960 C CA . TYR F 2 97 ? -9.306 48.510 -4.282 1.00 154.34 98 TYR F CA 1
ATOM 5961 C C . TYR F 2 97 ? -8.183 48.078 -5.190 1.00 153.77 98 TYR F C 1
ATOM 5962 O O . TYR F 2 97 ? -7.180 47.580 -4.673 1.00 153.42 98 TYR F O 1
ATOM 5971 N N . MET F 2 98 ? -8.275 48.302 -6.500 1.00 144.28 99 MET F N 1
ATOM 5972 C CA . MET F 2 98 ? -7.103 47.994 -7.317 1.00 143.99 99 MET F CA 1
ATOM 5973 C C . MET F 2 98 ? -7.213 48.619 -8.702 1.00 143.44 99 MET F C 1
ATOM 5974 O O . MET F 2 98 ? -8.249 48.512 -9.365 1.00 143.32 99 MET F O 1
ATOM 5979 N N . GLU F 2 99 ? -6.115 49.239 -9.134 1.00 146.71 100 GLU F N 1
ATOM 5980 C CA . GLU F 2 99 ? -5.990 49.958 -10.395 1.00 147.76 100 GLU F CA 1
ATOM 5981 C C . GLU F 2 99 ? -4.812 49.350 -11.134 1.00 147.64 100 GLU F C 1
ATOM 5982 O O . GLU F 2 99 ? -3.672 49.414 -10.654 1.00 147.93 100 GLU F O 1
ATOM 5988 N N . ILE F 2 100 ? -5.083 48.741 -12.281 1.00 148.66 101 ILE F N 1
ATOM 5989 C CA . ILE F 2 100 ? -4.034 48.190 -13.123 1.00 148.42 101 ILE F CA 1
ATOM 5990 C C . ILE F 2 100 ? -3.949 49.071 -14.355 1.00 149.20 101 ILE F C 1
ATOM 5991 O O . ILE F 2 100 ? -4.937 49.203 -15.091 1.00 149.23 101 ILE F O 1
ATOM 5996 N N . LYS F 2 101 ? -2.790 49.696 -14.558 1.00 150.86 102 LYS F N 1
ATOM 5997 C CA . LYS F 2 101 ? -2.541 50.581 -15.684 1.00 151.35 102 LYS F CA 1
ATOM 5998 C C . LYS F 2 101 ? -1.460 49.880 -16.498 1.00 151.02 102 LYS F C 1
ATOM 5999 O O . LYS F 2 101 ? -0.398 49.540 -15.963 1.00 150.65 102 LYS F O 1
ATOM 6005 N N . MET F 2 102 ? -1.738 49.630 -17.778 1.00 160.90 103 MET F N 1
ATOM 6006 C CA . MET F 2 102 ? -0.783 48.937 -18.631 1.00 161.21 103 MET F CA 1
ATOM 6007 C C . MET F 2 102 ? -0.645 49.690 -19.938 1.00 161.92 103 MET F C 1
ATOM 6008 O O . MET F 2 102 ? -1.636 49.877 -20.652 1.00 161.90 103 MET F O 1
ATOM 6013 N N . GLU F 2 103 ? 0.597 50.007 -20.297 1.00 171.24 104 GLU F N 1
ATOM 6014 C CA . GLU F 2 103 ? 0.908 50.807 -21.467 1.00 172.39 104 GLU F CA 1
ATOM 6015 C C . GLU F 2 103 ? 1.450 49.928 -22.582 1.00 172.10 104 GLU F C 1
ATOM 6016 O O . GLU F 2 103 ? 1.938 48.825 -22.344 1.00 172.02 104 GLU F O 1
ATOM 6022 N N . GLN F 2 104 ? 1.370 50.450 -23.808 1.00 172.59 105 GLN F N 1
ATOM 6023 C CA . GLN F 2 104 ? 1.844 49.771 -25.025 1.00 172.71 105 GLN F CA 1
ATOM 6024 C C . GLN F 2 104 ? 1.190 48.398 -25.235 1.00 171.19 105 GLN F C 1
ATOM 6025 O O . GLN F 2 104 ? 1.851 47.358 -25.239 1.00 170.02 105 GLN F O 1
ATOM 6031 N N . VAL F 2 105 ? -0.132 48.421 -25.431 1.00 170.84 106 VAL F N 1
ATOM 6032 C CA . VAL F 2 105 ? -0.979 47.220 -25.440 1.00 169.38 106 VAL F CA 1
ATOM 6033 C C . VAL F 2 105 ? -1.225 46.715 -26.865 1.00 169.12 106 VAL F C 1
ATOM 6034 O O . VAL F 2 105 ? -1.003 47.423 -27.855 1.00 170.71 106 VAL F O 1
ATOM 6038 N N . LEU F 2 106 ? -1.646 45.441 -26.977 1.00 165.61 107 LEU F N 1
ATOM 6039 C CA . LEU F 2 106 ? -2.023 44.818 -28.253 1.00 166.73 107 LEU F CA 1
ATOM 6040 C C . LEU F 2 106 ? -2.844 43.544 -28.003 1.00 164.92 107 LEU F C 1
ATOM 6041 O O . LEU F 2 106 ? -2.435 42.702 -27.196 1.00 163.23 107 LEU F O 1
ATOM 6046 N N . ILE F 2 107 ? -4.000 43.408 -28.659 1.00 164.95 108 ILE F N 1
ATOM 6047 C CA . ILE F 2 107 ? -4.818 42.203 -28.509 1.00 162.83 108 ILE F CA 1
ATOM 6048 C C . ILE F 2 107 ? -4.109 40.989 -29.088 1.00 162.23 108 ILE F C 1
ATOM 6049 O O . ILE F 2 107 ? -3.852 40.910 -30.296 1.00 163.04 108 ILE F O 1
ATOM 6054 N N . ALA F 2 108 ? -3.837 40.011 -28.227 1.00 162.30 109 ALA F N 1
ATOM 6055 C CA . ALA F 2 108 ? -3.216 38.780 -28.677 1.00 161.56 109 ALA F CA 1
ATOM 6056 C C . ALA F 2 108 ? -4.268 37.860 -29.268 1.00 160.29 109 ALA F C 1
ATOM 6057 O O . ALA F 2 108 ? -4.327 37.662 -30.486 1.00 161.68 109 ALA F O 1
ATOM 6059 N N . LYS F 2 109 ? -5.060 37.250 -28.399 1.00 154.02 110 LYS F N 1
ATOM 6060 C CA . LYS F 2 109 ? -6.046 36.245 -28.751 1.00 153.14 110 LYS F CA 1
ATOM 6061 C C . LYS F 2 109 ? -7.406 36.611 -28.169 1.00 152.66 110 LYS F C 1
ATOM 6062 O O . LYS F 2 109 ? -7.489 36.973 -26.993 1.00 152.72 110 LYS F O 1
ATOM 6068 N N . VAL F 2 110 ? -8.468 36.496 -28.979 1.00 144.54 111 VAL F N 1
ATOM 6069 C CA . VAL F 2 110 ? -9.841 36.717 -28.522 1.00 144.47 111 VAL F CA 1
ATOM 6070 C C . VAL F 2 110 ? -10.715 35.534 -28.926 1.00 144.20 111 VAL F C 1
ATOM 6071 O O . VAL F 2 110 ? -10.614 35.011 -30.039 1.00 144.34 111 VAL F O 1
ATOM 6075 N N . GLU F 2 111 ? -11.576 35.124 -28.002 1.00 146.17 112 GLU F N 1
ATOM 6076 C CA . GLU F 2 111 ? -12.343 33.887 -28.094 1.00 144.52 112 GLU F CA 1
ATOM 6077 C C . GLU F 2 111 ? -13.755 34.194 -27.642 1.00 144.64 112 GLU F C 1
ATOM 6078 O O . GLU F 2 111 ? -14.040 34.157 -26.433 1.00 143.50 112 GLU F O 1
ATOM 6084 N N . PRO F 2 112 ? -14.689 34.437 -28.568 1.00 141.20 113 PRO F N 1
ATOM 6085 C CA . PRO F 2 112 ? -16.065 34.650 -28.126 1.00 141.25 113 PRO F CA 1
ATOM 6086 C C . PRO F 2 112 ? -16.737 33.278 -27.954 1.00 139.88 113 PRO F C 1
ATOM 6087 O O . PRO F 2 112 ? -16.879 32.518 -28.899 1.00 138.79 113 PRO F O 1
ATOM 6091 N N . HIS F 2 113 ? -17.145 33.010 -26.724 1.00 151.40 114 HIS F N 1
ATOM 6092 C CA . HIS F 2 113 ? -17.769 31.747 -26.420 1.00 150.47 114 HIS F CA 1
ATOM 6093 C C . HIS F 2 113 ? -19.199 32.042 -26.028 1.00 151.72 114 HIS F C 1
ATOM 6094 O O . HIS F 2 113 ? -19.478 33.017 -25.329 1.00 152.20 114 HIS F O 1
ATOM 6101 N N . GLY F 2 114 ? -20.097 31.170 -26.434 1.00 141.71 115 GLY F N 1
ATOM 6102 C CA . GLY F 2 114 ? -21.465 31.323 -26.006 1.00 144.17 115 GLY F CA 1
ATOM 6103 C C . GLY F 2 114 ? -22.174 29.998 -26.067 1.00 144.28 115 GLY F C 1
ATOM 6104 O O . GLY F 2 114 ? -22.040 29.266 -27.048 1.00 144.00 115 GLY F O 1
ATOM 6105 N N . SER F 2 115 ? -22.882 29.642 -25.009 1.00 159.87 116 SER F N 1
ATOM 6106 C CA . SER F 2 115 ? -23.633 28.410 -25.022 1.00 159.64 116 SER F CA 1
ATOM 6107 C C . SER F 2 115 ? -25.025 28.736 -24.500 1.00 162.47 116 SER F C 1
ATOM 6108 O O . SER F 2 115 ? -25.312 29.876 -24.119 1.00 164.94 116 SER F O 1
ATOM 6111 N N . ALA F 2 116 ? -25.935 27.760 -24.553 1.00 166.39 117 ALA F N 1
ATOM 6112 C CA . ALA F 2 116 ? -27.265 27.979 -23.946 1.00 169.82 117 ALA F CA 1
ATOM 6113 C C . ALA F 2 116 ? -27.136 27.723 -22.443 1.00 169.79 117 ALA F C 1
ATOM 6114 O O . ALA F 2 116 ? -27.226 28.689 -21.671 1.00 171.47 117 ALA F O 1
ATOM 6116 N N . ASN F 2 117 ? -26.874 26.473 -22.056 1.00 186.76 118 ASN F N 1
ATOM 6117 C CA . ASN F 2 117 ? -26.740 26.109 -20.619 1.00 184.60 118 ASN F CA 1
ATOM 6118 C C . ASN F 2 117 ? -25.848 27.127 -19.905 1.00 185.73 118 ASN F C 1
ATOM 6119 O O . ASN F 2 117 ? -26.291 27.682 -18.884 1.00 186.94 118 ASN F O 1
ATOM 6124 N N . ASP F 2 118 ? -24.642 27.366 -20.428 1.00 186.19 119 ASP F N 1
ATOM 6125 C CA . ASP F 2 118 ? -23.707 28.343 -19.809 1.00 186.56 119 ASP F CA 1
ATOM 6126 C C . ASP F 2 118 ? -24.028 29.751 -20.313 1.00 189.46 119 ASP F C 1
ATOM 6127 O O . ASP F 2 118 ? -23.266 30.235 -21.175 1.00 188.89 119 ASP F O 1
ATOM 6132 N N . ASN F 2 119 ? -25.096 30.366 -19.795 1.00 173.68 120 ASN F N 1
ATOM 6133 C CA . ASN F 2 119 ? -25.475 31.754 -20.175 1.00 177.58 120 ASN F CA 1
ATOM 6134 C C . ASN F 2 119 ? -25.093 32.028 -21.633 1.00 177.47 120 ASN F C 1
ATOM 6135 O O . ASN F 2 119 ? -26.022 32.196 -22.441 1.00 178.56 120 ASN F O 1
ATOM 6140 N N . PHE F 2 121 ? -26.798 34.846 -21.926 1.00 170.83 122 PHE F N 1
ATOM 6141 C CA . PHE F 2 121 ? -25.823 35.940 -22.164 1.00 170.63 122 PHE F CA 1
ATOM 6142 C C . PHE F 2 121 ? -24.451 35.357 -22.505 1.00 167.87 122 PHE F C 1
ATOM 6143 O O . PHE F 2 121 ? -23.702 34.991 -21.584 1.00 166.89 122 PHE F O 1
ATOM 6151 N N . PRO F 2 122 ? -24.073 35.290 -23.798 1.00 155.76 123 PRO F N 1
ATOM 6152 C CA . PRO F 2 122 ? -22.752 34.803 -24.192 1.00 151.90 123 PRO F CA 1
ATOM 6153 C C . PRO F 2 122 ? -21.620 35.762 -23.808 1.00 151.42 123 PRO F C 1
ATOM 6154 O O . PRO F 2 122 ? -21.899 36.911 -23.534 1.00 153.17 123 PRO F O 1
ATOM 6158 N N . SER F 2 123 ? -20.370 35.285 -23.835 1.00 145.47 124 SER F N 1
ATOM 6159 C CA . SER F 2 123 ? -19.231 36.125 -23.385 1.00 145.07 124 SER F CA 1
ATOM 6160 C C . SER F 2 123 ? -18.036 35.994 -24.333 1.00 143.76 124 SER F C 1
ATOM 6161 O O . SER F 2 123 ? -18.170 35.340 -25.363 1.00 143.33 124 SER F O 1
ATOM 6164 N N . GLU F 2 124 ? -16.921 36.648 -24.024 1.00 137.63 125 GLU F N 1
ATOM 6165 C CA . GLU F 2 124 ? -15.690 36.488 -24.840 1.00 136.75 125 GLU F CA 1
ATOM 6166 C C . GLU F 2 124 ? -14.476 36.703 -23.943 1.00 136.79 125 GLU F C 1
ATOM 6167 O O . GLU F 2 124 ? -14.452 37.715 -23.220 1.00 137.19 125 GLU F O 1
ATOM 6173 N N . LYS F 2 125 ? -13.509 35.789 -23.997 1.00 133.80 126 LYS F N 1
ATOM 6174 C CA . LYS F 2 125 ? -12.322 35.945 -23.170 1.00 133.26 126 LYS F CA 1
ATOM 6175 C C . LYS F 2 125 ? -11.203 36.387 -24.089 1.00 133.82 126 LYS F C 1
ATOM 6176 O O . LYS F 2 125 ? -10.750 35.609 -24.934 1.00 133.91 126 LYS F O 1
ATOM 6182 N N . VAL F 2 126 ? -10.742 37.621 -23.890 1.00 136.29 127 VAL F N 1
ATOM 6183 C CA . VAL F 2 126 ? -9.734 38.272 -24.724 1.00 137.24 127 VAL F CA 1
ATOM 6184 C C . VAL F 2 126 ? -8.413 38.419 -23.969 1.00 137.36 127 VAL F C 1
ATOM 6185 O O . VAL F 2 126 ? -8.409 38.675 -22.762 1.00 137.91 127 VAL F O 1
ATOM 6189 N N . SER F 2 127 ? -7.297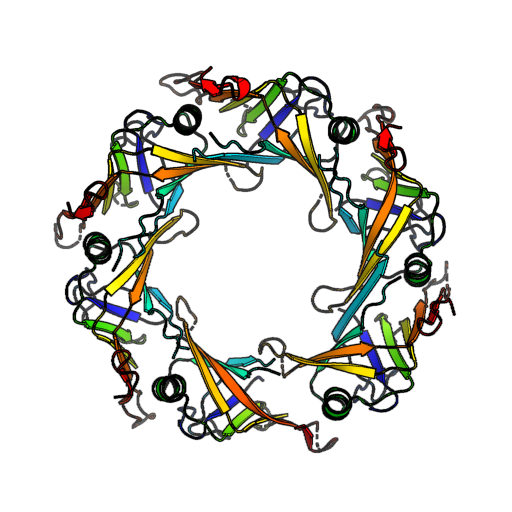 38.248 -24.683 1.00 142.19 128 SER F N 1
ATOM 6190 C CA . SER F 2 127 ? -5.961 38.201 -24.091 1.00 142.96 128 SER F CA 1
ATOM 6191 C C . SER F 2 127 ? -5.071 39.330 -24.606 1.00 144.30 128 SER F C 1
ATOM 6192 O O . SER F 2 127 ? -5.038 39.643 -25.805 1.00 145.04 128 SER F O 1
ATOM 6195 N N . PHE F 2 128 ? -4.344 39.917 -23.664 1.00 145.48 129 PHE F N 1
ATOM 6196 C CA . PHE F 2 128 ? -3.598 41.155 -23.797 1.00 146.59 129 PHE F CA 1
ATOM 6197 C C . PHE F 2 128 ? -2.121 40.942 -23.523 1.00 148.13 129 PHE F C 1
ATOM 6198 O O . PHE F 2 128 ? -1.756 40.184 -22.620 1.00 148.26 129 PHE F O 1
ATOM 6206 N N . THR F 2 129 ? -1.284 41.546 -24.348 1.00 154.28 130 THR F N 1
ATOM 6207 C CA . THR F 2 129 ? 0.118 41.810 -24.048 1.00 154.69 130 THR F CA 1
ATOM 6208 C C . THR F 2 129 ? 0.351 43.320 -23.854 1.00 155.80 130 THR F C 1
ATOM 6209 O O . THR F 2 129 ? -0.414 44.153 -24.347 1.00 156.49 130 THR F O 1
ATOM 6213 N N . TYR F 2 130 ? 1.442 43.675 -23.164 1.00 155.71 131 TYR F N 1
ATOM 6214 C CA . TYR F 2 130 ? 1.697 45.041 -22.708 1.00 156.49 131 TYR F CA 1
ATOM 6215 C C . TYR F 2 130 ? 3.204 45.304 -22.774 1.00 157.50 131 TYR F C 1
ATOM 6216 O O . TYR F 2 130 ? 4.003 44.403 -23.037 1.00 157.73 131 TYR F O 1
ATOM 6225 N N . GLY F 2 131 ? 3.594 46.559 -22.577 1.00 165.69 132 GLY F N 1
ATOM 6226 C CA . GLY F 2 131 ? 5.017 46.858 -22.547 1.00 166.34 132 GLY F CA 1
ATOM 6227 C C . GLY F 2 131 ? 5.437 47.494 -21.242 1.00 167.24 132 GLY F C 1
ATOM 6228 O O . GLY F 2 131 ? 6.594 47.395 -20.819 1.00 167.30 132 GLY F O 1
ATOM 6229 N N . LYS F 2 132 ? 4.452 48.075 -20.558 1.00 167.58 133 LYS F N 1
ATOM 6230 C CA . LYS F 2 132 ? 4.607 48.734 -19.268 1.00 167.50 133 LYS F CA 1
ATOM 6231 C C . LYS F 2 132 ? 3.406 48.305 -18.434 1.00 166.88 133 LYS F C 1
ATOM 6232 O O . LYS F 2 132 ? 2.332 48.014 -18.969 1.00 166.30 133 LYS F O 1
ATOM 6238 N N . ILE F 2 133 ? 3.605 48.194 -17.125 1.00 153.67 134 ILE F N 1
ATOM 6239 C CA . ILE F 2 133 ? 2.500 47.830 -16.245 1.00 152.64 134 ILE F CA 1
ATOM 6240 C C . ILE F 2 133 ? 2.730 48.488 -14.891 1.00 152.49 134 ILE F C 1
ATOM 6241 O O . ILE F 2 133 ? 3.872 48.656 -14.444 1.00 152.46 134 ILE F O 1
ATOM 6246 N N . LYS F 2 134 ? 1.634 48.881 -14.253 1.00 151.50 135 LYS F N 1
ATOM 6247 C CA . LYS F 2 134 ? 1.673 49.649 -13.023 1.00 152.60 135 LYS F CA 1
ATOM 6248 C C . LYS F 2 134 ? 0.468 49.188 -12.213 1.00 152.17 135 LYS F C 1
ATOM 6249 O O . LYS F 2 134 ? -0.619 49.076 -12.780 1.00 152.41 135 LYS F O 1
ATOM 6255 N N . TRP F 2 135 ? 0.630 48.909 -10.912 1.00 150.82 136 TRP F N 1
ATOM 6256 C CA . TRP F 2 135 ? -0.471 48.459 -10.047 1.00 150.41 136 TRP F CA 1
ATOM 6257 C C . TRP F 2 135 ? -0.670 49.455 -8.903 1.00 150.59 136 TRP F C 1
ATOM 6258 O O . TRP F 2 135 ? 0.310 49.942 -8.337 1.00 151.51 136 TRP F O 1
ATOM 6269 N N . THR F 2 136 ? -1.925 49.761 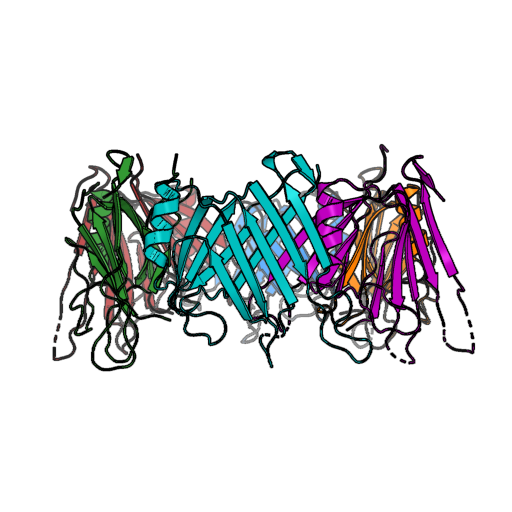-8.545 1.00 149.20 137 THR F N 1
ATOM 6270 C CA . THR F 2 136 ? -2.217 50.814 -7.552 1.00 150.53 137 THR F CA 1
ATOM 6271 C C . THR F 2 136 ? -3.356 50.370 -6.627 1.00 149.93 137 THR F C 1
ATOM 6272 O O . THR F 2 136 ? -4.538 50.595 -6.921 1.00 149.65 137 THR F O 1
ATOM 6276 N N . TYR F 2 137 ? -2.990 49.788 -5.483 1.00 153.05 138 TYR F N 1
ATOM 6277 C CA . TYR F 2 137 ? -3.946 49.321 -4.476 1.00 153.22 138 TYR F CA 1
ATOM 6278 C C . TYR F 2 137 ? -4.371 50.442 -3.537 1.00 154.21 138 TYR F C 1
ATOM 6279 O O . TYR F 2 137 ? -3.522 51.165 -3.023 1.00 155.70 138 TYR F O 1
ATOM 6288 N N . THR F 2 138 ? -5.673 50.558 -3.288 1.00 156.39 139 THR F N 1
ATOM 6289 C CA . THR F 2 138 ? -6.245 51.519 -2.345 1.00 157.07 139 THR F CA 1
ATOM 6290 C C . THR F 2 138 ? -6.858 50.819 -1.144 1.00 157.67 139 THR F C 1
ATOM 6291 O O . THR F 2 138 ? -7.761 49.985 -1.295 1.00 157.58 139 THR F O 1
ATOM 6295 N N . GLN F 2 139 ? -6.394 51.164 0.055 1.00 171.59 140 GLN F N 1
ATOM 6296 C CA . GLN F 2 139 ? -6.862 50.461 1.244 1.00 172.35 140 GLN F CA 1
ATOM 6297 C C . GLN F 2 139 ? -8.170 51.067 1.765 1.00 173.27 140 GLN F C 1
ATOM 6298 O O . GLN F 2 139 ? -8.392 52.283 1.706 1.00 174.36 140 GLN F O 1
ATOM 6300 N N . GLN F 2 140 ? -9.038 50.190 2.276 1.00 192.07 141 GLN F N 1
ATOM 6301 C CA . GLN F 2 140 ? -10.324 50.628 2.799 1.00 193.27 141 GLN F CA 1
ATOM 6302 C C . GLN F 2 140 ? -10.133 51.686 3.878 1.00 194.85 141 GLN F C 1
ATOM 6303 O O . GLN F 2 140 ? -9.262 51.559 4.748 1.00 194.86 141 GLN F O 1
ATOM 6305 N N . LYS F 2 141 ? -10.927 52.748 3.788 1.00 202.53 142 LYS F N 1
ATOM 6306 C CA . LYS F 2 141 ? -10.890 53.774 4.814 1.00 203.46 142 LYS F CA 1
ATOM 6307 C C . LYS F 2 141 ? -11.266 53.136 6.147 1.00 204.10 142 LYS F C 1
ATOM 6308 O O . LYS F 2 141 ? -12.385 52.641 6.315 1.00 203.97 142 LYS F O 1
ATOM 6310 N N . ARG F 2 142 ? -10.294 53.087 7.060 1.00 220.14 143 ARG F N 1
ATOM 6311 C CA . ARG F 2 142 ? -10.449 52.617 8.427 1.00 220.53 143 ARG F CA 1
ATOM 6312 C C . ARG F 2 142 ? -10.464 53.812 9.393 1.00 222.36 143 ARG F C 1
ATOM 6313 O O . ARG F 2 142 ? -10.573 54.975 8.983 1.00 223.31 143 ARG F O 1
ATOM 6315 N N . ALA F 2 143 ? -10.397 53.533 10.703 1.00 226.26 144 ALA F N 1
ATOM 6316 C CA . ALA F 2 143 ? -10.288 54.609 11.692 1.00 227.31 144 ALA F CA 1
ATOM 6317 C C . ALA F 2 143 ? -8.859 55.133 11.814 1.00 228.61 144 ALA F C 1
ATOM 6318 O O . ALA F 2 143 ? -8.660 56.290 12.228 1.00 230.74 144 ALA F O 1
ATOM 6320 N N . ASP F 2 144 ? -7.862 54.296 11.486 1.00 226.21 145 ASP F N 1
ATOM 6321 C CA . ASP F 2 144 ? -6.477 54.757 11.370 1.00 226.95 145 ASP F CA 1
ATOM 6322 C C . ASP F 2 144 ? -6.291 55.635 10.143 1.00 226.82 145 ASP F C 1
ATOM 6323 O O . ASP F 2 144 ? -5.366 56.456 10.096 1.00 226.45 145 ASP F O 1
ATOM 6325 N N . GLY F 2 145 ? -7.155 55.474 9.147 1.00 225.02 146 GLY F N 1
ATOM 6326 C CA . GLY F 2 145 ? -7.139 56.242 7.920 1.00 223.97 146 GLY F CA 1
ATOM 6327 C C . GLY F 2 145 ? -7.288 55.344 6.716 1.00 222.37 146 GLY F C 1
ATOM 6328 O O . GLY F 2 145 ? -7.347 54.118 6.815 1.00 221.39 146 GLY F O 1
ATOM 6329 N N . ALA F 2 146 ? -7.348 55.987 5.541 1.00 214.11 147 ALA F N 1
ATOM 6330 C CA . ALA F 2 146 ? -7.311 55.252 4.283 1.00 212.42 147 ALA F CA 1
ATOM 6331 C C . ALA F 2 146 ? -6.054 54.412 4.163 1.00 210.49 147 ALA F C 1
ATOM 6332 O O . ALA F 2 146 ? -5.964 53.584 3.254 1.00 208.97 147 ALA F O 1
ATOM 6334 N N . GLY F 2 147 ? -5.081 54.624 5.048 1.00 209.66 148 GLY F N 1
ATOM 6335 C CA . GLY F 2 147 ? -3.927 53.754 5.128 1.00 208.11 148 GLY F CA 1
ATOM 6336 C C . GLY F 2 147 ? -2.901 53.923 4.020 1.00 209.33 148 GLY F C 1
ATOM 6337 O O . GLY F 2 147 ? -2.355 55.018 3.828 1.00 210.90 148 GLY F O 1
ATOM 6338 N N . GLY F 2 148 ? -2.615 52.839 3.284 1.00 199.25 149 GLY F N 1
ATOM 6339 C CA . GLY F 2 148 ? -1.625 52.920 2.220 1.00 198.70 149 GLY F CA 1
ATOM 6340 C C . GLY F 2 148 ? -2.058 53.809 1.074 1.00 198.41 149 GLY F C 1
ATOM 6341 O O . GLY F 2 148 ? -1.229 54.214 0.248 1.00 197.49 149 GLY F O 1
ATOM 6342 N N . GLY F 2 149 ? -3.363 54.069 0.974 1.00 183.28 150 GLY F N 1
ATOM 6343 C CA . GLY F 2 149 ? -3.908 55.028 0.038 1.00 183.32 150 GLY F CA 1
ATOM 6344 C C . GLY F 2 149 ? -3.699 54.565 -1.388 1.00 181.74 150 GLY F C 1
ATOM 6345 O O . GLY F 2 149 ? -4.642 54.253 -2.115 1.00 182.20 150 GLY F O 1
ATOM 6346 N N . ASN F 2 150 ? -2.466 54.685 -1.837 1.00 168.12 151 ASN F N 1
ATOM 6347 C CA . ASN F 2 150 ? -2.054 54.239 -3.120 1.00 167.47 151 ASN F CA 1
ATOM 6348 C C . ASN F 2 150 ? -0.703 53.531 -2.92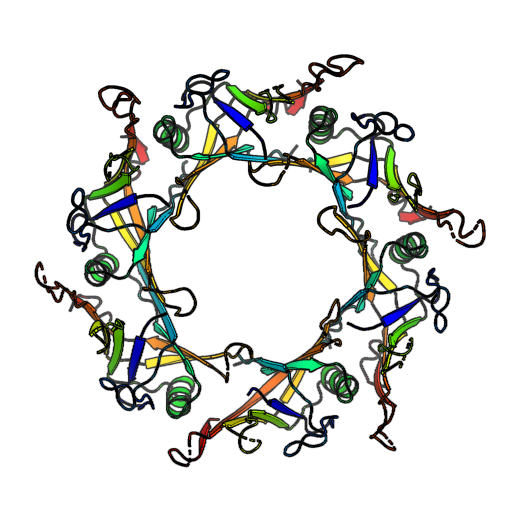7 1.00 167.12 151 ASN F C 1
ATOM 6349 O O . ASN F 2 150 ? 0.357 54.166 -2.856 1.00 168.23 151 ASN F O 1
ATOM 6354 N N . VAL F 2 151 ? -0.753 52.239 -2.623 1.00 159.29 152 VAL F N 1
ATOM 6355 C CA . VAL F 2 151 ? 0.444 51.405 -2.640 1.00 159.01 152 VAL F CA 1
ATOM 6356 C C . VAL F 2 151 ? 0.658 50.929 -4.078 1.00 158.03 152 VAL F C 1
ATOM 6357 O O . VAL F 2 151 ? -0.243 50.326 -4.673 1.00 157.12 152 VAL F O 1
ATOM 6361 N N . SER F 2 152 ? 1.829 51.226 -4.657 1.00 159.35 153 SER F N 1
ATOM 6362 C CA . SER F 2 152 ? 2.044 50.961 -6.073 1.00 158.50 153 SER F CA 1
ATOM 6363 C C . SER F 2 152 ? 3.383 50.293 -6.331 1.00 158.54 153 SER F C 1
ATOM 6364 O O . SER F 2 152 ? 4.268 50.242 -5.470 1.00 159.82 153 SER F O 1
ATOM 6367 N N . SER F 2 153 ? 3.510 49.784 -7.556 1.00 161.35 154 SER F N 1
ATOM 6368 C CA . SER F 2 153 ? 4.732 49.196 -8.091 1.00 161.85 154 SER F CA 1
ATOM 6369 C C . SER F 2 153 ? 4.559 49.061 -9.591 1.00 161.13 154 SER F C 1
ATOM 6370 O O . SER F 2 153 ? 3.435 49.062 -10.101 1.00 161.28 154 SER F O 1
ATOM 6373 N N . GLY F 2 154 ? 5.672 48.948 -10.294 1.00 153.81 155 GLY F N 1
ATOM 6374 C CA . GLY F 2 154 ? 5.501 48.834 -11.727 1.00 154.48 155 GLY F CA 1
ATOM 6375 C C . GLY F 2 154 ? 6.728 48.262 -12.389 1.00 154.81 155 GLY F C 1
ATOM 6376 O O . GLY F 2 154 ? 7.794 48.111 -11.783 1.00 155.35 155 GLY F O 1
ATOM 6377 N N . TRP F 2 155 ? 6.600 47.955 -13.685 1.00 159.07 156 TRP F N 1
ATOM 6378 C CA . TRP F 2 155 ? 7.731 47.331 -14.418 1.00 159.99 156 TRP F CA 1
ATOM 6379 C C . TRP F 2 155 ? 7.650 47.671 -15.903 1.00 161.54 156 TRP F C 1
ATOM 6380 O O . TRP F 2 155 ? 6.575 47.462 -16.489 1.00 161.57 156 TRP F O 1
ATOM 6391 N N . ASP F 2 156 ? 8.735 48.186 -16.493 1.00 174.81 157 ASP F N 1
ATOM 6392 C CA . ASP F 2 156 ? 8.726 48.412 -17.965 1.00 175.54 157 ASP F CA 1
ATOM 6393 C C . ASP F 2 156 ? 9.366 47.195 -18.634 1.00 175.17 157 ASP F C 1
ATOM 6394 O O . ASP F 2 156 ? 10.599 47.124 -18.656 1.00 175.97 157 ASP F O 1
ATOM 6399 N N . LEU F 2 157 ? 8.539 46.267 -19.112 1.00 174.19 158 LEU F N 1
ATOM 6400 C CA . LEU F 2 157 ? 9.067 45.057 -19.788 1.00 174.76 158 LEU F CA 1
ATOM 6401 C C . LEU F 2 157 ? 9.993 45.503 -20.923 1.00 175.02 158 LEU F C 1
ATOM 6402 O O . LEU F 2 157 ? 10.996 44.807 -21.171 1.00 174.08 158 LEU F O 1
ATOM 6407 N N . THR F 2 158 ? 9.670 46.626 -21.578 1.00 178.45 159 THR F N 1
ATOM 6408 C CA . THR F 2 158 ? 10.554 47.167 -22.641 1.00 179.84 159 THR F CA 1
ATOM 6409 C C . THR F 2 158 ? 11.962 47.354 -22.075 1.00 179.98 159 THR F C 1
ATOM 6410 O O . THR F 2 158 ? 12.913 46.821 -22.677 1.00 181.64 159 THR F O 1
ATOM 6414 N N . ALA F 2 159 ? 12.089 48.071 -20.962 1.00 174.03 160 ALA F N 1
ATOM 6415 C CA . ALA F 2 159 ? 13.433 48.357 -20.421 1.00 174.84 160 ALA F CA 1
ATOM 6416 C C . ALA F 2 159 ? 13.880 47.210 -19.519 1.00 174.20 160 ALA F C 1
ATOM 6417 O O . ALA F 2 159 ? 14.974 47.332 -18.939 1.00 174.75 160 ALA F O 1
ATOM 6419 N N . ASN F 2 160 ? 13.083 46.141 -19.433 1.00 174.85 161 ASN F N 1
ATOM 6420 C CA . ASN F 2 160 ? 13.409 45.007 -18.530 1.00 174.01 161 ASN F CA 1
ATOM 6421 C C . ASN F 2 160 ? 13.943 45.549 -17.205 1.00 174.07 161 ASN F C 1
ATOM 6422 O O . ASN F 2 160 ? 14.953 45.011 -16.718 1.00 173.47 161 ASN F O 1
ATOM 6427 N N . LYS F 2 161 ? 13.281 46.568 -16.651 1.00 166.19 162 LYS F N 1
ATOM 6428 C CA . LYS F 2 161 ? 13.677 47.129 -15.336 1.00 165.29 162 LYS F CA 1
ATOM 6429 C C . LYS F 2 161 ? 12.419 47.667 -14.660 1.00 165.13 162 LYS F C 1
ATOM 6430 O O . LYS F 2 161 ? 11.333 47.482 -15.229 1.00 165.57 162 LYS F O 1
ATOM 6436 N N . ALA F 2 162 ? 12.562 48.314 -13.507 1.00 158.02 163 ALA F N 1
ATOM 6437 C CA . ALA F 2 162 ? 11.400 48.799 -12.763 1.00 158.58 163 ALA F CA 1
ATOM 6438 C C . ALA F 2 162 ? 10.866 50.097 -13.371 1.00 159.82 163 ALA F C 1
ATOM 6439 O O . ALA F 2 162 ? 11.375 50.605 -14.372 1.00 161.10 163 ALA F O 1
ATOM 6441 N N . ILE F 2 163 ? 9.804 50.642 -12.774 1.00 164.10 164 ILE F N 1
ATOM 6442 C CA . ILE F 2 163 ? 9.265 51.924 -13.229 1.00 164.59 164 ILE F CA 1
ATOM 6443 C C . ILE F 2 163 ? 9.467 53.051 -12.191 1.00 166.88 164 ILE F C 1
ATOM 6444 O O . ILE F 2 163 ? 8.941 53.019 -11.071 1.00 167.00 164 ILE F O 1
#

Solvent-accessible surface area: 36009 Å² total; per-residue (Å²): 105,77,56,8,17,3,53,5,74,54,12,54,2,48,4,91,53,112,135,2,132,68,41,7,85,10,84,27,17,20,44,44,164,52,26,12,45,1,24,0,77,16,20,36,3,0,0,90,2,8,9,5,0,13,113,24,64,155,3,106,53,0,23,1,23,13,12,46,74,66,85,59,61,33,10,69,18,58,1,60,124,2,53,0,26,55,0,29,8,70,9,68,78,85,56,47,8,5,0,61,0,7,0,44,24,58,119,44,78,29,27,14,44,64,132,92,57,28,30,72,22,40,28,78,69,37,52,15,14,0,45,0,67,48,17,45,4,55,14,103,31,121,163,5,141,71,38,1,85,14,59,30,12,28,11,68,4,45,59,106,30,46,24,3,47,0,18,0,82,6,12,42,0,0,0,73,0,3,22,2,0,8,118,26,31,114,8,109,35,0,15,0,30,3,0,77,72,82,40,64,70,72,10,1,32,5,62,0,14,67,1,46,0,19,56,0,45,5,75,3,20,36,121,64,111,41,58,3,13,0,54,0,9,0,60,10,6,56,1,68,9,32,7,38,36,92,65,168,115,124,52,61,36,93,34,52,16,5,11,31,53,80,56,106,150,37,123,86,27,60,5,12,2,74,19,58,52,16,64,1,47,9,106,33,106,147,7,138,71,47,3,79,7,56,23,2,27,10,26,0,49,72,128,35,55,41,48,21,3,49,2,30,3,93,16,15,32,0,0,0,73,2,9,48,4,0,4,46,31,73,116,23,125,50,2,12,4,10,0,6,66,88,74,43,52,60,94,13,1,35,7,52,1,41,64,0,41,4,15,39,0,49,13,76,8,39,18,139,100,15,48,51,2,20,0,59,3,7,4,56,11,7,43,0,45,8,21,2,30,18,66,89,116,75,134,36,52,28,34,46,93,45,47,5,1,10,24,53,83,77,107,118,54,95,90,34,52,7,15,1,55,7,73,45,17,94,3,56,8,102,40,130,97,2,150,90,41,8,86,5,49,28,5,37,12,78,4,24,45,74,157,61,45,46,41,33,12,57,2,19,5,86,29,18,77,2,17,37,46,8,34,56,3,34,116,84,48,47,81,39,61,51,0,6,1,23,5,1,68,67,59,79,118,18,55,64,22,5,20,8,44,0,64,68,1,88,8,34,112,28,37,34,80,7,58,32,132,66,151,60,31,10,18,45,4,14,2,45,15,5,12,2,72,12,35,6,39,31,99,49,107,101,166,83,32,98,40,36,17,1,18,35,62,104,74,73,46,56,117,79,43,46,2,16,2,51,4,78,57,10,92,5,67,16,116,37,118,113,8,64,76,47,1,97,0,32,22,8,33,11,69,0,65,72,161,182,50,21,71,43,33,29,5,73,0,33,1,80,6,12,49,1,0,0,74,1,6,16,2,0,9,82,23,65,96,2,115,47,0,8,0,27,2,6,63,90,102,77,52,24,67,4,0,26,4,47,0,35,68,0,53,1,17,62,0,49,3,80,12,42,30,118,100,152,58,3,11,0,38,0,6,0,55,20,4,48,0,62,4,14,4,20,61,116,148,106,148,85,48,41,99,20,38,8,0,15,31,54,88,41,102,135,42,101,50,16,65,4,22,2,40,18,82,42,13,59,0,50,6,102,45,131,143,13,169,40,43,5,45,6,42,27,6,38,8,55,5,41,49,122,39,73,54,28,32,9,48,7,30,0,57,11,3,46,0,0,0,80,11,4,58,13,0,10,47,26,101,105,39,124,50,2,18,4,32,2,2,52,86,88,39,54,83,62,1,2,21,4,55,2,19,70,3,52,13,22,60,0,42,9,93,1,8,27,143,96,80,117,4,26,0,71,3,2,11,50,22,9,68,4,71,4,19,8,29,9,49,85,70,117,113,29,52,60,29,21,105,31,51,10,2,17,21,34,94,61,88,116,38,98

Foldseek 3Di:
DFFKWKAFPPFFAPDCDDPDHSIFDFPAWDCDLWKIKTKGADGRRVVVLVVQQVVQPQGAKMKMATFDPVVTGFKMKIFGSKGWPDKAWDDDPPPNIMMMIMIHHDDIKMWGQVPCVRGIDMDD/DWWKWKFFQVFFWDDPQDVDHRTFTFDDWDFDCPVNGDWIKTKGFDTPRVVVLVVQQVVQPQGQKMKMWTAGPPPNNTFKIKIFGRKGFHDKAFADDVVVVDGGMIMIIIDGQKIKMWGADDPDVVDDGTDMWIARNVVRDTD/DWWKWKAFPPFFAPDPDPVAHRTFTWDDWDFDFAPVIDGDWIKTKGFCTSRNPVLVCQQVVQNFGAWMWMFIDDPVPSHTFKIKIFGRKGFPDKAWDDDVVPQPRTMIMTIIHGQKMKIWGFAQDPDDTGPPPIDMWMAGCVVHGTD/DFWKWKDFPVFWADDDAPVDHRTFGWDDKDFDAVPPCGDGDWIKTKGADGRRPPVVVCLAVVWDFGAKMKMWTFGPPPRTHTFKMKMFGRKGWYHKAKADDVPVPHIMIMIIMDGQKIKIFGDDDCPVVIDTDMWMAGNVVRGTD/DWWKWKAFPVFFWQDPDPVNHGTFTFDDWDWDWACVVAIDGFWIKTKGFCTPRNVVLVVQQVVQPQTAKMKMWTWGDVTPNIFKMKMFGRKTWPDKAWDDDVPPPGTMMMIIMDGQKMKMWGADAPPNDPGTDMWMQRNVVRGTD/DWWKWKDFQDQFWCDDDPVHHRTFTWDDWDFDQVVCNRGFWTKTKGACTPRNPVLVCQQVVVDWGAKMWMWIAHPPDNPTFKIKIFGGKGWHDKAWDADVVVHSTMMMTIMDGQKIKMWGFAPQDPVGSPPGTDMWMAGNNVRGTD

B-factor: mean 165.66, std 25.36, range [81.75, 313.3]

Secondary structure (DSSP, 8-state):
---EEEEESSS----B-SS-BT-EE-SEEE----EEEEEEESSTTHHHHHHHHHHT--EEEEEEEE--STT---EEEEEEEEEEEEEEEE--S----EEEEEEE-SEEEEEE-----S--EEE-/--EEEEEESS-----B-SSSBT-EEESEEE--B------EEEE--S-SSHHHHHHHHHHT--EEEEEEEEE-SS---EEEEEEEEEEEEEEEEEEEESTT-S---EEEEEE-SBEEEEEE---------EEEEEEEGGGTEE-/--EEEEEESSS------SSSTT-EEESEEE--B--------EEEEEES-TTHHHHHHHHHTT--EEEEEEEEE-SS---EEEEEEEEEE-EEEEEEEE-STT-SS-EEEEEE--SEEEEEE----SSSS-TTTT-EEEEETTTTEE-/--EEEEEESSS----B-SS-BT-EE-SEEE--EE----EE--EEEEEESSSSHHHHHHHHHT--EEEEEEEEEEE-SSS-EEEEEEEEEEEEEEEEE----SS----EEEEEEE-SEEEEE--B--TT--B--EEEEETTTTEE-/--EEEEEESS-------STTTT-EEESEEE--B-------B--EEEEEES-TTHHHHHHHHHHT-EEEEEEEEEEE----EEEEEEEEEEEEEEEEEEEE-SS----EEEEEEE-SEEEEEEE--------EEEEEEETTTTEE-/--EEEEEESS-----B-SSSBT-EEESEEE--EE---EE--EEEEEES-TTHHHHHHHHHHT--EEEEEEEEE-SS---EEEEEEEEEEEEEEEEEEEESS----EEEEEEE-SEEEEEE-----SS-STTSSEEEEEETTTTEE-

Nearest PDB structures (foldseek):
  7fcf-assembly1_A  TM=1.008E+00  e=1.373E-26  Chromobacterium haemolyticum
  5xhh-assembly1_A  TM=9.069E-01  e=1.041E-11  Salmonella enterica subsp. enterica serovar Typhimurium
  4w64-assembly2_B  TM=8.931E-01  e=1.531E-10  Acinetobacter baumannii AB0057
  4hkh-assembly5_F  TM=8.612E-01  e=7.068E-09  Escherichia coli 042
  4hkh-assembly6_G  TM=8.655E-01  e=7.925E-09  Escherichia coli 042